Protein AF-0000000086706838 (afdb_homodimer)

Foldseek 3Di:
DAWFKKWKDFFALFNTDIDGADLEFEEEEDPSLCPVRVLVVCCQQQAVDLFGHADAPNGGYDDPPNVDDTDQKIKMKIKDWDPDQPVLVVDPLNVLLVQQWEADPVRITMWIKMWMWGADPVRGIDIAIFTAYPVGHTRPDDRVVRRVSSSSVNQQAPEFEQDDVVPPPPPPQPPPDPLLVLLLVQLVCCVVPVPPQDPVSLLSLLVSLVVVCCVQVVVLPFPPDDDDDPVRCLQFVPQLADPGALVCCSVDPPDPLLSSLSSNVSNSRSSRCGHPDHDPNRAYEYEAEAVCVPDDLNSSSSNVNNVVSGGHGYYYYHQDLSVQLRHGQQSYWYWFDAPRGIDTFGPDPDDADPLLSNLCSVQDNVPNSNLLNAQEEEEEADDLCQLQLCLLLVLLPDRCVVLRYYYGHCNVSHDVSVVNVCVRRVHHYAYEFEQAPVRVVSLVVVVVVCPPPDSVLHYDYQPHRGPQLSLCVQQCVVLLCVLLVHDPPDPDDSVVSNVSSCVRQNSNRSSVSSSVVCNVVTSVSPDPSSSVNSVSRSVSSVNRD/DAWFKKWKDFFALFNTDIDGADLEFEEEEDPSLCPVRVLVVCCQQQAVDLFGHDDAPNGGYDDPPNVDDTDQKIKMKIKDKDPDQPVLVVDPLNVLLVQQWEADPVRITMGIKMWMWGADPVRGIDIAIFTAYPVGHTRPDDRVVRRVSSSSVNQQAPEFEQDDVVPPPPPPQPPPDPLLVLLLVQLVCCVVPVVPQDPVSLLSLLVLLVVVCCQQVVVLPFPPDDDDDPVRCLQFVPQLADPGDLVCCSVDPPDPLLSSLSSNVSNSRSSRCRNPDHDPNRAYEYEAEAVCVPDDLNSSSSNVNNVVSGGHGYYYYHQDLSVQLRHGQQSYWYWFDAPRGIDTFGPDPDDADPLLSNLCSVQDNVPNSNLLNAQEEEEEADDLCQLQLCLLLVLLPDRCVVLRYYYGHCNVSHDVSVVNVCVRRVHHYAYEFEQAPVRVVNLVVVVVVCPPPDSVLHYDYQPHRGPQLSLCVQQCVVLLCVLLVHDPPDPDDSVVSNVSSCVRQNSNRSSVSSSVVCNVVTSVSPDPSSSVNSVSRSVSSVNRD

pLDDT: mean 85.2, std 1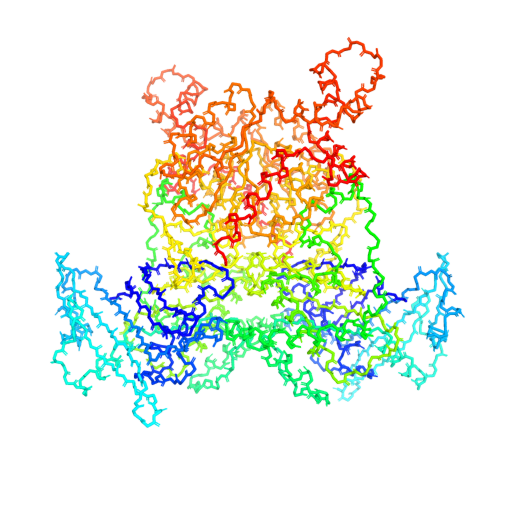3.91, range [36.34, 98.44]

Radius of gyration: 30.48 Å; Cα contacts (8 Å, |Δi|>4): 2008; chains: 2; bounding box: 78×88×67 Å

Nearest PDB structures (foldseek):
  8x5i-assembly1_D  TM=5.661E-01  e=1.368E-18  Bacillus cereus VD045
  8x5i-assembly1_B  TM=5.645E-01  e=1.236E-17  Bacillus cereus VD045
  8x5i-assembly1_C  TM=5.908E-01  e=7.735E-17  Bacillus cereus VD045
  8sm3-assembly1_A  TM=5.564E-01  e=7.712E-18  Bacillus cereus VD045
  8u7i-assembly1_D  TM=5.488E-01  e=6.254E-18  Bacillus cereus VD045

Solvent-accessible surface area (backbone atoms only — not comparable to full-atom values): 56892 Å² total; per-residue (Å²): 104,45,66,38,34,42,38,40,31,14,39,32,64,28,54,30,41,62,48,78,50,51,59,52,27,36,41,35,55,53,80,75,39,26,65,66,46,53,53,46,51,50,32,46,55,24,34,71,44,75,45,76,60,74,67,53,78,80,45,36,12,48,54,59,51,78,86,44,75,57,46,64,49,29,38,39,35,42,30,33,31,49,84,47,70,58,43,46,75,69,35,80,74,48,35,76,45,53,91,48,56,38,78,44,95,85,55,39,37,32,33,33,42,36,43,33,38,35,62,46,98,86,69,46,70,46,60,48,66,47,40,32,45,98,86,68,43,74,53,97,60,56,66,71,56,37,50,52,48,47,25,49,50,18,43,43,37,29,33,30,60,39,59,62,67,68,56,55,71,74,63,76,56,74,57,81,55,77,56,54,52,51,25,48,52,44,37,51,34,49,70,76,40,49,48,70,54,36,65,66,56,49,51,52,32,45,51,41,36,49,50,48,38,52,67,75,39,52,76,58,60,75,74,75,84,67,65,55,47,55,66,51,39,45,42,31,67,49,58,36,42,56,61,66,52,70,65,55,46,71,73,61,56,84,44,64,65,55,52,49,40,50,34,43,51,41,22,44,51,52,60,34,47,50,77,61,76,74,49,90,83,41,44,38,33,38,33,36,46,37,71,58,55,90,32,29,67,34,55,36,22,44,42,46,24,54,57,69,70,48,83,52,35,34,42,32,35,55,75,47,33,71,62,54,29,30,41,43,62,79,32,37,35,32,37,41,37,51,97,78,34,38,46,66,21,36,66,76,78,59,87,75,51,74,65,37,46,44,36,43,33,50,59,36,31,68,48,35,29,61,58,77,73,33,36,17,36,40,36,30,62,45,71,40,51,52,58,34,52,57,50,51,34,36,60,66,52,36,29,47,49,46,50,20,36,37,78,41,63,29,66,86,56,40,60,65,52,52,54,46,50,28,56,24,47,66,32,44,56,32,36,50,34,36,42,30,75,69,23,47,51,52,50,50,54,48,66,74,59,40,90,87,55,59,61,80,64,39,47,47,70,42,99,26,60,36,71,67,55,40,39,40,74,44,79,40,40,65,56,36,30,59,59,39,70,45,63,91,81,56,92,65,55,68,68,56,38,47,49,44,17,30,70,67,50,34,63,53,44,46,31,40,52,50,48,32,51,41,47,68,72,34,48,86,59,50,46,64,69,60,53,51,48,49,52,48,53,46,50,56,16,52,64,52,100,104,46,66,39,34,42,38,40,30,15,38,30,62,30,53,29,40,62,50,77,48,50,59,51,26,34,42,34,56,53,79,75,38,24,66,67,44,52,53,45,51,50,32,43,55,23,34,70,45,75,44,75,59,74,66,53,80,80,46,36,12,48,53,59,52,78,88,44,76,57,46,63,49,29,39,37,35,41,31,33,32,49,85,46,70,61,44,47,75,68,33,80,75,49,35,76,45,53,93,49,54,35,79,44,94,86,56,38,37,31,35,35,41,35,45,34,35,35,62,46,98,86,70,44,69,46,62,50,66,48,39,32,44,96,86,67,44,74,51,98,60,56,65,68,57,37,51,51,48,46,24,49,50,17,42,43,37,31,32,31,59,39,59,62,67,68,56,54,71,74,62,77,59,74,57,82,55,78,58,51,52,50,26,48,51,44,36,52,34,49,69,76,41,47,50,71,54,36,65,65,55,49,51,51,32,43,53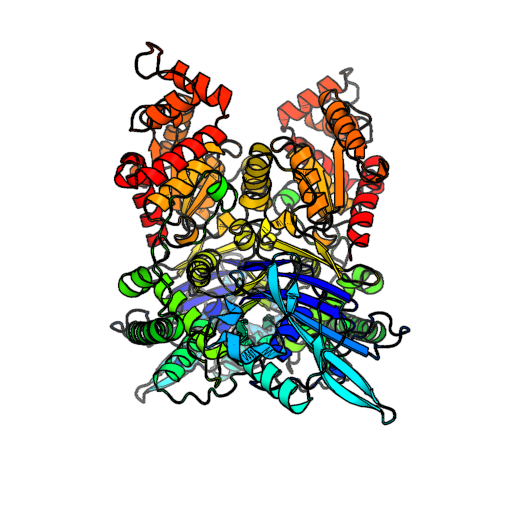,43,34,49,49,47,40,51,67,73,40,51,76,58,58,76,75,75,84,66,66,54,47,55,66,52,40,48,41,32,68,48,56,35,41,57,61,67,52,70,65,56,46,72,73,63,56,82,46,65,66,58,51,50,39,48,32,41,53,40,22,43,50,51,60,34,48,52,79,61,76,73,49,91,82,43,42,39,33,38,33,38,47,38,72,58,55,93,35,27,67,36,55,37,22,44,40,47,25,54,56,68,68,48,81,51,32,34,40,34,36,54,74,47,35,71,62,55,28,30,40,42,63,79,33,36,35,34,36,41,36,52,97,76,33,38,44,67,21,37,67,75,80,58,88,74,52,73,66,38,46,45,36,43,32,49,59,36,30,68,48,35,32,61,58,77,75,33,36,16,38,40,34,28,61,45,72,40,51,53,58,35,50,55,50,52,35,35,59,65,53,37,30,46,51,45,50,20,36,38,78,40,65,28,65,86,57,38,61,64,53,52,53,45,51,28,58,25,47,67,33,44,55,30,36,52,33,36,42,31,73,68,22,47,51,52,52,50,55,48,67,72,61,39,89,87,56,58,61,80,64,39,49,46,71,41,98,26,60,36,71,66,55,40,39,40,73,46,78,38,40,66,58,37,28,60,60,40,71,46,63,92,83,56,92,64,55,69,67,56,39,46,50,44,18,30,69,67,50,32,64,54,46,45,31,39,52,49,48,30,51,40,47,69,72,35,47,86,59,51,45,64,70,60,54,50,47,48,51,49,54,46,50,55,16,53,64,52,100

Secondary structure (DSSP, 8-state):
-EEEEEEEEEETTEEEEEEE--SEEEEE--TTSSHHHHHHHHHHHHTS-SS-----GGGB---SSTTSPPPSEEEEEEEEE-SSTTHHHH-TTGGGGGGG-EE-TTS-EEEEEEEEEEE-TTS-EEEEEEEE-TTSPBP---HHHHHHHHHHHHHHS-EEEE--GGG---------SHHHHHHHHHHHHHHH-GGG--HHHHHHHHHHHHHHHHHHSTT------PPPPHHHHHHSTT----SS-HHHHHHH---HHHHHHHHHHHHHHHHHHTTPPPPTT---EEEEE-TTTT--HHHHHHHHHHHTTS-SEEEEE---HHHHHTS-GGGEEEEEE-SS-EEEE-S-SS---HHHHHHHIIIIIIT-GGGGG-SEEEEESSHHHHHHHHHHHHHTT--TTTTTEEEEE-TTT-HHHHHHHHHHTT-EEEEEE-SSHHHHHHHHHHHHT-TT--HHHHEEE-SSSSHHHHHHHTT-HHHHHHHHT--TT----HHHHHHHHHHHH-HHHHHHHHHHHHHHH-GGGS-HHHHHHHHHHHHHHHHT-/-EEEEEEEEEETTEEEEEEE--SEEEEE--TTSSHHHHHHHHHHHHTS-SS-----GGGB---SSTTSPPPSEEEEEEEEE-SSTTHHHH-TTGGGGGGG-EE-TTS-EEEEEEEEEEE-TTS-EEEEEEEE-TTSPBP---HHHHHHHHHHHHHHS-EEEE--GGG---------SHHHHHHHHHHHHHHH-GGG--HHHHHHHHHHHHHHHHHHSTT------PPPPHHHHHHSTT--PPSS-HHHHHHH---HHHHHHHHHHHHHHHHHHTTPPPPTT---EEEEE-TTTT--HHHHHHHHHHHTTS-SEEEEE---HHHHHTS-GGGEEEEEE-SS-EEEE-S-SS---HHHHHHHIIIIIIT-GGGGG-SEEEEESSHHHHHHHHHHHHHTT--TTTTTEEEEE-TTT-HHHHHHHHHHTT-EEEEEE-SSHHHHHHHHHHHHT-TT--HHHHEEE-SSSSHHHHHHHTT-HHHHHHHHT--TT----HHHHHHHHHHHHHHHHHHHHHHHHHHHH-GGGS-HHHHHHHHHHHHHHHHT-

Sequence (1090 aa):
MYLERIEIRGYRGISRLSLGFDQTTVLIGENSWGKSSLLRALWCLLGQEAEAYQFVADDFHRPEDPEQPSATHLQVVLSFCEFRPDISLHSSRLARLAPAWIKHKDKFNRVHYRAMAEYNAAGQVVTTHDFLDGSGKSLAIDPALAQSLVGLLITMNPVFRLRDARSAQLSEPAFNGHWEQSLSDLVERMRDEPQGISELELQGALSAVRQLMDHYFRALSPLKHKPRTQRDIINKPMTLRHPGNLYDLLQSSDSRALQLAMAGVAGTLLQARGNRELEEGARPILILEDPESRLHPTMLAVAWGLLEQLPGQKLLTTNSGDLLSSLPLSEVRRLVRREHDIQCHQLGGERYSSDDLRKIAFHVRINRPMSLFARCWLLVEGETEIWLLSELAQICGYSLRAEGVRIIEFAQCGLSPLVKIARDFGLEWHLLADGDEAGVKYANSVRSQLKGDRERDRLTLLPAADIEHYLFQHGFASVYRREAGVGERTPLSAGRIIDKAIHHRSKPGMALAVVEEAERLGAEHIPPMLRQMFARVVAMARGQGMYLERIEIRGYRGISRLSLGFDQTTVLIGENSWGKSSLLRALWCLLGQEAEAYQFVADDFHRPEDPEQPSATHLQVVLSFCEFRPDISLHSSRLARLAPAWIKHKDKFNRVHYRAMAEYNAAGQVVTTHDFLDGSGKSLAIDPALAQSLVGLLITMNPVFRLRDARSAQLSEPAFNGHWEQSLSDLVERMRDEPQGISELELQGALSAVRQLMDHYFRALSPLKHKPRTQRDIINKPMTLRHPGNLYDLLQSSDSRALQLAMAGVAGTLLQARGNRELEEGARPILILEDPESRLHPTMLAVAWGLLEQLPGQKLLTTNSGDLLSSLPLSEVRRLVRREHDIQCHQLGGERYSSDDLRKIAFHVRINRPMSLFARCWLLVEGETEIWLLSELAQICGYSLRAEGVRIIEFAQCGLSPLVKIARDFGLEWHLLADGDEAGVKYANSVRSQLKGDRERDRLTLLPAADIEHYLFQHGFASVYRREAGVGERTPLSAGRIIDKAIHHRSKPGMALAVVEEAERLGAEHIPPMLRQMFARVVAMARGQG

InterPro domains:
  IPR022602 Protein of unknown function DUF2813 [PF11398] (1-371)
  IPR027417 P-loop containing nucleoside triphosphate hydrolase [G3DSA:3.40.50.300] (1-147)
  IPR027417 P-loop containing nucleoside triphosphate hydrolase [SSF52540] (1-327)
  IPR034139 OLD protein-like, TOPRIM domain [PF20469] (372-436)
  IPR034139 OLD protein-like, TOPRIM domain [cd01026] (372-468)

Structure (mmCIF, N/CA/C/O backbone):
data_AF-0000000086706838-model_v1
#
loop_
_entity.id
_entity.type
_entity.pdbx_description
1 polymer 'DUF2813 domain-containing protein'
#
loop_
_atom_site.group_PDB
_atom_site.id
_atom_site.type_symbol
_atom_site.label_atom_id
_atom_site.label_alt_id
_atom_site.label_comp_id
_atom_site.label_asym_id
_atom_site.label_entity_id
_atom_site.label_seq_id
_atom_site.pdbx_PDB_ins_code
_atom_site.Cartn_x
_atom_site.Cartn_y
_atom_site.Cartn_z
_atom_site.occupancy
_atom_site.B_iso_or_equiv
_atom_site.auth_seq_id
_atom_site.auth_comp_id
_atom_site.auth_asym_id
_atom_site.auth_atom_id
_atom_site.pdbx_PDB_model_num
ATOM 1 N N . MET A 1 1 ? -10.781 -32.406 -4.328 1 92.06 1 MET A N 1
ATOM 2 C CA . MET A 1 1 ? -10.484 -31.781 -5.621 1 92.06 1 MET A CA 1
ATOM 3 C C . MET A 1 1 ? -10.297 -30.281 -5.48 1 92.06 1 MET A C 1
ATOM 5 O O . MET A 1 1 ? -10.688 -29.688 -4.469 1 92.06 1 MET A O 1
ATOM 9 N N . TYR A 1 2 ? -9.547 -29.625 -6.402 1 94.25 2 TYR A N 1
ATOM 10 C CA . TYR A 1 2 ? -9.312 -28.188 -6.398 1 94.25 2 TYR A CA 1
ATOM 11 C C . TYR A 1 2 ? -9.43 -27.609 -7.805 1 94.25 2 TYR A C 1
ATOM 13 O O . TYR A 1 2 ? -9.312 -28.344 -8.789 1 94.25 2 TYR A O 1
ATOM 21 N N . LEU A 1 3 ? -9.781 -26.375 -7.867 1 97.69 3 LEU A N 1
ATOM 22 C CA . LEU A 1 3 ? -9.828 -25.672 -9.148 1 97.69 3 LEU A CA 1
ATOM 23 C C . LEU A 1 3 ? -8.422 -25.422 -9.688 1 97.69 3 LEU A C 1
ATOM 25 O O . LEU A 1 3 ? -7.645 -24.672 -9.102 1 97.69 3 LEU A O 1
ATOM 29 N N . GLU A 1 4 ? -8.156 -25.984 -10.797 1 97.38 4 GLU A N 1
ATOM 30 C CA . GLU A 1 4 ? -6.801 -25.953 -11.328 1 97.38 4 GLU A CA 1
ATOM 31 C C . GLU A 1 4 ? -6.641 -24.875 -12.383 1 97.38 4 GLU A C 1
ATOM 33 O O . GLU A 1 4 ? -5.574 -24.266 -12.5 1 97.38 4 GLU A O 1
ATOM 38 N N . ARG A 1 5 ? -7.715 -24.719 -13.141 1 97.75 5 ARG A N 1
ATOM 39 C CA . ARG A 1 5 ? -7.57 -23.812 -14.281 1 97.75 5 ARG A CA 1
ATOM 40 C C . ARG A 1 5 ? -8.914 -23.234 -14.688 1 97.75 5 ARG A C 1
ATOM 42 O O . ARG A 1 5 ? -9.953 -23.875 -14.508 1 97.75 5 ARG A O 1
ATOM 49 N N . ILE A 1 6 ? -8.836 -22.031 -15.25 1 97.94 6 ILE A N 1
ATOM 50 C CA . ILE A 1 6 ? -10.016 -21.391 -15.828 1 97.94 6 ILE A CA 1
ATOM 51 C C . ILE A 1 6 ? -9.672 -20.828 -17.219 1 97.94 6 ILE A C 1
ATOM 53 O O . ILE A 1 6 ? -8.578 -20.312 -17.438 1 97.94 6 ILE A O 1
ATOM 57 N N . GLU A 1 7 ? -10.531 -20.984 -18.141 1 97.88 7 GLU A N 1
ATOM 58 C CA . GLU A 1 7 ? -10.461 -20.406 -19.469 1 97.88 7 GLU A CA 1
ATOM 59 C C . GLU A 1 7 ? -11.719 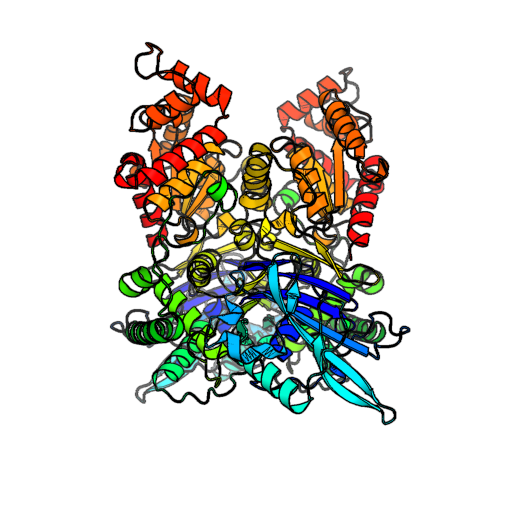-19.594 -19.797 1 97.88 7 GLU A C 1
ATOM 61 O O . GLU A 1 7 ? -12.828 -20.109 -19.688 1 97.88 7 GLU A O 1
ATOM 66 N N . ILE A 1 8 ? -11.523 -18.375 -20.125 1 97.25 8 ILE A N 1
ATOM 67 C CA . ILE A 1 8 ? -12.648 -17.469 -20.375 1 97.25 8 ILE A CA 1
ATOM 68 C C . ILE A 1 8 ? -12.531 -16.891 -21.797 1 97.25 8 ILE A C 1
ATOM 70 O O . ILE A 1 8 ? -11.453 -16.484 -22.219 1 97.25 8 ILE A O 1
ATOM 74 N N . ARG A 1 9 ? -13.656 -16.859 -22.5 1 96.25 9 ARG A N 1
ATOM 75 C CA . ARG A 1 9 ? -13.766 -16.203 -23.797 1 96.25 9 ARG A CA 1
ATOM 76 C C . ARG A 1 9 ? -15.023 -15.344 -23.875 1 96.25 9 ARG A C 1
ATOM 78 O O . ARG A 1 9 ? -16.141 -15.844 -23.656 1 96.25 9 ARG A O 1
ATOM 85 N N . GLY A 1 10 ? -14.828 -14.078 -24.109 1 93.31 10 GLY A N 1
ATOM 86 C CA . GLY A 1 10 ? -15.93 -13.195 -24.438 1 93.31 10 GLY A CA 1
ATOM 87 C C . GLY A 1 10 ? -16.781 -12.828 -23.234 1 93.31 10 GLY A C 1
ATOM 88 O O . GLY A 1 10 ? -18 -12.695 -23.344 1 93.31 10 GLY A O 1
ATOM 89 N N . TYR A 1 11 ? -16.219 -12.766 -22.078 1 93.75 11 TYR A N 1
ATOM 90 C CA . TYR A 1 11 ? -16.969 -12.461 -20.875 1 93.75 11 TYR A CA 1
ATOM 91 C C . TYR A 1 11 ? -16.594 -11.094 -20.328 1 93.75 11 TYR A C 1
ATOM 93 O O . TYR A 1 11 ? -15.469 -10.883 -19.875 1 93.75 11 TYR A O 1
ATOM 101 N N . ARG A 1 12 ? -17.5 -10.219 -20.344 1 89.31 12 ARG A N 1
ATOM 102 C CA . ARG A 1 12 ? -17.359 -8.867 -19.797 1 89.31 12 ARG A CA 1
ATOM 103 C C . ARG A 1 12 ? -16.031 -8.242 -20.203 1 89.31 12 ARG A C 1
ATOM 105 O O . ARG A 1 12 ? -15.734 -8.133 -21.391 1 89.31 12 ARG A O 1
ATOM 112 N N . GLY A 1 13 ? -15.219 -7.91 -19.297 1 83.75 13 GLY A N 1
ATOM 113 C CA . GLY A 1 13 ? -13.969 -7.238 -19.625 1 83.75 13 GLY A CA 1
ATOM 114 C C . GLY A 1 13 ? -12.906 -8.188 -20.156 1 83.75 13 GLY A C 1
ATOM 115 O O . GLY A 1 13 ? -11.797 -7.758 -20.484 1 83.75 13 GLY A O 1
ATOM 116 N N . ILE A 1 14 ? -13.266 -9.445 -20.344 1 91.25 14 ILE A N 1
ATOM 117 C CA . ILE A 1 14 ? -12.273 -10.438 -20.75 1 91.25 14 ILE A CA 1
ATOM 118 C C . ILE A 1 14 ? -12.609 -10.961 -22.141 1 91.25 14 ILE A C 1
ATOM 120 O O . ILE A 1 14 ? -13.602 -11.672 -22.328 1 91.25 14 ILE A O 1
ATOM 124 N N . SER A 1 15 ? -11.812 -10.586 -23.094 1 90.88 15 SER A N 1
ATOM 125 C CA . SER A 1 15 ? -11.961 -11.195 -24.422 1 90.88 15 SER A CA 1
ATOM 126 C C . SER A 1 15 ? -11.461 -12.641 -24.406 1 90.88 15 SER A C 1
ATOM 128 O O . SER A 1 15 ? -12.172 -13.547 -24.859 1 90.88 15 SER A O 1
ATOM 130 N N . ARG A 1 16 ? -10.273 -12.789 -23.922 1 94.06 16 ARG A N 1
ATOM 131 C CA . ARG A 1 16 ? -9.68 -14.109 -23.766 1 94.06 16 ARG A CA 1
ATOM 132 C C . ARG A 1 16 ? -8.727 -14.133 -22.562 1 94.06 16 ARG A C 1
ATOM 134 O O . ARG A 1 16 ? -7.941 -13.203 -22.375 1 94.06 16 ARG A O 1
ATOM 141 N N . LEU A 1 17 ? -8.812 -15.188 -21.75 1 95.88 17 LEU A N 1
ATOM 142 C CA . LEU A 1 17 ? -7.953 -15.344 -20.594 1 95.88 17 LEU A CA 1
ATOM 143 C C . LEU A 1 17 ? -7.809 -16.812 -20.203 1 95.88 17 LEU A C 1
ATOM 145 O O . LEU A 1 17 ? -8.789 -17.562 -20.219 1 95.88 17 LEU A O 1
ATOM 149 N N . SER A 1 18 ? -6.68 -17.266 -20.016 1 95.81 18 SER A N 1
ATOM 150 C CA . SER A 1 18 ? -6.371 -18.578 -19.453 1 95.81 18 SER A CA 1
ATOM 151 C C . SER A 1 18 ? -5.469 -18.453 -18.234 1 95.81 18 SER A C 1
ATOM 153 O O . SER A 1 18 ? -4.449 -17.766 -18.266 1 95.81 18 SER A O 1
ATOM 155 N N . LEU A 1 19 ? -5.836 -19.078 -17.156 1 95.31 19 LEU A N 1
ATOM 156 C CA . LEU A 1 19 ? -5.125 -18.891 -15.898 1 95.31 19 LEU A CA 1
ATOM 157 C C . LEU A 1 19 ? -5.121 -20.172 -15.078 1 95.31 19 LEU A C 1
ATOM 159 O O . LEU A 1 19 ? -6.141 -20.859 -14.992 1 95.31 19 LEU A O 1
ATOM 163 N N . GLY A 1 20 ? -3.982 -20.516 -14.555 1 96.44 20 GLY A N 1
ATOM 164 C CA . GLY A 1 20 ? -3.887 -21.625 -13.609 1 96.44 20 GLY A CA 1
ATOM 165 C C . GLY A 1 20 ? -3.959 -21.172 -12.164 1 96.44 20 GLY A C 1
ATOM 166 O O . GLY A 1 20 ? -3.504 -20.078 -11.828 1 96.44 20 GLY A O 1
ATOM 167 N N . PHE A 1 21 ? -4.5 -22.078 -11.289 1 96.81 21 PHE A N 1
ATOM 168 C CA . PHE A 1 21 ? -4.652 -21.734 -9.883 1 96.81 21 PHE A CA 1
ATOM 169 C C . PHE A 1 21 ? -3.789 -22.641 -9.016 1 96.81 21 PHE A C 1
ATOM 171 O O . PHE A 1 21 ? -3.449 -23.75 -9.414 1 96.81 21 PHE A O 1
ATOM 178 N N . ASP A 1 22 ? -3.404 -22.094 -7.891 1 93.81 22 ASP A N 1
ATOM 179 C CA . ASP A 1 22 ? -2.779 -22.828 -6.801 1 93.81 22 ASP A CA 1
ATOM 180 C C . ASP A 1 22 ? -3.67 -22.844 -5.559 1 93.81 22 ASP A C 1
ATOM 182 O O . ASP A 1 22 ? -4.859 -22.531 -5.641 1 93.81 22 ASP A O 1
ATOM 186 N N . GLN A 1 23 ? -3.141 -23.422 -4.535 1 91.94 23 GLN A N 1
ATOM 187 C CA . GLN A 1 23 ? -3.893 -23.344 -3.287 1 91.94 23 GLN A CA 1
ATOM 188 C C . GLN A 1 23 ? -4.184 -21.891 -2.918 1 91.94 23 GLN A C 1
ATOM 190 O O . GLN A 1 23 ? -5.281 -21.562 -2.455 1 91.94 23 GLN A O 1
ATOM 195 N N . THR A 1 24 ? -3.191 -21.141 -3.057 1 93.56 24 THR A N 1
ATOM 196 C CA . THR A 1 24 ? -3.344 -19.688 -2.969 1 93.56 24 THR A CA 1
ATOM 197 C C . THR A 1 24 ? -2.859 -19.016 -4.25 1 93.56 24 THR A C 1
ATOM 199 O O . THR A 1 24 ? -1.763 -19.312 -4.73 1 93.56 24 THR A O 1
ATOM 202 N N . THR A 1 25 ? -3.736 -18.266 -4.816 1 97.12 25 THR A N 1
ATOM 203 C CA . THR A 1 25 ? -3.395 -17.516 -6.02 1 97.12 25 THR A CA 1
ATOM 204 C C . THR A 1 25 ? -3.646 -16.031 -5.809 1 97.12 25 THR A C 1
ATOM 206 O O . THR A 1 25 ? -4.73 -15.625 -5.375 1 97.12 25 THR A O 1
ATOM 209 N N . VAL A 1 26 ? -2.641 -15.258 -6.09 1 96.31 26 VAL A N 1
ATOM 210 C CA . VAL A 1 26 ? -2.742 -13.812 -5.93 1 96.31 26 VAL A CA 1
ATOM 211 C C . VAL A 1 26 ? -2.754 -13.141 -7.301 1 96.31 26 VAL A C 1
ATOM 213 O O . VAL A 1 26 ? -1.823 -13.32 -8.094 1 96.31 26 VAL A O 1
ATOM 216 N N . LEU A 1 27 ? -3.801 -12.43 -7.531 1 96.56 27 LEU A N 1
ATOM 217 C CA . LEU A 1 27 ? -3.943 -11.719 -8.797 1 96.56 27 LEU A CA 1
ATOM 218 C C . LEU A 1 27 ? -3.568 -10.25 -8.641 1 96.56 27 LEU A C 1
ATOM 220 O O . LEU A 1 27 ? -4.109 -9.555 -7.777 1 96.56 27 LEU A O 1
ATOM 224 N N . ILE A 1 28 ? -2.617 -9.82 -9.43 1 95.94 28 ILE A N 1
ATOM 225 C CA . ILE A 1 28 ? -2.299 -8.398 -9.5 1 95.94 28 ILE A CA 1
ATOM 226 C C . ILE A 1 28 ? -2.451 -7.906 -10.938 1 95.94 28 ILE A C 1
ATOM 228 O O . ILE A 1 28 ? -2.291 -8.68 -11.883 1 95.94 28 ILE A O 1
ATOM 232 N N . GLY A 1 29 ? -2.836 -6.676 -11.07 1 92.5 29 GLY A N 1
ATOM 233 C CA . GLY A 1 29 ? -3.096 -6.043 -12.352 1 92.5 29 GLY A CA 1
ATOM 234 C C . GLY A 1 29 ? -3.793 -4.703 -12.227 1 92.5 29 GLY A C 1
ATOM 235 O O . GLY A 1 29 ? -4.375 -4.395 -11.188 1 92.5 29 GLY A O 1
ATOM 236 N N . GLU A 1 30 ? -3.686 -3.969 -13.273 1 87.12 30 GLU A N 1
ATOM 237 C CA . GLU A 1 30 ? -4.254 -2.627 -13.234 1 87.12 30 GLU A CA 1
ATOM 238 C C . GLU A 1 30 ? -5.781 -2.674 -13.273 1 87.12 30 GLU A C 1
ATOM 240 O O . GLU A 1 30 ? -6.371 -3.744 -13.438 1 87.12 30 GLU A O 1
ATOM 245 N N . ASN A 1 31 ? -6.305 -1.521 -13.031 1 75.31 31 ASN A N 1
ATOM 246 C CA . ASN A 1 31 ? -7.758 -1.409 -13.094 1 75.31 31 ASN A CA 1
ATOM 247 C C . ASN A 1 31 ? -8.281 -1.72 -14.492 1 75.31 31 ASN A C 1
ATOM 249 O O . ASN A 1 31 ? -7.68 -1.322 -15.492 1 75.31 31 ASN A O 1
ATOM 253 N N . SER A 1 32 ? -9.258 -2.566 -14.641 1 73.88 32 SER A N 1
ATOM 254 C CA . SER A 1 32 ? -9.945 -2.91 -15.891 1 73.88 32 SER A CA 1
ATOM 255 C C . SER A 1 32 ? -9.188 -3.998 -16.641 1 73.88 32 SER A C 1
ATOM 257 O O . SER A 1 32 ? -9.367 -4.156 -17.859 1 73.88 32 SER A O 1
ATOM 259 N N . TRP A 1 33 ? -8.203 -4.598 -15.93 1 77.25 33 TRP A N 1
ATOM 260 C CA . TRP A 1 33 ? -7.453 -5.648 -16.609 1 77.25 33 TRP A CA 1
ATOM 261 C C . TRP A 1 33 ? -8.109 -7.012 -16.406 1 77.25 33 TRP A C 1
ATOM 263 O O . TRP A 1 33 ? -7.449 -8.047 -16.5 1 77.25 33 TRP A O 1
ATOM 273 N N . GLY A 1 34 ? -9.359 -7.027 -15.93 1 85.06 34 GLY A N 1
ATOM 274 C CA . GLY A 1 34 ? -10.141 -8.25 -15.977 1 85.06 34 GLY A CA 1
ATOM 275 C C . GLY A 1 34 ? -10.25 -8.945 -14.633 1 85.06 34 GLY A C 1
ATOM 276 O O . GLY A 1 34 ? -10.953 -9.953 -14.508 1 85.06 34 GLY A O 1
ATOM 277 N N . LYS A 1 35 ? -9.539 -8.492 -13.57 1 89.06 35 LYS A N 1
ATOM 278 C CA . LYS A 1 35 ? -9.57 -9.133 -12.258 1 89.06 35 LYS A CA 1
ATOM 279 C C . LYS A 1 35 ? -11 -9.281 -11.75 1 89.06 35 LYS A C 1
ATOM 281 O O . LYS A 1 35 ? -11.414 -10.375 -11.367 1 89.06 35 LYS A O 1
ATOM 286 N N . SER A 1 36 ? -11.781 -8.195 -11.836 1 85.94 36 SER A N 1
ATOM 287 C CA . SER A 1 36 ? -13.148 -8.219 -11.328 1 85.94 36 SER A CA 1
ATOM 288 C C . SER A 1 36 ? -14.039 -9.141 -12.156 1 85.94 36 SER A C 1
ATOM 290 O O . SER A 1 36 ? -14.883 -9.852 -11.617 1 85.94 36 SER A O 1
ATOM 292 N N . SER A 1 37 ? -13.867 -9.117 -13.469 1 89.62 37 SER A N 1
ATOM 293 C CA . SER A 1 37 ? -14.641 -9.992 -14.344 1 89.62 37 SER A CA 1
ATOM 294 C C . SER A 1 37 ? -14.352 -11.461 -14.055 1 89.62 37 SER A C 1
ATOM 296 O O . SER A 1 37 ? -15.266 -12.289 -14.023 1 89.62 37 SER A O 1
ATOM 298 N N . LEU A 1 38 ? -13.086 -11.742 -13.891 1 94.06 38 LEU A N 1
ATOM 299 C CA . LEU A 1 38 ? -12.695 -13.109 -13.562 1 94.06 38 LEU A CA 1
ATOM 300 C C . LEU A 1 38 ? -13.352 -13.57 -12.266 1 94.06 38 LEU A C 1
ATOM 302 O O . LEU A 1 38 ? -13.945 -14.656 -12.219 1 94.06 38 LEU A O 1
ATOM 306 N N . LEU A 1 39 ? -13.266 -12.805 -11.227 1 92.5 39 LEU A N 1
ATOM 307 C CA . LEU A 1 39 ? -13.844 -13.141 -9.938 1 92.5 39 LEU A CA 1
ATOM 308 C C . LEU A 1 39 ? -15.367 -13.266 -10.039 1 92.5 39 LEU A C 1
ATOM 310 O O . LEU A 1 39 ? -15.961 -14.148 -9.414 1 92.5 39 LEU A O 1
ATOM 314 N N . ARG A 1 40 ? -15.945 -12.406 -10.828 1 89.88 40 ARG A N 1
ATOM 315 C CA . ARG A 1 40 ? -17.391 -12.469 -11.023 1 89.88 40 ARG A CA 1
ATOM 316 C C . ARG A 1 40 ? -17.797 -13.758 -11.727 1 89.88 40 ARG A C 1
ATOM 318 O O . ARG A 1 40 ? -18.797 -14.375 -11.383 1 89.88 40 ARG A O 1
ATOM 325 N N . ALA A 1 41 ? -17.062 -14.086 -12.703 1 94.44 41 ALA A N 1
ATOM 326 C CA . ALA A 1 41 ? -17.359 -15.336 -13.406 1 94.44 41 ALA A CA 1
ATOM 327 C C . ALA A 1 41 ? -17.375 -16.516 -12.445 1 94.44 41 ALA A C 1
ATOM 329 O O . ALA A 1 41 ? -18.312 -17.328 -12.461 1 94.44 41 ALA A O 1
ATOM 330 N N . LEU A 1 42 ? -16.375 -16.609 -11.625 1 94.75 42 LEU A N 1
ATOM 331 C CA . LEU A 1 42 ? -16.281 -17.688 -10.648 1 94.75 42 LEU A CA 1
ATOM 332 C C . LEU A 1 42 ? -17.453 -17.625 -9.664 1 94.75 42 LEU A C 1
ATOM 334 O O . LEU A 1 42 ? -18.047 -18.641 -9.336 1 94.75 42 LEU A O 1
ATOM 338 N N . TRP A 1 43 ? -17.766 -16.438 -9.266 1 91.12 43 TRP A N 1
ATOM 339 C CA . TRP A 1 43 ? -18.859 -16.234 -8.328 1 91.12 43 TRP A CA 1
ATOM 340 C C . TRP A 1 43 ? -20.188 -16.64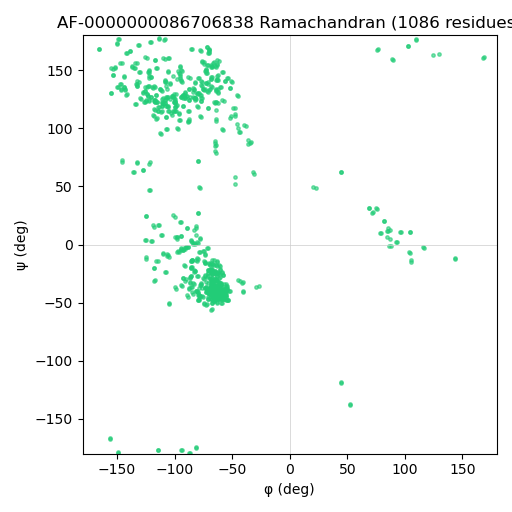1 -8.945 1 91.12 43 TRP A C 1
ATOM 342 O O . TRP A 1 43 ? -20.984 -17.359 -8.312 1 91.12 43 TRP A O 1
ATOM 352 N N . CYS A 1 44 ? -20.438 -16.266 -10.109 1 92.81 44 CYS A N 1
ATOM 353 C CA . CYS A 1 44 ? -21.688 -16.578 -10.789 1 92.81 44 CYS A CA 1
ATOM 354 C C . CYS A 1 44 ? -21.828 -18.078 -11 1 92.81 44 CYS A C 1
ATOM 356 O O . CYS A 1 44 ? -22.922 -18.625 -10.797 1 92.81 44 CYS A O 1
ATOM 358 N N . LEU A 1 45 ? -20.812 -18.703 -11.312 1 95.06 45 LEU A N 1
ATOM 359 C CA . LEU A 1 45 ? -20.891 -20.109 -11.695 1 95.06 45 LEU A CA 1
ATOM 360 C C . LEU A 1 45 ? -20.891 -21 -10.461 1 95.06 45 LEU A C 1
ATOM 362 O O . LEU A 1 45 ? -21.5 -22.078 -10.477 1 95.06 45 LEU A O 1
ATOM 366 N N . LEU A 1 46 ? -20.172 -20.547 -9.406 1 92.56 46 LEU A N 1
ATOM 367 C CA . LEU A 1 46 ? -19.984 -21.484 -8.297 1 92.56 46 LEU A CA 1
ATOM 368 C C . LEU A 1 46 ? -20.469 -20.875 -6.984 1 92.56 46 LEU A C 1
ATOM 370 O O . LEU A 1 46 ? -20.516 -21.562 -5.965 1 92.56 46 LEU A O 1
ATOM 374 N N . GLY A 1 47 ? -20.781 -19.609 -6.902 1 86.75 47 GLY A N 1
ATOM 375 C CA . GLY A 1 47 ? -21 -18.953 -5.621 1 86.75 47 GLY A CA 1
ATOM 376 C C . GLY A 1 47 ? -22.406 -18.406 -5.457 1 86.75 47 GLY A C 1
ATOM 377 O O . GLY A 1 47 ? -22.906 -18.297 -4.336 1 86.75 47 GLY A O 1
ATOM 378 N N . GLN A 1 48 ? -23.016 -18 -6.52 1 78.62 48 GLN A N 1
ATOM 379 C CA . GLN A 1 48 ? -24.266 -17.25 -6.457 1 78.62 48 GLN A CA 1
ATOM 380 C C . GLN A 1 48 ? -25.406 -18.125 -5.938 1 78.62 48 GLN A C 1
ATOM 382 O O . GLN A 1 48 ? -26.094 -17.75 -4.988 1 78.62 48 GLN A O 1
ATOM 387 N N . GLU A 1 49 ? -25.641 -19.281 -6.605 1 76.94 49 GLU A N 1
ATOM 388 C CA . GLU A 1 49 ? -26.703 -20.219 -6.246 1 76.94 49 GLU A CA 1
ATOM 389 C C . GLU A 1 49 ? -26.219 -21.672 -6.355 1 76.94 49 GLU A C 1
ATOM 391 O O . GLU A 1 49 ? -25.094 -21.922 -6.785 1 76.94 49 GLU A O 1
ATOM 396 N N . ALA A 1 50 ? -27.047 -22.484 -5.777 1 79.06 50 ALA A N 1
ATOM 397 C CA . ALA A 1 50 ? -26.734 -23.906 -5.887 1 79.06 50 ALA A CA 1
ATOM 398 C C . ALA A 1 50 ? -27.188 -24.469 -7.23 1 79.06 50 ALA A C 1
ATOM 400 O O . ALA A 1 50 ? -27.344 -25.688 -7.383 1 79.06 50 ALA A O 1
ATOM 401 N N . GLU A 1 51 ? -27.484 -23.5 -8.125 1 85.69 51 GLU A N 1
ATOM 402 C CA . GLU A 1 51 ? -27.938 -23.906 -9.453 1 85.69 51 GLU A CA 1
ATOM 403 C C . GLU A 1 51 ? -27.047 -23.297 -10.539 1 85.69 51 GLU A C 1
ATOM 405 O O . GLU A 1 51 ? -26.312 -22.344 -10.289 1 85.69 51 GLU A O 1
ATOM 410 N N . ALA A 1 52 ? -27.172 -23.953 -11.648 1 92.81 52 ALA A N 1
ATOM 411 C CA . ALA A 1 52 ? -26.391 -23.484 -12.789 1 92.81 52 ALA A CA 1
ATOM 412 C C . ALA A 1 52 ? -26.734 -22.047 -13.156 1 92.81 52 ALA A C 1
ATOM 414 O O . ALA A 1 52 ? -27.922 -21.688 -13.211 1 92.81 52 ALA A O 1
ATOM 415 N N . TYR A 1 53 ? -25.797 -21.281 -13.391 1 94.5 53 TYR A N 1
ATOM 416 C CA . TYR A 1 53 ? -25.953 -19.859 -13.688 1 94.5 53 TYR A CA 1
ATOM 417 C C . TYR A 1 53 ? -26.531 -19.656 -15.094 1 94.5 53 TYR A C 1
ATOM 419 O O . TYR A 1 53 ? -26.156 -20.375 -16.031 1 94.5 53 TYR A O 1
ATOM 427 N N . GLN A 1 54 ? -27.422 -18.734 -15.188 1 95.19 54 GLN A N 1
ATOM 428 C CA . GLN A 1 54 ? -27.938 -18.297 -16.484 1 95.19 54 GLN A CA 1
ATOM 429 C C . GLN A 1 54 ? -27.375 -16.953 -16.891 1 95.19 54 GLN A C 1
ATOM 431 O O . GLN A 1 54 ? -27.688 -15.93 -16.266 1 95.19 54 GLN A O 1
ATOM 436 N N . PHE A 1 55 ? -26.609 -17.016 -17.969 1 96.38 55 PHE A N 1
ATOM 437 C CA . PHE A 1 55 ? -25.984 -15.773 -18.406 1 96.38 55 PHE A CA 1
ATOM 438 C C . PHE A 1 55 ? -27.031 -14.781 -18.922 1 96.38 55 PHE A C 1
ATOM 440 O O . PHE A 1 55 ? -28.094 -15.18 -19.375 1 96.38 55 PHE A O 1
ATOM 447 N N . VAL A 1 56 ? -26.656 -13.508 -18.781 1 94.06 56 VAL A N 1
ATOM 448 C CA . VAL A 1 56 ? -27.5 -12.422 -19.266 1 94.06 56 VAL A CA 1
ATOM 449 C C . VAL A 1 56 ? -26.734 -11.586 -20.297 1 94.06 56 VAL A C 1
ATOM 451 O O . VAL A 1 56 ? -25.531 -11.781 -20.484 1 94.06 56 VAL A O 1
ATOM 454 N N . ALA A 1 57 ? -27.391 -10.68 -20.875 1 90.56 57 ALA A N 1
ATOM 455 C CA . ALA A 1 57 ? -26.812 -9.867 -21.953 1 90.56 57 ALA A CA 1
ATOM 456 C C . ALA A 1 57 ? -25.578 -9.102 -21.453 1 90.56 57 ALA A C 1
ATOM 458 O O . ALA A 1 57 ? -24.594 -8.984 -22.172 1 90.56 57 ALA A O 1
ATOM 459 N N . ASP A 1 58 ? -25.562 -8.688 -20.234 1 86.75 58 ASP A N 1
ATOM 460 C CA . ASP A 1 58 ? -24.5 -7.855 -19.672 1 86.75 58 ASP A CA 1
ATOM 461 C C . ASP A 1 58 ? -23.234 -8.672 -19.438 1 86.75 58 ASP A C 1
ATOM 463 O O . ASP A 1 58 ? -22.172 -8.117 -19.188 1 86.75 58 ASP A O 1
ATOM 467 N N . ASP A 1 59 ? -23.375 -9.938 -19.609 1 92.69 59 ASP A N 1
ATOM 468 C CA . ASP A 1 59 ? -22.234 -10.805 -19.344 1 92.69 59 ASP A CA 1
ATOM 469 C C . ASP A 1 59 ? -21.312 -10.891 -20.562 1 92.69 59 ASP A C 1
ATOM 471 O O . ASP A 1 59 ? -20.188 -11.359 -20.469 1 92.69 59 ASP A O 1
ATOM 475 N N . PHE A 1 60 ? -21.812 -10.445 -21.688 1 91.88 60 PHE A N 1
ATOM 476 C CA . PHE A 1 60 ? -21.016 -10.562 -22.906 1 91.88 60 PHE A CA 1
ATOM 477 C C . PHE A 1 60 ? -19.953 -9.469 -22.969 1 91.88 60 PHE A C 1
ATOM 479 O O . PHE A 1 60 ? -20.203 -8.336 -22.531 1 91.88 60 PHE A O 1
ATOM 486 N N . HIS A 1 61 ? -18.844 -9.875 -23.484 1 89.38 61 HIS A N 1
ATOM 487 C CA . HIS A 1 61 ? -17.734 -8.938 -23.625 1 89.38 61 HIS A CA 1
ATOM 488 C C . HIS A 1 61 ? -18.094 -7.812 -24.594 1 89.38 61 HIS A C 1
ATOM 490 O O . HIS A 1 61 ? -18.609 -8.07 -25.688 1 89.38 61 HIS A O 1
ATOM 496 N N . ARG A 1 62 ? -17.797 -6.656 -24.141 1 80.25 62 ARG A N 1
ATOM 497 C CA . ARG A 1 62 ? -17.938 -5.473 -24.984 1 80.25 62 ARG A CA 1
ATOM 498 C C . ARG A 1 62 ? -16.594 -4.785 -25.203 1 80.25 62 ARG A C 1
ATOM 500 O O . ARG A 1 62 ? -15.992 -4.293 -24.25 1 80.25 62 ARG A O 1
ATOM 507 N N . PRO A 1 63 ? -16.172 -4.762 -26.422 1 74.88 63 PRO A N 1
ATOM 508 C CA . PRO A 1 63 ? -14.883 -4.129 -26.672 1 74.88 63 PRO A CA 1
ATOM 509 C C . PRO A 1 63 ? -14.883 -2.633 -26.375 1 74.88 63 PRO A C 1
ATOM 511 O O . PRO A 1 63 ? -15.945 -2.008 -26.344 1 74.88 63 PRO A O 1
ATOM 514 N N . GLU A 1 64 ? -13.703 -2.057 -26.047 1 65.75 64 GLU A N 1
ATOM 515 C CA . GLU A 1 64 ? -13.539 -0.633 -25.766 1 65.75 64 GLU A CA 1
ATOM 516 C C . GLU A 1 64 ? -13.906 0.212 -26.984 1 65.75 64 GLU A C 1
ATOM 518 O O . GLU A 1 64 ? -14.508 1.279 -26.844 1 65.75 64 GLU A O 1
ATOM 523 N N . ASP A 1 65 ? -13.508 -0.372 -28.156 1 63.59 65 ASP A N 1
ATOM 524 C CA . ASP A 1 65 ? -13.844 0.291 -29.406 1 63.59 65 ASP A CA 1
ATOM 525 C C . ASP A 1 65 ? -15.305 0.052 -29.781 1 63.59 65 ASP A C 1
ATOM 527 O O . ASP A 1 65 ? -15.695 -1.078 -30.078 1 63.59 65 ASP A O 1
ATOM 531 N N . PRO A 1 66 ? -16.078 1.074 -29.703 1 62 66 PRO A N 1
ATOM 532 C CA . PRO A 1 66 ? -17.516 0.909 -29.984 1 62 66 PRO A CA 1
ATOM 533 C C . PRO A 1 66 ? -17.766 0.407 -31.406 1 62 66 PRO A C 1
ATOM 535 O O . PRO A 1 66 ? -18.859 -0.113 -31.703 1 62 66 PRO A O 1
ATOM 538 N N . GLU A 1 67 ? -16.719 0.665 -32.219 1 65.62 67 GLU A N 1
ATOM 539 C CA . GLU A 1 67 ? -16.906 0.242 -33.594 1 65.62 67 GLU A CA 1
ATOM 540 C C . GLU A 1 67 ? -16.797 -1.274 -33.719 1 65.62 67 GLU A C 1
ATOM 542 O O . GLU A 1 67 ? -17.25 -1.852 -34.719 1 65.62 67 GLU A O 1
ATOM 547 N N . GLN A 1 68 ? -16.281 -1.819 -32.688 1 72.38 68 GLN A N 1
ATOM 548 C CA . GLN A 1 68 ? -16.156 -3.271 -32.719 1 72.38 68 GLN A CA 1
ATOM 549 C C . GLN A 1 68 ? -17.391 -3.941 -32.125 1 72.38 68 GLN A C 1
ATOM 551 O O . GLN A 1 68 ? -17.938 -3.48 -31.141 1 72.38 68 GLN A O 1
ATOM 556 N N . PRO A 1 69 ? -17.875 -4.879 -32.875 1 73.75 69 PRO A N 1
ATOM 557 C CA . PRO A 1 69 ? -19.094 -5.543 -32.375 1 73.75 69 PRO A CA 1
ATOM 558 C C . PRO A 1 69 ? -18.875 -6.27 -31.047 1 73.75 69 PRO A C 1
ATOM 560 O O . PRO A 1 69 ? -17.781 -6.766 -30.781 1 73.75 69 PRO A O 1
ATOM 563 N N . SER A 1 70 ? -19.875 -6.242 -30.281 1 78.06 70 SER A N 1
ATOM 564 C CA . SER A 1 70 ? -19.875 -7.012 -29.031 1 78.06 70 SER A CA 1
ATOM 565 C C . SER A 1 70 ? -19.781 -8.508 -29.312 1 78.06 70 SER A C 1
ATOM 567 O O . SER A 1 70 ? -20.109 -8.961 -30.406 1 78.06 70 SER A O 1
ATOM 569 N N . ALA A 1 71 ? -19.25 -9.156 -28.312 1 82.75 71 ALA A N 1
ATOM 570 C CA . ALA A 1 71 ? -19.188 -10.609 -28.453 1 82.75 71 ALA A CA 1
ATOM 571 C C . ALA A 1 71 ? -20.594 -11.219 -28.547 1 82.75 71 ALA A C 1
ATOM 573 O O . ALA A 1 71 ? -21.516 -10.75 -27.891 1 82.75 71 ALA A O 1
ATOM 574 N N . THR A 1 72 ? -20.656 -12.211 -29.406 1 88.12 72 THR A N 1
ATOM 575 C CA . THR A 1 72 ? -21.938 -12.906 -29.547 1 88.12 72 THR A CA 1
ATOM 576 C C . THR A 1 72 ? -21.875 -14.281 -28.906 1 88.12 72 THR A C 1
ATOM 578 O O . THR A 1 72 ? -22.891 -14.984 -28.828 1 88.12 72 THR A O 1
ATOM 581 N N . HIS A 1 73 ? -20.656 -14.547 -28.547 1 92.62 73 HIS A N 1
ATOM 582 C CA . HIS A 1 73 ? -20.453 -15.828 -27.891 1 92.62 73 HIS A CA 1
ATOM 583 C C . HIS A 1 73 ? -19.609 -15.656 -26.625 1 92.62 73 HIS A C 1
ATOM 585 O O . HIS A 1 73 ? -18.688 -14.836 -26.578 1 92.62 73 HIS A O 1
ATOM 591 N N . LEU A 1 74 ? -19.969 -16.375 -25.609 1 95.5 74 LEU A N 1
ATOM 592 C CA . LEU A 1 74 ? -19.266 -16.375 -24.344 1 95.5 74 LEU A CA 1
ATOM 593 C C . LEU A 1 74 ? -19.016 -17.797 -23.844 1 95.5 74 LEU A C 1
ATOM 595 O O . LEU A 1 74 ? -19.875 -18.672 -24.016 1 95.5 74 LEU A O 1
ATOM 599 N N . GLN A 1 75 ? -17.859 -18.031 -23.375 1 97.25 75 GLN A N 1
ATOM 600 C CA . GLN A 1 75 ? -17.531 -19.359 -22.875 1 97.25 75 GLN A CA 1
ATOM 601 C C . GLN A 1 75 ? -16.609 -19.281 -21.656 1 97.25 75 GLN A C 1
ATOM 603 O O . GLN A 1 75 ? -15.641 -18.516 -21.656 1 97.25 75 GLN A O 1
ATOM 608 N N . VAL A 1 76 ? -16.875 -20.047 -20.625 1 98.19 76 VAL A N 1
ATOM 609 C CA . VAL A 1 76 ? -16.016 -20.203 -19.453 1 98.19 76 VAL A CA 1
ATOM 610 C C . VAL A 1 76 ? -15.812 -21.688 -19.172 1 98.19 76 VAL A C 1
ATOM 612 O O . VAL A 1 76 ? -16.781 -22.453 -19.062 1 98.19 76 VAL A O 1
ATOM 615 N N . VAL A 1 77 ? -14.633 -22.125 -19.078 1 98.44 77 VAL A N 1
ATOM 616 C CA . VAL A 1 77 ? -14.32 -23.516 -18.766 1 98.44 77 VAL A CA 1
ATOM 617 C C . VAL A 1 77 ? -13.562 -23.594 -17.453 1 98.44 77 VAL A C 1
ATOM 619 O O . VAL A 1 77 ? -12.531 -22.938 -17.281 1 98.44 77 VAL A O 1
ATOM 622 N N . LEU A 1 78 ? -14.055 -24.312 -16.531 1 98.31 78 LEU A N 1
ATOM 623 C CA . LEU A 1 78 ? -13.406 -24.578 -15.25 1 98.31 78 LEU A CA 1
ATOM 624 C C . LEU A 1 78 ? -12.875 -26.016 -15.188 1 98.31 78 LEU A C 1
ATOM 626 O O . LEU A 1 78 ? -13.625 -26.969 -15.422 1 98.31 78 LEU A O 1
ATOM 630 N N . SER A 1 79 ? -11.672 -26.156 -14.875 1 98.12 79 SER A N 1
ATOM 631 C CA . SER A 1 79 ? -11.062 -27.469 -14.742 1 98.12 79 SER A CA 1
ATOM 632 C C . SER A 1 79 ? -10.719 -27.781 -13.289 1 98.12 79 SER A C 1
ATOM 634 O O . SER A 1 79 ? -9.938 -27.062 -12.664 1 98.12 79 SER A O 1
ATOM 636 N N . PHE A 1 80 ? -11.312 -28.828 -12.766 1 97.19 80 PHE A N 1
ATOM 637 C CA . PHE A 1 80 ? -11.039 -29.312 -11.414 1 97.19 80 PHE A CA 1
ATOM 638 C C . PHE A 1 80 ? -10.172 -30.562 -11.438 1 97.19 80 PHE A C 1
ATOM 640 O O . PHE A 1 80 ? -10.352 -31.438 -12.289 1 97.19 80 PHE A O 1
ATOM 647 N N . CYS A 1 81 ? -9.242 -30.625 -10.57 1 96.56 81 CYS A N 1
ATOM 648 C CA . CYS A 1 81 ? -8.328 -31.75 -10.5 1 96.56 81 CYS A CA 1
ATOM 649 C C . CYS A 1 81 ? -8.414 -32.438 -9.141 1 96.56 81 CYS A C 1
ATOM 651 O O . CYS A 1 81 ? -8.617 -31.766 -8.117 1 96.56 81 CYS A O 1
ATOM 653 N N . GLU A 1 82 ? -8.281 -33.75 -9.141 1 94.38 82 GLU A N 1
ATOM 654 C CA . GLU A 1 82 ? -8.234 -34.469 -7.879 1 94.38 82 GLU A CA 1
ATOM 655 C C . GLU A 1 82 ? -6.895 -34.281 -7.176 1 94.38 82 GLU A C 1
ATOM 657 O O . GLU A 1 82 ? -5.895 -33.938 -7.816 1 94.38 82 GLU A O 1
ATOM 662 N N . PHE A 1 83 ? -6.797 -34.406 -5.887 1 89.06 83 PHE A N 1
ATOM 663 C CA . PHE A 1 83 ? -5.598 -34.156 -5.098 1 89.06 83 PHE A CA 1
ATOM 664 C C . PHE A 1 83 ? -4.605 -35.312 -5.242 1 89.06 83 PHE A C 1
ATOM 666 O O . PHE A 1 83 ? -3.393 -35.094 -5.16 1 89.06 83 PHE A O 1
ATOM 673 N N . ARG A 1 84 ? -5.098 -36.469 -5.309 1 91.38 84 ARG A N 1
ATOM 674 C CA . ARG A 1 84 ? -4.301 -37.656 -5.492 1 91.38 84 ARG A CA 1
ATOM 675 C C . ARG A 1 84 ? -4.871 -38.531 -6.609 1 91.38 84 ARG A C 1
ATOM 677 O O . ARG A 1 84 ? -6.086 -38.594 -6.805 1 91.38 84 ARG A O 1
ATOM 684 N N . PRO A 1 85 ? -3.936 -39.156 -7.215 1 92.31 85 PRO A N 1
ATOM 685 C CA . PRO A 1 85 ? -4.426 -40 -8.32 1 92.31 85 PRO A CA 1
ATOM 686 C C . PRO A 1 85 ? -5.449 -41.031 -7.875 1 92.31 85 PRO A C 1
ATOM 688 O O . PRO A 1 85 ? -5.207 -41.781 -6.918 1 92.31 85 PRO A O 1
ATOM 691 N N . ASP A 1 86 ? -6.566 -41 -8.461 1 90.5 86 ASP A N 1
ATOM 692 C CA . ASP A 1 86 ? -7.629 -42 -8.383 1 90.5 86 ASP A CA 1
ATOM 693 C C . ASP A 1 86 ? -8.422 -41.844 -7.09 1 90.5 86 ASP A C 1
ATOM 695 O O . ASP A 1 86 ? -9.227 -42.719 -6.75 1 90.5 86 ASP A O 1
ATOM 699 N N . ILE A 1 87 ? -8.18 -40.781 -6.383 1 88.88 87 ILE A N 1
ATOM 700 C CA . ILE A 1 87 ? -9 -40.531 -5.195 1 88.88 87 ILE A CA 1
ATOM 701 C C . ILE A 1 87 ? -10.445 -40.312 -5.605 1 88.88 87 ILE A C 1
ATOM 703 O O . ILE A 1 87 ? -11.375 -40.562 -4.828 1 88.88 87 ILE A O 1
ATOM 707 N N . SER A 1 88 ? -10.711 -39.781 -6.73 1 85.81 88 SER A N 1
ATOM 708 C CA . SER A 1 88 ? -12.039 -39.5 -7.266 1 85.81 88 SER A CA 1
ATOM 709 C C . SER A 1 88 ? -12.875 -40.781 -7.383 1 85.81 88 SER A C 1
ATOM 711 O O . SER A 1 88 ? -14.102 -40.719 -7.336 1 85.81 88 SER A O 1
ATOM 713 N N . LEU A 1 89 ? -12.148 -41.906 -7.48 1 84.25 89 LEU A N 1
ATOM 714 C CA . LEU A 1 89 ? -12.836 -43.156 -7.664 1 84.25 89 LEU A CA 1
ATOM 715 C C . LEU A 1 89 ? -13.133 -43.812 -6.32 1 84.25 89 LEU A C 1
ATOM 717 O O . LEU A 1 89 ? -14.047 -44.656 -6.215 1 84.25 89 LEU A O 1
ATOM 721 N N . HIS A 1 90 ? -12.43 -43.344 -5.375 1 87.38 90 HIS A N 1
ATOM 722 C CA . HIS A 1 90 ? -12.508 -44.062 -4.098 1 87.38 90 HIS A CA 1
ATOM 723 C C . HIS A 1 90 ? -13.281 -43.25 -3.068 1 87.38 90 HIS A C 1
ATOM 725 O O . HIS A 1 90 ? -13.766 -43.781 -2.074 1 87.38 90 HIS A O 1
ATOM 731 N N . SER A 1 91 ? -13.32 -41.969 -3.26 1 88.06 91 SER A N 1
ATOM 732 C CA . SER A 1 91 ? -14.031 -41.094 -2.336 1 88.06 91 SER A CA 1
ATOM 733 C C . SER A 1 91 ? -15.531 -41.125 -2.59 1 88.06 91 SER A C 1
ATOM 735 O O . SER A 1 91 ? -15.977 -41 -3.732 1 88.06 91 SER A O 1
ATOM 737 N N . SER A 1 92 ? -16.312 -41.312 -1.54 1 87.88 92 SER A N 1
ATOM 738 C CA . SER A 1 92 ? -17.766 -41.344 -1.665 1 87.88 92 SER A CA 1
ATOM 739 C C . SER A 1 92 ? -18.312 -40 -2.148 1 87.88 92 SER A C 1
ATOM 741 O O . SER A 1 92 ? -19.281 -39.969 -2.904 1 87.88 92 SER A O 1
ATOM 743 N N . ARG A 1 93 ? -17.672 -39 -1.825 1 88.44 93 ARG A N 1
ATOM 744 C CA . ARG A 1 93 ? -18.094 -37.656 -2.207 1 88.44 93 ARG A CA 1
ATOM 745 C C . ARG A 1 93 ? -17.797 -37.375 -3.674 1 88.44 93 ARG A C 1
ATOM 747 O O . ARG A 1 93 ? -18.672 -36.969 -4.438 1 88.44 93 ARG A O 1
ATOM 754 N N . LEU A 1 94 ? -16.641 -37.719 -4.105 1 92.69 94 LEU A N 1
ATOM 755 C CA . LEU A 1 94 ? -16.172 -37.375 -5.441 1 92.69 94 LEU A CA 1
ATOM 756 C C . LEU A 1 94 ? -16.703 -38.344 -6.48 1 92.69 94 LEU A C 1
ATOM 758 O O . LEU A 1 94 ? -16.828 -38 -7.656 1 92.69 94 LEU A O 1
ATOM 762 N N . ALA A 1 95 ? -17.047 -39.469 -6.008 1 92.94 95 ALA A N 1
ATOM 763 C CA . ALA A 1 95 ? -17.562 -40.5 -6.918 1 92.94 95 ALA A CA 1
ATOM 764 C C . ALA A 1 95 ? -18.875 -40.062 -7.543 1 92.94 95 ALA A C 1
ATOM 766 O O . ALA A 1 95 ? -19.25 -40.531 -8.617 1 92.94 95 ALA A O 1
ATOM 767 N N . ARG A 1 96 ? -19.547 -39.188 -6.852 1 93.44 96 ARG A N 1
ATOM 768 C CA . ARG A 1 96 ? -20.828 -38.719 -7.344 1 93.44 96 ARG A CA 1
ATOM 769 C C . ARG A 1 96 ? -20.672 -37.969 -8.664 1 93.44 96 ARG A C 1
ATOM 771 O O . ARG A 1 96 ? -21.641 -37.781 -9.398 1 93.44 96 ARG A O 1
ATOM 778 N N . LEU A 1 97 ? -19.422 -37.594 -9.023 1 95.06 97 LEU A N 1
ATOM 779 C CA . LEU A 1 97 ? -19.125 -36.906 -10.281 1 95.06 97 LEU A CA 1
ATOM 780 C C . LEU A 1 97 ? -18.547 -37.875 -11.305 1 95.06 97 LEU A C 1
ATOM 782 O O . LEU A 1 97 ? -17.938 -37.438 -12.281 1 95.06 97 LEU A O 1
ATOM 786 N N . ALA A 1 98 ? -18.797 -39.062 -11.242 1 93.44 98 ALA A N 1
ATOM 787 C CA . ALA A 1 98 ? -18.188 -40.156 -12 1 93.44 98 ALA A CA 1
ATOM 788 C C . ALA A 1 98 ? -18.359 -39.938 -13.5 1 93.44 98 ALA A C 1
ATOM 790 O O . ALA A 1 98 ? -17.422 -40.125 -14.273 1 93.44 98 ALA A O 1
ATOM 791 N N . PRO A 1 99 ? -19.547 -39.5 -13.914 1 94 99 PRO A N 1
ATOM 792 C CA . PRO A 1 99 ? -19.719 -39.344 -15.359 1 94 99 PRO A CA 1
ATOM 793 C C . PRO A 1 99 ? -18.844 -38.25 -15.953 1 94 99 PRO A C 1
ATOM 795 O O . PRO A 1 99 ? -18.625 -38.219 -17.172 1 94 99 PRO A O 1
ATOM 798 N N . ALA A 1 100 ? -18.359 -37.406 -15.109 1 95.69 100 ALA A N 1
ATOM 799 C CA . ALA A 1 100 ? -17.656 -36.219 -15.617 1 95.69 100 ALA A CA 1
ATOM 800 C C . ALA A 1 100 ? -16.156 -36.344 -15.445 1 95.69 100 ALA A C 1
ATOM 802 O O . ALA A 1 100 ? -15.375 -35.594 -16.031 1 95.69 100 ALA A O 1
ATOM 803 N N . TRP A 1 101 ? -15.672 -37.344 -14.727 1 95.69 101 TRP A N 1
ATOM 804 C CA . TRP A 1 101 ? -14.242 -37.5 -14.508 1 95.69 101 TRP A CA 1
ATOM 805 C C . TRP A 1 101 ? -13.555 -38.031 -15.766 1 95.69 101 TRP A C 1
ATOM 807 O O . TRP A 1 101 ? -14.039 -38.969 -16.406 1 95.69 101 TRP A O 1
ATOM 817 N N . ILE A 1 102 ? -12.445 -37.406 -16.094 1 95.44 102 ILE A N 1
ATOM 818 C CA . ILE A 1 102 ? -11.648 -37.844 -17.234 1 95.44 102 ILE A CA 1
ATOM 819 C C . ILE A 1 102 ? -10.203 -38.062 -16.812 1 95.44 102 ILE A C 1
ATOM 821 O O . ILE A 1 102 ? -9.578 -37.188 -16.203 1 95.44 102 ILE A O 1
ATOM 825 N N . LYS A 1 103 ? -9.688 -39.188 -17.188 1 94.44 103 LYS A N 1
ATOM 826 C CA . LYS A 1 103 ? -8.297 -39.5 -16.875 1 94.44 103 LYS A CA 1
ATOM 827 C C . LYS A 1 103 ? -7.352 -38.906 -17.906 1 94.44 103 LYS A C 1
ATOM 829 O O . LYS A 1 103 ? -7.602 -38.969 -19.109 1 94.44 103 LYS A O 1
ATOM 834 N N . HIS A 1 104 ? -6.387 -38.281 -17.375 1 95 104 HIS A N 1
ATOM 835 C CA . HIS A 1 104 ? -5.414 -37.656 -18.266 1 95 104 HIS A CA 1
ATOM 836 C C . HIS A 1 104 ? -4.09 -38.406 -18.25 1 95 104 HIS A C 1
ATOM 838 O O . HIS A 1 104 ? -3.924 -39.375 -17.5 1 95 104 HIS A O 1
ATOM 844 N N . LYS A 1 105 ? -3.17 -37.938 -19.094 1 92.44 105 LYS A N 1
ATOM 845 C CA . LYS A 1 105 ? -1.897 -38.625 -19.297 1 92.44 105 LYS A CA 1
ATOM 846 C C . LYS A 1 105 ? -1.043 -38.562 -18.031 1 92.44 105 LYS A C 1
ATOM 848 O O . LYS A 1 105 ? -0.251 -39.469 -17.781 1 92.44 105 LYS A O 1
ATOM 853 N N . ASP A 1 106 ? -1.212 -37.625 -17.203 1 93.56 106 ASP A N 1
ATOM 854 C CA . ASP A 1 106 ? -0.416 -37.469 -15.984 1 93.56 106 ASP A CA 1
ATOM 855 C C . ASP A 1 106 ? -0.981 -38.344 -14.852 1 93.56 106 ASP A C 1
ATOM 857 O O . ASP A 1 106 ? -0.565 -38.188 -13.695 1 93.56 106 ASP A O 1
ATOM 861 N N . LYS A 1 107 ? -1.991 -39.062 -15.086 1 93.06 107 LYS A N 1
ATOM 862 C CA . LYS A 1 107 ? -2.586 -40.062 -14.18 1 93.06 107 LYS A CA 1
ATOM 863 C C . LYS A 1 107 ? -3.615 -39.406 -13.266 1 93.06 107 LYS A C 1
ATOM 865 O O . LYS A 1 107 ? -4.234 -40.062 -12.438 1 93.06 107 LYS A O 1
ATOM 870 N N . PHE A 1 108 ? -3.775 -38.125 -13.414 1 95.88 108 PHE A N 1
ATOM 871 C CA . PHE A 1 108 ? -4.781 -37.469 -12.602 1 95.88 108 PHE A CA 1
ATOM 872 C C . PHE A 1 108 ? -6.102 -37.344 -13.359 1 95.88 108 PHE A C 1
ATOM 874 O O . PHE A 1 108 ? -6.109 -37.156 -14.578 1 95.88 108 PHE A O 1
ATOM 881 N N . ASN A 1 109 ? -7.129 -37.5 -12.641 1 96.06 109 ASN A N 1
ATOM 882 C CA . ASN A 1 109 ? -8.453 -37.281 -13.195 1 96.06 109 ASN A CA 1
ATOM 883 C C . ASN A 1 109 ? -8.867 -35.812 -13.055 1 96.06 109 ASN A C 1
ATOM 885 O O . ASN A 1 109 ? -8.516 -35.156 -12.062 1 96.06 109 ASN A O 1
ATOM 889 N N . ARG A 1 110 ? -9.578 -35.344 -14.078 1 97.25 110 ARG A N 1
ATOM 890 C CA . ARG A 1 110 ? -10.055 -33.969 -14.062 1 97.25 110 ARG A CA 1
ATOM 891 C C . ARG A 1 110 ? -11.508 -33.906 -14.516 1 97.25 110 ARG A C 1
ATOM 893 O O . ARG A 1 110 ? -12 -34.781 -15.211 1 97.25 110 ARG A O 1
ATOM 900 N N . VAL A 1 111 ? -12.188 -32.906 -14.016 1 97.44 111 VAL A N 1
ATOM 901 C CA . VAL A 1 111 ? -13.508 -32.5 -14.492 1 97.44 111 VAL A CA 1
ATOM 902 C C . VAL A 1 111 ? -13.43 -31.156 -15.203 1 97.44 111 VAL A C 1
ATOM 904 O O . VAL A 1 111 ? -12.961 -30.172 -14.633 1 97.44 111 VAL A O 1
ATOM 907 N N . HIS A 1 112 ? -13.859 -31.156 -16.469 1 98.25 112 HIS A N 1
ATOM 908 C CA . HIS A 1 112 ? -13.906 -29.922 -17.25 1 98.25 112 HIS A CA 1
ATOM 909 C C . HIS A 1 112 ? -15.336 -29.438 -17.422 1 98.25 112 HIS A C 1
ATOM 911 O O . HIS A 1 112 ? -16.062 -29.938 -18.297 1 98.25 112 HIS A O 1
ATOM 917 N N . TYR A 1 113 ? -15.703 -28.5 -16.625 1 98.12 113 TYR A N 1
ATOM 918 C CA . TYR A 1 113 ? -17.047 -27.906 -16.688 1 98.12 113 TYR A CA 1
ATOM 919 C C . TYR A 1 113 ? -17.062 -26.703 -17.609 1 98.12 113 TYR A C 1
ATOM 921 O O . TYR A 1 113 ? -16.281 -25.766 -17.438 1 98.12 113 TYR A O 1
ATOM 929 N N . ARG A 1 114 ? -17.953 -26.656 -18.594 1 98.06 114 ARG A N 1
ATOM 930 C CA . ARG A 1 114 ? -18.078 -25.547 -19.531 1 98.06 114 ARG A CA 1
ATOM 931 C C . ARG A 1 114 ? -19.453 -24.891 -19.422 1 98.06 114 ARG A C 1
ATOM 933 O O . ARG A 1 114 ? -20.469 -25.578 -19.469 1 98.06 114 ARG A O 1
ATOM 940 N N . ALA A 1 115 ? -19.438 -23.609 -19.172 1 97.88 115 ALA A N 1
ATOM 941 C CA . ALA A 1 115 ? -20.625 -22.766 -19.281 1 97.88 115 ALA A CA 1
ATOM 942 C C . ALA A 1 115 ? -20.516 -21.859 -20.516 1 97.88 115 ALA A C 1
ATOM 944 O O . ALA A 1 115 ? -19.547 -21.109 -20.672 1 97.88 115 ALA A O 1
ATOM 945 N N . MET A 1 116 ? -21.484 -21.906 -21.359 1 97 116 MET A N 1
ATOM 946 C CA . MET A 1 116 ? -21.438 -21.109 -22.578 1 97 116 MET A CA 1
ATOM 947 C C . MET A 1 116 ? -22.781 -20.406 -22.797 1 97 116 MET A C 1
ATOM 949 O O . MET A 1 116 ? -23.812 -20.828 -22.297 1 97 116 MET A O 1
ATOM 953 N N . ALA A 1 117 ? -22.719 -19.328 -23.531 1 97 117 ALA A N 1
ATOM 954 C CA . ALA A 1 117 ? -23.922 -18.562 -23.859 1 97 117 ALA A CA 1
ATOM 955 C C . ALA A 1 117 ? -23.828 -18 -25.281 1 97 117 ALA A C 1
ATOM 957 O O . ALA A 1 117 ? -22.75 -17.641 -25.75 1 97 117 ALA A O 1
ATOM 958 N N . GLU A 1 118 ? -25 -17.953 -25.938 1 96 118 GLU A N 1
ATOM 959 C CA . GLU A 1 118 ? -25.125 -17.391 -27.281 1 96 118 GLU A CA 1
ATOM 960 C C . GLU A 1 118 ? -26.5 -16.734 -27.469 1 96 118 GLU A C 1
ATOM 962 O O . GLU A 1 118 ? -27.422 -17 -26.703 1 96 118 GLU A O 1
ATOM 967 N N . TYR A 1 119 ? -26.438 -15.836 -28.406 1 92.31 119 TYR A N 1
ATOM 968 C CA . TYR A 1 119 ? -27.719 -15.234 -28.766 1 92.31 119 TYR A CA 1
ATOM 969 C C . TYR A 1 119 ? -28.453 -16.109 -29.781 1 92.31 119 TYR A C 1
ATOM 971 O O . TYR A 1 119 ? -27.875 -16.562 -30.766 1 92.31 119 TYR A O 1
ATOM 979 N N . ASN A 1 120 ? -29.734 -16.297 -29.516 1 89.5 120 ASN A N 1
ATOM 980 C CA . ASN A 1 120 ? -30.547 -17.031 -30.5 1 89.5 120 ASN A CA 1
ATOM 981 C C . ASN A 1 120 ? -31.109 -16.109 -31.562 1 89.5 120 ASN A C 1
ATOM 983 O O . ASN A 1 120 ? -30.844 -14.906 -31.562 1 89.5 120 ASN A O 1
ATOM 987 N N . ALA A 1 121 ? -31.875 -16.719 -32.5 1 87.94 121 ALA A N 1
ATOM 988 C CA . ALA A 1 121 ? -32.438 -15.984 -33.625 1 87.94 121 ALA A CA 1
ATOM 989 C C . ALA A 1 121 ? -33.406 -14.906 -33.125 1 87.94 121 ALA A C 1
ATOM 991 O O . ALA A 1 121 ? -33.562 -13.875 -33.781 1 87.94 121 ALA A O 1
ATOM 992 N N . ALA A 1 122 ? -33.969 -15.062 -31.969 1 91.12 122 ALA A N 1
ATOM 993 C CA . ALA A 1 122 ? -34.969 -14.141 -31.406 1 91.12 122 ALA A CA 1
ATOM 994 C C . ALA A 1 122 ? -34.281 -13.055 -30.578 1 91.12 122 ALA A C 1
ATOM 996 O O . ALA A 1 122 ? -34.938 -12.188 -30 1 91.12 122 ALA A O 1
ATOM 997 N N . GLY A 1 123 ? -32.969 -13.133 -30.422 1 88.75 123 GLY A N 1
ATOM 998 C CA . GLY A 1 123 ? -32.219 -12.125 -29.656 1 88.75 123 GLY A CA 1
ATOM 999 C C . GLY A 1 123 ? -32.188 -12.414 -28.172 1 88.75 123 GLY A C 1
ATOM 1000 O O . GLY A 1 123 ? -31.875 -11.531 -27.375 1 88.75 123 GLY A O 1
ATOM 1001 N N . GLN A 1 124 ? -32.562 -13.617 -27.875 1 92.88 124 GLN A N 1
ATOM 1002 C CA . GLN A 1 124 ? -32.5 -14.008 -26.469 1 92.88 124 GLN A CA 1
ATOM 1003 C C . GLN A 1 124 ? -31.219 -14.781 -26.156 1 92.88 124 GLN A C 1
ATOM 1005 O O . GLN A 1 124 ? -30.703 -15.5 -27.016 1 92.88 124 GLN A O 1
ATOM 1010 N N . VAL A 1 125 ? -30.75 -14.625 -24.906 1 95.81 125 VAL A N 1
ATOM 1011 C CA . VAL A 1 125 ? -29.516 -15.305 -24.484 1 95.81 125 VAL A CA 1
ATOM 1012 C C . VAL A 1 125 ? -29.844 -16.734 -24.078 1 95.81 125 VAL A C 1
ATOM 1014 O O . VAL A 1 125 ? -30.719 -16.969 -23.25 1 95.81 125 VAL A O 1
ATOM 1017 N N . VAL A 1 126 ? -29.188 -17.672 -24.688 1 95.94 126 VAL A N 1
ATOM 1018 C CA . VAL A 1 126 ? -29.312 -19.078 -24.344 1 95.94 126 VAL A CA 1
ATOM 1019 C C . VAL A 1 126 ? -28.016 -19.562 -23.688 1 95.94 126 VAL A C 1
ATOM 1021 O O . VAL A 1 126 ? -26.938 -19.422 -24.25 1 95.94 126 VAL A O 1
ATOM 1024 N N . THR A 1 127 ? -28.203 -20.141 -22.5 1 96.44 127 THR A N 1
ATOM 1025 C CA . THR A 1 127 ? -27.047 -20.641 -21.75 1 96.44 127 THR A CA 1
ATOM 1026 C C . THR A 1 127 ? -27.031 -22.172 -21.781 1 96.44 127 THR A C 1
ATOM 1028 O O . THR A 1 127 ? -28.062 -22.828 -21.641 1 96.44 127 THR A O 1
ATOM 1031 N N . THR A 1 128 ? -25.891 -22.734 -22 1 95.62 128 THR A N 1
ATOM 1032 C CA . THR A 1 128 ? -25.703 -24.172 -21.984 1 95.62 128 THR A CA 1
ATOM 1033 C C . THR A 1 128 ? -24.594 -24.562 -21.016 1 95.62 128 THR A C 1
ATOM 1035 O O . THR A 1 128 ? -23.562 -23.875 -20.938 1 95.62 128 THR A O 1
ATOM 1038 N N . HIS A 1 129 ? -24.828 -25.578 -20.234 1 97 129 HIS A N 1
ATOM 1039 C CA . HIS A 1 129 ? -23.844 -26.141 -19.328 1 97 129 HIS A CA 1
ATOM 1040 C C . HIS A 1 129 ? -23.516 -27.594 -19.703 1 97 129 HIS A C 1
ATOM 1042 O O . HIS A 1 129 ? -24.422 -28.422 -19.844 1 97 129 HIS A O 1
ATOM 1048 N N . ASP A 1 130 ? -22.281 -27.859 -19.906 1 96.88 130 ASP A N 1
ATOM 1049 C CA . ASP A 1 130 ? -21.906 -29.234 -20.219 1 96.88 130 ASP A CA 1
ATOM 1050 C C . ASP A 1 130 ? -20.5 -29.547 -19.703 1 96.88 130 ASP A C 1
ATOM 1052 O O . ASP A 1 130 ? -19.906 -28.766 -18.953 1 96.88 130 ASP A O 1
ATOM 1056 N N . PHE A 1 131 ? -20.047 -30.75 -19.953 1 98.06 131 PHE A N 1
ATOM 1057 C CA . PHE A 1 131 ? -18.734 -31.219 -19.531 1 98.06 131 PHE A CA 1
ATOM 1058 C C . PHE A 1 131 ? -17.906 -31.688 -20.734 1 98.06 131 PHE A C 1
ATOM 1060 O O . PHE A 1 131 ? -18.453 -32.219 -21.703 1 98.06 131 PHE A O 1
ATOM 1067 N N . LEU A 1 132 ? -16.625 -31.422 -20.609 1 97.62 132 LEU A N 1
ATOM 1068 C CA . LEU A 1 132 ? -15.758 -31.688 -21.75 1 97.62 132 LEU A CA 1
ATOM 1069 C C . LEU A 1 132 ? -14.844 -32.875 -21.469 1 97.62 132 LEU A C 1
ATOM 1071 O O . LEU A 1 132 ? -14.555 -33.188 -20.297 1 97.62 132 LEU A O 1
ATOM 1075 N N . ASP A 1 133 ? -14.359 -33.406 -22.562 1 94.94 133 ASP A N 1
ATOM 1076 C CA . ASP A 1 133 ? -13.344 -34.438 -22.438 1 94.94 133 ASP A CA 1
ATOM 1077 C C . ASP A 1 133 ? -11.938 -33.844 -22.531 1 94.94 133 ASP A C 1
ATOM 1079 O O . ASP A 1 133 ? -11.773 -32.625 -22.5 1 94.94 133 ASP A O 1
ATOM 1083 N N . GLY A 1 134 ? -10.977 -34.688 -22.5 1 90.62 134 GLY A N 1
ATOM 1084 C CA . GLY A 1 134 ? -9.594 -34.25 -22.5 1 90.62 134 GLY A CA 1
ATOM 1085 C C . GLY A 1 134 ? -9.211 -33.5 -23.766 1 90.62 134 GLY A C 1
ATOM 1086 O O . GLY A 1 134 ? -8.25 -32.719 -23.766 1 90.62 134 GLY A O 1
ATOM 1087 N N . SER A 1 135 ? -9.984 -33.656 -24.828 1 91.12 135 SER A N 1
ATOM 1088 C CA . SER A 1 135 ? -9.695 -33.031 -26.109 1 91.12 135 SER A CA 1
ATOM 1089 C C . SER A 1 135 ? -10.492 -31.75 -26.281 1 91.12 135 SER A C 1
ATOM 1091 O O . SER A 1 135 ? -10.336 -31.031 -27.266 1 91.12 135 SER A O 1
ATOM 1093 N N . GLY A 1 136 ? -11.359 -31.516 -25.359 1 92.62 136 GLY A N 1
ATOM 1094 C CA . GLY A 1 136 ? -12.141 -30.297 -25.422 1 92.62 136 GLY A CA 1
ATOM 1095 C C . GLY A 1 136 ? -13.5 -30.5 -26.062 1 92.62 136 GLY A C 1
ATOM 1096 O O . GLY A 1 136 ? -14.195 -29.516 -26.375 1 92.62 136 GLY A O 1
ATOM 1097 N N . LYS A 1 137 ? -13.859 -31.688 -26.25 1 94.19 137 LYS A N 1
ATOM 1098 C CA . LYS A 1 137 ? -15.172 -32 -26.812 1 94.19 137 LYS A CA 1
ATOM 1099 C C . LYS A 1 137 ? -16.188 -32.281 -25.719 1 94.19 137 LYS A C 1
ATOM 1101 O O . LYS A 1 137 ? -15.836 -32.812 -24.656 1 94.19 137 LYS A O 1
ATOM 1106 N N . SER A 1 138 ? -17.406 -32.031 -26.047 1 95.88 138 SER A N 1
ATOM 1107 C CA . SER A 1 138 ? -18.484 -32.25 -25.078 1 95.88 138 SER A CA 1
ATOM 1108 C C . SER A 1 138 ? -18.703 -33.719 -24.797 1 95.88 138 SER A C 1
ATOM 1110 O O . SER A 1 138 ? -18.719 -34.531 -25.719 1 95.88 138 SER A O 1
ATOM 1112 N N . LEU A 1 139 ? -18.812 -34.062 -23.594 1 96 139 LEU A N 1
ATOM 1113 C CA . LEU A 1 139 ? -19.172 -35.438 -23.188 1 96 139 LEU A CA 1
ATOM 1114 C C . LEU A 1 139 ? -20.641 -35.719 -23.469 1 96 139 LEU A C 1
ATOM 1116 O O . LEU A 1 139 ? -21.469 -34.812 -23.438 1 96 139 LEU A O 1
ATOM 1120 N N . ALA A 1 140 ? -20.906 -36.969 -23.797 1 93.31 140 ALA A N 1
ATOM 1121 C CA . ALA A 1 140 ? -22.297 -37.375 -24.078 1 93.31 140 ALA A CA 1
ATOM 1122 C C . ALA A 1 140 ? -23.062 -37.594 -22.766 1 93.31 140 ALA A C 1
ATOM 1124 O O . ALA A 1 140 ? -23.344 -38.719 -22.406 1 93.31 140 ALA A O 1
ATOM 1125 N N . ILE A 1 141 ? -23.359 -36.531 -22.109 1 94.44 141 ILE A N 1
ATOM 1126 C CA . ILE A 1 141 ? -24.109 -36.562 -20.875 1 94.44 141 ILE A CA 1
ATOM 1127 C C . ILE A 1 141 ? -25.484 -35.906 -21.078 1 94.44 141 ILE A C 1
ATOM 1129 O O . ILE A 1 141 ? -25.578 -34.844 -21.688 1 94.44 141 ILE A O 1
ATOM 1133 N N . ASP A 1 142 ? -26.484 -36.562 -20.594 1 93.69 142 ASP A N 1
ATOM 1134 C CA . ASP A 1 142 ? -27.828 -36 -20.672 1 93.69 142 ASP A CA 1
ATOM 1135 C C . ASP A 1 142 ? -27.906 -34.625 -20.016 1 93.69 142 ASP A C 1
ATOM 1137 O O . ASP A 1 142 ? -27.297 -34.406 -18.969 1 93.69 142 ASP A O 1
ATOM 1141 N N . PRO A 1 143 ? -28.625 -33.75 -20.609 1 91.75 143 PRO A N 1
ATOM 1142 C CA . PRO A 1 143 ? -28.703 -32.375 -20.078 1 91.75 143 PRO A CA 1
ATOM 1143 C C . PRO A 1 143 ? -29.188 -32.344 -18.641 1 91.75 143 PRO A C 1
ATOM 1145 O O . PRO A 1 143 ? -28.703 -31.531 -17.844 1 91.75 143 PRO A O 1
ATOM 1148 N N . ALA A 1 144 ? -30.094 -33.156 -18.359 1 93.38 144 ALA A N 1
ATOM 1149 C CA . ALA A 1 144 ? -30.609 -33.188 -17 1 93.38 144 ALA A CA 1
ATOM 1150 C C . ALA A 1 144 ? -29.531 -33.625 -16.016 1 93.38 144 ALA A C 1
ATOM 1152 O O . ALA A 1 144 ? -29.406 -33.094 -14.914 1 93.38 144 ALA A O 1
ATOM 1153 N N . LEU A 1 145 ? -28.859 -34.625 -16.406 1 94.69 145 LEU A N 1
ATOM 1154 C CA . LEU A 1 145 ? -27.766 -35.125 -15.57 1 94.69 145 LEU A CA 1
ATOM 1155 C C . LEU A 1 145 ? -26.656 -34.062 -15.461 1 94.69 145 LEU A C 1
ATOM 1157 O O . LEU A 1 145 ? -26.047 -33.906 -14.398 1 94.69 145 LEU A O 1
ATOM 1161 N N . ALA A 1 146 ? -26.422 -33.469 -16.562 1 95.38 146 ALA A N 1
ATOM 1162 C CA . ALA A 1 146 ? -25.422 -32.406 -16.562 1 95.38 146 ALA A CA 1
ATOM 1163 C C . ALA A 1 146 ? -25.766 -31.328 -15.539 1 95.38 146 ALA A C 1
ATOM 1165 O O . ALA A 1 146 ? -24.891 -30.844 -14.805 1 95.38 146 ALA A O 1
ATOM 1166 N N . GLN A 1 147 ? -26.953 -30.969 -15.484 1 94.5 147 GLN A N 1
ATOM 1167 C CA . GLN A 1 147 ? -27.391 -29.953 -14.531 1 94.5 147 GLN A CA 1
ATOM 1168 C C . GLN A 1 147 ? -27.188 -30.422 -13.094 1 94.5 147 GLN A C 1
ATOM 1170 O O . GLN A 1 147 ? -26.781 -29.641 -12.234 1 94.5 147 GLN A O 1
ATOM 1175 N N . SER A 1 148 ? -27.516 -31.609 -12.922 1 94.75 148 SER A N 1
ATOM 1176 C CA . SER A 1 148 ? -27.312 -32.188 -11.594 1 94.75 148 SER A CA 1
ATOM 1177 C C . SER A 1 148 ? -25.844 -32.188 -11.211 1 94.75 148 SER A C 1
ATOM 1179 O O . SER A 1 148 ? -25.484 -31.922 -10.062 1 94.75 148 SER A O 1
ATOM 1181 N N . LEU A 1 149 ? -25.047 -32.562 -12.148 1 95.88 149 LEU A N 1
ATOM 1182 C CA . LEU A 1 149 ? -23.609 -32.594 -11.898 1 95.88 149 LEU A CA 1
ATOM 1183 C C . LEU A 1 149 ? -23.062 -31.219 -11.594 1 95.88 149 LEU A C 1
ATOM 1185 O O . LEU A 1 149 ? -22.172 -31.062 -10.758 1 95.88 149 LEU A O 1
ATOM 1189 N N . VAL A 1 150 ? -23.594 -30.219 -12.266 1 95.94 150 VAL A N 1
ATOM 1190 C CA . VAL A 1 150 ? -23.188 -28.844 -11.977 1 95.94 150 VAL A CA 1
ATOM 1191 C C . VAL A 1 150 ? -23.578 -28.484 -10.547 1 95.94 150 VAL A C 1
ATOM 1193 O O . VAL A 1 150 ? -22.766 -27.891 -9.82 1 95.94 150 VAL A O 1
ATOM 1196 N N . GLY A 1 151 ? -24.719 -28.828 -10.18 1 92.81 151 GLY A N 1
ATOM 1197 C CA . GLY A 1 151 ? -25.141 -28.609 -8.805 1 92.81 151 GLY A CA 1
ATOM 1198 C C . GLY A 1 151 ? -24.203 -29.25 -7.789 1 92.81 151 GLY A C 1
ATOM 1199 O O . GLY A 1 151 ? -23.891 -28.656 -6.762 1 92.81 151 GLY A O 1
ATOM 1200 N N . LEU A 1 152 ? -23.812 -30.438 -8.078 1 91.94 152 LEU A N 1
ATOM 1201 C CA . LEU A 1 152 ? -22.891 -31.141 -7.199 1 91.94 152 LEU A CA 1
ATOM 1202 C C . LEU A 1 152 ? -21.547 -30.422 -7.125 1 91.94 152 LEU A C 1
ATOM 1204 O O . LEU A 1 152 ? -20.969 -30.297 -6.047 1 91.94 152 LEU A O 1
ATOM 1208 N N . LEU A 1 153 ? -21.078 -29.984 -8.273 1 93.19 153 LEU A N 1
ATOM 1209 C CA . LEU A 1 153 ? -19.812 -29.25 -8.305 1 93.19 153 LEU A CA 1
ATOM 1210 C C . LEU A 1 153 ? -19.875 -28 -7.426 1 93.19 153 LEU A C 1
ATOM 1212 O O . LEU A 1 153 ? -18.922 -27.703 -6.711 1 93.19 153 LEU A O 1
ATOM 1216 N N . ILE A 1 154 ? -20.984 -27.344 -7.469 1 91.56 154 ILE A N 1
ATOM 1217 C CA . ILE A 1 154 ? -21.203 -26.109 -6.707 1 91.56 154 ILE A CA 1
ATOM 1218 C C . ILE A 1 154 ? -21.219 -26.438 -5.211 1 91.56 154 ILE A C 1
ATOM 1220 O O . ILE A 1 154 ? -20.578 -25.75 -4.414 1 91.56 154 ILE A O 1
ATOM 1224 N N . THR A 1 155 ? -21.859 -27.438 -4.859 1 87.5 155 THR A N 1
ATOM 1225 C CA . THR A 1 155 ? -22 -27.781 -3.449 1 87.5 155 THR A CA 1
ATOM 1226 C C . THR A 1 155 ? -20.672 -28.312 -2.895 1 87.5 155 THR A C 1
ATOM 1228 O O . THR A 1 155 ? -20.359 -28.094 -1.724 1 87.5 155 THR A O 1
ATOM 1231 N N . MET A 1 156 ? -19.938 -28.969 -3.73 1 88.25 156 MET A N 1
ATOM 1232 C CA . MET A 1 156 ? -18.672 -29.531 -3.295 1 88.25 156 MET A CA 1
ATOM 1233 C C . MET A 1 156 ? -17.594 -28.453 -3.201 1 88.25 156 MET A C 1
ATOM 1235 O O . MET A 1 156 ? -16.672 -28.562 -2.396 1 88.25 156 MET A O 1
ATOM 1239 N N . ASN A 1 157 ? -17.688 -27.484 -4.086 1 90.25 157 ASN A N 1
ATOM 1240 C CA . ASN A 1 157 ? -16.703 -26.422 -4.164 1 90.25 157 ASN A CA 1
ATOM 1241 C C . ASN A 1 157 ? -17.344 -25.031 -4.121 1 90.25 157 ASN A C 1
ATOM 1243 O O . ASN A 1 157 ? -17.156 -24.219 -5.031 1 90.25 157 ASN A O 1
ATOM 1247 N N . PRO A 1 158 ? -17.953 -24.75 -3.008 1 86.56 158 PRO A N 1
ATOM 1248 C CA . PRO A 1 158 ? -18.625 -23.453 -2.959 1 86.56 158 PRO A CA 1
ATOM 1249 C C . PRO A 1 158 ? -17.656 -22.281 -2.961 1 86.56 158 PRO A C 1
ATOM 1251 O O . PRO A 1 158 ? -16.578 -22.375 -2.361 1 86.56 158 PRO A O 1
ATOM 1254 N N . VAL A 1 159 ? -18.078 -21.25 -3.652 1 90.06 159 VAL A N 1
ATOM 1255 C CA . VAL A 1 159 ? -17.25 -20.047 -3.693 1 90.06 159 VAL A CA 1
ATOM 1256 C C . VAL A 1 159 ? -17.812 -19.016 -2.707 1 90.06 159 VAL A C 1
ATOM 1258 O O . VAL A 1 159 ? -19 -18.719 -2.715 1 90.06 159 VAL A O 1
ATOM 1261 N N . PHE A 1 160 ? -16.891 -18.578 -1.825 1 84.19 160 PHE A N 1
ATOM 1262 C CA . PHE A 1 160 ? -17.203 -17.484 -0.909 1 84.19 160 PHE A CA 1
ATOM 1263 C C . PHE A 1 160 ? -16.469 -16.219 -1.31 1 84.19 160 PHE A C 1
ATOM 1265 O O . PHE A 1 160 ? -15.25 -16.219 -1.462 1 84.19 160 PHE A O 1
ATOM 1272 N N . ARG A 1 161 ? -17.234 -15.258 -1.536 1 85.19 161 ARG A N 1
ATOM 1273 C CA . ARG A 1 161 ? -16.656 -13.977 -1.941 1 85.19 161 ARG A CA 1
ATOM 1274 C C . ARG A 1 161 ? -16.656 -12.992 -0.78 1 85.19 161 ARG A C 1
ATOM 1276 O O . ARG A 1 161 ? -17.703 -12.609 -0.274 1 85.19 161 ARG A O 1
ATOM 1283 N N . LEU A 1 162 ? -15.398 -12.727 -0.393 1 77.56 162 LEU A N 1
ATOM 1284 C CA . LEU A 1 162 ? -15.211 -11.773 0.696 1 77.56 162 LEU A CA 1
ATOM 1285 C C . LEU A 1 162 ? -14.875 -10.391 0.155 1 77.56 162 LEU A C 1
ATOM 1287 O O . LEU A 1 162 ? -13.82 -10.203 -0.461 1 77.56 162 LEU A O 1
ATOM 1291 N N . ARG A 1 163 ? -15.891 -9.516 0.109 1 65.06 163 ARG A N 1
ATOM 1292 C CA . ARG A 1 163 ? -15.688 -8.156 -0.372 1 65.06 163 ARG A CA 1
ATOM 1293 C C . ARG A 1 163 ? -15.695 -7.16 0.784 1 65.06 163 ARG A C 1
ATOM 1295 O O . ARG A 1 163 ? -15.992 -7.523 1.923 1 65.06 163 ARG A O 1
ATOM 1302 N N . ASP A 1 164 ? -15.117 -5.984 0.49 1 55.59 164 ASP A N 1
ATOM 1303 C CA . ASP A 1 164 ? -15.219 -4.922 1.488 1 55.59 164 ASP A CA 1
ATOM 1304 C C . ASP A 1 164 ? -16.656 -4.723 1.939 1 55.59 164 ASP A C 1
ATOM 1306 O O . ASP A 1 164 ? -17.594 -4.879 1.146 1 55.59 164 ASP A O 1
ATOM 1310 N N . ALA A 1 165 ? -16.891 -5.082 3.152 1 43.12 165 ALA A N 1
ATOM 1311 C CA . ALA A 1 165 ? -18.172 -5.074 3.857 1 43.12 165 ALA A CA 1
ATOM 1312 C C . ALA A 1 165 ? -19.078 -3.984 3.318 1 43.12 165 ALA A C 1
ATOM 1314 O O . ALA A 1 165 ? -20.312 -4.129 3.338 1 43.12 165 ALA A O 1
ATOM 1315 N N . ARG A 1 166 ? -18.5 -2.875 2.977 1 41.41 166 ARG A N 1
ATOM 1316 C CA . ARG A 1 166 ? -19.484 -1.823 2.748 1 41.41 166 ARG A CA 1
ATOM 1317 C C . ARG A 1 166 ? -20.328 -2.131 1.522 1 41.41 166 ARG A C 1
ATOM 1319 O O . ARG A 1 166 ? -21.375 -1.513 1.318 1 41.41 166 ARG A O 1
ATOM 1326 N N . SER A 1 167 ? -19.797 -2.982 0.676 1 39.84 167 SER A N 1
ATOM 1327 C CA . SER A 1 167 ? -20.516 -3.27 -0.56 1 39.84 167 SER A CA 1
ATOM 1328 C C . SER A 1 167 ? -21.594 -4.34 -0.343 1 39.84 167 SER A C 1
ATOM 1330 O O . SER A 1 167 ? -22.375 -4.633 -1.246 1 39.84 167 SER A O 1
ATOM 1332 N N . ALA A 1 168 ? -21.406 -5.129 0.658 1 38.69 168 ALA A N 1
ATOM 1333 C CA . ALA A 1 168 ? -22.344 -6.258 0.721 1 38.69 168 ALA A CA 1
ATOM 1334 C C . ALA A 1 168 ? -23.766 -5.777 0.949 1 38.69 168 ALA A C 1
ATOM 1336 O O . ALA A 1 168 ? -24.062 -5.109 1.947 1 38.69 168 ALA A O 1
ATOM 1337 N N . GLN A 1 169 ? -24.438 -5.512 -0.082 1 37.84 169 GLN A N 1
ATOM 1338 C CA . GLN A 1 169 ? -25.875 -5.492 0.134 1 37.84 169 GLN A CA 1
ATOM 1339 C C . GLN A 1 169 ? -26.297 -6.559 1.146 1 37.84 169 GLN A C 1
ATOM 1341 O O . GLN A 1 169 ? -26 -7.738 0.971 1 37.84 169 GLN A O 1
ATOM 1346 N N . LEU A 1 170 ? -26.312 -6.223 2.377 1 37.5 170 LEU A N 1
ATOM 1347 C CA . LEU A 1 170 ? -26.859 -7.102 3.402 1 37.5 170 LEU A CA 1
ATOM 1348 C C . LEU A 1 170 ? -28 -7.945 2.844 1 37.5 170 LEU A C 1
ATOM 1350 O O . LEU A 1 170 ? -29.109 -7.438 2.613 1 37.5 170 LEU A O 1
ATOM 1354 N N . SER A 1 171 ? -27.797 -8.742 1.942 1 36.88 171 SER A N 1
ATOM 1355 C CA . SER A 1 171 ? -28.922 -9.656 1.85 1 36.88 171 SER A CA 1
ATOM 1356 C C . SER A 1 171 ? -29.281 -10.234 3.215 1 36.88 171 SER A C 1
ATOM 1358 O O . SER A 1 171 ? -28.406 -10.492 4.035 1 36.88 171 SER A O 1
ATOM 1360 N N . GLU A 1 172 ? -30.422 -9.969 3.668 1 38.72 172 GLU A N 1
ATOM 1361 C CA . GLU A 1 172 ? -30.984 -10.516 4.902 1 38.72 172 GLU A CA 1
ATOM 1362 C C . GLU A 1 172 ? -30.562 -11.969 5.102 1 38.72 172 GLU A C 1
ATOM 1364 O O . GLU A 1 172 ? -30.875 -12.836 4.277 1 38.72 172 GLU A O 1
ATOM 1369 N N . PRO A 1 173 ? -29.5 -12.211 5.656 1 41.62 173 PRO A N 1
ATOM 1370 C CA . PRO A 1 173 ? -29.25 -13.633 5.883 1 41.62 173 PRO A CA 1
ATOM 1371 C C . PRO A 1 173 ? -30.453 -14.375 6.461 1 41.62 173 PRO A C 1
ATOM 1373 O O . PRO A 1 173 ? -31.125 -13.852 7.352 1 41.62 173 PRO A O 1
ATOM 1376 N N . ALA A 1 174 ? -31.188 -15.109 5.816 1 37.5 174 ALA A N 1
ATOM 1377 C CA . ALA A 1 174 ? -32.094 -16 6.535 1 37.5 174 ALA A CA 1
ATOM 1378 C C . ALA A 1 174 ? -31.375 -16.75 7.645 1 37.5 174 ALA A C 1
ATOM 1380 O O . ALA A 1 174 ? -30.781 -17.812 7.406 1 37.5 174 ALA A O 1
ATOM 1381 N N . PHE A 1 175 ? -30.781 -15.93 8.562 1 42.69 175 PHE A N 1
ATOM 1382 C CA . PHE A 1 175 ? -30.047 -16.547 9.664 1 42.69 175 PHE A CA 1
ATOM 1383 C C . PHE A 1 175 ? -30.938 -17.469 10.477 1 42.69 175 PHE A C 1
ATOM 1385 O O . PHE A 1 175 ? -32 -17.047 10.938 1 42.69 175 PHE A O 1
ATOM 1392 N N . ASN A 1 176 ? -30.859 -18.578 10.227 1 47.53 176 ASN A N 1
ATOM 1393 C CA . ASN A 1 176 ? -31.594 -19.484 11.094 1 47.53 176 ASN A CA 1
ATOM 1394 C C . ASN A 1 176 ? -31.125 -19.391 12.547 1 47.53 176 ASN A C 1
ATOM 1396 O O . ASN A 1 176 ? -31.906 -19.641 13.469 1 47.53 176 ASN A O 1
ATOM 1400 N N . GLY A 1 177 ? -29.766 -19.391 12.828 1 50.06 177 GLY A N 1
ATOM 1401 C CA . GLY A 1 177 ? -29.375 -19.531 14.219 1 50.06 177 GLY A CA 1
ATOM 1402 C C . GLY A 1 177 ? -28.984 -18.203 14.859 1 50.06 177 GLY A C 1
ATOM 1403 O O . GLY A 1 177 ? -28.688 -17.234 14.156 1 50.06 177 GLY A O 1
ATOM 1404 N N . HIS A 1 178 ? -29.219 -17.859 16.125 1 52.88 178 HIS A N 1
ATOM 1405 C CA . HIS A 1 178 ? -29 -16.703 17 1 52.88 178 HIS A CA 1
ATOM 1406 C C . HIS A 1 178 ? -27.578 -16.156 16.812 1 52.88 178 HIS A C 1
ATOM 1408 O O . HIS A 1 178 ? -27.391 -14.93 16.828 1 52.88 178 HIS A O 1
ATOM 1414 N N . TRP A 1 179 ? -26.672 -16.984 16.5 1 53.59 179 TRP A N 1
ATOM 1415 C CA . TRP A 1 179 ? -25.281 -16.562 16.469 1 53.59 179 TRP A CA 1
ATOM 1416 C C . TRP A 1 179 ? -24.969 -15.828 15.172 1 53.59 179 TRP A C 1
ATOM 1418 O O . TRP A 1 179 ? -24.125 -14.922 15.141 1 53.59 179 TRP A O 1
ATOM 1428 N N . GLU A 1 180 ? -25.594 -16.062 14.164 1 60.44 180 GLU A N 1
ATOM 1429 C CA . GLU A 1 180 ? -25.328 -15.445 12.867 1 60.44 180 GLU A CA 1
ATOM 1430 C C . GLU A 1 180 ? -25.75 -13.977 12.852 1 60.44 180 GLU A C 1
ATOM 1432 O O . GLU A 1 180 ? -25.062 -13.133 12.281 1 60.44 180 GLU A O 1
ATOM 1437 N N . GLN A 1 181 ? -26.797 -13.789 13.453 1 59.97 181 GLN A N 1
ATOM 1438 C CA . GLN A 1 181 ? -27.266 -12.414 13.547 1 59.97 181 GLN A CA 1
ATOM 1439 C C . GLN A 1 181 ? -26.312 -11.562 14.367 1 59.97 181 GLN A C 1
ATOM 1441 O O . GLN A 1 181 ? -26 -10.422 14 1 59.97 181 GLN A O 1
ATOM 1446 N N . SER A 1 182 ? -25.891 -12.258 15.375 1 59.38 182 SER A N 1
ATOM 1447 C CA . SER A 1 182 ? -24.984 -11.539 16.266 1 59.38 182 SER A CA 1
ATOM 1448 C C . SER A 1 182 ? -23.688 -11.172 15.555 1 59.38 182 SER A C 1
ATOM 1450 O O . SER A 1 182 ? -23.188 -10.062 15.711 1 59.38 182 SER A O 1
ATOM 1452 N N . LEU A 1 183 ? -23.25 -12 14.758 1 63.28 183 LEU A N 1
ATOM 1453 C CA . LEU A 1 183 ? -21.984 -11.758 14.055 1 63.28 183 LEU A CA 1
ATOM 1454 C C . LEU A 1 183 ? -22.172 -10.703 12.969 1 63.28 183 LEU A C 1
ATOM 1456 O O . LEU A 1 183 ? -21.297 -9.867 12.766 1 63.28 183 LEU A O 1
ATOM 1460 N N . SER A 1 184 ? -23.312 -10.797 12.375 1 62.88 184 SER A N 1
ATOM 1461 C CA . SER A 1 184 ? -23.562 -9.812 11.328 1 62.88 184 SER A CA 1
ATOM 1462 C C . SER A 1 184 ? -23.625 -8.398 11.898 1 62.88 184 SER A C 1
ATOM 1464 O O . SER A 1 184 ? -23.078 -7.461 11.312 1 62.88 184 SER A O 1
ATOM 1466 N N . ASP A 1 185 ? -24.297 -8.406 13.023 1 62.31 185 ASP A N 1
ATOM 1467 C CA . ASP A 1 185 ? -24.406 -7.113 13.703 1 62.31 185 ASP A CA 1
ATOM 1468 C C . ASP A 1 185 ? -23.016 -6.609 14.125 1 62.31 185 ASP A C 1
ATOM 1470 O O . ASP A 1 185 ? -22.734 -5.414 14.016 1 62.31 185 ASP A O 1
ATOM 1474 N N . LEU A 1 186 ? -22.297 -7.566 14.523 1 62.56 186 LEU A N 1
ATOM 1475 C CA . LEU A 1 186 ? -20.953 -7.203 14.984 1 62.56 186 LEU A CA 1
ATOM 1476 C C . LEU A 1 186 ? -20.109 -6.695 13.82 1 62.56 186 LEU A C 1
ATOM 1478 O O . LEU A 1 186 ? -19.359 -5.719 13.969 1 62.56 186 LEU A O 1
ATOM 1482 N N . VAL A 1 187 ? -20.219 -7.367 12.805 1 62.97 187 VAL A N 1
ATOM 1483 C CA . VAL A 1 187 ? -19.422 -6.992 11.641 1 62.97 187 VAL A CA 1
ATOM 1484 C C . VAL A 1 187 ? -19.812 -5.586 11.18 1 62.97 187 VAL A C 1
ATOM 1486 O O . VAL A 1 187 ? -18.938 -4.785 10.828 1 62.97 187 VAL A O 1
ATOM 1489 N N . GLU A 1 188 ? -21.047 -5.406 11.211 1 60.78 188 GLU A N 1
ATOM 1490 C CA . GLU A 1 188 ? -21.516 -4.082 10.812 1 60.78 188 GLU A CA 1
ATOM 1491 C C . GLU A 1 188 ? -21 -3.01 11.766 1 60.78 188 GLU A C 1
ATOM 1493 O O . GLU A 1 188 ? -20.578 -1.935 11.328 1 60.78 188 GLU A O 1
ATOM 1498 N N . ARG A 1 189 ? -21 -3.375 12.953 1 61.78 189 ARG A N 1
ATOM 1499 C CA . ARG A 1 189 ? -20.547 -2.414 13.953 1 61.78 189 ARG A CA 1
ATOM 1500 C C . ARG A 1 189 ? -19.031 -2.217 13.883 1 61.78 189 ARG A C 1
ATOM 1502 O O . ARG A 1 189 ? -18.531 -1.124 14.156 1 61.78 189 ARG A O 1
ATOM 1509 N N . MET A 1 190 ? -18.375 -3.293 13.609 1 61.84 190 MET A N 1
ATOM 1510 C CA . MET A 1 190 ? -16.922 -3.229 13.469 1 61.84 190 MET A CA 1
ATOM 1511 C C . MET A 1 190 ? -16.516 -2.273 12.352 1 61.84 190 MET A C 1
ATOM 1513 O O . MET A 1 190 ? -15.469 -1.637 12.414 1 61.84 190 MET A O 1
ATOM 1517 N N . ARG A 1 191 ? -17.406 -2.32 11.453 1 58.09 191 ARG A N 1
ATOM 1518 C CA . ARG A 1 191 ? -17.156 -1.47 10.297 1 58.09 191 ARG A CA 1
ATOM 1519 C C . ARG A 1 191 ? -17.328 0.003 10.648 1 58.09 191 ARG A C 1
ATOM 1521 O O . ARG A 1 191 ? -16.516 0.841 10.25 1 58.09 191 ARG A O 1
ATOM 1528 N N . ASP A 1 192 ? -18.422 0.176 11.305 1 54.38 192 ASP A N 1
ATOM 1529 C CA . ASP A 1 192 ? -18.797 1.565 11.531 1 54.38 192 ASP A CA 1
ATOM 1530 C C . ASP A 1 192 ? -18.188 2.104 12.82 1 54.38 192 ASP A C 1
ATOM 1532 O O . ASP A 1 192 ? -17.719 3.244 12.867 1 54.38 192 ASP A O 1
ATOM 1536 N N . GLU A 1 193 ? -18.281 1.206 13.875 1 55.03 193 GLU A N 1
ATOM 1537 C CA . GLU A 1 193 ? -17.875 1.68 15.188 1 55.03 193 GLU A CA 1
ATOM 1538 C C . GLU A 1 193 ? -17.219 0.562 16 1 55.03 193 GLU A C 1
ATOM 1540 O O . GLU A 1 193 ? -17.797 0.08 16.984 1 55.03 193 GLU A O 1
ATOM 1545 N N . PRO A 1 194 ? -15.977 0.165 15.602 1 55.94 194 PRO A N 1
ATOM 1546 C CA . PRO A 1 194 ? -15.367 -0.961 16.312 1 55.94 194 PRO A CA 1
ATOM 1547 C C . PRO A 1 194 ? -15.227 -0.705 17.812 1 55.94 194 PRO A C 1
ATOM 1549 O O . PRO A 1 194 ? -15.25 -1.646 18.609 1 55.94 194 PRO A O 1
ATOM 1552 N N . GLN A 1 195 ? -15.133 0.495 18.219 1 55.03 195 GLN A N 1
ATOM 1553 C CA . GLN A 1 195 ? -14.93 0.804 19.641 1 55.03 195 GLN A CA 1
ATOM 1554 C C . GLN A 1 195 ? -16.188 0.52 20.453 1 55.03 195 GLN A C 1
ATOM 1556 O O . GLN A 1 195 ? -16.125 0.3 21.656 1 55.03 195 GLN A O 1
ATOM 1561 N N . GLY A 1 196 ? -17.25 0.512 19.719 1 58.84 196 GLY A N 1
ATOM 1562 C CA . GLY A 1 196 ? -18.516 0.303 20.438 1 58.84 196 GLY A CA 1
ATOM 1563 C C . GLY A 1 196 ? -18.781 -1.156 20.75 1 58.84 196 GLY A C 1
ATOM 1564 O O . GLY A 1 196 ? -19.797 -1.484 21.375 1 58.84 196 GLY A O 1
ATOM 1565 N N . ILE A 1 197 ? -17.75 -1.972 20.328 1 66.75 197 ILE A N 1
ATOM 1566 C CA . ILE A 1 197 ? -17.984 -3.393 20.562 1 66.75 197 ILE A CA 1
ATOM 1567 C C . ILE A 1 197 ? -17.5 -3.762 21.969 1 66.75 197 ILE A C 1
ATOM 1569 O O . ILE A 1 197 ? -16.312 -3.678 22.266 1 66.75 197 ILE A O 1
ATOM 1573 N N . SER A 1 198 ? -18.484 -4.008 22.859 1 66 198 SER A N 1
ATOM 1574 C CA . SER A 1 198 ? -18.172 -4.375 24.234 1 66 198 SER A CA 1
ATOM 1575 C C . SER A 1 198 ? -17.422 -5.699 24.297 1 66 198 SER A C 1
ATOM 1577 O O . SER A 1 198 ? -17.406 -6.461 23.328 1 66 198 SER A O 1
ATOM 1579 N N . GLU A 1 199 ? -16.75 -5.902 25.375 1 68.19 199 GLU A N 1
ATOM 1580 C CA . GLU A 1 199 ? -16.016 -7.148 25.594 1 68.19 199 GLU A CA 1
ATOM 1581 C C . GLU A 1 199 ? -16.938 -8.352 25.516 1 68.19 199 GLU A C 1
ATOM 1583 O O . GLU A 1 199 ? -16.562 -9.406 24.984 1 68.19 199 GLU A O 1
ATOM 1588 N N . LEU A 1 200 ? -18.109 -8.125 26.047 1 66.75 200 LEU A N 1
ATOM 1589 C CA . LEU A 1 200 ? -19.062 -9.219 26.031 1 66.75 200 LEU A CA 1
ATOM 1590 C C . LEU A 1 200 ? -19.5 -9.562 24.609 1 66.75 200 LEU A C 1
ATOM 1592 O O . LEU A 1 200 ? -19.609 -10.734 24.25 1 66.75 200 LEU A O 1
ATOM 1596 N N . GLU A 1 201 ? -19.703 -8.5 23.891 1 68.12 201 GLU A N 1
ATOM 1597 C CA . GLU A 1 201 ? -20.078 -8.703 22.5 1 68.12 201 GLU A CA 1
ATOM 1598 C C . GLU A 1 201 ? -18.953 -9.391 21.719 1 68.12 201 GLU A C 1
ATOM 1600 O O . GLU A 1 201 ? -19.219 -10.25 20.875 1 68.12 201 GLU A O 1
ATOM 1605 N N . LEU A 1 202 ? -17.844 -9.031 22.047 1 71.06 202 LEU A N 1
ATOM 1606 C CA . LEU A 1 202 ? -16.672 -9.617 21.375 1 71.06 202 LEU A CA 1
ATOM 1607 C C . LEU A 1 202 ? -16.531 -11.094 21.734 1 71.06 202 LEU A C 1
ATOM 1609 O O . LEU A 1 202 ? -16.266 -11.922 20.859 1 71.06 202 LEU A O 1
ATOM 1613 N N . GLN A 1 203 ? -16.781 -11.406 23.031 1 70.88 203 GLN A N 1
ATOM 1614 C CA . GLN A 1 203 ? -16.688 -12.797 23.453 1 70.88 203 GLN A CA 1
ATOM 1615 C C . GLN A 1 203 ? -17.766 -13.641 22.781 1 70.88 203 GLN A C 1
ATOM 1617 O O . GLN A 1 203 ? -17.516 -14.789 22.406 1 70.88 203 GLN A O 1
ATOM 1622 N N . GLY A 1 204 ? -18.906 -13.023 22.703 1 67.31 204 GLY A N 1
ATOM 1623 C CA . GLY A 1 204 ? -19.969 -13.711 21.984 1 67.31 204 GLY A CA 1
ATOM 1624 C C . GLY A 1 204 ? -19.625 -13.984 20.531 1 67.31 204 GLY A C 1
ATOM 1625 O O . GLY A 1 204 ? -19.875 -15.086 20.031 1 67.31 204 GLY A O 1
ATOM 1626 N N . ALA A 1 205 ? -19.078 -13 19.953 1 66.81 205 ALA A N 1
ATOM 1627 C CA . ALA A 1 205 ? -18.672 -13.141 18.562 1 66.81 205 ALA A CA 1
ATOM 1628 C C . ALA A 1 205 ? -17.609 -14.227 18.406 1 66.81 205 ALA A C 1
ATOM 1630 O O . ALA A 1 205 ? -17.672 -15.039 17.484 1 66.81 205 ALA A O 1
ATOM 1631 N N . LEU A 1 206 ? -16.734 -14.266 19.312 1 70.62 206 LEU A N 1
ATOM 1632 C CA . LEU A 1 206 ? -15.656 -15.242 19.25 1 70.62 206 LEU A CA 1
ATOM 1633 C C . LEU A 1 206 ? -16.188 -16.656 19.453 1 70.62 206 LEU A C 1
ATOM 1635 O O . LEU A 1 206 ? -15.695 -17.594 18.828 1 70.62 206 LEU A O 1
ATOM 1639 N N . SER A 1 207 ? -17.156 -16.734 20.312 1 70.69 207 SER A N 1
ATOM 1640 C CA . SER A 1 207 ? -17.797 -18.031 20.484 1 70.69 207 SER A CA 1
ATOM 1641 C C . SER A 1 207 ? -18.469 -18.5 19.203 1 70.69 207 SER A C 1
ATOM 1643 O O . SER A 1 207 ? -18.391 -19.688 18.859 1 70.69 207 SER A O 1
ATOM 1645 N N . ALA A 1 208 ? -19.016 -17.562 18.531 1 66.19 208 ALA A N 1
ATOM 1646 C CA . ALA A 1 208 ? -19.641 -17.875 17.25 1 66.19 208 ALA A CA 1
ATOM 1647 C C . ALA A 1 208 ? -18.594 -18.297 16.234 1 66.19 208 ALA A C 1
ATOM 1649 O O . ALA A 1 208 ? -18.812 -19.25 15.461 1 66.19 208 ALA A O 1
ATOM 1650 N N . VAL A 1 209 ? -17.516 -17.656 16.25 1 68.31 209 VAL A N 1
ATOM 1651 C CA . VAL A 1 209 ? -16.438 -18 15.344 1 68.31 209 VAL A CA 1
ATOM 1652 C C . VAL A 1 209 ? -15.938 -19.422 15.633 1 68.31 209 VAL A C 1
ATOM 1654 O O . VAL A 1 209 ? -15.68 -20.188 14.711 1 68.31 209 VAL A O 1
ATOM 1657 N N . ARG A 1 210 ? -15.812 -19.656 16.844 1 68.88 210 ARG A N 1
ATOM 1658 C CA . ARG A 1 210 ? -15.352 -20.984 17.234 1 68.88 210 ARG A CA 1
ATOM 1659 C C . ARG A 1 210 ? -16.312 -22.062 16.75 1 68.88 210 ARG A C 1
ATOM 1661 O O . ARG A 1 210 ? -15.875 -23.109 16.266 1 68.88 210 ARG A O 1
ATOM 1668 N N . GLN A 1 211 ? -17.469 -21.781 16.859 1 65.62 211 GLN A N 1
ATOM 1669 C CA . GLN A 1 211 ? -18.484 -22.75 16.422 1 65.62 211 GLN A CA 1
ATOM 1670 C C . GLN A 1 211 ? -18.422 -22.938 14.906 1 65.62 211 GLN A C 1
ATOM 1672 O O . GLN A 1 211 ? -18.547 -24.062 14.406 1 65.62 211 GLN A O 1
ATOM 1677 N N . LEU A 1 212 ? -18.281 -21.844 14.289 1 63.59 212 LEU A N 1
ATOM 1678 C CA . LEU A 1 212 ? -18.188 -21.906 12.836 1 63.59 212 LEU A CA 1
ATOM 1679 C C . LEU A 1 212 ? -16.969 -22.703 12.398 1 63.59 212 LEU A C 1
ATOM 1681 O O . LEU A 1 212 ? -17.047 -23.516 11.469 1 63.59 212 LEU A O 1
ATOM 1685 N N . MET A 1 213 ? -15.922 -22.375 13.023 1 65 213 MET A N 1
ATOM 1686 C CA . MET A 1 213 ? -14.68 -23.078 12.695 1 65 213 MET A CA 1
ATOM 1687 C C . MET A 1 213 ? -14.789 -24.562 12.984 1 65 213 MET A C 1
ATOM 1689 O O . MET A 1 213 ? -14.312 -25.391 12.211 1 65 213 MET A O 1
ATOM 1693 N N . ASP A 1 214 ? -15.367 -24.859 14.102 1 63.16 214 ASP A N 1
ATOM 1694 C CA . ASP A 1 214 ? -15.555 -26.25 14.469 1 63.16 214 ASP A CA 1
ATOM 1695 C C . ASP A 1 214 ? -16.422 -26.984 13.445 1 63.16 214 ASP A C 1
ATOM 1697 O O . ASP A 1 214 ? -16.188 -28.156 13.141 1 63.16 214 ASP A O 1
ATOM 1701 N N . HIS A 1 215 ? -17.297 -26.234 13.094 1 60.78 215 HIS A N 1
ATOM 1702 C CA . HIS A 1 215 ? -18.25 -26.828 12.156 1 60.78 215 HIS A CA 1
ATOM 1703 C C . HIS A 1 215 ? -17.625 -26.953 10.766 1 60.78 215 HIS A C 1
ATOM 1705 O O . HIS A 1 215 ? -17.734 -28 10.125 1 60.78 215 HIS A O 1
ATOM 1711 N N . TYR A 1 216 ? -17.109 -25.891 10.344 1 59.31 216 TYR A N 1
ATOM 1712 C CA . TYR A 1 216 ? -16.719 -25.859 8.938 1 59.31 216 TYR A CA 1
ATOM 1713 C C . TYR A 1 216 ? -15.258 -26.281 8.781 1 59.31 216 TYR A C 1
ATOM 1715 O O . TYR A 1 216 ? -14.852 -26.719 7.703 1 59.31 216 TYR A O 1
ATOM 1723 N N . PHE A 1 217 ? -14.586 -26 9.797 1 57.66 217 PHE A N 1
ATOM 1724 C CA . PHE A 1 217 ? -13.156 -26.188 9.609 1 57.66 217 PHE A CA 1
ATOM 1725 C C . PHE A 1 217 ? -12.617 -27.25 10.57 1 57.66 217 PHE A C 1
ATOM 1727 O O . PHE A 1 217 ? -11.445 -27.203 10.961 1 57.66 217 PHE A O 1
ATOM 1734 N N . ARG A 1 218 ? -13.578 -27.953 11.086 1 54.62 218 ARG A N 1
ATOM 1735 C CA . ARG A 1 218 ? -13.211 -29.031 12.008 1 54.62 218 ARG A CA 1
ATOM 1736 C C . ARG A 1 218 ? -11.984 -29.781 11.5 1 54.62 218 ARG A C 1
ATOM 1738 O O . ARG A 1 218 ? -11.172 -30.266 12.289 1 54.62 218 ARG A O 1
ATOM 1745 N N . ALA A 1 219 ? -12.039 -29.938 10.242 1 47.62 219 ALA A N 1
ATOM 1746 C CA . ALA A 1 219 ? -10.961 -30.75 9.688 1 47.62 219 ALA A CA 1
ATOM 1747 C C . ALA A 1 219 ? -9.633 -30 9.711 1 47.62 219 ALA A C 1
ATOM 1749 O O . ALA A 1 219 ? -8.633 -30.484 9.188 1 47.62 219 ALA A O 1
ATOM 1750 N N . LEU A 1 220 ? -9.766 -28.828 10.148 1 48.25 220 LEU A N 1
ATOM 1751 C CA . LEU A 1 220 ? -8.5 -28.094 10.125 1 48.25 220 LEU A CA 1
ATOM 1752 C C . LEU A 1 220 ? -7.492 -28.719 11.086 1 48.25 220 LEU A C 1
ATOM 1754 O O . LEU A 1 220 ? -7.715 -28.766 12.297 1 48.25 220 LEU A O 1
ATOM 1758 N N . SER A 1 221 ? -6.934 -29.734 10.594 1 49.19 221 SER A N 1
ATOM 1759 C CA . SER A 1 221 ? -5.836 -30.359 11.328 1 49.19 221 SER A CA 1
ATOM 1760 C C . SER A 1 221 ? -4.852 -29.312 11.836 1 49.19 221 SER A C 1
ATOM 1762 O O . SER A 1 221 ? -4.66 -28.266 11.195 1 49.19 221 SER A O 1
ATOM 1764 N N . PRO A 1 222 ? -4.633 -29.469 13.086 1 50.97 222 PRO A N 1
ATOM 1765 C CA . PRO A 1 222 ? -3.539 -28.625 13.578 1 50.97 222 PRO A CA 1
ATOM 1766 C C . PRO A 1 222 ? -2.377 -28.531 12.586 1 50.97 222 PRO A C 1
ATOM 1768 O O . PRO A 1 222 ? -1.931 -29.547 12.055 1 50.97 222 PRO A O 1
ATOM 1771 N N . LEU A 1 223 ? -2.314 -27.469 11.93 1 52.34 223 LEU A N 1
ATOM 1772 C CA . LEU A 1 223 ? -1.175 -27.312 11.031 1 52.34 223 LEU A CA 1
ATOM 1773 C C . LEU A 1 223 ? 0.118 -27.75 11.719 1 52.34 223 LEU A C 1
ATOM 1775 O O . LEU A 1 223 ? 0.413 -27.297 12.828 1 52.34 223 LEU A O 1
ATOM 1779 N N . LYS A 1 224 ? 0.496 -29.031 11.43 1 54.81 224 LYS A N 1
ATOM 1780 C CA . LYS A 1 224 ? 1.802 -29.469 11.914 1 54.81 224 LYS A CA 1
ATOM 1781 C C . LYS A 1 224 ? 2.881 -28.438 11.586 1 54.81 224 LYS A C 1
ATOM 1783 O O . LYS A 1 224 ? 2.979 -27.984 10.445 1 54.81 224 LYS A O 1
ATOM 1788 N N . HIS A 1 225 ? 3.395 -27.828 12.594 1 62.16 225 HIS A N 1
ATOM 1789 C CA . HIS A 1 225 ? 4.508 -26.906 12.438 1 62.16 225 HIS A CA 1
ATOM 1790 C C . HIS A 1 225 ? 5.762 -27.609 11.953 1 62.16 225 HIS A C 1
ATOM 1792 O O . HIS A 1 225 ? 6.367 -28.391 12.695 1 62.16 225 HIS A O 1
ATOM 1798 N N . LYS A 1 226 ? 5.945 -27.812 10.641 1 72.88 226 LYS A N 1
ATOM 1799 C CA . LYS A 1 226 ? 7.242 -28.25 10.133 1 72.88 226 LYS A CA 1
ATOM 1800 C C . LYS A 1 226 ? 8.227 -27.078 10.07 1 72.88 226 LYS A C 1
ATOM 1802 O O . LYS A 1 226 ? 7.875 -25.984 9.633 1 72.88 226 LYS A O 1
ATOM 1807 N N . PRO A 1 227 ? 9.406 -27.406 10.695 1 82.88 227 PRO A N 1
ATOM 1808 C CA . PRO A 1 227 ? 10.414 -26.344 10.609 1 82.88 227 PRO A CA 1
ATOM 1809 C C . PRO A 1 227 ? 10.641 -25.875 9.18 1 82.88 227 PRO A C 1
ATOM 1811 O O . PRO A 1 227 ? 10.766 -26.688 8.266 1 82.88 227 PRO A O 1
ATOM 1814 N N . ARG A 1 228 ? 10.68 -24.719 9.062 1 86.75 228 ARG A N 1
ATOM 1815 C CA . ARG A 1 228 ? 10.867 -24.125 7.738 1 86.75 228 ARG A CA 1
ATOM 1816 C C . ARG A 1 228 ? 12.328 -24.219 7.293 1 86.75 228 ARG A C 1
ATOM 1818 O O . ARG A 1 228 ? 13.242 -24.062 8.102 1 86.75 228 ARG A O 1
ATOM 1825 N N . THR A 1 229 ? 12.5 -24.5 6.031 1 88.06 229 THR A N 1
ATOM 1826 C CA . THR A 1 229 ? 13.82 -24.5 5.418 1 88.06 229 THR A CA 1
ATOM 1827 C C . THR A 1 229 ? 14.203 -23.094 4.953 1 88.06 229 THR A C 1
ATOM 1829 O O . THR A 1 229 ? 13.383 -22.188 4.992 1 88.06 229 THR A O 1
ATOM 1832 N N . GLN A 1 230 ? 15.516 -22.938 4.598 1 87.69 230 GLN A N 1
ATOM 1833 C CA . GLN A 1 230 ? 15.977 -21.672 4.059 1 87.69 230 GLN A CA 1
ATOM 1834 C C . GLN A 1 230 ? 15.141 -21.234 2.854 1 87.69 230 GLN A C 1
ATOM 1836 O O . GLN A 1 230 ? 14.797 -20.062 2.715 1 87.69 230 GLN A O 1
ATOM 1841 N N . ARG A 1 231 ? 14.859 -22.234 2.131 1 86.81 231 ARG A N 1
ATOM 1842 C CA . ARG A 1 231 ? 14.07 -21.953 0.933 1 86.81 231 ARG A CA 1
ATOM 1843 C C . ARG A 1 231 ? 12.68 -21.453 1.294 1 86.81 231 ARG A C 1
ATOM 1845 O O . ARG A 1 231 ? 12.164 -20.531 0.655 1 86.81 231 ARG A O 1
ATOM 1852 N N . ASP A 1 232 ? 12.148 -22.016 2.287 1 86.69 232 ASP A N 1
ATOM 1853 C CA . ASP A 1 232 ? 10.828 -21.594 2.744 1 86.69 232 ASP A CA 1
ATOM 1854 C C . ASP A 1 232 ? 10.859 -20.141 3.248 1 86.69 232 ASP A C 1
ATOM 1856 O O . ASP A 1 232 ? 9.938 -19.375 2.984 1 86.69 232 ASP A O 1
ATOM 1860 N N . ILE A 1 233 ? 11.891 -19.828 3.875 1 86.38 233 ILE A N 1
ATOM 1861 C CA . ILE A 1 233 ? 12.039 -18.5 4.473 1 86.38 233 ILE A CA 1
ATOM 1862 C C . ILE A 1 233 ? 12.203 -17.453 3.377 1 86.38 233 ILE A C 1
ATOM 1864 O O . ILE A 1 233 ? 11.586 -16.375 3.438 1 86.38 233 ILE A O 1
ATOM 1868 N N . ILE A 1 234 ? 12.969 -17.828 2.441 1 86.44 234 ILE A N 1
ATOM 1869 C CA . ILE A 1 234 ? 13.203 -16.922 1.324 1 86.44 234 ILE A CA 1
ATOM 1870 C C . ILE A 1 234 ? 11.914 -16.734 0.531 1 86.44 234 ILE A C 1
ATOM 1872 O O . ILE A 1 234 ? 11.641 -15.633 0.038 1 86.44 234 ILE A O 1
ATOM 1876 N N . ASN A 1 235 ? 11.148 -17.75 0.505 1 85.56 235 ASN A N 1
ATOM 1877 C CA . ASN A 1 235 ? 9.898 -17.703 -0.251 1 85.56 235 ASN A CA 1
ATOM 1878 C C . ASN A 1 235 ? 8.844 -16.875 0.465 1 85.56 235 ASN A C 1
ATOM 1880 O O . ASN A 1 235 ? 7.973 -16.281 -0.177 1 85.56 235 ASN A O 1
ATOM 1884 N N . LYS A 1 236 ? 8.984 -16.891 1.815 1 84.25 236 LYS A N 1
ATOM 1885 C CA . LYS A 1 236 ? 8.047 -16.125 2.629 1 84.25 236 LYS A CA 1
ATOM 1886 C C . LYS A 1 236 ? 8.789 -15.297 3.682 1 84.25 236 LYS A C 1
ATOM 1888 O O . LYS A 1 236 ? 8.656 -15.555 4.879 1 84.25 236 LYS A O 1
ATOM 1893 N N . PRO A 1 237 ? 9.477 -14.289 3.242 1 72 237 PRO A N 1
ATOM 1894 C CA . PRO A 1 237 ? 10.359 -13.562 4.152 1 72 237 PRO A CA 1
ATOM 1895 C C . PRO A 1 237 ? 9.602 -12.797 5.234 1 72 237 PRO A C 1
ATOM 1897 O O . PRO A 1 237 ? 10.141 -12.555 6.32 1 72 237 PRO A O 1
ATOM 1900 N N . MET A 1 238 ? 8.43 -12.305 5 1 65.94 238 MET A N 1
ATOM 1901 C CA . MET A 1 238 ? 7.707 -11.461 5.945 1 65.94 238 MET A CA 1
ATOM 1902 C C . MET A 1 238 ? 6.352 -12.07 6.293 1 65.94 238 MET A C 1
ATOM 1904 O O . MET A 1 238 ? 5.309 -11.469 6.039 1 65.94 238 MET A O 1
ATOM 1908 N N . THR A 1 239 ? 6.535 -13.195 7.031 1 67.19 239 THR A N 1
ATOM 1909 C CA . THR A 1 239 ? 5.297 -13.914 7.316 1 67.19 239 THR A CA 1
ATOM 1910 C C . THR A 1 239 ? 4.379 -13.078 8.203 1 67.19 239 THR A C 1
ATOM 1912 O O . THR A 1 239 ? 4.84 -12.414 9.133 1 67.19 239 THR A O 1
ATOM 1915 N N . LEU A 1 240 ? 3.221 -12.812 7.758 1 63 240 LEU A N 1
ATOM 1916 C CA . LEU A 1 240 ? 2.193 -12.117 8.523 1 63 240 LEU A CA 1
ATOM 1917 C C . LEU A 1 240 ? 1.473 -13.078 9.469 1 63 240 LEU A C 1
ATOM 1919 O O . LEU A 1 240 ? 0.591 -12.672 10.227 1 63 240 LEU A O 1
ATOM 1923 N N . ARG A 1 241 ? 1.977 -14.25 9.562 1 63.81 241 ARG A N 1
ATOM 1924 C CA . ARG A 1 241 ? 1.268 -15.289 10.305 1 63.81 241 ARG A CA 1
ATOM 1925 C C . ARG A 1 241 ? 1.571 -15.203 11.797 1 63.81 241 ARG A C 1
ATOM 1927 O O . ARG A 1 241 ? 2.688 -14.859 12.188 1 63.81 241 ARG A O 1
ATOM 1934 N N . HIS A 1 242 ? 0.467 -15.141 12.539 1 60.84 242 HIS A N 1
ATOM 1935 C CA . HIS A 1 242 ? 0.65 -15.32 13.969 1 60.84 242 HIS A CA 1
ATOM 1936 C C . HIS A 1 242 ? 1.204 -16.703 14.289 1 60.84 242 HIS A C 1
ATOM 1938 O O . HIS A 1 242 ? 0.853 -17.688 13.625 1 60.84 242 HIS A O 1
ATOM 1944 N N . PRO A 1 243 ? 2.279 -16.5 15.25 1 59.72 243 PRO A N 1
ATOM 1945 C CA . PRO A 1 243 ? 2.764 -17.828 15.656 1 59.72 243 PRO A CA 1
ATOM 1946 C C . PRO A 1 243 ? 1.698 -18.641 16.391 1 59.72 243 PRO A C 1
ATOM 1948 O O . PRO A 1 243 ? 0.921 -18.094 17.172 1 59.72 243 PRO A O 1
ATOM 1951 N N . GLY A 1 244 ? 1.265 -19.656 15.938 1 61.75 244 GLY A N 1
ATOM 1952 C CA . GLY A 1 244 ? 0.337 -20.578 16.578 1 61.75 244 GLY A CA 1
ATOM 1953 C C . GLY A 1 244 ? -0.844 -20.938 15.695 1 61.75 244 GLY A C 1
ATOM 1954 O O . GLY A 1 244 ? -1.086 -20.297 14.672 1 61.75 244 GLY A O 1
ATOM 1955 N N . ASN A 1 245 ? -1.394 -21.906 16.109 1 64.38 245 ASN A N 1
ATOM 1956 C CA . ASN A 1 245 ? -2.568 -22.406 15.398 1 64.38 245 ASN A CA 1
ATOM 1957 C C . ASN A 1 245 ? -3.805 -21.562 15.703 1 64.38 245 ASN A C 1
ATOM 1959 O O . ASN A 1 245 ? -3.908 -20.984 16.781 1 64.38 245 ASN A O 1
ATOM 1963 N N . LEU A 1 246 ? -4.582 -21.266 14.688 1 64.62 246 LEU A N 1
ATOM 1964 C CA . LEU A 1 246 ? -5.797 -20.453 14.789 1 64.62 246 LEU A CA 1
ATOM 1965 C C . LEU A 1 246 ? -6.582 -20.812 16.047 1 64.62 246 LEU A C 1
ATOM 1967 O O . LEU A 1 246 ? -7.133 -19.938 16.703 1 64.62 246 LEU A O 1
ATOM 1971 N N . TYR A 1 247 ? -6.484 -22.078 16.422 1 61.75 247 TYR A N 1
ATOM 1972 C CA . TYR A 1 247 ? -7.25 -22.547 17.562 1 61.75 247 TYR A CA 1
ATOM 1973 C C . TYR A 1 247 ? -6.695 -21.984 18.859 1 61.75 247 TYR A C 1
ATOM 1975 O O . TYR A 1 247 ? -7.457 -21.531 19.719 1 61.75 247 TYR A O 1
ATOM 1983 N N . ASP A 1 248 ? -5.434 -22 18.891 1 63.72 248 ASP A N 1
ATOM 1984 C CA . ASP A 1 248 ? -4.789 -21.469 20.094 1 63.72 248 ASP A CA 1
ATOM 1985 C C . ASP A 1 248 ? -4.996 -19.953 20.203 1 63.72 248 ASP A C 1
ATOM 1987 O O . ASP A 1 248 ? -5.199 -19.438 21.312 1 63.72 248 ASP A O 1
ATOM 1991 N N . LEU A 1 249 ? -5.047 -19.438 19.031 1 64.75 249 LEU A N 1
ATOM 1992 C CA . LEU A 1 249 ? -5.211 -17.984 19.016 1 64.75 249 LEU A CA 1
ATOM 1993 C C . LEU A 1 249 ? -6.609 -17.594 19.484 1 64.75 249 LEU A C 1
ATOM 1995 O O . LEU A 1 249 ? -6.773 -16.594 20.203 1 64.75 249 LEU A O 1
ATOM 1999 N N . LEU A 1 250 ? -7.535 -18.391 19.078 1 63.19 250 LEU A N 1
ATOM 2000 C CA . LEU A 1 250 ? -8.93 -18.125 19.438 1 63.19 250 LEU A CA 1
ATOM 2001 C C . LEU A 1 250 ? -9.164 -18.344 20.922 1 63.19 250 LEU A C 1
ATOM 2003 O O . LEU A 1 250 ? -10.023 -17.688 21.516 1 63.19 250 LEU A O 1
ATOM 2007 N N . GLN A 1 251 ? -8.391 -19.234 21.469 1 60.28 251 GLN A N 1
ATOM 2008 C CA . GLN A 1 251 ? -8.609 -19.594 22.859 1 60.28 251 GLN A CA 1
ATOM 2009 C C . GLN A 1 251 ? -7.883 -18.625 23.797 1 60.28 251 GLN A C 1
ATOM 2011 O O . GLN A 1 251 ? -8.375 -18.328 24.891 1 60.28 251 GLN A O 1
ATOM 2016 N N . SER A 1 252 ? -6.695 -18.219 23.297 1 57.41 252 SER A N 1
ATOM 2017 C CA . SER A 1 252 ? -5.84 -17.625 24.312 1 57.41 252 SER A CA 1
ATOM 2018 C C . SER A 1 252 ? -5.469 -16.188 23.969 1 57.41 252 SER A C 1
ATOM 2020 O O . SER A 1 252 ? -4.758 -15.516 24.719 1 57.41 252 SER A O 1
ATOM 2022 N N . SER A 1 253 ? -6.031 -15.695 22.859 1 58.41 253 SER A N 1
ATOM 2023 C CA . SER A 1 253 ? -5.395 -14.422 22.531 1 58.41 253 SER A CA 1
ATOM 2024 C C . SER A 1 253 ? -5.945 -13.289 23.391 1 58.41 253 SER A C 1
ATOM 2026 O O . SER A 1 253 ? -7.164 -13.133 23.516 1 58.41 253 SER A O 1
ATOM 2028 N N . ASP A 1 254 ? -5.016 -12.688 24.172 1 59.72 254 ASP A N 1
ATOM 2029 C CA . ASP A 1 254 ? -5.367 -11.547 25.016 1 59.72 254 ASP A CA 1
ATOM 2030 C C . ASP A 1 254 ? -5.352 -10.242 24.203 1 59.72 254 ASP A C 1
ATOM 2032 O O . ASP A 1 254 ? -5.688 -9.18 24.734 1 59.72 254 ASP A O 1
ATOM 2036 N N . SER A 1 255 ? -5.047 -10.461 22.953 1 64.94 255 SER A N 1
ATOM 2037 C CA . SER A 1 255 ? -4.98 -9.234 22.156 1 64.94 255 SER A CA 1
ATOM 2038 C C . SER A 1 255 ? -6.352 -8.867 21.594 1 64.94 255 SER A C 1
ATOM 2040 O O . SER A 1 255 ? -6.953 -9.648 20.859 1 64.94 255 SER A O 1
ATOM 2042 N N . ARG A 1 256 ? -6.875 -7.777 22.031 1 66.38 256 ARG A N 1
ATOM 2043 C CA . ARG A 1 256 ? -8.164 -7.289 21.562 1 66.38 256 ARG A CA 1
ATOM 2044 C C . ARG A 1 256 ? -8.164 -7.152 20.031 1 66.38 256 ARG A C 1
ATOM 2046 O O . ARG A 1 256 ? -9.156 -7.477 19.375 1 66.38 256 ARG A O 1
ATOM 2053 N N . ALA A 1 257 ? -7.066 -6.77 19.5 1 64.81 257 ALA A N 1
ATOM 2054 C CA . ALA A 1 257 ? -6.953 -6.613 18.062 1 64.81 257 ALA A CA 1
ATOM 2055 C C . ALA A 1 257 ? -7.16 -7.945 17.344 1 64.81 257 ALA A C 1
ATOM 2057 O O . ALA A 1 257 ? -7.855 -8.008 16.328 1 64.81 257 ALA A O 1
ATOM 2058 N N . LEU A 1 258 ? -6.59 -8.906 17.875 1 70.44 258 LEU A N 1
ATOM 2059 C CA . LEU A 1 258 ? -6.723 -10.242 17.297 1 70.44 258 LEU A CA 1
ATOM 2060 C C . LEU A 1 258 ? -8.156 -10.742 17.406 1 70.44 258 LEU A C 1
ATOM 2062 O O . LEU A 1 258 ? -8.688 -11.328 16.469 1 70.44 258 LEU A O 1
ATOM 2066 N N . GLN A 1 259 ? -8.727 -10.453 18.484 1 71 259 GLN A N 1
ATOM 2067 C CA . GLN A 1 259 ? -10.102 -10.875 18.688 1 71 259 GLN A CA 1
ATOM 2068 C C . GLN A 1 259 ? -11.047 -10.195 17.703 1 71 259 GLN A C 1
ATOM 2070 O O . GLN A 1 259 ? -11.922 -10.836 17.125 1 71 259 GLN A O 1
ATOM 2075 N N . LEU A 1 260 ? -10.773 -8.984 17.531 1 69.75 260 LEU A N 1
ATOM 2076 C CA . LEU A 1 260 ? -11.586 -8.219 16.594 1 69.75 260 LEU A CA 1
ATOM 2077 C C . LEU A 1 260 ? -11.375 -8.719 15.172 1 69.75 260 LEU A C 1
ATOM 2079 O O . LEU A 1 260 ? -12.336 -8.844 14.406 1 69.75 260 LEU A O 1
ATOM 2083 N N . ALA A 1 261 ? -10.148 -9 14.859 1 72.25 261 ALA A N 1
ATOM 2084 C CA . ALA A 1 261 ? -9.844 -9.516 13.523 1 72.25 261 ALA A CA 1
ATOM 2085 C C . ALA A 1 261 ? -10.531 -10.859 13.289 1 72.25 261 ALA A C 1
ATOM 2087 O O . ALA A 1 261 ? -11.078 -11.102 12.211 1 72.25 261 ALA A O 1
ATOM 2088 N N . MET A 1 262 ? -10.5 -11.688 14.266 1 73.06 262 MET A N 1
ATOM 2089 C CA . MET A 1 262 ? -11.133 -13 14.164 1 73.06 262 MET A CA 1
ATOM 2090 C C . MET A 1 262 ? -12.641 -12.867 13.992 1 73.06 262 MET A C 1
ATOM 2092 O O . MET A 1 262 ? -13.234 -13.547 13.148 1 73.06 262 MET A O 1
ATOM 2096 N N . ALA A 1 263 ? -13.148 -11.969 14.719 1 69.81 263 ALA A N 1
ATOM 2097 C CA . ALA A 1 263 ? -14.586 -11.719 14.609 1 69.81 263 ALA A CA 1
ATOM 2098 C C . ALA A 1 263 ? -14.945 -11.164 13.234 1 69.81 263 ALA A C 1
ATOM 2100 O O . ALA A 1 263 ? -15.953 -11.555 12.648 1 69.81 263 ALA A O 1
ATOM 2101 N N . GLY A 1 264 ? -14.094 -10.312 12.789 1 70.69 264 GLY A N 1
ATOM 2102 C CA . GLY A 1 264 ? -14.312 -9.75 11.469 1 70.69 264 GLY A CA 1
ATOM 2103 C C . GLY A 1 264 ? -14.258 -10.789 10.367 1 70.69 264 GLY A C 1
ATOM 2104 O O . GLY A 1 264 ? -15.133 -10.82 9.492 1 70.69 264 GLY A O 1
ATOM 2105 N N . VAL A 1 265 ? -13.297 -11.625 10.453 1 70.81 265 VAL A N 1
ATOM 2106 C CA . VAL A 1 265 ? -13.133 -12.68 9.461 1 70.81 265 VAL A CA 1
ATOM 2107 C C . VAL A 1 265 ? -14.32 -13.641 9.523 1 70.81 265 VAL A C 1
ATOM 2109 O O . VAL A 1 265 ? -14.891 -14 8.492 1 70.81 265 VAL A O 1
ATOM 2112 N N . ALA A 1 266 ? -14.641 -13.984 10.688 1 70.5 266 ALA A N 1
ATOM 2113 C CA . ALA A 1 266 ? -15.766 -14.906 10.859 1 70.5 266 ALA A CA 1
ATOM 2114 C C . ALA A 1 266 ? -17.062 -14.289 10.336 1 70.5 266 ALA A C 1
ATOM 2116 O O . ALA A 1 266 ? -17.859 -14.961 9.672 1 70.5 266 ALA A O 1
ATOM 2117 N N . GLY A 1 267 ? -17.156 -13.031 10.711 1 69.31 267 GLY A N 1
ATOM 2118 C CA . GLY A 1 267 ? -18.344 -12.328 10.234 1 69.31 267 GLY A CA 1
ATOM 2119 C C . GLY A 1 267 ? -18.422 -12.25 8.727 1 69.31 267 GLY A C 1
ATOM 2120 O O . GLY A 1 267 ? -19.484 -12.461 8.141 1 69.31 267 GLY A O 1
ATOM 2121 N N . THR A 1 268 ? -17.375 -12.031 8.109 1 70.56 268 THR A N 1
ATOM 2122 C CA . THR A 1 268 ? -17.312 -11.93 6.652 1 70.56 268 THR A CA 1
ATOM 2123 C C . THR A 1 268 ? -17.594 -13.289 6.008 1 70.56 268 THR A C 1
ATOM 2125 O O . THR A 1 268 ? -18.266 -13.367 4.977 1 70.56 268 THR A O 1
ATOM 2128 N N . LEU A 1 269 ? -17.094 -14.312 6.645 1 71.94 269 LEU A N 1
ATOM 2129 C CA . LEU A 1 269 ? -17.328 -15.656 6.125 1 71.94 269 LEU A CA 1
ATOM 2130 C C . LEU A 1 269 ? -18.797 -16.047 6.227 1 71.94 269 LEU A C 1
ATOM 2132 O O . LEU A 1 269 ? -19.344 -16.656 5.309 1 71.94 269 LEU A O 1
ATOM 2136 N N . LEU A 1 270 ? -19.344 -15.656 7.285 1 70.56 270 LEU A N 1
ATOM 2137 C CA . LEU A 1 270 ? -20.766 -15.945 7.473 1 70.56 270 LEU A CA 1
ATOM 2138 C C . LEU A 1 270 ? -21.609 -15.203 6.449 1 70.56 270 LEU A C 1
ATOM 2140 O O . LEU A 1 270 ? -22.562 -15.766 5.895 1 70.56 270 LEU A O 1
ATOM 2144 N N . GLN A 1 271 ? -21.219 -14.031 6.254 1 69.19 271 GLN A N 1
ATOM 2145 C CA . GLN A 1 271 ? -21.953 -13.234 5.27 1 69.19 271 GLN A CA 1
ATOM 2146 C C . GLN A 1 271 ? -21.781 -13.812 3.867 1 69.19 271 GLN A C 1
ATOM 2148 O O . GLN A 1 271 ? -22.734 -13.836 3.088 1 69.19 271 GLN A O 1
ATOM 2153 N N . ALA A 1 272 ? -20.656 -14.234 3.646 1 70.5 272 ALA A N 1
ATOM 2154 C CA . ALA A 1 272 ? -20.359 -14.789 2.324 1 70.5 272 ALA A CA 1
ATOM 2155 C C . ALA A 1 272 ? -21.109 -16.094 2.098 1 70.5 272 ALA A C 1
ATOM 2157 O O . ALA A 1 272 ? -21.516 -16.406 0.971 1 70.5 272 ALA A O 1
ATOM 2158 N N . ARG A 1 273 ? -21.297 -16.875 3.057 1 69 273 ARG A N 1
ATOM 2159 C CA . ARG A 1 273 ? -22 -18.141 2.953 1 69 273 ARG A CA 1
ATOM 2160 C C . ARG A 1 273 ? -23.484 -17.922 2.672 1 69 273 ARG A C 1
ATOM 2162 O O . ARG A 1 273 ? -24.109 -18.672 1.921 1 69 273 ARG A O 1
ATOM 2169 N N . GLY A 1 274 ? -23.906 -16.891 3.145 1 64.5 274 GLY A N 1
ATOM 2170 C CA . GLY A 1 274 ? -25.344 -16.672 2.99 1 64.5 274 GLY A CA 1
ATOM 2171 C C . GLY A 1 274 ? -26.188 -17.828 3.48 1 64.5 274 GLY A C 1
ATOM 2172 O O . GLY A 1 274 ? -25.938 -18.375 4.559 1 64.5 274 GLY A O 1
ATOM 2173 N N . ASN A 1 275 ? -27.219 -18.203 2.742 1 63.44 275 ASN A N 1
ATOM 2174 C CA . ASN A 1 275 ? -28.156 -19.266 3.113 1 63.44 275 ASN A CA 1
ATOM 2175 C C . ASN A 1 275 ? -27.766 -20.609 2.482 1 63.44 275 ASN A C 1
ATOM 2177 O O . ASN A 1 275 ? -28.547 -21.547 2.479 1 63.44 275 ASN A O 1
ATOM 2181 N N . ARG A 1 276 ? -26.531 -20.672 2.098 1 68.62 276 ARG A N 1
ATOM 2182 C CA . ARG A 1 276 ? -26.109 -21.891 1.401 1 68.62 276 ARG A CA 1
ATOM 2183 C C . ARG A 1 276 ? -25.766 -23 2.391 1 68.62 276 ARG A C 1
ATOM 2185 O O . ARG A 1 276 ? -25.188 -22.734 3.451 1 68.62 276 ARG A O 1
ATOM 2192 N N . GLU A 1 277 ? -26.391 -24.094 2.17 1 63.41 277 GLU A N 1
ATOM 2193 C CA . GLU A 1 277 ? -26 -25.25 2.965 1 63.41 277 GLU A CA 1
ATOM 2194 C C . GLU A 1 277 ? -24.703 -25.859 2.465 1 63.41 277 GLU A C 1
ATOM 2196 O O . GLU A 1 277 ? -24.516 -26.047 1.261 1 63.41 277 GLU A O 1
ATOM 2201 N N . LEU A 1 278 ? -23.828 -25.922 3.363 1 68.31 278 LEU A N 1
ATOM 2202 C CA . LEU A 1 278 ? -22.547 -26.5 2.984 1 68.31 278 LEU A CA 1
ATOM 2203 C C . LEU A 1 278 ? -22.516 -28 3.285 1 68.31 278 LEU A C 1
ATOM 2205 O O . LEU A 1 278 ? -22.984 -28.438 4.336 1 68.31 278 LEU A O 1
ATOM 2209 N N . GLU A 1 279 ? -22.188 -28.703 2.254 1 72.12 279 GLU A N 1
ATOM 2210 C CA . GLU A 1 279 ? -22.031 -30.141 2.479 1 72.12 279 GLU A CA 1
ATOM 2211 C C . GLU A 1 279 ? -20.828 -30.438 3.367 1 72.12 279 GLU A C 1
ATOM 2213 O O . GLU A 1 279 ? -19.891 -29.656 3.424 1 72.12 279 GLU A O 1
ATOM 2218 N N . GLU A 1 280 ? -20.969 -31.547 4.008 1 72 280 GLU A N 1
ATOM 2219 C CA . GLU A 1 280 ? -19.828 -32 4.812 1 72 280 GLU A CA 1
ATOM 2220 C C . GLU A 1 280 ? -18.625 -32.312 3.934 1 72 280 GLU A C 1
ATOM 2222 O O . GLU A 1 280 ? -18.734 -33 2.922 1 72 280 GLU A O 1
ATOM 2227 N N . GLY A 1 281 ? -17.562 -31.703 4.176 1 74.62 281 GLY A N 1
ATOM 2228 C CA . GLY A 1 281 ? -16.328 -31.938 3.438 1 74.62 281 GLY A CA 1
ATOM 2229 C C . GLY A 1 281 ? -16.156 -31 2.26 1 74.62 281 GLY A C 1
ATOM 2230 O O . GLY A 1 281 ? -15.242 -31.172 1.448 1 74.62 281 GLY A O 1
ATOM 2231 N N . ALA A 1 282 ? -17.062 -30.156 2.131 1 80.69 282 ALA A N 1
ATOM 2232 C CA . ALA A 1 282 ? -16.922 -29.188 1.049 1 80.69 282 ALA A CA 1
ATOM 2233 C C . ALA A 1 282 ? -15.586 -28.453 1.136 1 80.69 282 ALA A C 1
ATOM 2235 O O . ALA A 1 282 ? -15.047 -28.266 2.227 1 80.69 282 ALA A O 1
ATOM 2236 N N . ARG A 1 283 ? -15.008 -28.172 0.062 1 83.19 283 ARG A N 1
ATOM 2237 C CA . ARG A 1 283 ? -13.781 -27.391 -0.032 1 83.19 283 ARG A CA 1
ATOM 2238 C C . ARG A 1 283 ? -14.031 -26.047 -0.7 1 83.19 283 ARG A C 1
ATOM 2240 O O . ARG A 1 283 ? -13.922 -25.922 -1.921 1 83.19 283 ARG A O 1
ATOM 2247 N N . PRO A 1 284 ? -14.227 -25.078 0.143 1 84.62 284 PRO A N 1
ATOM 2248 C CA . PRO A 1 284 ? -14.617 -23.781 -0.414 1 84.62 284 PRO A CA 1
ATOM 2249 C C . PRO A 1 284 ? -13.453 -23.062 -1.111 1 84.62 284 PRO A C 1
ATOM 2251 O O . PRO A 1 284 ? -12.289 -23.344 -0.812 1 84.62 284 PRO A O 1
ATOM 2254 N N . ILE A 1 285 ? -13.812 -22.344 -2.053 1 91.94 285 ILE A N 1
ATOM 2255 C CA . ILE A 1 285 ? -12.906 -21.391 -2.688 1 91.94 285 ILE A CA 1
ATOM 2256 C C . ILE A 1 285 ? -13.188 -19.984 -2.166 1 91.94 285 ILE A C 1
ATOM 2258 O O . ILE A 1 285 ? -14.266 -19.438 -2.387 1 91.94 285 ILE A O 1
ATOM 2262 N N . LEU A 1 286 ? -12.203 -19.469 -1.48 1 90.31 286 LEU A N 1
ATOM 2263 C CA . LEU A 1 286 ? -12.367 -18.141 -0.897 1 90.31 286 LEU A CA 1
ATOM 2264 C C . LEU A 1 286 ? -11.836 -17.062 -1.839 1 90.31 286 LEU A C 1
ATOM 2266 O O . LEU A 1 286 ? -10.664 -17.094 -2.223 1 90.31 286 LEU A O 1
ATOM 2270 N N . ILE A 1 287 ? -12.695 -16.203 -2.234 1 93 287 ILE A N 1
ATOM 2271 C CA . ILE A 1 287 ? -12.297 -15.023 -3.002 1 93 287 ILE A CA 1
ATOM 2272 C C . ILE A 1 287 ? -12.133 -13.82 -2.068 1 93 287 ILE A C 1
ATOM 2274 O O . ILE A 1 287 ? -13.086 -13.406 -1.408 1 93 287 ILE A O 1
ATOM 2278 N N . LEU A 1 288 ? -10.93 -13.383 -1.95 1 90.38 288 LEU A N 1
ATOM 2279 C CA . LEU A 1 288 ? -10.617 -12.219 -1.128 1 90.38 288 LEU A CA 1
ATOM 2280 C C . LEU A 1 288 ? -10.266 -11.016 -1.997 1 90.38 288 LEU A C 1
ATOM 2282 O O . LEU A 1 288 ? -9.172 -10.945 -2.562 1 90.38 288 LEU A O 1
ATOM 2286 N N . GLU A 1 289 ? -11.133 -10.07 -2.006 1 88.5 289 GLU A N 1
ATOM 2287 C CA . GLU A 1 289 ? -10.914 -8.906 -2.865 1 88.5 289 GLU A CA 1
ATOM 2288 C C . GLU A 1 289 ? -10.336 -7.738 -2.076 1 88.5 289 GLU A C 1
ATOM 2290 O O . GLU A 1 289 ? -10.992 -7.203 -1.179 1 88.5 289 GLU A O 1
ATOM 2295 N N . ASP A 1 290 ? -9.156 -7.379 -2.406 1 87.94 290 ASP A N 1
ATOM 2296 C CA . ASP A 1 290 ? -8.477 -6.215 -1.846 1 87.94 290 ASP A CA 1
ATOM 2297 C C . ASP A 1 290 ? -8.656 -6.148 -0.33 1 87.94 290 ASP A C 1
ATOM 2299 O O . ASP A 1 290 ? -9.125 -5.145 0.202 1 87.94 290 ASP A O 1
ATOM 2303 N N . PRO A 1 291 ? -8.18 -7.109 0.38 1 86.06 291 PRO A N 1
ATOM 2304 C CA . PRO A 1 291 ? -8.375 -7.145 1.83 1 86.06 291 PRO A CA 1
ATOM 2305 C C . PRO A 1 291 ? -7.758 -5.941 2.539 1 86.06 291 PRO A C 1
ATOM 2307 O O . PRO A 1 291 ? -8.102 -5.648 3.688 1 86.06 291 PRO A O 1
ATOM 2310 N N . GLU A 1 292 ? -6.848 -5.262 1.886 1 87.5 292 GLU A N 1
ATOM 2311 C CA . GLU A 1 292 ? -6.184 -4.113 2.494 1 87.5 292 GLU A CA 1
ATOM 2312 C C . GLU A 1 292 ? -7.105 -2.898 2.535 1 87.5 292 GLU A C 1
ATOM 2314 O O . GLU A 1 292 ? -6.805 -1.906 3.201 1 87.5 292 GLU A O 1
ATOM 2319 N N . SER A 1 293 ? -8.258 -3.158 1.885 1 81 293 SER A N 1
ATOM 2320 C CA . SER A 1 293 ? -9.141 -2.004 1.792 1 81 293 SER A CA 1
ATOM 2321 C C . SER A 1 293 ? -9.617 -1.557 3.172 1 81 293 SER A C 1
ATOM 2323 O O . SER A 1 293 ? -10.203 -2.342 3.918 1 81 293 SER A O 1
ATOM 2325 N N . ARG A 1 294 ? -9.211 -0.537 3.77 1 73.19 294 ARG A N 1
ATOM 2326 C CA . ARG A 1 294 ? -9.633 0.158 4.98 1 73.19 294 ARG A CA 1
ATOM 2327 C C . ARG A 1 294 ? -8.953 -0.427 6.215 1 73.19 294 ARG A C 1
ATOM 2329 O O . ARG A 1 294 ? -9.438 -0.252 7.336 1 73.19 294 ARG A O 1
ATOM 2336 N N . LEU A 1 295 ? -8.078 -1.342 5.988 1 81.94 295 LEU A N 1
ATOM 2337 C CA . LEU A 1 295 ? -7.336 -1.892 7.121 1 81.94 295 LEU A CA 1
ATOM 2338 C C . LEU A 1 295 ? -5.961 -1.242 7.238 1 81.94 295 LEU A C 1
ATOM 2340 O O . LEU A 1 295 ? -5.246 -1.107 6.242 1 81.94 295 LEU A O 1
ATOM 2344 N N . HIS A 1 296 ? -5.758 -0.829 8.406 1 88 296 HIS A N 1
ATOM 2345 C CA . HIS A 1 296 ? -4.391 -0.419 8.695 1 88 296 HIS A CA 1
ATOM 2346 C C . HIS A 1 296 ? -3.41 -1.562 8.461 1 88 296 HIS A C 1
ATOM 2348 O O . HIS A 1 296 ? -3.748 -2.73 8.664 1 88 296 HIS A O 1
ATOM 2354 N N . PRO A 1 297 ? -2.145 -1.315 8.055 1 88.88 297 PRO A N 1
ATOM 2355 C CA . PRO A 1 297 ? -1.176 -2.361 7.719 1 88.88 297 PRO A CA 1
ATOM 2356 C C . PRO A 1 297 ? -0.983 -3.369 8.852 1 88.88 297 PRO A C 1
ATOM 2358 O O . PRO A 1 297 ? -0.848 -4.57 8.594 1 88.88 297 PRO A O 1
ATOM 2361 N N . THR A 1 298 ? -0.992 -2.969 10.078 1 87.12 298 THR A N 1
ATOM 2362 C CA . THR A 1 298 ? -0.839 -3.875 11.211 1 87.12 298 THR A CA 1
ATOM 2363 C C . THR A 1 298 ? -2.01 -4.848 11.289 1 87.12 298 THR A C 1
ATOM 2365 O O . THR A 1 298 ? -1.812 -6.055 11.453 1 87.12 298 THR A O 1
ATOM 2368 N N . MET A 1 299 ? -3.18 -4.316 11.125 1 84 299 MET A N 1
ATOM 2369 C CA . MET A 1 299 ? -4.375 -5.152 11.156 1 84 299 MET A CA 1
ATOM 2370 C C . MET A 1 299 ? -4.434 -6.07 9.945 1 84 299 MET A C 1
ATOM 2372 O O . MET A 1 299 ? -4.922 -7.199 10.039 1 84 299 MET A O 1
ATOM 2376 N N . LEU A 1 300 ? -3.994 -5.555 8.844 1 85.19 300 LEU A N 1
ATOM 2377 C CA . LEU A 1 300 ? -3.932 -6.383 7.648 1 85.19 300 LEU A CA 1
ATOM 2378 C C . LEU A 1 300 ? -3.051 -7.605 7.879 1 85.19 300 LEU A C 1
ATOM 2380 O O . LEU A 1 300 ? -3.393 -8.711 7.457 1 85.19 300 LEU A O 1
ATOM 2384 N N . ALA A 1 301 ? -1.928 -7.391 8.562 1 85.12 301 ALA A N 1
ATOM 2385 C CA . ALA A 1 301 ? -1.019 -8.492 8.875 1 85.12 301 ALA A CA 1
ATOM 2386 C C . ALA A 1 301 ? -1.698 -9.531 9.758 1 85.12 301 ALA A C 1
ATOM 2388 O O . ALA A 1 301 ? -1.599 -10.734 9.508 1 85.12 301 ALA A O 1
ATOM 2389 N N . VAL A 1 302 ? -2.43 -9.102 10.703 1 81.19 302 VAL A N 1
ATOM 2390 C CA . VAL A 1 302 ? -3.127 -9.992 11.625 1 81.19 302 VAL A CA 1
ATOM 2391 C C . VAL A 1 302 ? -4.227 -10.75 10.891 1 81.19 302 VAL A C 1
ATOM 2393 O O . VAL A 1 302 ? -4.32 -11.969 10.984 1 81.19 302 VAL A O 1
ATOM 2396 N N . ALA A 1 303 ? -4.977 -9.992 10.125 1 80.19 303 ALA A N 1
ATOM 2397 C CA . ALA A 1 303 ? -6.094 -10.586 9.398 1 80.19 303 ALA A CA 1
ATOM 2398 C C . ALA A 1 303 ? -5.605 -11.648 8.414 1 80.19 303 ALA A C 1
ATOM 2400 O O . ALA A 1 303 ? -6.184 -12.727 8.32 1 80.19 303 ALA A O 1
ATOM 2401 N N . TRP A 1 304 ? -4.57 -11.336 7.738 1 83.25 304 TRP A N 1
ATOM 2402 C CA . TRP A 1 304 ? -4.055 -12.289 6.762 1 83.25 304 TRP A CA 1
ATOM 2403 C C . TRP A 1 304 ? -3.492 -13.523 7.449 1 83.25 304 TRP A C 1
ATOM 2405 O O . TRP A 1 304 ? -3.619 -14.641 6.938 1 83.25 304 TRP A O 1
ATOM 2415 N N . GLY A 1 305 ? -2.855 -13.312 8.547 1 79.81 305 GLY A N 1
ATOM 2416 C CA . GLY A 1 305 ? -2.359 -14.445 9.305 1 79.81 305 GLY A CA 1
ATOM 2417 C C . GLY A 1 305 ? -3.445 -15.445 9.664 1 79.81 305 GLY A C 1
ATOM 2418 O O . GLY A 1 305 ? -3.213 -16.656 9.656 1 79.81 305 GLY A O 1
ATOM 2419 N N . LEU A 1 306 ? -4.582 -14.945 9.891 1 78.25 306 LEU A N 1
ATOM 2420 C CA . LEU A 1 306 ? -5.723 -15.789 10.211 1 78.25 306 LEU A CA 1
ATOM 2421 C C . LEU A 1 306 ? -6.297 -16.438 8.953 1 78.25 306 LEU A C 1
ATOM 2423 O O . LEU A 1 306 ? -6.539 -17.641 8.93 1 78.25 306 LEU A O 1
ATOM 2427 N N . LEU A 1 307 ? -6.434 -15.672 7.926 1 79.75 307 LEU A N 1
ATOM 2428 C CA . LEU A 1 307 ? -7.055 -16.141 6.688 1 79.75 307 LEU A CA 1
ATOM 2429 C C . LEU A 1 307 ? -6.207 -17.219 6.027 1 79.75 307 LEU A C 1
ATOM 2431 O O . LEU A 1 307 ? -6.746 -18.156 5.434 1 79.75 307 LEU A O 1
ATOM 2435 N N . GLU A 1 308 ? -4.973 -17.047 6.148 1 80.5 308 GLU A N 1
ATOM 2436 C CA . GLU A 1 308 ? -4.055 -18 5.527 1 80.5 308 GLU A CA 1
ATOM 2437 C C . GLU A 1 308 ? -4.191 -19.391 6.148 1 80.5 308 GLU A C 1
ATOM 2439 O O . GLU A 1 308 ? -3.916 -20.391 5.492 1 80.5 308 GLU A O 1
ATOM 2444 N N . GLN A 1 309 ? -4.641 -19.469 7.34 1 76.75 309 GLN A N 1
ATOM 2445 C CA . GLN A 1 309 ? -4.742 -20.734 8.047 1 76.75 309 GLN A CA 1
ATOM 2446 C C . GLN A 1 309 ? -6.051 -21.453 7.707 1 76.75 309 GLN A C 1
ATOM 2448 O O . GLN A 1 309 ? -6.207 -22.641 7.996 1 76.75 309 GLN A O 1
ATOM 2453 N N . LEU A 1 310 ? -6.914 -20.734 7.102 1 76.25 310 LEU A N 1
ATOM 2454 C CA . LEU A 1 310 ? -8.18 -21.359 6.73 1 76.25 310 LEU A CA 1
ATOM 2455 C C . LEU A 1 310 ? -7.988 -22.344 5.594 1 76.25 310 LEU A C 1
ATOM 2457 O O . LEU A 1 310 ? -7.207 -22.109 4.672 1 76.25 310 LEU A O 1
ATOM 2461 N N . PRO A 1 311 ? -8.664 -23.422 5.703 1 76.06 311 PRO A N 1
ATOM 2462 C CA . PRO A 1 311 ? -8.562 -24.391 4.605 1 76.06 311 PRO A CA 1
ATOM 2463 C C . PRO A 1 311 ? -9.258 -23.906 3.334 1 76.06 311 PRO A C 1
ATOM 2465 O O . PRO A 1 311 ? -10.102 -23.016 3.385 1 76.06 311 PRO A O 1
ATOM 2468 N N . GLY A 1 312 ? -8.906 -24.594 2.266 1 82.69 312 GLY A N 1
ATOM 2469 C CA . GLY A 1 312 ? -9.523 -24.266 0.988 1 82.69 312 GLY A CA 1
ATOM 2470 C C . GLY A 1 312 ? -8.617 -23.453 0.08 1 82.69 312 GLY A C 1
ATOM 2471 O O . GLY A 1 312 ? -7.574 -22.953 0.512 1 82.69 312 GLY A O 1
ATOM 2472 N N . GLN A 1 313 ? -9.125 -23.359 -1.088 1 92.38 313 GLN A N 1
ATOM 2473 C CA . GLN A 1 313 ? -8.391 -22.578 -2.078 1 92.38 313 GLN A CA 1
ATOM 2474 C C . GLN A 1 313 ? -8.672 -21.094 -1.929 1 92.38 313 GLN A C 1
ATOM 2476 O O . GLN A 1 313 ? -9.805 -20.703 -1.629 1 92.38 313 GLN A O 1
ATOM 2481 N N . LYS A 1 314 ? -7.664 -20.297 -2.074 1 93.81 314 LYS A N 1
ATOM 2482 C CA . LYS A 1 314 ? -7.805 -18.859 -1.903 1 93.81 314 LYS A CA 1
ATOM 2483 C C . LYS A 1 314 ? -7.414 -18.109 -3.176 1 93.81 314 LYS A C 1
ATOM 2485 O O . LYS A 1 314 ? -6.371 -18.391 -3.771 1 93.81 314 LYS A O 1
ATOM 2490 N N . LEU A 1 315 ? -8.273 -17.312 -3.594 1 95.62 315 LEU A N 1
ATOM 2491 C CA . LEU A 1 315 ? -8.023 -16.391 -4.691 1 95.62 315 LEU A CA 1
ATOM 2492 C C . LEU A 1 315 ? -8.062 -14.945 -4.203 1 95.62 315 LEU A C 1
ATOM 2494 O O . LEU A 1 315 ? -9.125 -14.445 -3.811 1 95.62 315 LEU A O 1
ATOM 2498 N N . LEU A 1 316 ? -6.902 -14.344 -4.297 1 93.62 316 LEU A N 1
ATOM 2499 C CA . LEU A 1 316 ? -6.738 -13.023 -3.695 1 93.62 316 LEU A CA 1
ATOM 2500 C C . LEU A 1 316 ? -6.375 -11.984 -4.754 1 93.62 316 LEU A C 1
ATOM 2502 O O . LEU A 1 316 ? -5.586 -12.266 -5.66 1 93.62 316 LEU A O 1
ATOM 2506 N N . THR A 1 317 ? -7.031 -10.797 -4.703 1 93.62 317 THR A N 1
ATOM 2507 C CA . THR A 1 317 ? -6.555 -9.617 -5.422 1 93.62 317 THR A CA 1
ATOM 2508 C C . THR A 1 317 ? -6 -8.586 -4.449 1 93.62 317 THR A C 1
ATOM 2510 O O . THR A 1 317 ? -6.527 -8.406 -3.348 1 93.62 317 THR A O 1
ATOM 2513 N N . THR A 1 318 ? -4.93 -7.918 -4.797 1 93.06 318 THR A N 1
ATOM 2514 C CA . THR A 1 318 ? -4.379 -6.93 -3.877 1 93.06 318 THR A CA 1
ATOM 2515 C C . THR A 1 318 ? -3.605 -5.855 -4.641 1 93.06 318 THR A C 1
ATOM 2517 O O . THR A 1 318 ? -3.055 -6.121 -5.711 1 93.06 318 THR A O 1
ATOM 2520 N N . ASN A 1 319 ? -3.678 -4.676 -4.129 1 92.31 319 ASN A N 1
ATOM 2521 C CA . ASN A 1 319 ? -2.838 -3.562 -4.562 1 92.31 319 ASN A CA 1
ATOM 2522 C C . ASN A 1 319 ? -1.881 -3.121 -3.461 1 92.31 319 ASN A C 1
ATOM 2524 O O . ASN A 1 319 ? -1.298 -2.039 -3.537 1 92.31 319 ASN A O 1
ATOM 2528 N N . SER A 1 320 ? -1.726 -4.016 -2.486 1 91.75 320 SER A N 1
ATOM 2529 C CA . SER A 1 320 ? -0.875 -3.705 -1.342 1 91.75 320 SER A CA 1
ATOM 2530 C C . SER A 1 320 ? 0.5 -4.352 -1.483 1 91.75 320 SER A C 1
ATOM 2532 O O . SER A 1 320 ? 0.609 -5.574 -1.589 1 91.75 320 SER A O 1
ATOM 2534 N N . GLY A 1 321 ? 1.475 -3.518 -1.458 1 91.69 321 GLY A N 1
ATOM 2535 C CA . GLY A 1 321 ? 2.828 -4.047 -1.479 1 91.69 321 GLY A CA 1
ATOM 2536 C C . GLY A 1 321 ? 3.174 -4.848 -0.238 1 91.69 321 GLY A C 1
ATOM 2537 O O . GLY A 1 321 ? 3.922 -5.824 -0.311 1 91.69 321 GLY A O 1
ATOM 2538 N N . ASP A 1 322 ? 2.609 -4.508 0.882 1 89 322 ASP A N 1
ATOM 2539 C CA . ASP A 1 322 ? 2.859 -5.195 2.145 1 89 322 ASP A CA 1
ATOM 2540 C C . ASP A 1 322 ? 2.34 -6.629 2.102 1 89 322 ASP A C 1
ATOM 2542 O O . ASP A 1 322 ? 3.033 -7.559 2.52 1 89 322 ASP A O 1
ATOM 2546 N N . LEU A 1 323 ? 1.185 -6.738 1.604 1 90.69 323 LEU A N 1
ATOM 2547 C CA . LEU A 1 323 ? 0.611 -8.07 1.497 1 90.69 323 LEU A CA 1
ATOM 2548 C C . LEU A 1 323 ? 1.367 -8.906 0.469 1 90.69 323 LEU A C 1
ATOM 2550 O O . LEU A 1 323 ? 1.69 -10.07 0.723 1 90.69 323 LEU A O 1
ATOM 2554 N N . LEU A 1 324 ? 1.685 -8.32 -0.612 1 91.69 324 LEU A N 1
ATOM 2555 C CA . LEU A 1 324 ? 2.391 -9.023 -1.682 1 91.69 324 LEU A CA 1
ATOM 2556 C C . LEU A 1 324 ? 3.746 -9.523 -1.2 1 91.69 324 LEU A C 1
ATOM 2558 O O . LEU A 1 324 ? 4.184 -10.609 -1.592 1 91.69 324 LEU A O 1
ATOM 2562 N N . SER A 1 325 ? 4.367 -8.773 -0.35 1 89.69 325 SER A N 1
ATOM 2563 C CA . SER A 1 325 ? 5.699 -9.117 0.138 1 89.69 325 SER A CA 1
ATOM 2564 C C . SER A 1 325 ? 5.656 -10.352 1.027 1 89.69 325 SER A C 1
ATOM 2566 O O . SER A 1 325 ? 6.672 -11.031 1.211 1 89.69 325 SER A O 1
ATOM 2568 N N . SER A 1 326 ? 4.551 -10.664 1.581 1 87.25 326 SER A N 1
ATOM 2569 C CA . SER A 1 326 ? 4.43 -11.773 2.518 1 87.25 326 SER A CA 1
ATOM 2570 C C . SER A 1 326 ? 4.031 -13.062 1.799 1 87.25 326 SER A C 1
ATOM 2572 O O . SER A 1 326 ? 3.973 -14.125 2.412 1 87.25 326 SER A O 1
ATOM 2574 N N . LEU A 1 327 ? 3.77 -12.977 0.522 1 90.69 327 LEU A N 1
ATOM 2575 C CA . LEU A 1 327 ? 3.309 -14.133 -0.241 1 90.69 327 LEU A CA 1
ATOM 2576 C C . LEU A 1 327 ? 4.426 -14.672 -1.128 1 90.69 327 LEU A C 1
ATOM 2578 O O . LEU A 1 327 ? 5.266 -13.914 -1.609 1 90.69 327 LEU A O 1
ATOM 2582 N N . PRO A 1 328 ? 4.367 -15.953 -1.326 1 91.19 328 PRO A N 1
ATOM 2583 C CA . PRO A 1 328 ? 5.344 -16.5 -2.27 1 91.19 328 PRO A CA 1
ATOM 2584 C C . PRO A 1 328 ? 5.168 -15.953 -3.686 1 91.19 328 PRO A C 1
ATOM 2586 O O . PRO A 1 328 ? 4.039 -15.82 -4.16 1 91.19 328 PRO A O 1
ATOM 2589 N N . LEU A 1 329 ? 6.246 -15.734 -4.34 1 91.06 329 LEU A N 1
ATOM 2590 C CA . LEU A 1 329 ? 6.211 -15.203 -5.695 1 91.06 329 LEU A CA 1
ATOM 2591 C C . LEU A 1 329 ? 5.562 -16.188 -6.656 1 91.06 329 LEU A C 1
ATOM 2593 O O . LEU A 1 329 ? 4.957 -15.789 -7.652 1 91.06 329 LEU A O 1
ATOM 2597 N N . SER A 1 330 ? 5.719 -17.484 -6.324 1 92.19 330 SER A N 1
ATOM 2598 C CA . SER A 1 330 ? 5.176 -18.516 -7.191 1 92.19 330 SER A CA 1
ATOM 2599 C C . SER A 1 330 ? 3.648 -18.484 -7.211 1 92.19 330 SER A C 1
ATOM 2601 O O . SER A 1 330 ? 3.021 -19.047 -8.109 1 92.19 330 SER A O 1
ATOM 2603 N N . GLU A 1 331 ? 3.076 -17.828 -6.25 1 94.31 331 GLU A N 1
ATOM 2604 C CA . GLU A 1 331 ? 1.623 -17.766 -6.137 1 94.31 331 GLU A CA 1
ATOM 2605 C C . GLU A 1 331 ? 1.067 -16.516 -6.816 1 94.31 331 GLU A C 1
ATOM 2607 O O . GLU A 1 331 ? -0.15 -16.359 -6.938 1 94.31 331 GLU A O 1
ATOM 2612 N N . VAL A 1 332 ? 1.924 -15.688 -7.312 1 95.5 332 VAL A N 1
ATOM 2613 C CA . VAL A 1 332 ? 1.505 -14.406 -7.883 1 95.5 332 VAL A CA 1
ATOM 2614 C C . VAL A 1 332 ? 1.255 -14.562 -9.383 1 95.5 332 VAL A C 1
ATOM 2616 O O . VAL A 1 332 ? 2.037 -15.211 -10.086 1 95.5 332 VAL A O 1
ATOM 2619 N N . ARG A 1 333 ? 0.098 -14.133 -9.812 1 97.31 333 ARG A N 1
ATOM 2620 C CA . ARG A 1 333 ? -0.262 -14.008 -11.219 1 97.31 333 ARG A CA 1
ATOM 2621 C C . ARG A 1 333 ? -0.466 -12.547 -11.609 1 97.31 333 ARG A C 1
ATOM 2623 O O . ARG A 1 333 ? -1.331 -11.867 -11.055 1 97.31 333 ARG A O 1
ATOM 2630 N N . ARG A 1 334 ? 0.337 -12.062 -12.539 1 96.5 334 ARG A N 1
ATOM 2631 C CA . ARG A 1 334 ? 0.183 -10.695 -13.023 1 96.5 334 ARG A CA 1
ATOM 2632 C C . ARG A 1 334 ? -0.599 -10.664 -14.328 1 96.5 334 ARG A C 1
ATOM 2634 O O . ARG A 1 334 ? -0.187 -11.266 -15.32 1 96.5 334 ARG A O 1
ATOM 2641 N N . LEU A 1 335 ? -1.695 -9.992 -14.32 1 95 335 LEU A N 1
ATOM 2642 C CA . LEU A 1 335 ? -2.516 -9.852 -15.516 1 95 335 LEU A CA 1
ATOM 2643 C C . LEU A 1 335 ? -2.146 -8.578 -16.281 1 95 335 LEU A C 1
ATOM 2645 O O . LEU A 1 335 ? -2.029 -7.504 -15.688 1 95 335 LEU A O 1
ATOM 2649 N N . VAL A 1 336 ? -1.911 -8.781 -17.547 1 92.25 336 VAL A N 1
ATOM 2650 C CA . VAL A 1 336 ? -1.576 -7.66 -18.422 1 92.25 336 VAL A CA 1
ATOM 2651 C C . VAL A 1 336 ? -2.52 -7.641 -19.625 1 92.25 336 VAL A C 1
ATOM 2653 O O . VAL A 1 336 ? -2.635 -8.633 -20.344 1 92.25 336 VAL A O 1
ATOM 2656 N N . ARG A 1 337 ? -3.145 -6.555 -19.734 1 86.12 337 ARG A N 1
ATOM 2657 C CA . ARG A 1 337 ? -4.031 -6.418 -20.875 1 86.12 337 ARG A CA 1
ATOM 2658 C C . ARG A 1 337 ? -3.258 -6.004 -22.125 1 86.12 337 ARG A C 1
ATOM 2660 O O . ARG A 1 337 ? -2.494 -5.039 -22.094 1 86.12 337 ARG A O 1
ATOM 2667 N N . ARG A 1 338 ? -3.461 -6.789 -23.094 1 83.69 338 ARG A N 1
ATOM 2668 C CA . ARG A 1 338 ? -2.936 -6.473 -24.422 1 83.69 338 ARG A CA 1
ATOM 2669 C C . ARG A 1 338 ? -4.066 -6.203 -25.406 1 83.69 338 ARG A C 1
ATOM 2671 O O . ARG A 1 338 ? -5.223 -6.055 -25 1 83.69 338 ARG A O 1
ATOM 2678 N N . GLU A 1 339 ? -3.85 -5.852 -26.625 1 73.75 339 GLU A N 1
ATOM 2679 C CA . GLU A 1 339 ? -4.828 -5.41 -27.609 1 73.75 339 GLU A CA 1
ATOM 2680 C C . GLU A 1 339 ? -5.984 -6.398 -27.734 1 73.75 339 GLU A C 1
ATOM 2682 O O . GLU A 1 339 ? -7.148 -6 -27.766 1 73.75 339 GLU A O 1
ATOM 2687 N N . HIS A 1 340 ? -5.652 -7.688 -27.688 1 75.62 340 HIS A N 1
ATOM 2688 C CA . HIS A 1 340 ? -6.738 -8.609 -28.016 1 75.62 340 HIS A CA 1
ATOM 2689 C C . HIS A 1 340 ? -6.934 -9.633 -26.906 1 75.62 340 HIS A C 1
ATOM 2691 O O . HIS A 1 340 ? -7.773 -10.531 -27.016 1 75.62 340 HIS A O 1
ATOM 2697 N N . ASP A 1 341 ? -6.184 -9.477 -25.859 1 86.44 341 ASP A N 1
ATOM 2698 C CA . ASP A 1 341 ? -6.324 -10.5 -24.828 1 86.44 341 ASP A CA 1
ATOM 2699 C C . ASP A 1 341 ? -5.691 -10.047 -23.516 1 86.44 341 ASP A C 1
ATOM 2701 O O . ASP A 1 341 ? -5.117 -8.961 -23.438 1 86.44 341 ASP A O 1
ATOM 2705 N N . ILE A 1 342 ? -6.008 -10.805 -22.531 1 91.12 342 ILE A N 1
ATOM 2706 C CA . ILE A 1 342 ? -5.371 -10.609 -21.234 1 91.12 342 ILE A CA 1
ATOM 2707 C C . ILE A 1 342 ? -4.348 -11.719 -20.984 1 91.12 342 ILE A C 1
ATOM 2709 O O . ILE A 1 342 ? -4.695 -12.898 -20.984 1 91.12 342 ILE A O 1
ATOM 2713 N N . GLN A 1 343 ? -3.17 -11.328 -20.844 1 93.69 343 GLN A N 1
ATOM 2714 C CA . GLN A 1 343 ? -2.098 -12.289 -20.609 1 93.69 343 GLN A CA 1
ATOM 2715 C C . GLN A 1 343 ? -1.833 -12.453 -19.109 1 93.69 343 GLN A C 1
ATOM 2717 O O . GLN A 1 343 ? -1.88 -11.477 -18.359 1 93.69 343 GLN A O 1
ATOM 2722 N N . CYS A 1 344 ? -1.594 -13.656 -18.734 1 95.25 344 CYS A N 1
ATOM 2723 C CA . CYS A 1 344 ? -1.227 -13.969 -17.359 1 95.25 344 CYS A CA 1
ATOM 2724 C C . CYS A 1 344 ? 0.251 -14.328 -17.266 1 95.25 344 CYS A C 1
ATOM 2726 O O . CYS A 1 344 ? 0.71 -15.281 -17.906 1 95.25 344 CYS A O 1
ATOM 2728 N N . HIS A 1 345 ? 0.965 -13.531 -16.484 1 96.06 345 HIS A N 1
ATOM 2729 C CA . HIS A 1 345 ? 2.391 -13.766 -16.281 1 96.06 345 HIS A CA 1
ATOM 2730 C C . HIS A 1 345 ? 2.672 -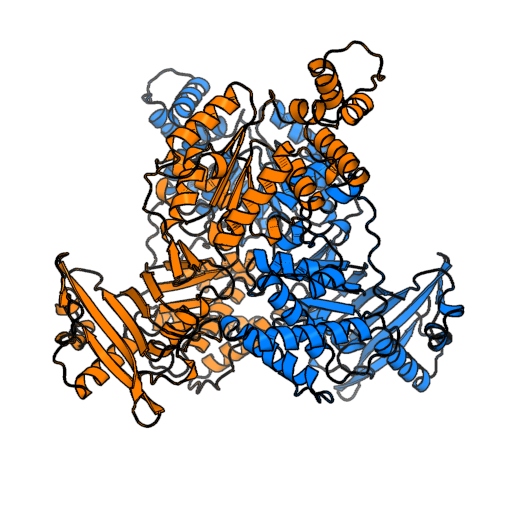14.305 -14.875 1 96.06 345 HIS A C 1
ATOM 2732 O O . HIS A 1 345 ? 2.049 -13.867 -13.906 1 96.06 345 HIS A O 1
ATOM 2738 N N . GLN A 1 346 ? 3.576 -15.25 -14.773 1 95.38 346 GLN A N 1
ATOM 2739 C CA . GLN A 1 346 ? 3.955 -15.852 -13.5 1 95.38 346 GLN A CA 1
ATOM 2740 C C . GLN A 1 346 ? 5.406 -16.312 -13.523 1 95.38 346 GLN A C 1
ATOM 2742 O O . GLN A 1 346 ? 6.059 -16.281 -14.57 1 95.38 346 GLN A O 1
ATOM 2747 N N . LEU A 1 347 ? 5.836 -16.719 -12.367 1 92.75 347 LEU A N 1
ATOM 2748 C CA . LEU A 1 347 ? 7.184 -17.266 -12.258 1 92.75 347 LEU A CA 1
ATOM 2749 C C . LEU A 1 347 ? 7.289 -18.594 -12.992 1 92.75 347 LEU A C 1
ATOM 2751 O O . LEU A 1 347 ? 6.355 -19.406 -12.961 1 92.75 347 LEU A O 1
ATOM 2755 N N . GLY A 1 348 ? 8.398 -18.969 -13.656 1 86.81 348 GLY A N 1
ATOM 2756 C CA . GLY A 1 348 ? 8.594 -20.297 -14.227 1 86.81 348 GLY A CA 1
ATOM 2757 C C . GLY A 1 348 ? 9.344 -20.281 -15.547 1 86.81 348 GLY A C 1
ATOM 2758 O O . GLY A 1 348 ? 9.828 -21.312 -16 1 86.81 348 GLY A O 1
ATOM 2759 N N . GLY A 1 349 ? 9.492 -19.172 -16.094 1 83.38 349 GLY A N 1
ATOM 2760 C CA . GLY A 1 349 ? 10.156 -19.094 -17.375 1 83.38 349 GLY A CA 1
ATOM 2761 C C . GLY A 1 349 ? 11.672 -19.016 -17.266 1 83.38 349 GLY A C 1
ATOM 2762 O O . GLY A 1 349 ? 12.383 -19.344 -18.219 1 83.38 349 GLY A O 1
ATOM 2763 N N . GLU A 1 350 ? 12.117 -18.609 -16.094 1 87.12 350 GLU A N 1
ATOM 2764 C CA . GLU A 1 350 ? 13.547 -18.406 -15.898 1 87.12 350 GLU A CA 1
ATOM 2765 C C . GLU A 1 350 ? 14.094 -19.359 -14.828 1 87.12 350 GLU A C 1
ATOM 2767 O O . GLU A 1 350 ? 13.328 -19.922 -14.039 1 87.12 350 GLU A O 1
ATOM 2772 N N . ARG A 1 351 ? 15.336 -19.547 -14.898 1 89.44 351 ARG A N 1
ATOM 2773 C CA . ARG A 1 351 ? 16.016 -20.344 -13.883 1 89.44 351 ARG A CA 1
ATOM 2774 C C . ARG A 1 351 ? 16.594 -19.453 -12.789 1 89.44 351 ARG A C 1
ATOM 2776 O O . ARG A 1 351 ? 17.344 -18.516 -13.07 1 89.44 351 ARG A O 1
ATOM 2783 N N . TYR A 1 352 ? 16.25 -19.781 -11.594 1 92.38 352 TYR A N 1
ATOM 2784 C CA . TYR A 1 352 ? 16.703 -18.969 -10.469 1 92.38 352 TYR A CA 1
ATOM 2785 C C . TYR A 1 352 ? 17.625 -19.781 -9.555 1 92.38 352 TYR A C 1
ATOM 2787 O O . TYR A 1 352 ? 17.281 -20.906 -9.172 1 92.38 352 TYR A O 1
ATOM 2795 N N . SER A 1 353 ? 18.781 -19.234 -9.25 1 90.31 353 SER A N 1
ATOM 2796 C CA . SER A 1 353 ? 19.609 -19.812 -8.188 1 90.31 353 SER A CA 1
ATOM 2797 C C . SER A 1 353 ? 19.078 -19.422 -6.809 1 90.31 353 SER A C 1
ATOM 2799 O O . SER A 1 353 ? 18.219 -18.547 -6.684 1 90.31 353 SER A O 1
ATOM 2801 N N . SER A 1 354 ? 19.578 -20.094 -5.809 1 87.31 354 SER A N 1
ATOM 2802 C CA . SER A 1 354 ? 19.203 -19.766 -4.441 1 87.31 354 SER A CA 1
ATOM 2803 C C . SER A 1 354 ? 19.609 -18.328 -4.098 1 87.31 354 SER A C 1
ATOM 2805 O O . SER A 1 354 ? 18.875 -17.625 -3.396 1 87.31 354 SER A O 1
ATOM 2807 N N . ASP A 1 355 ? 20.703 -17.984 -4.594 1 88.75 355 ASP A N 1
ATOM 2808 C CA . ASP A 1 355 ? 21.188 -16.625 -4.352 1 88.75 355 ASP A CA 1
ATOM 2809 C C . ASP A 1 355 ? 20.312 -15.594 -5.066 1 88.75 355 ASP A C 1
ATOM 2811 O O . ASP A 1 355 ? 20.031 -14.523 -4.527 1 88.75 355 ASP A O 1
ATOM 2815 N N . ASP A 1 356 ? 19.891 -15.938 -6.242 1 91.56 356 ASP A N 1
ATOM 2816 C CA . ASP A 1 356 ? 18.984 -15.07 -6.98 1 91.56 356 ASP A CA 1
ATOM 2817 C C . ASP A 1 356 ? 17.703 -14.82 -6.191 1 91.56 356 ASP A C 1
ATOM 2819 O O . ASP A 1 356 ? 17.281 -13.672 -6.031 1 91.56 356 ASP A O 1
ATOM 2823 N N . LEU A 1 357 ? 17.234 -15.906 -5.711 1 91.31 357 LEU A N 1
ATOM 2824 C CA . LEU A 1 357 ? 15.961 -15.828 -5.004 1 91.31 357 LEU A CA 1
ATOM 2825 C C . LEU A 1 357 ? 16.109 -15.023 -3.713 1 91.31 357 LEU A C 1
ATOM 2827 O O . LEU A 1 357 ? 15.211 -14.266 -3.342 1 91.31 357 LEU A O 1
ATOM 2831 N N . ARG A 1 358 ? 17.156 -15.203 -3.047 1 90.12 358 ARG A N 1
ATOM 2832 C CA . ARG A 1 358 ? 17.422 -14.43 -1.835 1 90.12 358 ARG A CA 1
ATOM 2833 C C . ARG A 1 358 ? 17.531 -12.945 -2.143 1 90.12 358 ARG A C 1
ATOM 2835 O O . ARG A 1 358 ? 16.938 -12.117 -1.435 1 90.12 358 ARG A O 1
ATOM 2842 N N . LYS A 1 359 ? 18.234 -12.586 -3.176 1 92.31 359 LYS A N 1
ATOM 2843 C CA . LYS A 1 359 ? 18.406 -11.188 -3.566 1 92.31 359 LYS A CA 1
ATOM 2844 C C . LYS A 1 359 ? 17.078 -10.562 -3.967 1 92.31 359 LYS A C 1
ATOM 2846 O O . LYS A 1 359 ? 16.781 -9.422 -3.592 1 92.31 359 LYS A O 1
ATOM 2851 N N . ILE A 1 360 ? 16.328 -11.32 -4.688 1 92.94 360 ILE A N 1
ATOM 2852 C CA . ILE A 1 360 ? 15.016 -10.844 -5.09 1 92.94 360 ILE A CA 1
ATOM 2853 C C . ILE A 1 360 ? 14.141 -10.633 -3.855 1 92.94 360 ILE A C 1
ATOM 2855 O O . ILE A 1 360 ? 13.445 -9.625 -3.742 1 92.94 360 ILE A O 1
ATOM 2859 N N . ALA A 1 361 ? 14.219 -11.578 -2.969 1 92.12 361 ALA A N 1
ATOM 2860 C CA . ALA A 1 361 ? 13.43 -11.492 -1.744 1 92.12 361 ALA A CA 1
ATOM 2861 C C . ALA A 1 361 ? 13.766 -10.227 -0.961 1 92.12 361 ALA A C 1
ATOM 2863 O O . ALA A 1 361 ? 12.867 -9.5 -0.532 1 92.12 361 ALA A O 1
ATOM 2864 N N . PHE A 1 362 ? 14.953 -9.891 -0.831 1 89.81 362 PHE A N 1
ATOM 2865 C CA . PHE A 1 362 ? 15.359 -8.758 -0.015 1 89.81 362 PHE A CA 1
ATOM 2866 C C . PHE A 1 362 ? 15.141 -7.445 -0.765 1 89.81 362 PHE A C 1
ATOM 2868 O O . PHE A 1 362 ? 14.516 -6.523 -0.241 1 89.81 362 PHE A O 1
ATOM 2875 N N . HIS A 1 363 ? 15.578 -7.375 -2.027 1 90.44 363 HIS A N 1
ATOM 2876 C CA . HIS A 1 363 ? 15.664 -6.094 -2.719 1 90.44 363 HIS A CA 1
ATOM 2877 C C . HIS A 1 363 ? 14.336 -5.738 -3.389 1 90.44 363 HIS A C 1
ATOM 2879 O O . HIS A 1 363 ? 14.039 -4.559 -3.592 1 90.44 363 HIS A O 1
ATOM 2885 N N . VAL A 1 364 ? 13.602 -6.715 -3.75 1 91.56 364 VAL A N 1
ATOM 2886 C CA . VAL A 1 364 ? 12.359 -6.445 -4.461 1 91.56 364 VAL A CA 1
ATOM 2887 C C . VAL A 1 364 ? 11.172 -6.652 -3.523 1 91.56 364 VAL A C 1
ATOM 2889 O O . VAL A 1 364 ? 10.406 -5.723 -3.262 1 91.56 364 VAL A O 1
ATOM 2892 N N . ARG A 1 365 ? 11.133 -7.727 -2.896 1 91.81 365 ARG A N 1
ATOM 2893 C CA . ARG A 1 365 ? 9.93 -8.086 -2.143 1 91.81 365 ARG A CA 1
ATOM 2894 C C . ARG A 1 365 ? 9.883 -7.348 -0.81 1 91.81 365 ARG A C 1
ATOM 2896 O O . ARG A 1 365 ? 8.859 -6.758 -0.46 1 91.81 365 ARG A O 1
ATOM 2903 N N . ILE A 1 366 ? 10.961 -7.328 -0.07 1 88.56 366 ILE A N 1
ATOM 2904 C CA . ILE A 1 366 ? 10.969 -6.715 1.253 1 88.56 366 ILE A CA 1
ATOM 2905 C C . ILE A 1 366 ? 11.086 -5.199 1.117 1 88.56 366 ILE A C 1
ATOM 2907 O O . ILE A 1 366 ? 10.305 -4.453 1.718 1 88.56 366 ILE A O 1
ATOM 2911 N N . ASN A 1 367 ? 11.945 -4.727 0.254 1 88.88 367 ASN A N 1
ATOM 2912 C CA . ASN A 1 367 ? 12.297 -3.311 0.262 1 88.88 367 ASN A CA 1
ATOM 2913 C C . ASN A 1 367 ? 11.438 -2.516 -0.723 1 88.88 367 ASN A C 1
ATOM 2915 O O . ASN A 1 367 ? 11.156 -1.338 -0.495 1 88.88 367 ASN A O 1
ATOM 2919 N N . ARG A 1 368 ? 11.102 -3.168 -1.857 1 91.38 368 ARG A N 1
ATOM 2920 C CA . ARG A 1 368 ? 10.375 -2.424 -2.881 1 91.38 368 ARG A CA 1
ATOM 2921 C C . ARG A 1 368 ? 9.227 -3.256 -3.451 1 91.38 368 ARG A C 1
ATOM 2923 O O . ARG A 1 368 ? 9.117 -3.42 -4.668 1 91.38 368 ARG A O 1
ATOM 2930 N N . PRO A 1 369 ? 8.344 -3.584 -2.65 1 91.5 369 PRO A N 1
ATOM 2931 C CA . PRO A 1 369 ? 7.293 -4.469 -3.154 1 91.5 369 PRO A CA 1
ATOM 2932 C C . PRO A 1 369 ? 6.395 -3.793 -4.188 1 91.5 369 PRO A C 1
ATOM 2934 O O . PRO A 1 369 ? 5.82 -4.465 -5.047 1 91.5 369 PRO A O 1
ATOM 2937 N N . MET A 1 370 ? 6.309 -2.477 -4.195 1 93.25 370 MET A N 1
ATOM 2938 C CA . MET A 1 370 ? 5.457 -1.739 -5.125 1 93.25 370 MET A CA 1
ATOM 2939 C C . MET A 1 370 ? 6.004 -1.832 -6.547 1 93.25 370 MET A C 1
ATOM 2941 O O . MET A 1 370 ? 5.293 -1.532 -7.508 1 93.25 370 MET A O 1
ATOM 2945 N N . SER A 1 371 ? 7.23 -2.221 -6.672 1 94.69 371 SER A N 1
ATOM 2946 C CA . SER A 1 371 ? 7.832 -2.326 -8 1 94.69 371 SER A CA 1
ATOM 2947 C C . SER A 1 371 ? 7.148 -3.404 -8.828 1 94.69 371 SER A C 1
ATOM 2949 O O . SER A 1 371 ? 7.172 -3.355 -10.062 1 94.69 371 SER A O 1
ATOM 2951 N N . LEU A 1 372 ? 6.508 -4.355 -8.25 1 95.19 372 LEU A N 1
ATOM 2952 C CA . LEU A 1 372 ? 5.859 -5.449 -8.969 1 95.19 372 LEU A CA 1
ATOM 2953 C C . LEU A 1 372 ? 4.586 -4.969 -9.656 1 95.19 372 LEU A C 1
ATOM 2955 O O . LEU A 1 372 ? 4.051 -5.648 -10.531 1 95.19 372 LEU A O 1
ATOM 2959 N N . PHE A 1 373 ? 4.121 -3.822 -9.25 1 95.25 373 PHE A N 1
ATOM 2960 C CA . PHE A 1 373 ? 2.91 -3.264 -9.844 1 95.25 373 PHE A CA 1
ATOM 2961 C C . PHE A 1 373 ? 3.252 -2.387 -11.047 1 95.25 373 PHE A C 1
ATOM 2963 O O . PHE A 1 373 ? 2.357 -1.895 -11.734 1 95.25 373 PHE A O 1
ATOM 2970 N N . ALA A 1 374 ? 4.516 -2.227 -11.352 1 95.88 374 ALA A N 1
ATOM 2971 C CA . ALA A 1 374 ? 4.953 -1.333 -12.422 1 95.88 374 ALA A CA 1
ATOM 2972 C C . ALA A 1 374 ? 4.703 -1.953 -13.797 1 95.88 374 ALA A C 1
ATOM 2974 O O . ALA A 1 374 ? 4.535 -3.17 -13.914 1 95.88 374 ALA A O 1
ATOM 2975 N N . ARG A 1 375 ? 4.617 -1.072 -14.789 1 95.25 375 ARG A N 1
ATOM 2976 C CA . ARG A 1 375 ? 4.637 -1.51 -16.172 1 95.25 375 ARG A CA 1
ATOM 2977 C C . ARG A 1 375 ? 6.066 -1.643 -16.688 1 95.25 375 ARG A C 1
ATOM 2979 O O . ARG A 1 375 ? 6.352 -2.494 -17.531 1 95.25 375 ARG A O 1
ATOM 2986 N N . CYS A 1 376 ? 6.852 -0.756 -16.141 1 97.31 376 CYS A N 1
ATOM 2987 C CA . CYS A 1 376 ? 8.227 -0.702 -16.609 1 97.31 376 CYS A CA 1
ATOM 2988 C C . CYS A 1 376 ? 9.18 -0.326 -15.477 1 97.31 376 CYS A C 1
ATOM 2990 O O . CYS A 1 376 ? 8.875 0.553 -14.672 1 97.31 376 CYS A O 1
ATOM 2992 N N . TRP A 1 377 ? 10.352 -1.034 -15.438 1 97.69 377 TRP A N 1
ATOM 2993 C CA . TRP A 1 377 ? 11.414 -0.692 -14.5 1 97.69 377 TRP A CA 1
ATOM 2994 C C . TRP A 1 377 ? 12.516 0.1 -15.195 1 97.69 377 TRP A C 1
ATOM 2996 O O . TRP A 1 377 ? 12.977 -0.277 -16.281 1 97.69 377 TRP A O 1
ATOM 3006 N N . LEU A 1 378 ? 12.828 1.203 -14.641 1 98.19 378 LEU A N 1
ATOM 3007 C CA . LEU A 1 378 ? 14.078 1.875 -14.992 1 98.19 378 LEU A CA 1
ATOM 3008 C C . LEU A 1 378 ? 15.188 1.521 -14.016 1 98.19 378 LEU A C 1
ATOM 3010 O O . LEU A 1 378 ? 15.164 1.952 -12.859 1 98.19 378 LEU A O 1
ATOM 3014 N N . LEU A 1 379 ? 16.125 0.707 -14.492 1 97.69 379 LEU A N 1
ATOM 3015 C CA . LEU A 1 379 ? 17.188 0.194 -13.648 1 97.69 379 LEU A CA 1
ATOM 3016 C C . LEU A 1 379 ? 18.375 1.156 -13.625 1 97.69 379 LEU A C 1
ATOM 3018 O O . LEU A 1 379 ? 18.906 1.516 -14.672 1 97.69 379 LEU A O 1
ATOM 3022 N N . VAL A 1 380 ? 18.734 1.56 -12.383 1 97.06 380 VAL A N 1
ATOM 3023 C CA . VAL A 1 380 ? 19.812 2.529 -12.242 1 97.06 380 VAL A CA 1
ATOM 3024 C C . VAL A 1 380 ? 20.812 2.033 -11.203 1 97.06 380 VAL A C 1
ATOM 3026 O O . VAL A 1 380 ? 20.531 1.096 -10.453 1 97.06 380 VAL A O 1
ATOM 3029 N N . GLU A 1 381 ? 21.891 2.684 -11.07 1 92.5 381 GLU A N 1
ATOM 3030 C CA . GLU A 1 381 ? 22.984 2.199 -10.219 1 92.5 381 GLU A CA 1
ATOM 3031 C C . GLU A 1 381 ? 22.766 2.598 -8.766 1 92.5 381 GLU A C 1
ATOM 3033 O O . GLU A 1 381 ? 22.969 1.792 -7.855 1 92.5 381 GLU A O 1
ATOM 3038 N N . GLY A 1 382 ? 22.281 3.9 -8.562 1 88.88 382 GLY A N 1
ATOM 3039 C CA . GLY A 1 382 ? 22.25 4.305 -7.16 1 88.88 382 GLY A CA 1
ATOM 3040 C C . GLY A 1 382 ? 21.25 5.41 -6.883 1 88.88 382 GLY A C 1
ATOM 3041 O O . GLY A 1 382 ? 20.391 5.703 -7.719 1 88.88 382 GLY A O 1
ATOM 3042 N N . GLU A 1 383 ? 21.422 5.992 -5.602 1 86.5 383 GLU A N 1
ATOM 3043 C CA . GLU A 1 383 ? 20.531 7.012 -5.066 1 86.5 383 GLU A CA 1
ATOM 3044 C C . GLU A 1 383 ? 20.547 8.273 -5.926 1 86.5 383 GLU A C 1
ATOM 3046 O O . GLU A 1 383 ? 19.5 8.883 -6.168 1 86.5 383 GLU A O 1
ATOM 3051 N N . THR A 1 384 ? 21.688 8.617 -6.395 1 91.38 384 THR A N 1
ATOM 3052 C CA . THR A 1 384 ? 21.844 9.836 -7.184 1 91.38 384 THR A CA 1
ATOM 3053 C C . THR A 1 384 ? 20.922 9.812 -8.406 1 91.38 384 THR A C 1
ATOM 3055 O O . THR A 1 384 ? 20.219 10.781 -8.672 1 91.38 384 THR A O 1
ATOM 3058 N N . GLU A 1 385 ? 20.938 8.711 -9.062 1 93.19 385 GLU A N 1
ATOM 3059 C CA . GLU A 1 385 ? 20.125 8.57 -10.266 1 93.19 385 GLU A CA 1
ATOM 3060 C C . GLU A 1 385 ? 18.641 8.633 -9.938 1 93.19 385 GLU A C 1
ATOM 3062 O O . GLU A 1 385 ? 17.844 9.141 -10.727 1 93.19 385 GLU A O 1
ATOM 3067 N N . ILE A 1 386 ? 18.266 8.125 -8.852 1 90.88 386 ILE A N 1
ATOM 3068 C CA . ILE A 1 386 ? 16.859 8.109 -8.461 1 90.88 386 ILE A CA 1
ATOM 3069 C C . ILE A 1 386 ? 16.344 9.547 -8.297 1 90.88 386 ILE A C 1
ATOM 3071 O O . ILE A 1 386 ? 15.289 9.898 -8.82 1 90.88 386 ILE A O 1
ATOM 3075 N N . TRP A 1 387 ? 17.109 10.414 -7.66 1 89.31 387 TRP A N 1
ATOM 3076 C CA . TRP A 1 387 ? 16.75 11.82 -7.5 1 89.31 387 TRP A CA 1
ATOM 3077 C C . TRP A 1 387 ? 16.734 12.531 -8.852 1 89.31 387 TRP A C 1
ATOM 3079 O O . TRP A 1 387 ? 15.75 13.195 -9.188 1 89.31 387 TRP A O 1
ATOM 3089 N N . LEU A 1 388 ? 17.766 12.297 -9.547 1 93.81 388 LEU A N 1
ATOM 3090 C CA . LEU A 1 388 ? 17.969 13.031 -10.789 1 93.81 388 LEU A CA 1
ATOM 3091 C C . LEU A 1 388 ? 16.922 12.664 -11.82 1 93.81 388 LEU A C 1
ATOM 3093 O O . LEU A 1 388 ? 16.25 13.539 -12.375 1 93.81 388 LEU A O 1
ATOM 3097 N N . LEU A 1 389 ? 16.734 11.375 -11.977 1 95.06 389 LEU A N 1
ATOM 3098 C CA . LEU A 1 389 ? 15.922 10.93 -13.102 1 95.06 389 LEU A CA 1
ATOM 3099 C C . LEU A 1 389 ? 14.43 11.133 -12.82 1 95.06 389 LEU A C 1
ATOM 3101 O O . LEU A 1 389 ? 13.656 11.438 -13.734 1 95.06 389 LEU A O 1
ATOM 3105 N N . SER A 1 390 ? 14.031 10.961 -11.609 1 91.44 390 SER A N 1
ATOM 3106 C CA . SER A 1 390 ? 12.633 11.203 -11.258 1 91.44 390 SER A CA 1
ATOM 3107 C C . SER A 1 390 ? 12.242 12.648 -11.516 1 91.44 390 SER A C 1
ATOM 3109 O O . SER A 1 390 ? 11.203 12.914 -12.133 1 91.44 390 SER A O 1
ATOM 3111 N N . GLU A 1 391 ? 13.102 13.555 -11.141 1 91.56 391 GLU A N 1
ATOM 3112 C CA . GLU A 1 391 ? 12.789 14.977 -11.242 1 91.56 391 GLU A CA 1
ATOM 3113 C C . GLU A 1 391 ? 12.992 15.477 -12.672 1 91.56 391 GLU A C 1
ATOM 3115 O O . GLU A 1 391 ? 12.195 16.281 -13.172 1 91.56 391 GLU A O 1
ATOM 3120 N N . LEU A 1 392 ? 14.055 15.023 -13.336 1 94.12 392 LEU A N 1
ATOM 3121 C CA . LEU A 1 392 ? 14.281 15.445 -14.711 1 94.12 392 LEU A CA 1
ATOM 3122 C C . LEU A 1 392 ? 13.148 14.969 -15.617 1 94.12 392 LEU A C 1
ATOM 3124 O O . LEU A 1 392 ? 12.742 15.68 -16.531 1 94.12 392 LEU A O 1
ATOM 3128 N N . ALA A 1 393 ? 12.68 13.758 -15.359 1 93.44 393 ALA A N 1
ATOM 3129 C CA . ALA A 1 393 ? 11.547 13.266 -16.125 1 93.44 393 ALA A CA 1
ATOM 3130 C C . ALA A 1 393 ? 10.328 14.164 -15.953 1 93.44 393 ALA A C 1
ATOM 3132 O O . ALA A 1 393 ? 9.617 14.453 -16.906 1 93.44 393 ALA A O 1
ATOM 3133 N N . GLN A 1 394 ? 10.117 14.586 -14.773 1 88.19 394 GLN A N 1
ATOM 3134 C CA . GLN A 1 394 ? 8.992 15.477 -14.484 1 88.19 394 GLN A CA 1
ATOM 3135 C C . GLN A 1 394 ? 9.125 16.797 -15.242 1 88.19 394 GLN A C 1
ATOM 3137 O O . GLN A 1 394 ? 8.133 17.312 -15.758 1 88.19 394 GLN A O 1
ATOM 3142 N N . ILE A 1 395 ? 10.32 17.328 -15.234 1 89.31 395 ILE A N 1
ATOM 3143 C CA . ILE A 1 395 ? 10.586 18.578 -15.945 1 89.31 395 ILE A CA 1
ATOM 3144 C C . ILE A 1 395 ? 10.328 18.391 -17.438 1 89.31 395 ILE A C 1
ATOM 3146 O O . ILE A 1 395 ? 9.859 19.312 -18.109 1 89.31 395 ILE A O 1
ATOM 3150 N N . CYS A 1 396 ? 10.594 17.156 -17.891 1 91.06 396 CYS A N 1
ATOM 3151 C CA . CYS A 1 396 ? 10.359 16.844 -19.297 1 91.06 396 CYS A CA 1
ATOM 3152 C C . CYS A 1 396 ? 8.875 16.594 -19.547 1 91.06 396 CYS A C 1
ATOM 3154 O O . CYS A 1 396 ? 8.477 16.281 -20.672 1 91.06 396 CYS A O 1
ATOM 3156 N N . GLY A 1 397 ? 8.062 16.562 -18.484 1 83.31 397 GLY A N 1
ATOM 3157 C CA . GLY A 1 397 ? 6.629 16.438 -18.656 1 83.31 397 GLY A CA 1
ATOM 3158 C C . GLY A 1 397 ? 6.117 15.039 -18.344 1 83.31 397 GLY A C 1
ATOM 3159 O O . GLY A 1 397 ? 4.977 14.703 -18.672 1 83.31 397 GLY A O 1
ATOM 3160 N N . TYR A 1 398 ? 6.953 14.234 -17.781 1 86.12 398 TYR A N 1
ATOM 3161 C CA . TYR A 1 398 ? 6.547 12.875 -17.469 1 86.12 398 TYR A CA 1
ATOM 3162 C C . TYR A 1 398 ? 6.535 12.648 -15.953 1 86.12 398 TYR A C 1
ATOM 3164 O O . TYR A 1 398 ? 7.527 12.922 -15.273 1 86.12 398 TYR A O 1
ATOM 3172 N N . SER A 1 399 ? 5.41 12.266 -15.438 1 84.81 399 SER A N 1
ATOM 3173 C CA . SER A 1 399 ? 5.418 11.648 -14.117 1 84.81 399 SER A CA 1
ATOM 3174 C C . SER A 1 399 ? 5.621 10.141 -14.211 1 84.81 399 SER A C 1
ATOM 3176 O O . SER A 1 399 ? 4.699 9.406 -14.578 1 84.81 399 SER A O 1
ATOM 3178 N N . LEU A 1 400 ? 6.754 9.727 -13.875 1 90.31 400 LEU A N 1
ATOM 3179 C CA . LEU A 1 400 ? 7.105 8.328 -14.086 1 90.31 400 LEU A CA 1
ATOM 3180 C C . LEU A 1 400 ? 6.141 7.41 -13.336 1 90.31 400 LEU A C 1
ATOM 3182 O O . LEU A 1 400 ? 5.672 6.414 -13.898 1 90.31 400 LEU A O 1
ATOM 3186 N N . ARG A 1 401 ? 5.785 7.711 -12.172 1 87.81 401 ARG A N 1
ATOM 3187 C CA . ARG A 1 401 ? 4.871 6.883 -11.391 1 87.81 401 ARG A CA 1
ATOM 3188 C C . ARG A 1 401 ? 3.496 6.812 -12.055 1 87.81 401 ARG A C 1
ATOM 3190 O O . ARG A 1 401 ? 2.879 5.75 -12.102 1 87.81 401 ARG A O 1
ATOM 3197 N N . ALA A 1 402 ? 3.031 7.949 -12.578 1 83.81 402 ALA A N 1
ATOM 3198 C CA . ALA A 1 402 ? 1.729 8 -13.234 1 83.81 402 ALA A CA 1
ATOM 3199 C C . ALA A 1 402 ? 1.74 7.203 -14.531 1 83.81 402 ALA A C 1
ATOM 3201 O O . ALA A 1 402 ? 0.692 6.75 -15 1 83.81 402 ALA A O 1
ATOM 3202 N N . GLU A 1 403 ? 2.949 7.082 -15.07 1 87.5 403 GLU A N 1
ATOM 3203 C CA . GLU A 1 403 ? 3.09 6.324 -16.312 1 87.5 403 GLU A CA 1
ATOM 3204 C C . GLU A 1 403 ? 3.324 4.844 -16.031 1 87.5 403 GLU A C 1
ATOM 3206 O O . GLU A 1 403 ? 3.422 4.035 -16.953 1 87.5 403 GLU A O 1
ATOM 3211 N N . GLY A 1 404 ? 3.408 4.477 -14.742 1 90.44 404 GLY A N 1
ATOM 3212 C CA . GLY A 1 404 ? 3.658 3.092 -14.375 1 90.44 404 GLY A CA 1
ATOM 3213 C C . GLY A 1 404 ? 5.125 2.713 -14.438 1 90.44 404 GLY A C 1
ATOM 3214 O O . GLY A 1 404 ? 5.461 1.538 -14.594 1 90.44 404 GLY A O 1
ATOM 3215 N N . VAL A 1 405 ? 6 3.723 -14.391 1 95.06 405 VAL A N 1
ATOM 3216 C CA . VAL A 1 405 ? 7.438 3.471 -14.414 1 95.06 405 VAL A CA 1
ATOM 3217 C C . VAL A 1 405 ? 8.008 3.604 -13.008 1 95.06 405 VAL A C 1
ATOM 3219 O O . VAL A 1 405 ? 7.734 4.582 -12.305 1 95.06 405 VAL A O 1
ATOM 3222 N N . ARG A 1 406 ? 8.727 2.611 -12.562 1 94.69 406 ARG A N 1
ATOM 3223 C CA . ARG A 1 406 ? 9.406 2.668 -11.273 1 94.69 406 ARG A CA 1
ATOM 3224 C C . ARG A 1 406 ? 10.922 2.576 -11.445 1 94.69 406 ARG A C 1
ATOM 3226 O O . ARG A 1 406 ? 11.414 1.787 -12.258 1 94.69 406 ARG A O 1
ATOM 3233 N N . ILE A 1 407 ? 11.648 3.418 -10.742 1 95.31 407 ILE A N 1
ATOM 3234 C CA . ILE A 1 407 ? 13.109 3.396 -10.781 1 95.31 407 ILE A CA 1
ATOM 3235 C C . ILE A 1 407 ? 13.633 2.453 -9.703 1 95.31 407 ILE A C 1
ATOM 3237 O O . ILE A 1 407 ? 13.25 2.561 -8.531 1 95.31 407 ILE A O 1
ATOM 3241 N N . ILE A 1 408 ? 14.492 1.537 -10.109 1 95 408 ILE A N 1
ATOM 3242 C CA . ILE A 1 408 ? 15.031 0.539 -9.188 1 95 408 ILE A CA 1
ATOM 3243 C C . ILE A 1 408 ? 16.562 0.563 -9.234 1 95 408 ILE A C 1
ATOM 3245 O O . ILE A 1 408 ? 17.156 0.571 -10.312 1 95 408 ILE A O 1
ATOM 3249 N N . GLU A 1 409 ? 17.172 0.598 -8.062 1 93.19 409 GLU A N 1
ATOM 3250 C CA . GLU A 1 409 ? 18.625 0.482 -7.973 1 93.19 409 GLU A CA 1
ATOM 3251 C C . GLU A 1 409 ? 19.062 -0.974 -8.078 1 93.19 409 GLU A C 1
ATOM 3253 O O . GLU A 1 409 ? 18.578 -1.832 -7.34 1 93.19 409 GLU A O 1
ATOM 3258 N N . PHE A 1 410 ? 20.031 -1.281 -8.938 1 94.12 410 PHE A N 1
ATOM 3259 C CA . PHE A 1 410 ? 20.375 -2.682 -9.148 1 94.12 410 PHE A CA 1
ATOM 3260 C C . PHE A 1 410 ? 21.75 -2.996 -8.57 1 94.12 410 PHE A C 1
ATOM 3262 O O . PHE A 1 410 ? 22.141 -4.164 -8.469 1 94.12 410 PHE A O 1
ATOM 3269 N N . ALA A 1 411 ? 22.5 -1.99 -8.117 1 87.56 411 ALA A N 1
ATOM 3270 C CA . ALA A 1 411 ? 23.906 -2.191 -7.75 1 87.56 411 ALA A CA 1
ATOM 3271 C C . ALA A 1 411 ? 24.031 -3.232 -6.645 1 87.56 411 ALA A C 1
ATOM 3273 O O . ALA A 1 411 ? 24.922 -4.094 -6.695 1 87.56 411 ALA A O 1
ATOM 3274 N N . GLN A 1 412 ? 23.141 -3.207 -5.715 1 83.12 412 GLN A N 1
ATOM 3275 C CA . GLN A 1 412 ? 23.234 -4.125 -4.586 1 83.12 412 GLN A CA 1
ATOM 3276 C C . GLN A 1 412 ? 22.594 -5.469 -4.918 1 83.12 412 GLN A C 1
ATOM 3278 O O . GLN A 1 412 ? 23.031 -6.512 -4.414 1 83.12 412 GLN A O 1
ATOM 3283 N N . CYS A 1 413 ? 21.688 -5.52 -5.758 1 89.38 413 CYS A N 1
ATOM 3284 C CA . CYS A 1 413 ? 20.938 -6.727 -6.094 1 89.38 413 CYS A CA 1
ATOM 3285 C C . CYS A 1 413 ? 21.609 -7.473 -7.246 1 89.38 413 CYS A C 1
ATOM 3287 O O . CYS A 1 413 ? 21.531 -8.703 -7.312 1 89.38 413 CYS A O 1
ATOM 3289 N N . GLY A 1 414 ? 22.203 -6.824 -8.062 1 91.56 414 GLY A N 1
ATOM 3290 C CA . GLY A 1 414 ? 22.625 -7.395 -9.328 1 91.56 414 GLY A CA 1
ATOM 3291 C C . GLY A 1 414 ? 21.594 -7.258 -10.422 1 91.56 414 GLY A C 1
ATOM 3292 O O . GLY A 1 414 ? 20.391 -7.156 -10.141 1 91.56 414 GLY A O 1
ATOM 3293 N N . LEU A 1 415 ? 22.031 -7.344 -11.617 1 93.5 415 LEU A N 1
ATOM 3294 C CA . LEU A 1 415 ? 21.156 -7.09 -12.758 1 93.5 415 LEU A CA 1
ATOM 3295 C C . LEU A 1 415 ? 20.422 -8.352 -13.172 1 93.5 415 LEU A C 1
ATOM 3297 O O . LEU A 1 415 ? 19.219 -8.305 -13.469 1 93.5 415 LEU A O 1
ATOM 3301 N N . SER A 1 416 ? 21 -9.453 -13.125 1 92.69 416 SER A N 1
ATOM 3302 C CA . SER A 1 416 ? 20.469 -10.695 -13.672 1 92.69 416 SER A CA 1
ATOM 3303 C C . SER A 1 416 ? 19.188 -11.109 -12.969 1 92.69 416 SER A C 1
ATOM 3305 O O . SER A 1 416 ? 18.172 -11.375 -13.609 1 92.69 416 SER A O 1
ATOM 3307 N N . PRO A 1 417 ? 19.203 -11.133 -11.641 1 94.56 417 PRO A N 1
ATOM 3308 C CA . PRO A 1 417 ? 17.969 -11.523 -10.977 1 94.56 417 PRO A CA 1
ATOM 3309 C C . PRO A 1 417 ? 16.797 -10.594 -11.297 1 94.56 417 PRO A C 1
ATOM 3311 O O . PRO A 1 417 ? 15.664 -11.047 -11.438 1 94.56 417 PRO A O 1
ATOM 3314 N N . LEU A 1 418 ? 17.062 -9.352 -11.469 1 95.94 418 LEU A N 1
ATOM 3315 C CA . LEU A 1 418 ? 16.016 -8.367 -11.75 1 95.94 418 LEU A CA 1
ATOM 3316 C C . LEU A 1 418 ? 15.453 -8.562 -13.148 1 95.94 418 LEU A C 1
ATOM 3318 O O . LEU A 1 418 ? 14.234 -8.531 -13.344 1 95.94 418 LEU A O 1
ATOM 3322 N N . VAL A 1 419 ? 16.328 -8.812 -14.07 1 95.19 419 VAL A N 1
ATOM 3323 C CA . VAL A 1 419 ? 15.898 -9 -15.461 1 95.19 419 VAL A CA 1
ATOM 3324 C C . VAL A 1 419 ? 15.078 -10.281 -15.578 1 95.19 419 VAL A C 1
ATOM 3326 O O . VAL A 1 419 ? 14.055 -10.305 -16.266 1 95.19 419 VAL A O 1
ATOM 3329 N N . LYS A 1 420 ? 15.477 -11.297 -14.875 1 94.75 420 LYS A N 1
ATOM 3330 C CA . LYS A 1 420 ? 14.766 -12.562 -14.898 1 94.75 420 LYS A CA 1
ATOM 3331 C C . LYS A 1 420 ? 13.336 -12.398 -14.375 1 94.75 420 LYS A C 1
ATOM 3333 O O . LYS A 1 420 ? 12.383 -12.867 -15 1 94.75 420 LYS A O 1
ATOM 3338 N N . ILE A 1 421 ? 13.203 -11.711 -13.289 1 95.62 421 ILE A N 1
ATOM 3339 C CA . ILE A 1 421 ? 11.883 -11.531 -12.68 1 95.62 421 ILE A CA 1
ATOM 3340 C C . ILE A 1 421 ? 11.023 -10.641 -13.578 1 95.62 421 ILE A C 1
ATOM 3342 O O . ILE A 1 421 ? 9.82 -10.867 -13.719 1 95.62 421 ILE A O 1
ATOM 3346 N N . ALA A 1 422 ? 11.641 -9.617 -14.133 1 96 422 ALA A N 1
ATOM 3347 C CA . ALA A 1 422 ? 10.906 -8.742 -15.039 1 96 422 ALA A CA 1
ATOM 3348 C C . ALA A 1 422 ? 10.352 -9.523 -16.234 1 96 422 ALA A C 1
ATOM 3350 O O . ALA A 1 422 ? 9.188 -9.352 -16.594 1 96 422 ALA A O 1
ATOM 3351 N N . ARG A 1 423 ? 11.07 -10.406 -16.719 1 94.88 423 ARG A N 1
ATOM 3352 C CA . ARG A 1 423 ? 10.648 -11.211 -17.859 1 94.88 423 ARG A CA 1
ATOM 3353 C C . ARG A 1 423 ? 9.539 -12.18 -17.469 1 94.88 423 ARG A C 1
ATOM 3355 O O . ARG A 1 423 ? 8.531 -12.289 -18.172 1 94.88 423 ARG A O 1
ATOM 3362 N N . ASP A 1 424 ? 9.742 -12.797 -16.375 1 96.06 424 ASP A N 1
ATOM 3363 C CA . ASP A 1 424 ? 8.75 -13.773 -15.93 1 96.06 424 ASP A CA 1
ATOM 3364 C C . ASP A 1 424 ? 7.41 -13.102 -15.656 1 96.06 424 ASP A C 1
ATOM 3366 O O . ASP A 1 424 ? 6.355 -13.68 -15.93 1 96.06 424 ASP A O 1
ATOM 3370 N N . PHE A 1 425 ? 7.426 -11.891 -15.148 1 96.12 425 PHE A N 1
ATOM 3371 C CA . PHE A 1 425 ? 6.18 -11.227 -14.781 1 96.12 425 PHE A CA 1
ATOM 3372 C C . PHE A 1 425 ? 5.734 -10.273 -15.883 1 96.12 425 PHE A C 1
ATOM 3374 O O . PHE A 1 425 ? 4.785 -9.508 -15.703 1 96.12 425 PHE A O 1
ATOM 3381 N N . GLY A 1 426 ? 6.402 -10.289 -16.984 1 94.44 426 GLY A N 1
ATOM 3382 C CA . GLY A 1 426 ? 6.02 -9.484 -18.141 1 94.44 426 GLY A CA 1
ATOM 3383 C C . GLY A 1 426 ? 6.207 -7.992 -17.906 1 94.44 426 GLY A C 1
ATOM 3384 O O . GLY A 1 426 ? 5.418 -7.184 -18.406 1 94.44 426 GLY A O 1
ATOM 3385 N N . LEU A 1 427 ? 7.172 -7.57 -17.109 1 96.12 427 LEU A N 1
ATOM 3386 C CA . LEU A 1 427 ? 7.512 -6.168 -16.891 1 96.12 427 LEU A CA 1
ATOM 3387 C C . LEU A 1 427 ? 8.516 -5.684 -17.938 1 96.12 427 LEU A C 1
ATOM 3389 O O . LEU A 1 427 ? 9.477 -6.387 -18.25 1 96.12 427 LEU A O 1
ATOM 3393 N N . GLU A 1 428 ? 8.219 -4.559 -18.453 1 96.44 428 GLU A N 1
ATOM 3394 C CA . GLU A 1 428 ? 9.258 -3.92 -19.266 1 96.44 428 GLU A CA 1
ATOM 3395 C C . GLU A 1 428 ? 10.398 -3.404 -18.391 1 96.44 428 GLU A C 1
ATOM 3397 O O . GLU A 1 428 ? 10.227 -3.219 -17.172 1 96.44 428 GLU A O 1
ATOM 3402 N N . TRP A 1 429 ? 11.57 -3.307 -19.016 1 97.06 429 TRP A N 1
ATOM 3403 C CA . TRP A 1 429 ? 12.688 -2.781 -18.234 1 97.06 429 TRP A CA 1
ATOM 3404 C C . TRP A 1 429 ? 13.695 -2.084 -19.156 1 97.06 429 TRP A C 1
ATOM 3406 O O . TRP A 1 429 ? 13.727 -2.336 -20.359 1 97.06 429 TRP A O 1
ATOM 3416 N N . HIS A 1 430 ? 14.398 -1.151 -18.656 1 98.19 430 HIS A N 1
ATOM 3417 C CA . HIS A 1 430 ? 15.453 -0.393 -19.312 1 98.19 430 HIS A CA 1
ATOM 3418 C C . HIS A 1 430 ? 16.594 -0.08 -18.359 1 98.19 430 HIS A C 1
ATOM 3420 O O . HIS A 1 430 ? 16.359 0.313 -17.203 1 98.19 430 HIS A O 1
ATOM 3426 N N . LEU A 1 431 ? 17.812 -0.315 -18.812 1 97.94 431 LEU A N 1
ATOM 3427 C CA . LEU A 1 431 ? 18.984 -0.097 -17.969 1 97.94 431 LEU A CA 1
ATOM 3428 C C . LEU A 1 431 ? 19.719 1.176 -18.359 1 97.94 431 LEU A C 1
ATOM 3430 O O . LEU A 1 431 ? 19.984 1.394 -19.547 1 97.94 431 LEU A O 1
ATOM 3434 N N . LEU A 1 432 ? 19.906 2.031 -17.391 1 97.94 432 LEU A N 1
ATOM 3435 C CA . LEU A 1 432 ? 20.844 3.135 -17.547 1 97.94 432 LEU A CA 1
ATOM 3436 C C . LEU A 1 432 ? 22.172 2.811 -16.875 1 97.94 432 LEU A C 1
ATOM 3438 O O . LEU A 1 432 ? 22.219 2.596 -15.656 1 97.94 432 LEU A O 1
ATOM 3442 N N . ALA A 1 433 ? 23.234 2.756 -17.625 1 96.62 433 ALA A N 1
ATOM 3443 C CA . ALA A 1 433 ? 24.562 2.426 -17.078 1 96.62 433 ALA A CA 1
ATOM 3444 C C . ALA A 1 433 ? 25.562 3.547 -17.359 1 96.62 433 ALA A C 1
ATOM 3446 O O . ALA A 1 433 ? 25.453 4.242 -18.375 1 96.62 433 ALA A O 1
ATOM 3447 N N . ASP A 1 434 ? 26.484 3.637 -16.422 1 95.44 434 ASP A N 1
ATOM 3448 C CA . ASP A 1 434 ? 27.578 4.574 -16.609 1 95.44 434 ASP A CA 1
ATOM 3449 C C . ASP A 1 434 ? 28.516 4.098 -17.719 1 95.44 434 ASP A C 1
ATOM 3451 O O . ASP A 1 434 ? 28.438 2.947 -18.156 1 95.44 434 ASP A O 1
ATOM 3455 N N . GLY A 1 435 ? 29.438 5.027 -18.156 1 95.81 435 GLY A N 1
ATOM 3456 C CA . GLY A 1 435 ? 30.359 4.688 -19.234 1 95.81 435 GLY A CA 1
ATOM 3457 C C . GLY A 1 435 ? 31.703 4.184 -18.734 1 95.81 435 GLY A C 1
ATOM 3458 O O . GLY A 1 435 ? 32.594 3.951 -19.531 1 95.81 435 GLY A O 1
ATOM 3459 N N . ASP A 1 436 ? 31.797 3.98 -17.484 1 95.44 436 ASP A N 1
ATOM 3460 C CA . ASP A 1 436 ? 33.062 3.467 -16.953 1 95.44 436 ASP A CA 1
ATOM 3461 C C . ASP A 1 436 ? 33.156 1.953 -17.125 1 95.44 436 ASP A C 1
ATOM 3463 O O . ASP A 1 436 ? 32.312 1.351 -17.812 1 95.44 436 ASP A O 1
ATOM 3467 N N . GLU A 1 437 ? 34.188 1.385 -16.609 1 95.81 437 GLU A N 1
ATOM 3468 C CA . GLU A 1 437 ? 34.438 -0.037 -16.812 1 95.81 437 GLU A CA 1
ATOM 3469 C C . GLU A 1 437 ? 33.312 -0.889 -16.25 1 95.81 437 GLU A C 1
ATOM 3471 O O . GLU A 1 437 ? 32.844 -1.826 -16.891 1 95.81 437 GLU A O 1
ATOM 3476 N N . ALA A 1 438 ? 32.875 -0.556 -15.062 1 94.12 438 ALA A N 1
ATOM 3477 C CA . ALA A 1 438 ? 31.797 -1.29 -14.438 1 94.12 438 ALA A CA 1
ATOM 3478 C C . ALA A 1 438 ? 30.516 -1.17 -15.258 1 94.12 438 ALA A C 1
ATOM 3480 O O . ALA A 1 438 ? 29.797 -2.158 -15.461 1 94.12 438 ALA A O 1
ATOM 3481 N N . GLY A 1 439 ? 30.234 0.02 -15.742 1 95.19 439 GLY A N 1
ATOM 3482 C CA . GLY A 1 439 ? 29.062 0.241 -16.562 1 95.19 439 GLY A CA 1
ATOM 3483 C C . GLY A 1 439 ? 29.062 -0.554 -17.844 1 95.19 439 GLY A C 1
ATOM 3484 O O . GLY A 1 439 ? 28.031 -1.097 -18.25 1 95.19 439 GLY A O 1
ATOM 3485 N N . VAL A 1 440 ? 30.234 -0.634 -18.422 1 96.06 440 VAL A N 1
ATOM 3486 C CA . VAL A 1 440 ? 30.359 -1.385 -19.656 1 96.06 440 VAL A CA 1
ATOM 3487 C C . VAL A 1 440 ? 30.125 -2.869 -19.391 1 96.06 440 VAL A C 1
ATOM 3489 O O . VAL A 1 440 ? 29.531 -3.566 -20.219 1 96.06 440 VAL A O 1
ATOM 3492 N N . LYS A 1 441 ? 30.547 -3.299 -18.312 1 95.12 441 LYS A N 1
ATOM 3493 C CA . LYS A 1 441 ? 30.281 -4.688 -17.953 1 95.12 441 LYS A CA 1
ATOM 3494 C C . LYS A 1 441 ? 28.797 -4.957 -17.812 1 95.12 441 LYS A C 1
ATOM 3496 O O . LYS A 1 441 ? 28.297 -5.988 -18.266 1 95.12 441 LYS A O 1
ATOM 3501 N N . TYR A 1 442 ? 28.125 -4.062 -17.188 1 94.81 442 TYR A N 1
ATOM 3502 C CA . TYR A 1 442 ? 26.672 -4.191 -17.062 1 94.81 442 TYR A CA 1
ATOM 3503 C C . TYR A 1 442 ? 26.016 -4.191 -18.438 1 94.81 442 TYR A C 1
ATOM 3505 O O . TYR A 1 442 ? 25.094 -4.98 -18.688 1 94.81 442 TYR A O 1
ATOM 3513 N N . ALA A 1 443 ? 26.469 -3.326 -19.281 1 95.44 443 ALA A N 1
ATOM 3514 C CA . ALA A 1 443 ? 25.922 -3.232 -20.641 1 95.44 443 ALA A CA 1
ATOM 3515 C C . ALA A 1 443 ? 26.109 -4.547 -21.391 1 95.44 443 ALA A C 1
ATOM 3517 O O . ALA A 1 443 ? 25.203 -5 -22.094 1 95.44 443 ALA A O 1
ATOM 3518 N N . ASN A 1 444 ? 27.219 -5.074 -21.219 1 94.94 444 ASN A N 1
ATOM 3519 C CA . ASN A 1 444 ? 27.5 -6.34 -21.891 1 94.94 444 ASN A CA 1
ATOM 3520 C C . ASN A 1 444 ? 26.625 -7.461 -21.344 1 94.94 444 ASN A C 1
ATOM 3522 O O . ASN A 1 444 ? 26.188 -8.336 -22.109 1 94.94 444 ASN A O 1
ATOM 3526 N N . SER A 1 445 ? 26.422 -7.398 -20.062 1 93.19 445 SER A N 1
ATOM 3527 C CA . SER A 1 445 ? 25.516 -8.375 -19.469 1 93.19 445 SER A CA 1
ATOM 3528 C C . SER A 1 445 ? 24.109 -8.266 -20.062 1 93.19 445 SER A C 1
ATOM 3530 O O . SER A 1 445 ? 23.469 -9.281 -20.344 1 93.19 445 SER A O 1
ATOM 3532 N N . VAL A 1 446 ? 23.656 -7.129 -20.312 1 93.38 446 VAL A N 1
ATOM 3533 C CA . VAL A 1 446 ? 22.344 -6.891 -20.906 1 93.38 446 VAL A CA 1
ATOM 3534 C C . VAL A 1 446 ? 22.328 -7.375 -22.344 1 93.38 446 VAL A C 1
ATOM 3536 O O . VAL A 1 446 ? 21.375 -8.031 -22.781 1 93.38 446 VAL A O 1
ATOM 3539 N N . ARG A 1 447 ? 23.422 -7.062 -23.047 1 93.5 447 ARG A N 1
ATOM 3540 C CA . ARG A 1 447 ? 23.516 -7.453 -24.438 1 93.5 447 ARG A CA 1
ATOM 3541 C C . ARG A 1 447 ? 23.453 -8.969 -24.594 1 93.5 447 ARG A C 1
ATOM 3543 O O . ARG A 1 447 ? 22.906 -9.477 -25.578 1 93.5 447 ARG A O 1
ATOM 3550 N N . SER A 1 448 ? 23.891 -9.602 -23.594 1 91.25 448 SER A N 1
ATOM 3551 C CA . SER A 1 448 ? 23.891 -11.062 -23.641 1 91.25 448 SER A CA 1
ATOM 3552 C C . SER A 1 448 ? 22.5 -11.617 -23.312 1 91.25 448 SER A C 1
ATOM 3554 O O . SER A 1 448 ? 22.219 -12.789 -23.578 1 91.25 448 SER A O 1
ATOM 3556 N N . GLN A 1 449 ? 21.641 -10.781 -22.781 1 87.06 449 GLN A N 1
ATOM 3557 C CA . GLN A 1 449 ? 20.344 -11.25 -22.328 1 87.06 449 GLN A CA 1
ATOM 3558 C C . GLN A 1 449 ? 19.219 -10.695 -23.203 1 87.06 449 GLN A C 1
ATOM 3560 O O . GLN A 1 449 ? 18.047 -10.781 -22.844 1 87.06 449 GLN A O 1
ATOM 3565 N N . LEU A 1 450 ? 19.344 -10.031 -24.297 1 87.31 450 LEU A N 1
ATOM 3566 C CA . LEU A 1 450 ? 18.344 -9.359 -25.125 1 87.31 450 LEU A CA 1
ATOM 3567 C C . LEU A 1 450 ? 17.391 -10.367 -25.75 1 87.31 450 LEU A C 1
ATOM 3569 O O . LEU A 1 450 ? 16.219 -10.062 -25.984 1 87.31 450 LEU A O 1
ATOM 3573 N N . LYS A 1 451 ? 17.656 -11.633 -25.734 1 83.31 451 LYS A N 1
ATOM 3574 C CA . LYS A 1 451 ? 16.828 -12.711 -26.281 1 83.31 451 LYS A CA 1
ATOM 3575 C C . LYS A 1 451 ? 15.844 -12.172 -27.312 1 83.31 451 LYS A C 1
ATOM 3577 O O . LYS A 1 451 ? 14.633 -12.398 -27.203 1 83.31 451 LYS A O 1
ATOM 3582 N N . GLY A 1 452 ? 16.188 -11.312 -28.406 1 85.75 452 GLY A N 1
ATOM 3583 C CA . GLY A 1 452 ? 15.359 -10.812 -29.484 1 85.75 452 GLY A CA 1
ATOM 3584 C C . GLY A 1 452 ? 14.977 -9.352 -29.328 1 85.75 452 GLY A C 1
ATOM 3585 O O . GLY A 1 452 ? 14.492 -8.719 -30.266 1 85.75 452 GLY A O 1
ATOM 3586 N N . ASP A 1 453 ? 15.164 -8.781 -28.203 1 90.5 453 ASP A N 1
ATOM 3587 C CA . ASP A 1 453 ? 14.852 -7.379 -27.953 1 90.5 453 ASP A CA 1
ATOM 3588 C C . ASP A 1 453 ? 15.859 -6.469 -28.656 1 90.5 453 ASP A C 1
ATOM 3590 O O . ASP A 1 453 ? 17 -6.867 -28.906 1 90.5 453 ASP A O 1
ATOM 3594 N N . ARG A 1 454 ? 15.398 -5.309 -29.016 1 92.81 454 ARG A N 1
ATOM 3595 C CA . ARG A 1 454 ? 16.297 -4.289 -29.531 1 92.81 454 ARG A CA 1
ATOM 3596 C C . ARG A 1 454 ? 17.125 -3.654 -28.422 1 92.81 454 ARG A C 1
ATOM 3598 O O . ARG A 1 454 ? 16.578 -3.309 -27.359 1 92.81 454 ARG A O 1
ATOM 3605 N N . GLU A 1 455 ? 18.359 -3.523 -28.594 1 94.38 455 GLU A N 1
ATOM 3606 C CA . GLU A 1 455 ? 19.25 -2.955 -27.594 1 94.38 455 GLU A CA 1
ATOM 3607 C C . GLU A 1 455 ? 18.781 -1.57 -27.156 1 94.38 455 GLU A C 1
ATOM 3609 O O . GLU A 1 455 ? 18.859 -1.229 -25.969 1 94.38 455 GLU A O 1
ATOM 3614 N N . ARG A 1 456 ? 18.297 -0.794 -28.109 1 93.5 456 ARG A N 1
ATOM 3615 C CA . ARG A 1 456 ? 17.875 0.573 -27.812 1 93.5 456 ARG A CA 1
ATOM 3616 C C . ARG A 1 456 ? 16.734 0.592 -26.812 1 93.5 456 ARG A C 1
ATOM 3618 O O . ARG A 1 456 ? 16.547 1.573 -26.078 1 93.5 456 ARG A O 1
ATOM 3625 N N . ASP A 1 457 ? 16 -0.453 -26.75 1 94.62 457 ASP A N 1
ATOM 3626 C CA . ASP A 1 457 ? 14.859 -0.519 -25.844 1 94.62 457 ASP A CA 1
ATOM 3627 C C . ASP A 1 457 ? 15.289 -0.97 -24.453 1 94.62 457 ASP A C 1
ATOM 3629 O O . ASP A 1 457 ? 14.555 -0.77 -23.484 1 94.62 457 ASP A O 1
ATOM 3633 N N . ARG A 1 458 ? 16.469 -1.487 -24.312 1 96.94 458 ARG A N 1
ATOM 3634 C CA . ARG A 1 458 ? 16.844 -2.129 -23.062 1 96.94 458 ARG A CA 1
ATOM 3635 C C . ARG A 1 458 ? 18.016 -1.409 -22.406 1 96.94 458 ARG A C 1
ATOM 3637 O O . ARG A 1 458 ? 18.234 -1.556 -21.203 1 96.94 458 ARG A O 1
ATOM 3644 N N . LEU A 1 459 ? 18.734 -0.652 -23.234 1 97.31 459 LEU A N 1
ATOM 3645 C CA . LEU A 1 459 ? 20 -0.182 -22.688 1 97.31 459 LEU A CA 1
ATOM 3646 C C . LEU A 1 459 ? 20.297 1.249 -23.141 1 97.31 459 LEU A C 1
ATOM 3648 O O . LEU A 1 459 ? 20.109 1.59 -24.312 1 97.31 459 LEU A O 1
ATOM 3652 N N . THR A 1 460 ? 20.594 2.092 -22.188 1 97.75 460 THR A N 1
ATOM 3653 C CA . THR A 1 460 ? 21.219 3.391 -22.406 1 97.75 460 THR A CA 1
ATOM 3654 C C . THR A 1 460 ? 22.578 3.465 -21.719 1 97.75 460 THR A C 1
ATOM 3656 O O . THR A 1 460 ? 22.641 3.422 -20.484 1 97.75 460 THR A O 1
ATOM 3659 N N . LEU A 1 461 ? 23.625 3.504 -22.469 1 97.19 461 LEU A N 1
ATOM 3660 C CA . LEU A 1 461 ? 24.984 3.654 -21.953 1 97.19 461 LEU A CA 1
ATOM 3661 C C . LEU A 1 461 ? 25.453 5.098 -22.094 1 97.19 461 LEU A C 1
ATOM 3663 O O . LEU A 1 461 ? 25.453 5.652 -23.188 1 97.19 461 LEU A O 1
ATOM 3667 N N . LEU A 1 462 ? 25.828 5.676 -20.953 1 96.62 462 LEU A N 1
ATOM 3668 C CA . LEU A 1 462 ? 26.266 7.066 -20.984 1 96.62 462 LEU A CA 1
ATOM 3669 C C . LEU A 1 462 ? 27.594 7.195 -21.719 1 96.62 462 LEU A C 1
ATOM 3671 O O . LEU A 1 462 ? 28.5 6.379 -21.531 1 96.62 462 LEU A O 1
ATOM 3675 N N . PRO A 1 463 ? 27.719 8.219 -22.594 1 95.88 463 PRO A N 1
ATOM 3676 C CA . PRO A 1 463 ? 28.984 8.469 -23.297 1 95.88 463 PRO A CA 1
ATOM 3677 C C . PRO A 1 463 ? 30 9.211 -22.422 1 95.88 463 PRO A C 1
ATOM 3679 O O . PRO A 1 463 ? 30.688 10.125 -22.906 1 95.88 463 PRO A O 1
ATOM 3682 N N . ALA A 1 464 ? 29.938 9.07 -21.109 1 96.12 464 ALA A N 1
ATOM 3683 C CA . ALA A 1 464 ? 30.844 9.633 -20.109 1 96.12 464 ALA A CA 1
ATOM 3684 C C . ALA A 1 464 ? 31.094 8.648 -18.969 1 96.12 464 ALA A C 1
ATOM 3686 O O . ALA A 1 464 ? 30.406 7.637 -18.859 1 96.12 464 ALA A O 1
ATOM 3687 N N . ALA A 1 465 ? 32.094 8.906 -18.188 1 94.88 465 ALA A N 1
ATOM 3688 C CA . ALA A 1 465 ? 32.5 7.984 -17.125 1 94.88 465 ALA A CA 1
ATOM 3689 C C . ALA A 1 465 ? 31.344 7.734 -16.172 1 94.88 465 ALA A C 1
ATOM 3691 O O . ALA A 1 465 ? 31.125 6.602 -15.734 1 94.88 465 ALA A O 1
ATOM 3692 N N . ASP A 1 466 ? 30.672 8.734 -15.75 1 95.25 466 ASP A N 1
ATOM 3693 C CA . ASP A 1 466 ? 29.516 8.648 -14.867 1 95.25 466 ASP A CA 1
ATOM 3694 C C . ASP A 1 466 ? 28.531 9.773 -15.148 1 95.25 466 ASP A C 1
ATOM 3696 O O . ASP A 1 466 ? 28.719 10.562 -16.078 1 95.25 466 ASP A O 1
ATOM 3700 N N . ILE A 1 467 ? 27.422 9.812 -14.5 1 95.12 467 ILE A N 1
ATOM 3701 C CA . ILE A 1 467 ? 26.328 10.719 -14.797 1 95.12 467 ILE A CA 1
ATOM 3702 C C . ILE A 1 467 ? 26.734 12.156 -14.492 1 95.12 467 ILE A C 1
ATOM 3704 O O . ILE A 1 467 ? 26.281 13.094 -15.156 1 95.12 467 ILE A O 1
ATOM 3708 N N . GLU A 1 468 ? 27.656 12.391 -13.523 1 95.56 468 GLU A N 1
ATOM 3709 C CA . GLU A 1 468 ? 28.141 13.727 -13.195 1 95.56 468 GLU A CA 1
ATOM 3710 C C . GLU A 1 468 ? 28.938 14.328 -14.352 1 95.56 468 GLU A C 1
ATOM 3712 O O . GLU A 1 468 ? 28.734 15.492 -14.719 1 95.56 468 GLU A O 1
ATOM 3717 N N . HIS A 1 469 ? 29.812 13.492 -14.93 1 96.44 469 HIS A N 1
ATOM 3718 C CA . HIS A 1 469 ? 30.609 13.953 -16.062 1 96.44 469 HIS A CA 1
ATOM 3719 C C . HIS A 1 469 ? 29.719 14.227 -17.281 1 96.44 469 HIS A C 1
ATOM 3721 O O . HIS A 1 469 ? 29.953 15.18 -18.016 1 96.44 469 HIS A O 1
ATOM 3727 N N . TYR A 1 470 ? 28.75 13.383 -17.453 1 96.69 470 TYR A N 1
ATOM 3728 C CA . TYR A 1 470 ? 27.828 13.562 -18.562 1 96.69 470 TYR A CA 1
ATOM 3729 C C . TYR A 1 470 ? 27.078 14.891 -18.438 1 96.69 470 TYR A C 1
ATOM 3731 O O . TYR A 1 470 ? 26.984 15.641 -19.406 1 96.69 470 TYR A O 1
ATOM 3739 N N . LEU A 1 471 ? 26.594 15.18 -17.266 1 97.06 471 LEU A N 1
ATOM 3740 C CA . LEU A 1 471 ? 25.844 16.406 -17.031 1 97.06 471 LEU A CA 1
ATOM 3741 C C . LEU A 1 471 ? 26.75 17.625 -17.109 1 97.06 471 LEU A C 1
ATOM 3743 O O . LEU A 1 471 ? 26.359 18.672 -17.625 1 97.06 471 LEU A O 1
ATOM 3747 N N . PHE A 1 472 ? 27.984 17.469 -16.609 1 95.88 472 PHE A N 1
ATOM 3748 C CA . PHE A 1 472 ? 28.969 18.547 -16.688 1 95.88 472 PHE A CA 1
ATOM 3749 C C . PHE A 1 472 ? 29.234 18.922 -18.141 1 95.88 472 PHE A C 1
ATOM 3751 O O . PHE A 1 472 ? 29.328 20.109 -18.469 1 95.88 472 PHE A O 1
ATOM 3758 N N . GLN A 1 473 ? 29.203 17.953 -19.047 1 95.62 473 GLN A N 1
ATOM 3759 C CA . GLN A 1 473 ? 29.531 18.156 -20.453 1 95.62 473 GLN A CA 1
ATOM 3760 C C . GLN A 1 473 ? 28.312 18.625 -21.234 1 95.62 473 GLN A C 1
ATOM 3762 O O . GLN A 1 473 ? 28.438 19.156 -22.344 1 95.62 473 GLN A O 1
ATOM 3767 N N . HIS A 1 474 ? 27.156 18.406 -20.688 1 95.75 474 HIS A N 1
ATOM 3768 C CA . HIS A 1 474 ? 25.969 18.656 -21.469 1 95.75 474 HIS A CA 1
ATOM 3769 C C . HIS A 1 474 ? 25.062 19.688 -20.797 1 95.75 474 HIS A C 1
ATOM 3771 O O . HIS A 1 474 ? 23.859 19.469 -20.641 1 95.75 474 HIS A O 1
ATOM 3777 N N . GLY A 1 475 ? 25.656 20.812 -20.328 1 92.38 475 GLY A N 1
ATOM 3778 C CA . GLY A 1 475 ? 24.812 21.969 -20.031 1 92.38 475 GLY A CA 1
ATOM 3779 C C . GLY A 1 475 ? 24.797 22.344 -18.562 1 92.38 475 GLY A C 1
ATOM 3780 O O . GLY A 1 475 ? 24.266 23.406 -18.203 1 92.38 475 GLY A O 1
ATOM 3781 N N . PHE A 1 476 ? 25.5 21.578 -17.672 1 96.5 476 PHE A N 1
ATOM 3782 C CA . PHE A 1 476 ? 25.359 21.875 -16.25 1 96.5 476 PHE A CA 1
ATOM 3783 C C . PHE A 1 476 ? 26.719 22.125 -15.609 1 96.5 476 PHE A C 1
ATOM 3785 O O . PHE A 1 476 ? 26.891 21.938 -14.398 1 96.5 476 PHE A O 1
ATOM 3792 N N . ALA A 1 477 ? 27.594 22.516 -16.438 1 94.62 477 ALA A N 1
ATOM 3793 C CA . ALA A 1 477 ? 28.938 22.797 -15.93 1 94.62 477 ALA A CA 1
ATOM 3794 C C . ALA A 1 477 ? 28.906 23.938 -14.914 1 94.62 477 ALA A C 1
ATOM 3796 O O . ALA A 1 477 ? 29.656 23.906 -13.93 1 94.62 477 ALA A O 1
ATOM 3797 N N . SER A 1 478 ? 28.031 24.875 -15.172 1 93.62 478 SER A N 1
ATOM 3798 C CA . SER A 1 478 ? 27.969 26.047 -14.32 1 93.62 478 SER A CA 1
ATOM 3799 C C . SER A 1 478 ? 27.547 25.672 -12.898 1 93.62 478 SER A C 1
ATOM 3801 O O . SER A 1 478 ? 28.031 26.281 -11.93 1 93.62 478 SER A O 1
ATOM 3803 N N . VAL A 1 479 ? 26.703 24.703 -12.758 1 95.5 479 VAL A N 1
ATOM 3804 C CA . VAL A 1 479 ? 26.234 24.281 -11.445 1 95.5 479 VAL A CA 1
ATOM 3805 C C . VAL A 1 479 ? 27.391 23.641 -10.672 1 95.5 479 VAL A C 1
ATOM 3807 O O . VAL A 1 479 ? 27.578 23.922 -9.484 1 95.5 479 VAL A O 1
ATOM 3810 N N . TYR A 1 480 ? 28.172 22.797 -11.312 1 95.69 480 TYR A N 1
ATOM 3811 C CA . TYR A 1 480 ? 29.297 22.141 -10.664 1 95.69 480 TYR A CA 1
ATOM 3812 C C . TYR A 1 480 ? 30.375 23.141 -10.273 1 95.69 480 TYR A C 1
ATOM 3814 O O . TYR A 1 480 ? 30.969 23.047 -9.195 1 95.69 480 TYR A O 1
ATOM 3822 N N . ARG A 1 481 ? 30.547 24.125 -11.156 1 95.06 481 ARG A N 1
ATOM 3823 C CA . ARG A 1 481 ? 31.531 25.172 -10.859 1 95.06 481 ARG A CA 1
ATOM 3824 C C . ARG A 1 481 ? 31.094 26.016 -9.664 1 95.06 481 ARG A C 1
ATOM 3826 O O . ARG A 1 481 ? 31.906 26.328 -8.789 1 95.06 481 ARG A O 1
ATOM 3833 N N . ARG A 1 482 ? 29.844 26.328 -9.648 1 94.38 482 ARG A N 1
ATOM 3834 C CA . ARG A 1 482 ? 29.281 27.125 -8.555 1 94.38 482 ARG A CA 1
ATOM 3835 C C . ARG A 1 482 ? 29.422 26.406 -7.219 1 94.38 482 ARG A C 1
ATOM 3837 O O . ARG A 1 482 ? 29.875 27 -6.234 1 94.38 482 ARG A O 1
ATOM 3844 N N . GLU A 1 483 ? 29.094 25.125 -7.195 1 94.25 483 GLU A N 1
ATOM 3845 C CA . GLU A 1 483 ? 29.125 24.359 -5.953 1 94.25 483 GLU A CA 1
ATOM 3846 C C . GLU A 1 483 ? 30.562 24.062 -5.535 1 94.25 483 GLU A C 1
ATOM 3848 O O . GLU A 1 483 ? 30.844 23.906 -4.348 1 94.25 483 GLU A O 1
ATOM 3853 N N . ALA A 1 484 ? 31.469 24 -6.547 1 94 484 ALA A N 1
ATOM 3854 C CA . ALA A 1 484 ? 32.875 23.766 -6.262 1 94 484 ALA A CA 1
ATOM 3855 C C . ALA A 1 484 ? 33.562 25.062 -5.805 1 94 484 ALA A C 1
ATOM 3857 O O . ALA A 1 484 ? 34.656 25.031 -5.266 1 94 484 ALA A O 1
ATOM 3858 N N . GLY A 1 485 ? 32.938 26.172 -5.969 1 92.69 485 GLY A N 1
ATOM 3859 C CA . GLY A 1 485 ? 33.531 27.453 -5.633 1 92.69 485 GLY A CA 1
ATOM 3860 C C . GLY A 1 485 ? 34.625 27.891 -6.582 1 92.69 485 GLY A C 1
ATOM 3861 O O . GLY A 1 485 ? 35.625 28.469 -6.16 1 92.69 485 GLY A O 1
ATOM 3862 N N . VAL A 1 486 ? 34.5 27.422 -7.793 1 90.94 486 VAL A N 1
ATOM 3863 C CA . VAL A 1 486 ? 35.562 27.734 -8.773 1 90.94 486 VAL A CA 1
ATOM 3864 C C . VAL A 1 486 ? 34.969 28.656 -9.852 1 90.94 486 VAL A C 1
ATOM 3866 O O . VAL A 1 486 ? 33.844 28.469 -10.305 1 90.94 486 VAL A O 1
ATOM 3869 N N . GLY A 1 487 ? 35.688 29.703 -10.172 1 85.31 487 GLY A N 1
ATOM 3870 C CA . GLY A 1 487 ? 35.25 30.625 -11.211 1 85.31 487 GLY A CA 1
ATOM 3871 C C . GLY A 1 487 ? 35.312 30.031 -12.602 1 85.31 487 GLY A C 1
ATOM 3872 O O . GLY A 1 487 ? 35.906 28.969 -12.805 1 85.31 487 GLY A O 1
ATOM 3873 N N . GLU A 1 488 ? 34.781 30.562 -13.57 1 81.25 488 GLU A N 1
ATOM 3874 C CA . GLU A 1 488 ? 34.688 30.094 -14.953 1 81.25 488 GLU A CA 1
ATOM 3875 C C . GLU A 1 488 ? 36.094 30 -15.594 1 81.25 488 GLU A C 1
ATOM 3877 O O . GLU A 1 488 ? 36.312 29.141 -16.438 1 81.25 488 GLU A O 1
ATOM 3882 N N . ARG A 1 489 ? 37.062 30.797 -15.117 1 80.12 489 ARG A N 1
ATOM 3883 C CA . ARG A 1 489 ? 38.344 30.891 -15.789 1 80.12 489 ARG A CA 1
ATOM 3884 C C . ARG A 1 489 ? 39.375 30.031 -15.102 1 80.12 489 ARG A C 1
ATOM 3886 O O . ARG A 1 489 ? 40.531 29.984 -15.531 1 80.12 489 ARG A O 1
ATOM 3893 N N . THR A 1 490 ? 38.938 29.266 -14.125 1 81.38 490 THR A N 1
ATOM 3894 C CA . THR A 1 490 ? 39.906 28.438 -13.414 1 81.38 490 THR A CA 1
ATOM 3895 C C . THR A 1 490 ? 40.281 27.203 -14.242 1 81.38 490 THR A C 1
ATOM 3897 O O . THR A 1 490 ? 39.406 26.5 -14.75 1 81.38 490 THR A O 1
ATOM 3900 N N . PRO A 1 491 ? 41.562 26.984 -14.469 1 84.62 491 PRO A N 1
ATOM 3901 C CA . PRO A 1 491 ? 42.031 25.906 -15.344 1 84.62 491 PRO A CA 1
ATOM 3902 C C . PRO A 1 491 ? 42 24.547 -14.656 1 84.62 491 PRO A C 1
ATOM 3904 O O . PRO A 1 491 ? 43.062 23.906 -14.492 1 84.62 491 PRO A O 1
ATOM 3907 N N . LEU A 1 492 ? 41 24.109 -14.031 1 89.94 492 LEU A N 1
ATOM 3908 C CA . LEU A 1 492 ? 40.875 22.781 -13.453 1 89.94 492 LEU A CA 1
ATOM 3909 C C . LEU A 1 492 ? 40.156 21.844 -14.414 1 89.94 492 LEU A C 1
ATOM 3911 O O . LEU A 1 492 ? 39.312 22.266 -15.211 1 89.94 492 LEU A O 1
ATOM 3915 N N . SER A 1 493 ? 40.625 20.594 -14.344 1 92.88 493 SER A N 1
ATOM 3916 C CA . SER A 1 493 ? 39.969 19.578 -15.156 1 92.88 493 SER A CA 1
ATOM 3917 C C . SER A 1 493 ? 38.531 19.344 -14.688 1 92.88 493 SER A C 1
ATOM 3919 O O . SER A 1 493 ? 38.188 19.641 -13.547 1 92.88 493 SER A O 1
ATOM 3921 N N . ALA A 1 494 ? 37.719 18.859 -15.531 1 92.75 494 ALA A N 1
ATOM 3922 C CA . ALA A 1 494 ? 36.344 18.562 -15.211 1 92.75 494 ALA A CA 1
ATOM 3923 C C . ALA A 1 494 ? 36.219 17.609 -14.023 1 92.75 494 ALA A C 1
ATOM 3925 O O . ALA A 1 494 ? 35.406 17.797 -13.133 1 92.75 494 ALA A O 1
ATOM 3926 N N . GLY A 1 495 ? 37.062 16.594 -14.008 1 94.56 495 GLY A N 1
ATOM 3927 C CA . GLY A 1 495 ? 37.094 15.617 -12.93 1 94.56 495 GLY A CA 1
ATOM 3928 C C . GLY A 1 495 ? 37.344 16.219 -11.57 1 94.56 495 GLY A C 1
ATOM 3929 O O . GLY A 1 495 ? 36.719 15.875 -10.586 1 94.56 495 GLY A O 1
ATOM 3930 N N . ARG A 1 496 ? 38.219 17.125 -11.57 1 94.81 496 ARG A N 1
ATOM 3931 C CA . ARG A 1 496 ? 38.594 17.781 -10.312 1 94.81 496 ARG A CA 1
ATOM 3932 C C . ARG A 1 496 ? 37.5 18.703 -9.836 1 94.81 496 ARG A C 1
ATOM 3934 O O . ARG A 1 496 ? 37.219 18.812 -8.633 1 94.81 496 ARG A O 1
ATOM 3941 N N . ILE A 1 497 ? 36.906 19.422 -10.812 1 95.19 497 ILE A N 1
ATOM 3942 C CA . ILE A 1 497 ? 35.812 20.312 -10.469 1 95.19 497 ILE A CA 1
ATOM 3943 C C . ILE A 1 497 ? 34.656 19.516 -9.883 1 95.19 497 ILE A C 1
ATOM 3945 O O . ILE A 1 497 ? 34.094 19.875 -8.852 1 95.19 497 ILE A O 1
ATOM 3949 N N . ILE A 1 498 ? 34.344 18.422 -10.477 1 96.12 498 ILE A N 1
ATOM 3950 C CA . ILE A 1 498 ? 33.25 17.562 -10.047 1 96.12 498 ILE A CA 1
ATOM 3951 C C . ILE A 1 498 ? 33.562 16.984 -8.672 1 96.12 498 ILE A C 1
ATOM 3953 O O . ILE A 1 498 ? 32.688 16.969 -7.793 1 96.12 498 ILE A O 1
ATOM 3957 N N . ASP A 1 499 ? 34.781 16.594 -8.469 1 96 499 ASP A N 1
ATOM 3958 C CA . ASP A 1 499 ? 35.188 16.031 -7.188 1 96 499 ASP A CA 1
ATOM 3959 C C . ASP A 1 499 ? 35.062 17.047 -6.066 1 96 499 ASP A C 1
ATOM 3961 O O . ASP A 1 499 ? 34.594 16.734 -4.969 1 96 499 ASP A O 1
ATOM 3965 N N . LYS A 1 500 ? 35.469 18.234 -6.383 1 95.12 500 LYS A N 1
ATOM 3966 C CA . LYS A 1 500 ? 35.375 19.297 -5.398 1 95.12 500 LYS A CA 1
ATOM 3967 C C . LYS A 1 500 ? 33.906 19.609 -5.062 1 95.12 500 LYS A C 1
ATOM 3969 O O . LYS A 1 500 ? 33.594 19.844 -3.9 1 95.12 500 LYS A O 1
ATOM 3974 N N . ALA A 1 501 ? 33.125 19.656 -6.055 1 95.62 501 ALA A N 1
ATOM 3975 C CA . ALA A 1 501 ? 31.688 19.922 -5.852 1 95.62 501 ALA A CA 1
ATOM 3976 C C . ALA A 1 501 ? 31.047 18.828 -5.008 1 95.62 501 ALA A C 1
ATOM 3978 O O . ALA A 1 501 ? 30.281 19.109 -4.09 1 95.62 501 ALA A O 1
ATOM 3979 N N . ILE A 1 502 ? 31.375 17.578 -5.266 1 94.69 502 ILE A N 1
ATOM 3980 C CA . ILE A 1 502 ? 30.812 16.422 -4.555 1 94.69 502 ILE A CA 1
ATOM 3981 C C . ILE A 1 502 ? 31.312 16.422 -3.107 1 94.69 502 ILE A C 1
ATOM 3983 O O . ILE A 1 502 ? 30.562 16.062 -2.193 1 94.69 502 ILE A O 1
ATOM 3987 N N . HIS A 1 503 ? 32.531 16.812 -3.006 1 93.12 503 HIS A N 1
ATOM 3988 C CA . HIS A 1 503 ? 33.062 16.906 -1.654 1 93.12 503 HIS A CA 1
ATOM 3989 C C . HIS A 1 503 ? 32.281 17.906 -0.816 1 93.12 503 HIS A C 1
ATOM 3991 O O . HIS A 1 503 ? 32.062 17.703 0.377 1 93.12 503 HIS A O 1
ATOM 3997 N N . HIS A 1 504 ? 31.844 18.922 -1.459 1 90.5 504 HIS A N 1
ATOM 3998 C CA . HIS A 1 504 ? 31.125 20 -0.77 1 90.5 504 HIS A CA 1
ATOM 3999 C C . HIS A 1 504 ? 29.688 19.594 -0.511 1 90.5 504 HIS A C 1
ATOM 4001 O O . HIS A 1 504 ? 29.141 19.859 0.572 1 90.5 504 HIS A O 1
ATOM 4007 N N . ARG A 1 505 ? 28.938 18.984 -1.397 1 90.75 505 ARG A N 1
ATOM 4008 C CA . ARG A 1 505 ? 27.5 18.766 -1.319 1 90.75 505 ARG A CA 1
ATOM 4009 C C . ARG A 1 505 ? 27.156 17.281 -1.214 1 90.75 505 ARG A C 1
ATOM 4011 O O . ARG A 1 505 ? 26.031 16.922 -0.883 1 90.75 505 ARG A O 1
ATOM 4018 N N . SER A 1 506 ? 28.062 16.344 -1.477 1 89.19 506 SER A N 1
ATOM 4019 C CA . SER A 1 506 ? 27.828 14.922 -1.656 1 89.19 506 SER A CA 1
ATOM 4020 C C . SER A 1 506 ? 27.234 14.625 -3.025 1 89.19 506 SER A C 1
ATOM 4022 O O . SER A 1 506 ? 26.828 15.547 -3.738 1 89.19 506 SER A O 1
ATOM 4024 N N . LYS A 1 507 ? 27.203 13.414 -3.393 1 91.44 507 LYS A N 1
ATOM 4025 C CA . LYS A 1 507 ? 26.688 13.016 -4.699 1 91.44 507 LYS A CA 1
ATOM 4026 C C . LYS A 1 507 ? 25.188 13.289 -4.801 1 91.44 507 LYS A C 1
ATOM 4028 O O . LYS A 1 507 ? 24.734 13.938 -5.742 1 91.44 507 LYS A O 1
ATOM 4033 N N . PRO A 1 508 ? 24.391 12.914 -3.82 1 89.25 508 PRO A N 1
ATOM 4034 C CA . PRO A 1 508 ? 22.953 13.219 -3.908 1 89.25 508 PRO A CA 1
ATOM 4035 C C . PRO A 1 508 ? 22.656 14.711 -3.809 1 89.25 508 PRO A C 1
ATOM 4037 O O . PRO A 1 508 ? 21.734 15.211 -4.453 1 89.25 508 PRO A O 1
ATOM 4040 N N . GLY A 1 509 ? 23.469 15.414 -3.027 1 90.5 509 GLY A N 1
ATOM 4041 C CA . GLY A 1 509 ? 23.312 16.859 -2.939 1 90.5 509 GLY A CA 1
ATOM 4042 C C . GLY A 1 509 ? 23.516 17.562 -4.27 1 90.5 509 GLY A C 1
ATOM 4043 O O . GLY A 1 509 ? 22.766 18.484 -4.613 1 90.5 509 GLY A O 1
ATOM 4044 N N . MET A 1 510 ? 24.5 17.078 -4.969 1 93.31 510 MET A N 1
ATOM 4045 C CA . MET A 1 510 ? 24.781 17.656 -6.281 1 93.31 510 MET A CA 1
ATOM 4046 C C . MET A 1 510 ? 23.641 17.359 -7.254 1 93.31 510 MET A C 1
ATOM 4048 O O . MET A 1 510 ? 23.312 18.203 -8.102 1 93.31 510 MET A O 1
ATOM 4052 N N . ALA A 1 511 ? 23.094 16.156 -7.141 1 93.81 511 ALA A N 1
ATOM 4053 C CA . ALA A 1 511 ? 21.953 15.805 -7.98 1 93.81 511 ALA A CA 1
ATOM 4054 C C . ALA A 1 511 ? 20.812 16.797 -7.801 1 93.81 511 ALA A C 1
ATOM 4056 O O . ALA A 1 511 ? 20.219 17.25 -8.781 1 93.81 511 ALA A O 1
ATOM 4057 N N . LEU A 1 512 ? 20.547 17.188 -6.617 1 92.12 512 LEU A N 1
ATOM 4058 C CA . LEU A 1 512 ? 19.469 18.109 -6.305 1 92.12 512 LEU A CA 1
ATOM 4059 C C . LEU A 1 512 ? 19.781 19.5 -6.828 1 92.12 512 LEU A C 1
ATOM 4061 O O . LEU A 1 512 ? 18.891 20.219 -7.293 1 92.12 512 LEU A O 1
ATOM 4065 N N . ALA A 1 513 ? 21.047 19.875 -6.738 1 94.5 513 ALA A N 1
ATOM 4066 C CA . ALA A 1 513 ? 21.469 21.172 -7.273 1 94.5 513 ALA A CA 1
ATOM 4067 C C . ALA A 1 513 ? 21.25 21.219 -8.781 1 94.5 513 ALA A C 1
ATOM 4069 O O . ALA A 1 513 ? 20.797 22.25 -9.32 1 94.5 513 ALA A O 1
ATOM 4070 N N . VAL A 1 514 ? 21.578 20.156 -9.422 1 95.94 514 VAL A N 1
ATOM 4071 C CA . VAL A 1 514 ? 21.406 20.062 -10.867 1 95.94 514 VAL A CA 1
ATOM 4072 C C . VAL A 1 514 ? 19.922 20.156 -11.211 1 95.94 514 VAL A C 1
ATOM 4074 O O . VAL A 1 514 ? 19.531 20.859 -12.148 1 95.94 514 VAL A O 1
ATOM 4077 N N . VAL A 1 515 ? 19.094 19.5 -10.43 1 93.94 515 VAL A N 1
ATOM 4078 C CA . VAL A 1 515 ? 17.656 19.484 -10.664 1 93.94 515 VAL A CA 1
ATOM 4079 C C . VAL A 1 515 ? 17.094 20.891 -10.484 1 93.94 515 VAL A C 1
ATOM 4081 O O . VAL A 1 515 ? 16.25 21.344 -11.273 1 93.94 515 VAL A O 1
ATOM 4084 N N . GLU A 1 516 ? 17.531 21.531 -9.477 1 93.62 516 GLU A N 1
ATOM 4085 C CA . GLU A 1 516 ? 17.078 22.906 -9.242 1 93.62 516 GLU A CA 1
ATOM 4086 C C . GLU A 1 516 ? 17.422 23.812 -10.43 1 93.62 516 GLU A C 1
ATOM 4088 O O . GLU A 1 516 ? 16.594 24.609 -10.859 1 93.62 516 GLU A O 1
ATOM 4093 N N . GLU A 1 517 ? 18.625 23.656 -10.938 1 94.75 517 GLU A N 1
ATOM 4094 C CA . GLU A 1 517 ? 19.031 24.422 -12.109 1 94.75 517 GLU A CA 1
ATOM 4095 C C . GLU A 1 517 ? 18.203 24.047 -13.336 1 94.75 517 GLU A C 1
ATOM 4097 O O . GLU A 1 517 ? 17.812 24.922 -14.109 1 94.75 517 GLU A O 1
ATOM 4102 N N . ALA A 1 518 ? 17.969 22.781 -13.469 1 94.56 518 ALA A N 1
ATOM 4103 C CA . ALA A 1 518 ? 17.172 22.312 -14.594 1 94.56 518 ALA A CA 1
ATOM 4104 C C . ALA A 1 518 ? 15.758 22.875 -14.539 1 94.56 518 ALA A C 1
ATOM 4106 O O . ALA A 1 518 ? 15.164 23.188 -15.57 1 94.56 518 ALA A O 1
ATOM 4107 N N . GLU A 1 519 ? 15.227 22.969 -13.352 1 90.69 519 GLU A N 1
ATOM 4108 C CA . GLU A 1 519 ? 13.906 23.547 -13.148 1 90.69 519 GLU A CA 1
ATOM 4109 C C . GLU A 1 519 ? 13.867 25 -13.617 1 90.69 519 GLU A C 1
ATOM 4111 O O . GLU A 1 519 ? 12.891 25.453 -14.219 1 90.69 519 GLU A O 1
ATOM 4116 N N . ARG A 1 520 ? 14.898 25.703 -13.367 1 90.5 520 ARG A N 1
ATOM 4117 C CA . ARG A 1 520 ? 15 27.109 -13.742 1 90.5 520 ARG A CA 1
ATOM 4118 C C . ARG A 1 520 ? 15.156 27.266 -15.25 1 90.5 520 ARG A C 1
ATOM 4120 O O . ARG A 1 520 ? 14.547 28.156 -15.844 1 90.5 520 ARG A O 1
ATOM 4127 N N . LEU A 1 521 ? 15.914 26.406 -15.867 1 92.25 521 LEU A N 1
ATOM 4128 C CA . LEU A 1 521 ? 16.25 26.531 -17.281 1 92.25 521 LEU A CA 1
ATOM 4129 C C . LEU A 1 521 ? 15.109 26 -18.156 1 92.25 521 LEU A C 1
ATOM 4131 O O . LEU A 1 521 ? 14.844 26.531 -19.234 1 92.25 521 LEU A O 1
ATOM 4135 N N . GLY A 1 522 ? 14.523 24.875 -17.688 1 90.06 522 GLY A N 1
ATOM 4136 C CA . GLY A 1 522 ? 13.438 24.281 -18.469 1 90.06 522 GLY A CA 1
ATOM 4137 C C . GLY A 1 522 ? 13.82 22.984 -19.125 1 90.06 522 GLY A C 1
ATOM 4138 O O . GLY A 1 522 ? 14.992 22.594 -19.125 1 90.06 522 GLY A O 1
ATOM 4139 N N . ALA A 1 523 ? 12.914 22.344 -19.766 1 91.56 523 ALA A N 1
ATOM 4140 C CA . ALA A 1 523 ? 13.039 20.984 -20.297 1 91.56 523 ALA A CA 1
ATOM 4141 C C . ALA A 1 523 ? 13.984 20.953 -21.5 1 91.56 523 ALA A C 1
ATOM 4143 O O . ALA A 1 523 ? 14.656 19.938 -21.734 1 91.56 523 ALA A O 1
ATOM 4144 N N . GLU A 1 524 ? 14.094 22 -22.188 1 92.44 524 GLU A N 1
ATOM 4145 C CA . GLU A 1 524 ? 14.906 22.047 -23.406 1 92.44 524 GLU A CA 1
ATOM 4146 C C . GLU A 1 524 ? 16.391 21.938 -23.078 1 92.44 524 GLU A C 1
ATOM 4148 O O . GLU A 1 524 ? 17.203 21.578 -23.938 1 92.44 524 GLU A O 1
ATOM 4153 N N . HIS A 1 525 ? 16.734 22.172 -21.859 1 94.5 525 HIS A N 1
ATOM 4154 C CA . HIS A 1 525 ? 18.141 22.172 -21.469 1 94.5 525 HIS A CA 1
ATOM 4155 C C . HIS A 1 525 ? 18.547 20.828 -20.891 1 94.5 525 HIS A C 1
ATOM 4157 O O . HIS A 1 525 ? 19.719 20.609 -20.562 1 94.5 525 HIS A O 1
ATOM 4163 N N . ILE A 1 526 ? 17.578 19.953 -20.719 1 96.5 526 ILE A N 1
ATOM 4164 C CA . ILE A 1 526 ? 17.922 18.578 -20.312 1 96.5 526 ILE A CA 1
ATOM 4165 C C . ILE A 1 526 ? 18.578 17.844 -21.469 1 96.5 526 ILE A C 1
ATOM 4167 O O . ILE A 1 526 ? 18.109 17.906 -22.609 1 96.5 526 ILE A O 1
ATOM 4171 N N . PRO A 1 527 ? 19.672 17.203 -21.172 1 96.81 527 PRO A N 1
ATOM 4172 C CA . PRO A 1 527 ? 20.406 16.531 -22.25 1 96.81 527 PRO A CA 1
ATOM 4173 C C . PRO A 1 527 ? 19.516 15.625 -23.094 1 96.81 527 PRO A C 1
ATOM 4175 O O . PRO A 1 527 ? 18.672 14.906 -22.562 1 96.81 527 PRO A O 1
ATOM 4178 N N . PRO A 1 528 ? 19.734 15.609 -24.375 1 95.94 528 PRO A N 1
ATOM 4179 C CA . PRO A 1 528 ? 18.844 14.891 -25.297 1 95.94 528 PRO A CA 1
ATOM 4180 C C . PRO A 1 528 ? 18.812 13.391 -25.016 1 95.94 528 PRO A C 1
ATOM 4182 O O . PRO A 1 528 ? 17.766 12.758 -25.156 1 95.94 528 PRO A O 1
ATOM 4185 N N . MET A 1 529 ? 19.875 12.82 -24.688 1 96.56 529 MET A N 1
ATOM 4186 C CA . MET A 1 529 ? 19.922 11.383 -24.422 1 96.56 529 MET A CA 1
ATOM 4187 C C . MET A 1 529 ? 18.969 11 -23.312 1 96.56 529 MET A C 1
ATOM 4189 O O . MET A 1 529 ? 18.297 9.969 -23.391 1 96.56 529 MET A O 1
ATOM 4193 N N . LEU A 1 530 ? 18.938 11.797 -22.266 1 97.25 530 LEU A N 1
ATOM 4194 C CA . LEU A 1 530 ? 18.031 11.523 -21.141 1 97.25 530 LEU A CA 1
ATOM 4195 C C . LEU A 1 530 ? 16.578 11.734 -21.547 1 97.25 530 LEU A C 1
ATOM 4197 O O . LEU A 1 530 ? 15.711 10.938 -21.188 1 97.25 530 LEU A O 1
ATOM 4201 N N . ARG A 1 531 ? 16.359 12.742 -22.312 1 97.12 531 ARG A N 1
ATOM 4202 C CA . ARG A 1 531 ? 15.016 12.992 -22.797 1 97.12 531 ARG A CA 1
ATOM 4203 C C . ARG A 1 531 ? 14.508 11.828 -23.641 1 97.12 531 ARG A C 1
ATOM 4205 O O . ARG A 1 531 ? 13.367 11.398 -23.5 1 97.12 531 ARG A O 1
ATOM 4212 N N . GLN A 1 532 ? 15.375 11.375 -24.484 1 96.88 532 GLN A N 1
ATOM 4213 C CA . GLN A 1 532 ? 15.023 10.242 -25.344 1 96.88 532 GLN A CA 1
ATOM 4214 C C . GLN A 1 532 ? 14.781 8.984 -24.516 1 96.88 532 GLN A C 1
ATOM 4216 O O . GLN A 1 532 ? 13.875 8.203 -24.812 1 96.88 532 GLN A O 1
ATOM 4221 N N . MET A 1 533 ? 15.555 8.789 -23.516 1 97.62 533 MET A N 1
ATOM 4222 C CA . MET A 1 533 ? 15.383 7.637 -22.625 1 97.62 533 MET A CA 1
ATOM 4223 C C . MET A 1 533 ? 14.031 7.684 -21.938 1 97.62 533 MET A C 1
ATOM 4225 O O . MET A 1 533 ? 13.328 6.672 -21.875 1 97.62 533 MET A O 1
ATOM 4229 N N . PHE A 1 534 ? 13.688 8.875 -21.438 1 96.5 534 PHE A N 1
ATOM 4230 C CA . PHE A 1 534 ? 12.391 9.023 -20.781 1 96.5 534 PHE A CA 1
ATOM 4231 C C . PHE A 1 534 ? 11.258 8.703 -21.734 1 96.5 534 PHE A C 1
ATOM 4233 O O . PHE A 1 534 ? 10.328 7.965 -21.375 1 96.5 534 PHE A O 1
ATOM 4240 N N . ALA A 1 535 ? 11.383 9.219 -22.891 1 95.81 535 ALA A N 1
ATOM 4241 C CA . ALA A 1 535 ? 10.359 8.969 -23.906 1 95.81 535 ALA A CA 1
ATOM 4242 C C . ALA A 1 535 ? 10.234 7.48 -24.219 1 95.81 535 ALA A C 1
ATOM 4244 O O . ALA A 1 535 ? 9.125 6.953 -24.344 1 95.81 535 ALA A O 1
ATOM 4245 N N . ARG A 1 536 ? 11.305 6.859 -24.281 1 96.56 536 ARG A N 1
ATOM 4246 C CA . ARG A 1 536 ? 11.336 5.438 -24.594 1 96.56 536 ARG A CA 1
ATOM 4247 C C . ARG A 1 536 ? 10.719 4.613 -23.469 1 96.56 536 ARG A C 1
ATOM 4249 O O . ARG A 1 536 ? 9.891 3.729 -23.719 1 96.56 536 ARG A O 1
ATOM 4256 N N . VAL A 1 537 ? 11.164 4.867 -22.281 1 96.69 537 VAL A N 1
ATOM 4257 C CA . VAL A 1 537 ? 10.688 4.121 -21.125 1 96.69 537 VAL A CA 1
ATOM 4258 C C . VAL A 1 537 ? 9.18 4.328 -20.953 1 96.69 537 VAL A C 1
ATOM 4260 O O . VAL A 1 537 ? 8.445 3.379 -20.688 1 96.69 537 VAL A O 1
ATOM 4263 N N . VAL A 1 538 ? 8.695 5.527 -21.188 1 93.12 538 VAL A N 1
ATOM 4264 C CA . VAL A 1 538 ? 7.277 5.848 -21.094 1 93.12 538 VAL A CA 1
ATOM 4265 C C . VAL A 1 538 ? 6.508 5.152 -22.203 1 93.12 538 VAL A C 1
ATOM 4267 O O . VAL A 1 538 ? 5.41 4.633 -21.984 1 93.12 538 VAL A O 1
ATOM 4270 N N . ALA A 1 539 ? 7.102 5.152 -23.359 1 93.31 539 ALA A N 1
ATOM 4271 C CA . ALA A 1 539 ? 6.469 4.473 -24.484 1 93.31 539 ALA A CA 1
ATOM 4272 C C . ALA A 1 539 ? 6.312 2.98 -24.203 1 93.31 539 ALA A C 1
ATOM 4274 O O . ALA A 1 539 ? 5.273 2.391 -24.5 1 93.31 539 ALA A O 1
ATOM 4275 N N . MET A 1 540 ? 7.301 2.41 -23.656 1 94.06 540 MET A N 1
ATOM 4276 C CA . MET A 1 540 ? 7.238 0.995 -23.297 1 94.06 540 MET A CA 1
ATOM 4277 C C . MET A 1 540 ? 6.156 0.741 -22.25 1 94.06 540 MET A C 1
ATOM 4279 O O . MET A 1 540 ? 5.422 -0.245 -22.344 1 94.06 540 MET A O 1
ATOM 4283 N N . ALA A 1 541 ? 6.098 1.606 -21.297 1 92.5 541 ALA A N 1
ATOM 4284 C CA . ALA A 1 541 ? 5.078 1.485 -20.266 1 92.5 541 ALA A CA 1
ATOM 4285 C C . ALA A 1 541 ? 3.678 1.608 -20.859 1 92.5 541 ALA A C 1
ATOM 4287 O O . ALA A 1 541 ? 2.781 0.834 -20.5 1 92.5 541 ALA A O 1
ATOM 4288 N N . ARG A 1 542 ? 3.514 2.533 -21.781 1 86.38 542 ARG A N 1
ATOM 4289 C CA . ARG A 1 542 ? 2.215 2.777 -22.391 1 86.38 542 ARG A CA 1
ATOM 4290 C C . ARG A 1 542 ? 1.811 1.617 -23.297 1 86.38 542 ARG A C 1
ATOM 4292 O O . ARG A 1 542 ? 0.625 1.426 -23.578 1 86.38 542 ARG A O 1
ATOM 4299 N N . GLY A 1 543 ? 2.736 0.869 -23.734 1 82.94 543 GLY A N 1
ATOM 4300 C CA . GLY A 1 543 ? 2.455 -0.291 -24.562 1 82.94 543 GLY A CA 1
ATOM 4301 C C . GLY A 1 543 ? 1.804 -1.429 -23.797 1 82.94 543 GLY A C 1
ATOM 4302 O O . GLY A 1 543 ? 1.173 -2.303 -24.406 1 82.94 543 GLY A O 1
ATOM 4303 N N . GLN A 1 544 ? 1.973 -1.534 -22.531 1 77.56 544 GLN A N 1
ATOM 4304 C CA . GLN A 1 544 ? 1.352 -2.562 -21.719 1 77.56 544 GLN A CA 1
ATOM 4305 C C . GLN A 1 544 ? -0.053 -2.148 -21.281 1 77.56 544 GLN A C 1
ATOM 4307 O O . GLN A 1 544 ? -0.809 -2.963 -20.75 1 77.56 544 GLN A O 1
ATOM 4312 N N . GLY A 1 545 ? -0.663 -1.067 -21.609 1 64.31 545 GLY A N 1
ATOM 4313 C CA . GLY A 1 545 ? -1.963 -0.598 -21.156 1 64.31 545 GLY A CA 1
ATOM 4314 C C . GLY A 1 545 ? -2.885 -0.208 -22.297 1 64.31 545 GLY A C 1
ATOM 4315 O O . GLY A 1 545 ? -2.432 -0 -23.422 1 64.31 545 GLY A O 1
ATOM 4316 N N . MET B 1 1 ? -11.289 32.188 4.164 1 92.12 1 MET B N 1
ATOM 4317 C CA . MET B 1 1 ? -11.008 31.594 5.461 1 92.12 1 MET B CA 1
ATOM 4318 C C . MET B 1 1 ? -10.797 30.078 5.332 1 92.12 1 MET B C 1
ATOM 4320 O O . MET B 1 1 ? -11.156 29.484 4.312 1 92.12 1 MET B O 1
ATOM 4324 N N . TYR B 1 2 ? -10.062 29.453 6.273 1 94.25 2 TYR B N 1
ATOM 4325 C CA . TYR B 1 2 ? -9.812 28.016 6.281 1 94.25 2 TYR B CA 1
ATOM 4326 C C . TYR B 1 2 ? -9.961 27.438 7.688 1 94.25 2 TYR B C 1
ATOM 4328 O O . TYR B 1 2 ? -9.875 28.172 8.672 1 94.25 2 TYR B O 1
ATOM 4336 N N . LEU B 1 3 ? -10.289 26.188 7.746 1 97.69 3 LEU B N 1
ATOM 4337 C CA . LEU B 1 3 ? -10.367 25.484 9.023 1 97.69 3 LEU B CA 1
ATOM 4338 C C . LEU B 1 3 ? -8.969 25.266 9.602 1 97.69 3 LEU B C 1
ATOM 4340 O O . LEU B 1 3 ? -8.172 24.516 9.031 1 97.69 3 LEU B O 1
ATOM 4344 N N . GLU B 1 4 ? -8.742 25.828 10.711 1 97.38 4 GLU B N 1
ATOM 4345 C CA . GLU B 1 4 ? -7.402 25.828 11.281 1 97.38 4 GLU B CA 1
ATOM 4346 C C . GLU B 1 4 ? -7.254 24.734 12.336 1 97.38 4 GLU B C 1
ATOM 4348 O O . GLU B 1 4 ? -6.184 24.141 12.484 1 97.38 4 GLU B O 1
ATOM 4353 N N . ARG B 1 5 ? -8.344 24.578 13.078 1 97.69 5 ARG B N 1
ATOM 4354 C CA . ARG B 1 5 ? -8.219 23.688 14.219 1 97.69 5 ARG B CA 1
ATOM 4355 C C . ARG B 1 5 ? -9.562 23.078 14.594 1 97.69 5 ARG B C 1
ATOM 4357 O O . ARG B 1 5 ? -10.609 23.703 14.383 1 97.69 5 ARG B O 1
ATOM 4364 N N . ILE B 1 6 ? -9.484 21.875 15.164 1 97.94 6 ILE B N 1
ATOM 4365 C CA . ILE B 1 6 ? -10.664 21.219 15.719 1 97.94 6 ILE B CA 1
ATOM 4366 C C . ILE B 1 6 ? -10.352 20.688 17.109 1 97.94 6 ILE B C 1
ATOM 4368 O O . ILE B 1 6 ? -9.25 20.188 17.344 1 97.94 6 ILE B O 1
ATOM 4372 N N . GLU B 1 7 ? -11.227 20.828 18.016 1 97.81 7 GLU B N 1
ATOM 4373 C CA . GLU B 1 7 ? -11.18 20.234 19.344 1 97.81 7 GLU B CA 1
ATOM 4374 C C . GLU B 1 7 ? -12.43 19.406 19.641 1 97.81 7 GLU B C 1
ATOM 4376 O O . GLU B 1 7 ? -13.555 19.906 19.5 1 97.81 7 GLU B O 1
ATOM 4381 N N . ILE B 1 8 ? -12.234 18.188 19.984 1 97.25 8 ILE B N 1
ATOM 4382 C CA . ILE B 1 8 ? -13.352 17.281 20.203 1 97.25 8 ILE B CA 1
ATOM 4383 C C . ILE B 1 8 ? -13.273 16.703 21.625 1 97.25 8 ILE B C 1
ATOM 4385 O O . ILE B 1 8 ? -12.195 16.297 22.062 1 97.25 8 ILE B O 1
ATOM 4389 N N . ARG B 1 9 ? -14.398 16.656 22.297 1 96.25 9 ARG B N 1
ATOM 4390 C CA . ARG B 1 9 ? -14.531 16 23.594 1 96.25 9 ARG B CA 1
ATOM 4391 C C . ARG B 1 9 ? -15.789 15.125 23.641 1 96.25 9 ARG B C 1
ATOM 4393 O O . ARG B 1 9 ? -16.891 15.617 23.406 1 96.25 9 ARG B O 1
ATOM 4400 N N . GLY B 1 10 ? -15.578 13.859 23.891 1 93.25 10 GLY B N 1
ATOM 4401 C CA . GLY B 1 10 ? -16.688 12.961 24.188 1 93.25 10 GLY B CA 1
ATOM 4402 C C . GLY B 1 10 ? -17.5 12.594 22.969 1 93.25 10 GLY B C 1
ATOM 4403 O O . GLY B 1 10 ? -18.719 12.445 23.047 1 93.25 10 GLY B O 1
ATOM 4404 N N . TYR B 1 11 ? -16.906 12.523 21.828 1 93.62 11 TYR B N 1
ATOM 4405 C CA . TYR B 1 11 ? -17.625 12.211 20.609 1 93.62 11 TYR B CA 1
ATOM 4406 C C . TYR B 1 11 ? -17.219 10.844 20.062 1 93.62 11 TYR B C 1
ATOM 4408 O O . TYR B 1 11 ? -16.078 10.648 19.625 1 93.62 11 TYR B O 1
ATOM 4416 N N . ARG B 1 12 ? -18.109 9.961 20.062 1 89.38 12 ARG B N 1
ATOM 4417 C CA . ARG B 1 12 ? -17.953 8.609 19.531 1 89.38 12 ARG B CA 1
ATOM 4418 C C . ARG B 1 12 ? -16.625 8 19.969 1 89.38 12 ARG B C 1
ATOM 4420 O O . ARG B 1 12 ? -16.344 7.891 21.156 1 89.38 12 ARG B O 1
ATOM 4427 N N . GLY B 1 13 ? -15.797 7.684 19.078 1 83.94 13 GLY B N 1
ATOM 4428 C CA . GLY B 1 13 ? -14.547 7.027 19.422 1 83.94 13 GLY B CA 1
ATOM 4429 C C . GLY B 1 13 ? -13.508 7.984 19.969 1 83.94 13 GLY B C 1
ATOM 4430 O O . GLY B 1 13 ? -12.398 7.57 20.328 1 83.94 13 GLY B O 1
ATOM 4431 N N . ILE B 1 14 ? -13.875 9.234 20.172 1 91.31 14 ILE B N 1
ATOM 4432 C CA . ILE B 1 14 ? -12.906 10.242 20.594 1 91.31 14 ILE B CA 1
ATOM 4433 C C . ILE B 1 14 ? -13.281 10.766 21.984 1 91.31 14 ILE B C 1
ATOM 4435 O O . ILE B 1 14 ? -14.289 11.461 22.141 1 91.31 14 ILE B O 1
ATOM 4439 N N . SER B 1 15 ? -12.516 10.398 22.953 1 90.88 15 SER B N 1
ATOM 4440 C CA . SER B 1 15 ? -12.695 11.008 24.266 1 90.88 15 SER B CA 1
ATOM 4441 C C . SER B 1 15 ? -12.219 12.461 24.281 1 90.88 15 SER B C 1
ATOM 4443 O O . SER B 1 15 ? -12.945 13.352 24.703 1 90.88 15 SER B O 1
ATOM 4445 N N . ARG B 1 16 ? -11.016 12.617 23.812 1 94.06 16 ARG B N 1
ATOM 4446 C CA . ARG B 1 16 ? -10.43 13.945 23.656 1 94.06 16 ARG B CA 1
ATOM 4447 C C . ARG B 1 16 ? -9.453 13.977 22.5 1 94.06 16 ARG B C 1
ATOM 4449 O O . ARG B 1 16 ? -8.648 13.055 22.312 1 94.06 16 ARG B O 1
ATOM 4456 N N . LEU B 1 17 ? -9.531 15.031 21.672 1 95.94 17 LEU B N 1
ATOM 4457 C CA . LEU B 1 17 ? -8.648 15.195 20.531 1 95.94 17 LEU B CA 1
ATOM 4458 C C . LEU B 1 17 ? -8.516 16.656 20.156 1 95.94 17 LEU B C 1
ATOM 4460 O O . LEU B 1 17 ? -9.5 17.406 20.141 1 95.94 17 LEU B O 1
ATOM 4464 N N . SER B 1 18 ? -7.375 17.141 19.984 1 95.88 18 SER B N 1
ATOM 4465 C CA . SER B 1 18 ? -7.07 18.453 19.422 1 95.88 18 SER B CA 1
ATOM 4466 C C . SER B 1 18 ? -6.141 18.344 18.219 1 95.88 18 SER B C 1
ATOM 4468 O O . SER B 1 18 ? -5.109 17.656 18.297 1 95.88 18 SER B O 1
ATOM 4470 N N . LEU B 1 19 ? -6.488 18.953 17.141 1 95.31 19 LEU B N 1
ATOM 4471 C CA . LEU B 1 19 ? -5.746 18.766 15.898 1 95.31 19 LEU B CA 1
ATOM 4472 C C . LEU B 1 19 ? -5.738 20.062 15.078 1 95.31 19 LEU B C 1
ATOM 4474 O O . LEU B 1 19 ? -6.762 20.734 14.977 1 95.31 19 LEU B O 1
ATOM 4478 N N . GLY B 1 20 ? -4.59 20.438 14.586 1 96.56 20 GLY B N 1
ATOM 4479 C CA . GLY B 1 20 ? -4.484 21.531 13.641 1 96.56 20 GLY B CA 1
ATOM 4480 C C . GLY B 1 20 ? -4.512 21.094 12.195 1 96.56 20 GLY B C 1
ATOM 4481 O O . GLY B 1 20 ? -4.031 20 11.867 1 96.56 20 GLY B O 1
ATOM 4482 N N . PHE B 1 21 ? -5.047 21.969 11.312 1 96.81 21 PHE B N 1
ATOM 4483 C CA . PHE B 1 21 ? -5.156 21.641 9.898 1 96.81 21 PHE B CA 1
ATOM 4484 C C . PHE B 1 21 ? -4.285 22.562 9.055 1 96.81 21 PHE B C 1
ATOM 4486 O O . PHE B 1 21 ? -3.959 23.672 9.477 1 96.81 21 PHE B O 1
ATOM 4493 N N . ASP B 1 22 ? -3.871 22 7.938 1 93.75 22 ASP B N 1
ATOM 4494 C CA . ASP B 1 22 ? -3.229 22.75 6.867 1 93.75 22 ASP B CA 1
ATOM 4495 C C . ASP B 1 22 ? -4.086 22.75 5.605 1 93.75 22 ASP B C 1
ATOM 4497 O O . ASP B 1 22 ? -5.277 22.438 5.656 1 93.75 22 ASP B O 1
ATOM 4501 N N . GLN B 1 23 ? -3.545 23.344 4.598 1 91.94 23 GLN B N 1
ATOM 4502 C CA . GLN B 1 23 ? -4.266 23.25 3.332 1 91.94 23 GLN B CA 1
ATOM 4503 C C . GLN B 1 23 ? -4.531 21.797 2.955 1 91.94 23 GLN B C 1
ATOM 4505 O O . GLN B 1 23 ? -5.609 21.469 2.463 1 91.94 23 GLN B O 1
ATOM 4510 N N . THR B 1 24 ? -3.531 21.062 3.117 1 93.56 24 THR B N 1
ATOM 4511 C CA . THR B 1 24 ? -3.664 19.609 3.025 1 93.56 24 THR B CA 1
ATOM 4512 C C . THR B 1 24 ? -3.199 18.938 4.316 1 93.56 24 THR B C 1
ATOM 4514 O O . THR B 1 24 ? -2.117 19.234 4.82 1 93.56 24 THR B O 1
ATOM 4517 N N . THR B 1 25 ? -4.082 18.188 4.863 1 97.19 25 THR B N 1
ATOM 4518 C CA . THR B 1 25 ? -3.758 17.438 6.07 1 97.19 25 THR B CA 1
ATOM 4519 C C . THR B 1 25 ? -3.988 15.945 5.855 1 97.19 25 THR B C 1
ATOM 4521 O O . THR B 1 25 ? -5.055 15.531 5.391 1 97.19 25 THR B O 1
ATOM 4524 N N . VAL B 1 26 ? -2.984 15.195 6.168 1 96.38 26 VAL B N 1
ATOM 4525 C CA . VAL B 1 26 ? -3.066 13.75 6.012 1 96.38 26 VAL B CA 1
ATOM 4526 C C . VAL B 1 26 ? -3.104 13.078 7.383 1 96.38 26 VAL B C 1
ATOM 4528 O O . VAL B 1 26 ? -2.197 13.266 8.195 1 96.38 26 VAL B O 1
ATOM 4531 N N . LEU B 1 27 ? -4.141 12.352 7.586 1 96.62 27 LEU B N 1
ATOM 4532 C CA . LEU B 1 27 ? -4.305 11.633 8.844 1 96.62 27 LEU B CA 1
ATOM 4533 C C . LEU B 1 27 ? -3.906 10.172 8.695 1 96.62 27 LEU B C 1
ATOM 4535 O O . LEU B 1 27 ? -4.414 9.469 7.816 1 96.62 27 LEU B O 1
ATOM 4539 N N . ILE B 1 28 ? -2.977 9.75 9.523 1 96 28 ILE B N 1
ATOM 4540 C CA . ILE B 1 28 ? -2.643 8.336 9.594 1 96 28 ILE B CA 1
ATOM 4541 C C . ILE B 1 28 ? -2.826 7.836 11.031 1 96 28 ILE B C 1
ATOM 4543 O O . ILE B 1 28 ? -2.699 8.609 11.984 1 96 28 ILE B O 1
ATOM 4547 N N . GLY B 1 29 ? -3.191 6.598 11.148 1 92.56 29 GLY B N 1
ATOM 4548 C CA . GLY B 1 29 ? -3.479 5.961 12.422 1 92.56 29 GLY B CA 1
ATOM 4549 C C . GLY B 1 29 ? -4.16 4.613 12.281 1 92.56 29 GLY B C 1
ATOM 4550 O O . GLY B 1 29 ? -4.723 4.309 11.227 1 92.56 29 GLY B O 1
ATOM 4551 N N . GLU B 1 30 ? -4.074 3.883 13.32 1 87.38 30 GLU B N 1
ATOM 4552 C CA . GLU B 1 30 ? -4.629 2.533 13.273 1 87.38 30 GLU B CA 1
ATOM 4553 C C . GLU B 1 30 ? -6.156 2.566 13.273 1 87.38 30 GLU B C 1
ATOM 4555 O O . GLU B 1 30 ? -6.762 3.629 13.422 1 87.38 30 GLU B O 1
ATOM 4560 N N . ASN B 1 31 ? -6.664 1.404 13.023 1 75.69 31 ASN B N 1
ATOM 4561 C CA . ASN B 1 31 ? -8.117 1.275 13.047 1 75.69 31 ASN B CA 1
ATOM 4562 C C . ASN B 1 31 ? -8.68 1.58 14.43 1 75.69 31 ASN B C 1
ATOM 4564 O O . ASN B 1 31 ? -8.102 1.19 15.445 1 75.69 31 ASN B O 1
ATOM 4568 N N . SER B 1 32 ? -9.68 2.406 14.555 1 74 32 SER B N 1
ATOM 4569 C CA . SER B 1 32 ? -10.398 2.74 15.781 1 74 32 SER B CA 1
ATOM 4570 C C . SER B 1 32 ? -9.68 3.834 16.562 1 74 32 SER B C 1
ATOM 4572 O O . SER B 1 32 ? -9.898 3.99 17.766 1 74 32 SER B O 1
ATOM 4574 N N . TRP B 1 33 ? -8.672 4.449 15.875 1 77.62 33 TRP B N 1
ATOM 4575 C CA . TRP B 1 33 ? -7.949 5.504 16.578 1 77.62 33 TRP B CA 1
ATOM 4576 C C . TRP B 1 33 ? -8.617 6.859 16.359 1 77.62 33 TRP B C 1
ATOM 4578 O O . TRP B 1 33 ? -7.973 7.902 16.484 1 77.62 33 TRP B O 1
ATOM 4588 N N . GLY B 1 34 ? -9.844 6.859 15.852 1 85.38 34 GLY B N 1
ATOM 4589 C CA . GLY B 1 34 ? -10.641 8.078 15.883 1 85.38 34 GLY B CA 1
ATOM 4590 C C . GLY B 1 34 ? -10.727 8.773 14.539 1 85.38 34 GLY B C 1
ATOM 4591 O O . GLY B 1 34 ? -11.438 9.773 14.398 1 85.38 34 GLY B O 1
ATOM 4592 N N . LYS B 1 35 ? -9.977 8.328 13.484 1 89.25 35 LYS B N 1
ATOM 4593 C CA . LYS B 1 35 ? -9.984 8.969 12.172 1 89.25 35 LYS B CA 1
ATOM 4594 C C . LYS B 1 35 ? -11.406 9.102 11.633 1 89.25 35 LYS B C 1
ATOM 4596 O O . LYS B 1 35 ? -11.82 10.195 11.234 1 89.25 35 LYS B O 1
ATOM 4601 N N . SER B 1 36 ? -12.18 8.016 11.703 1 86.12 36 SER B N 1
ATOM 4602 C CA . SER B 1 36 ? -13.531 8.016 11.164 1 86.12 36 SER B CA 1
ATOM 4603 C C . SER B 1 36 ? -14.445 8.93 11.977 1 86.12 36 SER B C 1
ATOM 4605 O O . SER B 1 36 ? -15.297 9.625 11.414 1 86.12 36 SER B O 1
ATOM 4607 N N . SER B 1 37 ? -14.312 8.906 13.289 1 89.62 37 SER B N 1
ATOM 4608 C CA . SER B 1 37 ? -15.109 9.781 14.148 1 89.62 37 SER B CA 1
ATOM 4609 C C . SER B 1 37 ? -14.836 11.25 13.859 1 89.62 37 SER B C 1
ATOM 4611 O O . SER B 1 37 ? -15.758 12.062 13.805 1 89.62 37 SER B O 1
ATOM 4613 N N . LEU B 1 38 ? -13.57 11.547 13.711 1 94.19 38 LEU B N 1
ATOM 4614 C CA . LEU B 1 38 ? -13.188 12.914 13.391 1 94.19 38 LEU B CA 1
ATOM 4615 C C . LEU B 1 38 ? -13.82 13.367 12.086 1 94.19 38 LEU B C 1
ATOM 4617 O O . LEU B 1 38 ? -14.422 14.445 12.016 1 94.19 38 LEU B O 1
ATOM 4621 N N . LEU B 1 39 ? -13.703 12.594 11.047 1 92.56 39 LEU B N 1
ATOM 4622 C CA . LEU B 1 39 ? -14.258 12.922 9.742 1 92.56 39 LEU B CA 1
ATOM 4623 C C . LEU B 1 39 ? -15.773 13.031 9.805 1 92.56 39 LEU B C 1
ATOM 4625 O O . LEU B 1 39 ? -16.375 13.898 9.164 1 92.56 39 LEU B O 1
ATOM 4629 N N . ARG B 1 40 ? -16.359 12.172 10.586 1 89.94 40 ARG B N 1
ATOM 4630 C CA . ARG B 1 40 ? -17.812 12.211 10.75 1 89.94 40 ARG B CA 1
ATOM 4631 C C . ARG B 1 40 ? -18.25 13.5 11.445 1 89.94 40 ARG B C 1
ATOM 4633 O O . ARG B 1 40 ? -19.25 14.102 11.07 1 89.94 40 ARG B O 1
ATOM 4640 N N . ALA B 1 41 ? -17.547 13.836 12.438 1 94.5 41 ALA B N 1
ATOM 4641 C CA . ALA B 1 41 ? -17.859 15.078 13.133 1 94.5 41 ALA B CA 1
ATOM 4642 C C . ALA B 1 41 ? -17.875 16.266 12.172 1 94.5 41 ALA B C 1
ATOM 4644 O O . ALA B 1 41 ? -18.828 17.047 12.164 1 94.5 41 ALA B O 1
ATOM 4645 N N . LEU B 1 42 ? -16.859 16.359 11.367 1 94.75 42 LEU B N 1
ATOM 4646 C CA . LEU B 1 42 ? -16.766 17.438 10.391 1 94.75 42 LEU B CA 1
ATOM 4647 C C . LEU B 1 42 ? -17.906 17.359 9.383 1 94.75 42 LEU B C 1
ATOM 4649 O O . LEU B 1 42 ? -18.516 18.375 9.031 1 94.75 42 LEU B O 1
ATOM 4653 N N . TRP B 1 43 ? -18.188 16.172 8.977 1 91.19 43 TRP B N 1
ATOM 4654 C CA . TRP B 1 43 ? -19.266 15.953 8.016 1 91.19 43 TRP B CA 1
ATOM 4655 C C . TRP B 1 43 ? -20.609 16.359 8.594 1 91.19 43 TRP B C 1
ATOM 4657 O O . TRP B 1 43 ? -21.406 17.047 7.945 1 91.19 43 TRP B O 1
ATOM 4667 N N . CYS B 1 44 ? -20.891 15.969 9.766 1 92.88 44 CYS B N 1
ATOM 4668 C CA . CYS B 1 44 ? -22.156 16.266 10.414 1 92.88 44 CYS B CA 1
ATOM 4669 C C . CYS B 1 44 ? -22.328 17.766 10.617 1 92.88 44 CYS B C 1
ATOM 4671 O O . CYS B 1 44 ? -23.406 18.312 10.383 1 92.88 44 CYS B O 1
ATOM 4673 N N . LEU B 1 45 ? -21.312 18.406 10.945 1 95.12 45 LEU B N 1
ATOM 4674 C CA . LEU B 1 45 ? -21.406 19.812 11.32 1 95.12 45 LEU B CA 1
ATOM 4675 C C . LEU B 1 45 ? -21.406 20.703 10.086 1 95.12 45 LEU B C 1
ATOM 4677 O O . LEU B 1 45 ? -22.031 21.781 10.086 1 95.12 45 LEU B O 1
ATOM 4681 N N . LEU B 1 46 ? -20.656 20.25 9.047 1 92.62 46 LEU B N 1
ATOM 4682 C CA . LEU B 1 46 ? -20.438 21.188 7.949 1 92.62 46 LEU B CA 1
ATOM 4683 C C . LEU B 1 46 ? -20.891 20.578 6.625 1 92.62 46 LEU B C 1
ATOM 4685 O O . LEU B 1 46 ? -20.922 21.266 5.602 1 92.62 46 LEU B O 1
ATOM 4689 N N . GLY B 1 47 ? -21.172 19.297 6.543 1 86.75 47 GLY B N 1
ATOM 4690 C CA . GLY B 1 47 ? -21.359 18.641 5.258 1 86.75 47 GLY B CA 1
ATOM 4691 C C . GLY B 1 47 ? -22.75 18.078 5.062 1 86.75 47 GLY B C 1
ATOM 4692 O O . GLY B 1 47 ? -23.234 17.953 3.932 1 86.75 47 GLY B O 1
ATOM 4693 N N . GLN B 1 48 ? -23.406 17.672 6.105 1 78.62 48 GLN B N 1
ATOM 4694 C CA . GLN B 1 48 ? -24.641 16.906 6.02 1 78.62 48 GLN B CA 1
ATOM 4695 C C . GLN B 1 48 ? -25.781 17.766 5.465 1 78.62 48 GLN B C 1
ATOM 4697 O O . GLN B 1 48 ? -26.438 17.391 4.5 1 78.62 48 GLN B O 1
ATOM 4702 N N . GLU B 1 49 ? -26.047 18.922 6.133 1 76.75 49 GLU B N 1
ATOM 4703 C CA . GLU B 1 49 ? -27.094 19.859 5.742 1 76.75 49 GLU B CA 1
ATOM 4704 C C . GLU B 1 49 ? -26.625 21.297 5.863 1 76.75 49 GLU B C 1
ATOM 4706 O O . GLU B 1 49 ? -25.516 21.562 6.32 1 76.75 49 GLU B O 1
ATOM 4711 N N . ALA B 1 50 ? -27.453 22.109 5.25 1 79 50 ALA B N 1
ATOM 4712 C CA . ALA B 1 50 ? -27.156 23.531 5.371 1 79 50 ALA B CA 1
ATOM 4713 C C . ALA B 1 50 ? -27.656 24.094 6.695 1 79 50 ALA B C 1
ATOM 4715 O O . ALA B 1 50 ? -27.875 25.297 6.824 1 79 50 ALA B O 1
ATOM 4716 N N . GLU B 1 51 ? -27.938 23.109 7.598 1 85.69 51 GLU B N 1
ATOM 4717 C CA . GLU B 1 51 ? -28.422 23.516 8.914 1 85.69 51 GLU B CA 1
ATOM 4718 C C . GLU B 1 51 ? -27.562 22.922 10.023 1 85.69 51 GLU B C 1
ATOM 4720 O O . GLU B 1 51 ? -26.812 21.969 9.797 1 85.69 51 GLU B O 1
ATOM 4725 N N . ALA B 1 52 ? -27.719 23.562 11.125 1 92.81 52 ALA B N 1
ATOM 4726 C CA . ALA B 1 52 ? -26.953 23.109 12.281 1 92.81 52 ALA B CA 1
ATOM 4727 C C . ALA B 1 52 ? -27.312 21.672 12.641 1 92.81 52 ALA B C 1
ATOM 4729 O O . ALA B 1 52 ? -28.484 21.297 12.664 1 92.81 52 ALA B O 1
ATOM 4730 N N . TYR B 1 53 ? -26.359 20.906 12.906 1 94.5 53 TYR B N 1
ATOM 4731 C CA . TYR B 1 53 ? -26.516 19.5 13.203 1 94.5 53 TYR B CA 1
ATOM 4732 C C . TYR B 1 53 ? -27.125 19.281 14.586 1 94.5 53 TYR B C 1
ATOM 4734 O O . TYR B 1 53 ? -26.781 20 15.531 1 94.5 53 TYR B O 1
ATOM 4742 N N . GLN B 1 54 ? -28 18.359 14.672 1 95.19 54 GLN B N 1
ATOM 4743 C CA . GLN B 1 54 ? -28.562 17.922 15.945 1 95.19 54 GLN B CA 1
ATOM 4744 C C . GLN B 1 54 ? -27.984 16.562 16.359 1 95.19 54 GLN B C 1
ATOM 4746 O O . GLN B 1 54 ? -28.266 15.547 15.742 1 95.19 54 GLN B O 1
ATOM 4751 N N . PHE B 1 55 ? -27.25 16.641 17.469 1 96.38 55 PHE B N 1
ATOM 4752 C CA . PHE B 1 55 ? -26.609 15.414 17.922 1 96.38 55 PHE B CA 1
ATOM 4753 C C . PHE B 1 55 ? -27.656 14.414 18.406 1 96.38 55 PHE B C 1
ATOM 4755 O O . PHE B 1 55 ? -28.734 14.797 18.844 1 96.38 55 PHE B O 1
ATOM 4762 N N . VAL B 1 56 ? -27.266 13.141 18.281 1 94.12 56 VAL B N 1
ATOM 4763 C CA . VAL B 1 56 ? -28.109 12.047 18.75 1 94.12 56 VAL B CA 1
ATOM 4764 C C . VAL B 1 56 ? -27.344 11.227 19.797 1 94.12 56 VAL B C 1
ATOM 4766 O O . VAL B 1 56 ? -26.156 11.438 20.016 1 94.12 56 VAL B O 1
ATOM 4769 N N . ALA B 1 57 ? -28.016 10.312 20.359 1 90.62 57 ALA B N 1
ATOM 4770 C CA . ALA B 1 57 ? -27.453 9.508 21.453 1 90.62 57 ALA B CA 1
ATOM 4771 C C . ALA B 1 57 ? -26.219 8.758 20.984 1 90.62 57 ALA B C 1
ATOM 4773 O O . ALA B 1 57 ? -25.234 8.648 21.734 1 90.62 57 ALA B O 1
ATOM 4774 N N . ASP B 1 58 ? -26.156 8.336 19.781 1 86.88 58 ASP B N 1
ATOM 4775 C CA . ASP B 1 58 ? -25.078 7.523 19.234 1 86.88 58 ASP B CA 1
ATOM 4776 C C . ASP B 1 58 ? -23.812 8.352 19.031 1 86.88 58 ASP B C 1
ATOM 4778 O O . ASP B 1 58 ? -22.734 7.805 18.812 1 86.88 58 ASP B O 1
ATOM 4782 N N . ASP B 1 59 ? -23.969 9.625 19.203 1 92.81 59 ASP B N 1
ATOM 4783 C CA . ASP B 1 59 ? -22.828 10.5 18.953 1 92.81 59 ASP B CA 1
ATOM 4784 C C . ASP B 1 59 ? -21.938 10.594 20.203 1 92.81 59 ASP B C 1
ATOM 4786 O O . ASP B 1 59 ? -20.812 11.086 20.125 1 92.81 59 ASP B O 1
ATOM 4790 N N . PHE B 1 60 ? -22.453 10.141 21.312 1 92 60 PHE B N 1
ATOM 4791 C CA . PHE B 1 60 ? -21.688 10.266 22.547 1 92 60 PHE B CA 1
ATOM 4792 C C . PHE B 1 60 ? -20.625 9.188 22.641 1 92 60 PHE B C 1
ATOM 4794 O O . PHE B 1 60 ? -20.844 8.055 22.203 1 92 60 PHE B O 1
ATOM 4801 N N . HIS B 1 61 ? -19.531 9.594 23.172 1 89.44 61 HIS B N 1
ATOM 4802 C CA . HIS B 1 61 ? -18.406 8.672 23.344 1 89.44 61 HIS B CA 1
ATOM 4803 C C . HIS B 1 61 ? -18.766 7.547 24.312 1 89.44 61 HIS B C 1
ATOM 4805 O O . HIS B 1 61 ? -19.312 7.797 25.391 1 89.44 61 HIS B O 1
ATOM 4811 N N . ARG B 1 62 ? -18.469 6.395 23.875 1 80.25 62 ARG B N 1
ATOM 4812 C CA . ARG B 1 62 ? -18.625 5.211 24.703 1 80.25 62 ARG B CA 1
ATOM 4813 C C . ARG B 1 62 ? -17.266 4.535 24.953 1 80.25 62 ARG B C 1
ATOM 4815 O O . ARG B 1 62 ? -16.641 4.043 24.016 1 80.25 62 ARG B O 1
ATOM 4822 N N . PRO B 1 63 ? -16.875 4.52 26.172 1 74.94 63 PRO B N 1
ATOM 4823 C CA . PRO B 1 63 ? -15.57 3.9 26.469 1 74.94 63 PRO B CA 1
ATOM 4824 C C . PRO B 1 63 ? -15.555 2.402 26.156 1 74.94 63 PRO B C 1
ATOM 4826 O O . PRO B 1 63 ? -16.609 1.767 26.109 1 74.94 63 PRO B O 1
ATOM 4829 N N . GLU B 1 64 ? -14.359 1.847 25.844 1 65.75 64 GLU B N 1
ATOM 4830 C CA . GLU B 1 64 ? -14.172 0.424 25.578 1 65.75 64 GLU B CA 1
ATOM 4831 C C . GLU B 1 64 ? -14.555 -0.422 26.781 1 65.75 64 GLU B C 1
ATOM 4833 O O . GLU B 1 64 ? -15.141 -1.496 26.641 1 65.75 64 GLU B O 1
ATOM 4838 N N . ASP B 1 65 ? -14.172 0.159 27.969 1 63.69 65 ASP B N 1
ATOM 4839 C CA . ASP B 1 65 ? -14.523 -0.505 29.219 1 63.69 65 ASP B CA 1
ATOM 4840 C C . ASP B 1 65 ? -15.992 -0.282 29.562 1 63.69 65 ASP B C 1
ATOM 4842 O O . ASP B 1 65 ? -16.406 0.844 29.844 1 63.69 65 ASP B O 1
ATOM 4846 N N . PRO B 1 66 ? -16.75 -1.308 29.469 1 61.78 66 PRO B N 1
ATOM 4847 C CA . PRO B 1 66 ? -18.188 -1.157 29.719 1 61.78 66 PRO B CA 1
ATOM 4848 C C . PRO B 1 66 ? -18.484 -0.652 31.141 1 61.78 66 PRO B C 1
ATOM 4850 O O . PRO B 1 66 ? -19.578 -0.142 31.406 1 61.78 66 PRO B O 1
ATOM 4853 N N . GLU B 1 67 ? -17.453 -0.898 31.953 1 65.69 67 GLU B N 1
ATOM 4854 C CA . GLU B 1 67 ? -17.672 -0.475 33.344 1 65.69 67 GLU B CA 1
ATOM 4855 C C . GLU B 1 67 ? -17.578 1.043 33.469 1 65.69 67 GLU B C 1
ATOM 4857 O O . GLU B 1 67 ? -18.062 1.617 34.438 1 65.69 67 GLU B O 1
ATOM 4862 N N . GLN B 1 68 ? -17.047 1.591 32.438 1 72.31 68 GLN B N 1
ATOM 4863 C CA . GLN B 1 68 ? -16.938 3.045 32.469 1 72.31 68 GLN B CA 1
ATOM 4864 C C . GLN B 1 68 ? -18.172 3.701 31.859 1 72.31 68 GLN B C 1
ATOM 4866 O O . GLN B 1 68 ? -18.703 3.232 30.859 1 72.31 68 GLN B O 1
ATOM 4871 N N . PRO B 1 69 ? -18.672 4.629 32.594 1 73.5 69 PRO B N 1
ATOM 4872 C CA . PRO B 1 69 ? -19.891 5.277 32.062 1 73.5 69 PRO B CA 1
ATOM 4873 C C . PRO B 1 69 ? -19.656 6.004 30.75 1 73.5 69 PRO B C 1
ATOM 4875 O O . PRO B 1 69 ? -18.562 6.508 30.5 1 73.5 69 PRO B O 1
ATOM 4878 N N . SER B 1 70 ? -20.641 5.961 29.953 1 78.06 70 SER B N 1
ATOM 4879 C CA . SER B 1 70 ? -20.625 6.73 28.719 1 78.06 70 SER B CA 1
ATOM 4880 C C . SER B 1 70 ? -20.562 8.227 28.984 1 78.06 70 SER B C 1
ATOM 4882 O O . SER B 1 70 ? -20.922 8.68 30.078 1 78.06 70 SER B O 1
ATOM 4884 N N . ALA B 1 71 ? -20.047 8.891 28 1 82.81 71 ALA B N 1
ATOM 4885 C CA . ALA B 1 71 ? -20 10.344 28.141 1 82.81 71 ALA B CA 1
ATOM 4886 C C . ALA B 1 71 ? -21.406 10.938 28.203 1 82.81 71 ALA B C 1
ATOM 4888 O O . ALA B 1 71 ? -22.312 10.461 27.516 1 82.81 71 ALA B O 1
AT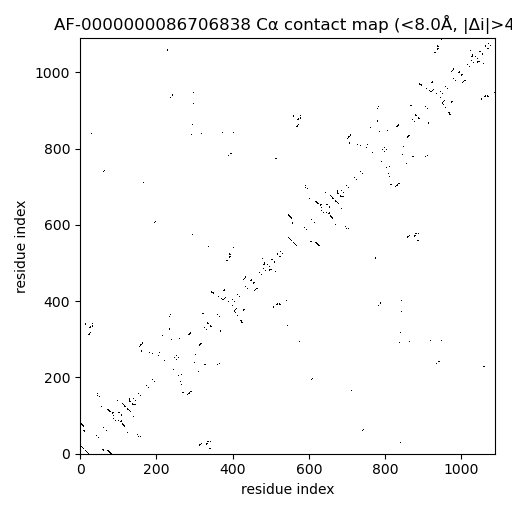OM 4889 N N . THR B 1 72 ? -21.516 11.93 29.047 1 88.06 72 THR B N 1
ATOM 4890 C CA . THR B 1 72 ? -22.797 12.609 29.172 1 88.06 72 THR B CA 1
ATOM 4891 C C . THR B 1 72 ? -22.734 13.984 28.516 1 88.06 72 THR B C 1
ATOM 4893 O O . THR B 1 72 ? -23.766 14.672 28.422 1 88.06 72 THR B O 1
ATOM 4896 N N . HIS B 1 73 ? -21.516 14.258 28.203 1 92.69 73 HIS B N 1
ATOM 4897 C CA . HIS B 1 73 ? -21.297 15.547 27.547 1 92.69 73 HIS B CA 1
ATOM 4898 C C . HIS B 1 73 ? -20.438 15.383 26.297 1 92.69 73 HIS B C 1
ATOM 4900 O O . HIS B 1 73 ? -19.5 14.57 26.281 1 92.69 73 HIS B O 1
ATOM 4906 N N . LEU B 1 74 ? -20.781 16.094 25.281 1 95.5 74 LEU B N 1
ATOM 4907 C CA . LEU B 1 74 ? -20.047 16.094 24.016 1 95.5 74 LEU B CA 1
ATOM 4908 C C . LEU B 1 74 ? -19.812 17.516 23.531 1 95.5 74 LEU B C 1
ATOM 4910 O O . LEU B 1 74 ? -20.672 18.391 23.672 1 95.5 74 LEU B O 1
ATOM 4914 N N . GLN B 1 75 ? -18.625 17.781 23.078 1 97.25 75 GLN B N 1
ATOM 4915 C CA . GLN B 1 75 ? -18.312 19.109 22.578 1 97.25 75 GLN B CA 1
ATOM 4916 C C . GLN B 1 75 ? -17.359 19.047 21.391 1 97.25 75 GLN B C 1
ATOM 4918 O O . GLN B 1 75 ? -16.391 18.281 21.406 1 97.25 75 GLN B O 1
ATOM 4923 N N . VAL B 1 76 ? -17.609 19.797 20.344 1 98.19 76 VAL B N 1
ATOM 4924 C CA . VAL B 1 76 ? -16.734 19.969 19.188 1 98.19 76 VAL B CA 1
ATOM 4925 C C . VAL B 1 76 ? -16.531 21.453 18.906 1 98.19 76 VAL B C 1
ATOM 4927 O O . VAL B 1 76 ? -17.516 22.203 18.781 1 98.19 76 VAL B O 1
ATOM 4930 N N . VAL B 1 77 ? -15.359 21.906 18.844 1 98.44 77 VAL B N 1
ATOM 4931 C CA . VAL B 1 77 ? -15.055 23.297 18.547 1 98.44 77 VAL B CA 1
ATOM 4932 C C . VAL B 1 77 ? -14.266 23.391 17.234 1 98.44 77 VAL B C 1
ATOM 4934 O O . VAL B 1 77 ? -13.227 22.75 17.094 1 98.44 77 VAL B O 1
ATOM 4937 N N . LEU B 1 78 ? -14.75 24.109 16.312 1 98.31 78 LEU B N 1
ATOM 4938 C CA . LEU B 1 78 ? -14.086 24.375 15.047 1 98.31 78 LEU B CA 1
ATOM 4939 C C . LEU B 1 78 ? -13.57 25.812 14.992 1 98.31 78 LEU B C 1
ATOM 4941 O O . LEU B 1 78 ? -14.328 26.75 15.211 1 98.31 78 LEU B O 1
ATOM 4945 N N . SER B 1 79 ? -12.352 25.969 14.711 1 98.12 79 SER B N 1
ATOM 4946 C CA . SER B 1 79 ? -11.758 27.297 14.594 1 98.12 79 SER B CA 1
ATOM 4947 C C . SER B 1 79 ? -11.383 27.609 13.148 1 98.12 79 SER B C 1
ATOM 4949 O O . SER B 1 79 ? -10.578 26.906 12.539 1 98.12 79 SER B O 1
ATOM 4951 N N . PHE B 1 80 ? -11.977 28.656 12.602 1 97.25 80 PHE B N 1
ATOM 4952 C CA . PHE B 1 80 ? -11.68 29.125 11.258 1 97.25 80 PHE B CA 1
ATOM 4953 C C . PHE B 1 80 ? -10.82 30.375 11.297 1 97.25 80 PHE B C 1
ATOM 4955 O O . PHE B 1 80 ? -11.031 31.25 12.141 1 97.25 80 PHE B O 1
ATOM 4962 N N . CYS B 1 81 ? -9.875 30.453 10.453 1 96.62 81 CYS B N 1
ATOM 4963 C CA . CYS B 1 81 ? -8.969 31.609 10.391 1 96.62 81 CYS B CA 1
ATOM 4964 C C . CYS B 1 81 ? -9.031 32.281 9.031 1 96.62 81 CYS B C 1
ATOM 4966 O O . CYS B 1 81 ? -9.211 31.609 8.008 1 96.62 81 CYS B O 1
ATOM 4968 N N . GLU B 1 82 ? -8.914 33.594 9.039 1 94.38 82 GLU B N 1
ATOM 4969 C CA . GLU B 1 82 ? -8.852 34.312 7.77 1 94.38 82 GLU B CA 1
ATOM 4970 C C . GLU B 1 82 ? -7.488 34.125 7.102 1 94.38 82 GLU B C 1
ATOM 4972 O O . GLU B 1 82 ? -6.5 33.844 7.77 1 94.38 82 GLU B O 1
ATOM 4977 N N . PHE B 1 83 ? -7.355 34.281 5.82 1 89 83 PHE B N 1
ATOM 4978 C CA . PHE B 1 83 ? -6.133 34.031 5.062 1 89 83 PHE B CA 1
ATOM 4979 C C . PHE B 1 83 ? -5.16 35.219 5.227 1 89 83 PHE B C 1
ATOM 4981 O O . PHE B 1 83 ? -3.943 35.031 5.176 1 89 83 PHE B O 1
ATOM 4988 N N . ARG B 1 84 ? -5.668 36.344 5.273 1 91.31 84 ARG B N 1
ATOM 4989 C CA . ARG B 1 84 ? -4.895 37.562 5.473 1 91.31 84 ARG B CA 1
ATOM 4990 C C . ARG B 1 84 ? -5.5 38.406 6.578 1 91.31 84 ARG B C 1
ATOM 4992 O O . ARG B 1 84 ? -6.723 38.469 6.738 1 91.31 84 ARG B O 1
ATOM 4999 N N . PRO B 1 85 ? -4.59 39.062 7.211 1 92.25 85 PRO B N 1
ATOM 5000 C CA . PRO B 1 85 ? -5.117 39.875 8.305 1 92.25 85 PRO B CA 1
ATOM 5001 C C . PRO B 1 85 ? -6.148 40.906 7.832 1 92.25 85 PRO B C 1
ATOM 5003 O O . PRO B 1 85 ? -5.891 41.656 6.879 1 92.25 85 PRO B O 1
ATOM 5006 N N . ASP B 1 86 ? -7.281 40.875 8.375 1 90.5 86 ASP B N 1
ATOM 5007 C CA . ASP B 1 86 ? -8.352 41.844 8.273 1 90.5 86 ASP B CA 1
ATOM 5008 C C . ASP B 1 86 ? -9.117 41.688 6.957 1 90.5 86 ASP B C 1
ATOM 5010 O O . ASP B 1 86 ? -9.914 42.562 6.598 1 90.5 86 ASP B O 1
ATOM 5014 N N . ILE B 1 87 ? -8.836 40.625 6.258 1 88.81 87 ILE B N 1
ATOM 5015 C CA . ILE B 1 87 ? -9.625 40.375 5.051 1 88.81 87 ILE B CA 1
ATOM 5016 C C . ILE B 1 87 ? -11.078 40.125 5.43 1 88.81 87 ILE B C 1
ATOM 5018 O O . ILE B 1 87 ? -11.984 40.375 4.629 1 88.81 87 ILE B O 1
ATOM 5022 N N . SER B 1 88 ? -11.359 39.594 6.551 1 85.56 88 SER B N 1
ATOM 5023 C CA . SER B 1 88 ? -12.695 39.312 7.055 1 85.56 88 SER B CA 1
ATOM 5024 C C . SER B 1 88 ? -13.547 40.562 7.152 1 85.56 88 SER B C 1
ATOM 5026 O O . SER B 1 88 ? -14.773 40.5 7.082 1 85.56 88 SER B O 1
ATOM 5028 N N . LEU B 1 89 ? -12.836 41.688 7.27 1 84.12 89 LEU B N 1
ATOM 5029 C CA . LEU B 1 89 ? -13.547 42.969 7.441 1 84.12 89 LEU B CA 1
ATOM 5030 C C . LEU B 1 89 ? -13.82 43.625 6.09 1 84.12 89 LEU B C 1
ATOM 5032 O O . LEU B 1 89 ? -14.742 44.406 5.965 1 84.12 89 LEU B O 1
ATOM 5036 N N . HIS B 1 90 ? -13.078 43.156 5.156 1 87.44 90 HIS B N 1
ATOM 5037 C CA . HIS B 1 90 ? -13.141 43.844 3.879 1 87.44 90 HIS B CA 1
ATOM 5038 C C . HIS B 1 90 ? -13.883 43.031 2.834 1 87.44 90 HIS B C 1
ATOM 5040 O O . HIS B 1 90 ? -14.359 43.562 1.835 1 87.44 90 HIS B O 1
ATOM 5046 N N . SER B 1 91 ? -13.906 41.75 3.037 1 88.12 91 SER B N 1
ATOM 5047 C CA . SER B 1 91 ? -14.594 40.875 2.1 1 88.12 91 SER B CA 1
ATOM 5048 C C . SER B 1 91 ? -16.094 40.875 2.322 1 88.12 91 SER B C 1
ATOM 5050 O O . SER B 1 91 ? -16.562 40.75 3.455 1 88.12 91 SER B O 1
ATOM 5052 N N . SER B 1 92 ? -16.859 41.062 1.251 1 87.88 92 SER B N 1
ATOM 5053 C CA . SER B 1 92 ? -18.328 41.094 1.344 1 87.88 92 SER B CA 1
ATOM 5054 C C . SER B 1 92 ? -18.859 39.719 1.815 1 87.88 92 SER B C 1
ATOM 5056 O O . SER B 1 92 ? -19.844 39.688 2.557 1 87.88 92 SER B O 1
ATOM 5058 N N . ARG B 1 93 ? -18.203 38.719 1.509 1 88.56 93 ARG B N 1
ATOM 5059 C CA . ARG B 1 93 ? -18.625 37.375 1.879 1 88.56 93 ARG B CA 1
ATOM 5060 C C . ARG B 1 93 ? -18.344 37.094 3.354 1 88.56 93 ARG B C 1
ATOM 5062 O O . ARG B 1 93 ? -19.25 36.688 4.094 1 88.56 93 ARG B O 1
ATOM 5069 N N . LEU B 1 94 ? -17.203 37.469 3.803 1 92.75 94 LEU B N 1
ATOM 5070 C CA . LEU B 1 94 ? -16.766 37.094 5.148 1 92.75 94 LEU B CA 1
ATOM 5071 C C . LEU B 1 94 ? -17.344 38.062 6.18 1 92.75 94 LEU B C 1
ATOM 5073 O O . LEU B 1 94 ? -17.484 37.719 7.352 1 92.75 94 LEU B O 1
ATOM 5077 N N . ALA B 1 95 ? -17.688 39.219 5.695 1 92.94 95 ALA B N 1
ATOM 5078 C CA . ALA B 1 95 ? -18.219 40.219 6.594 1 92.94 95 ALA B CA 1
ATOM 5079 C C . ALA B 1 95 ? -19.562 39.781 7.188 1 92.94 95 ALA B C 1
ATOM 5081 O O . ALA B 1 95 ? -19.969 40.25 8.25 1 92.94 95 ALA B O 1
ATOM 5082 N N . ARG B 1 96 ? -20.203 38.906 6.484 1 93.44 96 ARG B N 1
ATOM 5083 C CA . ARG B 1 96 ? -21.5 38.406 6.945 1 93.44 96 ARG B CA 1
ATOM 5084 C C . ARG B 1 96 ? -21.359 37.656 8.273 1 93.44 96 ARG B C 1
ATOM 5086 O O . ARG B 1 96 ? -22.344 37.438 8.984 1 93.44 96 ARG B O 1
ATOM 5093 N N . LEU B 1 97 ? -20.109 37.281 8.656 1 95.06 97 LEU B N 1
ATOM 5094 C CA . LEU B 1 97 ? -19.812 36.594 9.914 1 95.06 97 LEU B CA 1
ATOM 5095 C C . LEU B 1 97 ? -19.281 37.594 10.953 1 95.06 97 LEU B C 1
ATOM 5097 O O . LEU B 1 97 ? -18.672 37.156 11.945 1 95.06 97 LEU B O 1
ATOM 5101 N N . ALA B 1 98 ? -19.547 38.781 10.875 1 93.44 98 ALA B N 1
ATOM 5102 C CA . ALA B 1 98 ? -18.953 39.875 11.641 1 93.44 98 ALA B CA 1
ATOM 5103 C C . ALA B 1 98 ? -19.172 39.656 13.141 1 93.44 98 ALA B C 1
ATOM 5105 O O . ALA B 1 98 ? -18.234 39.875 13.938 1 93.44 98 ALA B O 1
ATOM 5106 N N . PRO B 1 99 ? -20.359 39.188 13.531 1 94.06 99 PRO B N 1
ATOM 5107 C CA . PRO B 1 99 ? -20.562 39.062 14.977 1 94.06 99 PRO B CA 1
ATOM 5108 C C . PRO B 1 99 ? -19.688 37.969 15.594 1 94.06 99 PRO B C 1
ATOM 5110 O O . PRO B 1 99 ? -19.5 37.938 16.812 1 94.06 99 PRO B O 1
ATOM 5113 N N . ALA B 1 100 ? -19.172 37.125 14.766 1 95.69 100 ALA B N 1
ATOM 5114 C CA . ALA B 1 100 ? -18.469 35.938 15.289 1 95.69 100 ALA B CA 1
ATOM 5115 C C . ALA B 1 100 ? -16.953 36.094 15.156 1 95.69 100 ALA B C 1
ATOM 5117 O O . ALA B 1 100 ? -16.188 35.344 15.766 1 95.69 100 ALA B O 1
ATOM 5118 N N . TRP B 1 101 ? -16.484 37.094 14.438 1 95.75 101 TRP B N 1
ATOM 5119 C CA . TRP B 1 101 ? -15.047 37.281 14.25 1 95.75 101 TRP B CA 1
ATOM 5120 C C . TRP B 1 101 ? -14.398 37.812 15.523 1 95.75 101 TRP B C 1
ATOM 5122 O O . TRP B 1 101 ? -14.914 38.75 16.141 1 95.75 101 TRP B O 1
ATOM 5132 N N . ILE B 1 102 ? -13.289 37.219 15.883 1 95.38 102 ILE B N 1
ATOM 5133 C CA . ILE B 1 102 ? -12.531 37.656 17.047 1 95.38 102 ILE B CA 1
ATOM 5134 C C . ILE B 1 102 ? -11.078 37.906 16.656 1 95.38 102 ILE B C 1
ATOM 5136 O O . ILE B 1 102 ? -10.43 37.031 16.078 1 95.38 102 ILE B O 1
ATOM 5140 N N . LYS B 1 103 ? -10.586 39.031 17.031 1 94.38 103 LYS B N 1
ATOM 5141 C CA . LYS B 1 103 ? -9.188 39.344 16.766 1 94.38 103 LYS B CA 1
ATOM 5142 C C . LYS B 1 103 ? -8.266 38.75 17.812 1 94.38 103 LYS B C 1
ATOM 5144 O O . LYS B 1 103 ? -8.547 38.844 19.016 1 94.38 103 LYS B O 1
ATOM 5149 N N . HIS B 1 104 ? -7.281 38.156 17.312 1 95 104 HIS B N 1
ATOM 5150 C CA . HIS B 1 104 ? -6.32 37.531 18.234 1 95 104 HIS B CA 1
ATOM 5151 C C . HIS B 1 104 ? -5.004 38.281 18.25 1 95 104 HIS B C 1
ATOM 5153 O O . HIS B 1 104 ? -4.832 39.25 17.5 1 95 104 HIS B O 1
ATOM 5159 N N . LYS B 1 105 ? -4.094 37.844 19.109 1 92.38 105 LYS B N 1
ATOM 5160 C CA . LYS B 1 105 ? -2.834 38.562 19.344 1 92.38 105 LYS B CA 1
ATOM 5161 C C . LYS B 1 105 ? -1.948 38.5 18.094 1 92.38 105 LYS B C 1
ATOM 5163 O O . LYS B 1 105 ? -1.16 39.438 17.859 1 92.38 105 LYS B O 1
ATOM 5168 N N . ASP B 1 106 ? -2.092 37.562 17.266 1 93.5 106 ASP B N 1
ATOM 5169 C CA . ASP B 1 106 ? -1.263 37.406 16.062 1 93.5 106 ASP B CA 1
ATOM 5170 C C . ASP B 1 106 ? -1.811 38.25 14.922 1 93.5 106 ASP B C 1
ATOM 5172 O O . ASP B 1 106 ? -1.367 38.125 13.773 1 93.5 106 ASP B O 1
ATOM 5176 N N . LYS B 1 107 ? -2.836 39 15.117 1 93.06 107 LYS B N 1
ATOM 5177 C CA . LYS B 1 107 ? -3.42 39.969 14.195 1 93.06 107 LYS B CA 1
ATOM 5178 C C . LYS B 1 107 ? -4.422 39.312 13.258 1 93.06 107 LYS B C 1
ATOM 5180 O O . LYS B 1 107 ? -5.035 39.969 12.422 1 93.06 107 LYS B O 1
ATOM 5185 N N . PHE B 1 108 ? -4.574 38.031 13.398 1 95.88 108 PHE B N 1
ATOM 5186 C CA . PHE B 1 108 ? -5.551 37.344 12.57 1 95.88 108 PHE B CA 1
ATOM 5187 C C . PHE B 1 108 ? -6.887 37.219 13.297 1 95.88 108 PHE B C 1
ATOM 5189 O O . PHE B 1 108 ? -6.922 37.031 14.508 1 95.88 108 PHE B O 1
ATOM 5196 N N . ASN B 1 109 ? -7.898 37.375 12.562 1 96.06 109 ASN B N 1
ATOM 5197 C CA . ASN B 1 109 ? -9.234 37.125 13.086 1 96.06 109 ASN B CA 1
ATOM 5198 C C . ASN B 1 109 ? -9.625 35.656 12.938 1 96.06 109 ASN B C 1
ATOM 5200 O O . ASN B 1 109 ? -9.25 35 11.961 1 96.06 109 ASN B O 1
ATOM 5204 N N . ARG B 1 110 ? -10.344 35.188 13.953 1 97.25 110 ARG B N 1
ATOM 5205 C CA . ARG B 1 110 ? -10.812 33.781 13.93 1 97.25 110 ARG B CA 1
ATOM 5206 C C . ARG B 1 110 ? -12.273 33.688 14.344 1 97.25 110 ARG B C 1
ATOM 5208 O O . ARG B 1 110 ? -12.789 34.594 15.031 1 97.25 110 ARG B O 1
ATOM 5215 N N . VAL B 1 111 ? -12.922 32.688 13.836 1 97.44 111 VAL B N 1
ATOM 5216 C CA . VAL B 1 111 ? -14.25 32.281 14.273 1 97.44 111 VAL B CA 1
ATOM 5217 C C . VAL B 1 111 ? -14.172 30.953 14.992 1 97.44 111 VAL B C 1
ATOM 5219 O O . VAL B 1 111 ? -13.68 29.969 14.43 1 97.44 111 VAL B O 1
ATOM 5222 N N . HIS B 1 112 ? -14.633 30.938 16.234 1 98.25 112 HIS B N 1
ATOM 5223 C CA . HIS B 1 112 ? -14.688 29.703 17.016 1 98.25 112 HIS B CA 1
ATOM 5224 C C . HIS B 1 112 ? -16.125 29.203 17.172 1 98.25 112 HIS B C 1
ATOM 5226 O O . HIS B 1 112 ? -16.859 29.703 18.016 1 98.25 112 HIS B O 1
ATOM 5232 N N . TYR B 1 113 ? -16.453 28.266 16.359 1 98.12 113 TYR B N 1
ATOM 5233 C CA . TYR B 1 113 ? -17.781 27.656 16.391 1 98.12 113 TYR B CA 1
ATOM 5234 C C . TYR B 1 113 ? -17.812 26.453 17.312 1 98.12 113 TYR B C 1
ATOM 5236 O O . TYR B 1 113 ? -17.016 25.531 17.172 1 98.12 113 TYR B O 1
ATOM 5244 N N . ARG B 1 114 ? -18.719 26.406 18.281 1 98.06 114 ARG B N 1
ATOM 5245 C CA . ARG B 1 114 ? -18.859 25.297 19.219 1 98.06 114 ARG B CA 1
ATOM 5246 C C . ARG B 1 114 ? -20.219 24.625 19.078 1 98.06 114 ARG B C 1
ATOM 5248 O O . ARG B 1 114 ? -21.25 25.297 19.109 1 98.06 114 ARG B O 1
ATOM 5255 N N . ALA B 1 115 ? -20.188 23.344 18.844 1 97.88 115 ALA B N 1
ATOM 5256 C CA . ALA B 1 115 ? -21.359 22.484 18.922 1 97.88 115 ALA B CA 1
ATOM 5257 C C . ALA B 1 115 ? -21.281 21.578 20.156 1 97.88 115 ALA B C 1
ATOM 5259 O O . ALA B 1 115 ? -20.297 20.844 20.328 1 97.88 115 ALA B O 1
ATOM 5260 N N . MET B 1 116 ? -22.25 21.609 20.984 1 97 116 MET B N 1
ATOM 5261 C CA . MET B 1 116 ? -22.234 20.812 22.203 1 97 116 MET B CA 1
ATOM 5262 C C . MET B 1 116 ? -23.562 20.078 22.391 1 97 116 MET B C 1
ATOM 5264 O O . MET B 1 116 ? -24.594 20.5 21.844 1 97 116 MET B O 1
ATOM 5268 N N . ALA B 1 117 ? -23.516 19.016 23.125 1 97 117 ALA B N 1
ATOM 5269 C CA . ALA B 1 117 ? -24.703 18.234 23.438 1 97 117 ALA B CA 1
ATOM 5270 C C . ALA B 1 117 ? -24.641 17.672 24.844 1 97 117 ALA B C 1
ATOM 5272 O O . ALA B 1 117 ? -23.578 17.328 25.344 1 97 117 ALA B O 1
ATOM 5273 N N . GLU B 1 118 ? -25.812 17.625 25.469 1 96 118 GLU B N 1
ATOM 5274 C CA . GLU B 1 118 ? -25.984 17.062 26.812 1 96 118 GLU B CA 1
ATOM 5275 C C . GLU B 1 118 ? -27.344 16.375 26.969 1 96 118 GLU B C 1
ATOM 5277 O O . GLU B 1 118 ? -28.25 16.625 26.172 1 96 118 GLU B O 1
ATOM 5282 N N . TYR B 1 119 ? -27.297 15.484 27.906 1 92.38 119 TYR B N 1
ATOM 5283 C CA . TYR B 1 119 ? -28.578 14.867 28.25 1 92.38 119 TYR B CA 1
ATOM 5284 C C . TYR B 1 119 ? -29.359 15.727 29.234 1 92.38 119 TYR B C 1
ATOM 5286 O O . TYR B 1 119 ? -28.797 16.203 30.234 1 92.38 119 TYR B O 1
ATOM 5294 N N . ASN B 1 120 ? -30.641 15.914 28.953 1 89.5 120 ASN B N 1
ATOM 5295 C CA . ASN B 1 120 ? -31.469 16.641 29.906 1 89.5 120 ASN B CA 1
ATOM 5296 C C . ASN B 1 120 ? -32.062 15.703 30.969 1 89.5 120 ASN B C 1
ATOM 5298 O O . ASN B 1 120 ? -31.766 14.508 30.969 1 89.5 120 ASN B O 1
ATOM 5302 N N . ALA B 1 121 ? -32.844 16.328 31.875 1 87.88 121 ALA B N 1
ATOM 5303 C CA . ALA B 1 121 ? -33.438 15.578 33 1 87.88 121 ALA B CA 1
ATOM 5304 C C . ALA B 1 121 ? -34.375 14.492 32.5 1 87.88 121 ALA B C 1
ATOM 5306 O O . ALA B 1 121 ? -34.531 13.453 33.125 1 87.88 121 ALA B O 1
ATOM 5307 N N . ALA B 1 122 ? -34.906 14.641 31.312 1 91.19 122 ALA B N 1
ATOM 5308 C CA . ALA B 1 122 ? -35.875 13.695 30.734 1 91.19 122 ALA B CA 1
ATOM 5309 C C . ALA B 1 122 ? -35.156 12.625 29.922 1 91.19 122 ALA B C 1
ATOM 5311 O O . ALA B 1 122 ? -35.781 11.742 29.344 1 91.19 122 ALA B O 1
ATOM 5312 N N . GLY B 1 123 ? -33.844 12.711 29.797 1 88.75 123 GLY B N 1
ATOM 5313 C CA . GLY B 1 123 ? -33.062 11.711 29.062 1 88.75 123 GLY B CA 1
ATOM 5314 C C . GLY B 1 123 ? -32.969 12 27.562 1 88.75 123 GLY B C 1
ATOM 5315 O O . GLY B 1 123 ? -32.656 11.117 26.781 1 88.75 123 GLY B O 1
ATOM 5316 N N . GLN B 1 124 ? -33.375 13.188 27.25 1 92.94 124 GLN B N 1
ATOM 5317 C CA . GLN B 1 124 ? -33.281 13.586 25.844 1 92.94 124 GLN B CA 1
ATOM 5318 C C . GLN B 1 124 ? -32.031 14.367 25.562 1 92.94 124 GLN B C 1
ATOM 5320 O O . GLN B 1 124 ? -31.516 15.094 26.422 1 92.94 124 GLN B O 1
ATOM 5325 N N . VAL B 1 125 ? -31.5 14.211 24.328 1 95.81 125 VAL B N 1
ATOM 5326 C CA . VAL B 1 125 ? -30.281 14.898 23.938 1 95.81 125 VAL B CA 1
ATOM 5327 C C . VAL B 1 125 ? -30.609 16.328 23.516 1 95.81 125 VAL B C 1
ATOM 5329 O O . VAL B 1 125 ? -31.469 16.562 22.656 1 95.81 125 VAL B O 1
ATOM 5332 N N . VAL B 1 126 ? -29.969 17.266 24.125 1 95.94 126 VAL B N 1
ATOM 5333 C CA . VAL B 1 126 ? -30.109 18.688 23.781 1 95.94 126 VAL B CA 1
ATOM 5334 C C . VAL B 1 126 ? -28.812 19.188 23.141 1 95.94 126 VAL B C 1
ATOM 5336 O O . VAL B 1 126 ? -27.75 19.062 23.734 1 95.94 126 VAL B O 1
ATOM 5339 N N . THR B 1 127 ? -28.969 19.75 21.953 1 96.44 127 THR B N 1
ATOM 5340 C CA . THR B 1 127 ? -27.828 20.266 21.234 1 96.44 127 THR B CA 1
ATOM 5341 C C . THR B 1 127 ? -27.812 21.797 21.25 1 96.44 127 THR B C 1
ATOM 5343 O O . THR B 1 127 ? -28.859 22.438 21.094 1 96.44 127 THR B O 1
ATOM 5346 N N . THR B 1 128 ? -26.703 22.375 21.516 1 95.62 128 THR B N 1
ATOM 5347 C CA . THR B 1 128 ? -26.516 23.828 21.5 1 95.62 128 THR B CA 1
ATOM 5348 C C . THR B 1 128 ? -25.391 24.219 20.562 1 95.62 128 THR B C 1
ATOM 5350 O O . THR B 1 128 ? -24.359 23.562 20.5 1 95.62 128 THR B O 1
ATOM 5353 N N . HIS B 1 129 ? -25.625 25.234 19.781 1 97 129 HIS B N 1
ATOM 5354 C CA . HIS B 1 129 ? -24.625 25.812 18.891 1 97 129 HIS B CA 1
ATOM 5355 C C . HIS B 1 129 ? -24.328 27.266 19.266 1 97 129 HIS B C 1
ATOM 5357 O O . HIS B 1 129 ? -25.234 28.078 19.391 1 97 129 HIS B O 1
ATOM 5363 N N . ASP B 1 130 ? -23.094 27.547 19.5 1 96.81 130 ASP B N 1
ATOM 5364 C CA . ASP B 1 130 ? -22.734 28.922 19.828 1 96.81 130 ASP B CA 1
ATOM 5365 C C . ASP B 1 130 ? -21.328 29.266 19.344 1 96.81 130 ASP B C 1
ATOM 5367 O O . ASP B 1 130 ? -20.703 28.484 18.625 1 96.81 130 ASP B O 1
ATOM 5371 N N . PHE B 1 131 ? -20.891 30.469 19.594 1 98.06 131 PHE B N 1
ATOM 5372 C CA . PHE B 1 131 ? -19.578 30.953 19.203 1 98.06 131 PHE B CA 1
ATOM 5373 C C . PHE B 1 131 ? -18.781 31.438 20.406 1 98.06 131 PHE B C 1
ATOM 5375 O O . PHE B 1 131 ? -19.359 31.953 21.359 1 98.06 131 PHE B O 1
ATOM 5382 N N . LEU B 1 132 ? -17.5 31.172 20.328 1 97.62 132 LEU B N 1
ATOM 5383 C CA . LEU B 1 132 ? -16.656 31.453 21.484 1 97.62 132 LEU B CA 1
ATOM 5384 C C . LEU B 1 132 ? -15.75 32.656 21.219 1 97.62 132 LEU B C 1
ATOM 5386 O O . LEU B 1 132 ? -15.438 32.969 20.062 1 97.62 132 LEU B O 1
ATOM 5390 N N . ASP B 1 133 ? -15.297 33.219 22.312 1 94.88 133 ASP B N 1
ATOM 5391 C CA . ASP B 1 133 ? -14.289 34.25 22.203 1 94.88 133 ASP B CA 1
ATOM 5392 C C . ASP B 1 133 ? -12.883 33.688 22.344 1 94.88 133 ASP B C 1
ATOM 5394 O O . ASP B 1 133 ? -12.703 32.469 22.328 1 94.88 133 ASP B O 1
ATOM 5398 N N . GLY B 1 134 ? -11.93 34.531 22.328 1 90.5 134 GLY B N 1
ATOM 5399 C CA . GLY B 1 134 ? -10.539 34.094 22.359 1 90.5 134 GLY B CA 1
ATOM 5400 C C . GLY B 1 134 ? -10.18 33.375 23.641 1 90.5 134 GLY B C 1
ATOM 5401 O O . GLY B 1 134 ? -9.211 32.594 23.672 1 90.5 134 GLY B O 1
ATOM 5402 N N . SER B 1 135 ? -10.984 33.531 24.688 1 91.06 135 SE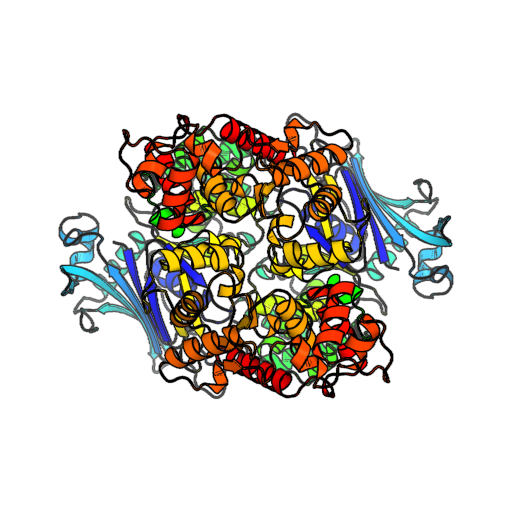R B N 1
ATOM 5403 C CA . SER B 1 135 ? -10.711 32.906 25.969 1 91.06 135 SER B CA 1
ATOM 5404 C C . SER B 1 135 ? -11.5 31.609 26.125 1 91.06 135 SER B C 1
ATOM 5406 O O . SER B 1 135 ? -11.352 30.891 27.125 1 91.06 135 SER B O 1
ATOM 5408 N N . GLY B 1 136 ? -12.344 31.344 25.188 1 92.5 136 GLY B N 1
ATOM 5409 C CA . GLY B 1 136 ? -13.117 30.109 25.25 1 92.5 136 GLY B CA 1
ATOM 5410 C C . GLY B 1 136 ? -14.492 30.297 25.859 1 92.5 136 GLY B C 1
ATOM 5411 O O . GLY B 1 136 ? -15.188 29.328 26.141 1 92.5 136 GLY B O 1
ATOM 5412 N N . LYS B 1 137 ? -14.875 31.5 26.031 1 94.12 137 LYS B N 1
ATOM 5413 C CA . LYS B 1 137 ? -16.203 31.797 26.562 1 94.12 137 LYS B CA 1
ATOM 5414 C C . LYS B 1 137 ? -17.203 32.062 25.438 1 94.12 137 LYS B C 1
ATOM 5416 O O . LYS B 1 137 ? -16.828 32.594 24.391 1 94.12 137 LYS B O 1
ATOM 5421 N N . SER B 1 138 ? -18.422 31.812 25.734 1 95.81 138 SER B N 1
ATOM 5422 C CA . SER B 1 138 ? -19.469 32 24.75 1 95.81 138 SER B CA 1
ATOM 5423 C C . SER B 1 138 ? -19.703 33.469 24.453 1 95.81 138 SER B C 1
ATOM 5425 O O . SER B 1 138 ? -19.75 34.281 25.375 1 95.81 138 SER B O 1
ATOM 5427 N N . LEU B 1 139 ? -19.781 33.812 23.234 1 95.94 139 LEU B N 1
ATOM 5428 C CA . LEU B 1 139 ? -20.141 35.156 22.828 1 95.94 139 LEU B CA 1
ATOM 5429 C C . LEU B 1 139 ? -21.625 35.438 23.078 1 95.94 139 LEU B C 1
ATOM 5431 O O . LEU B 1 139 ? -22.453 34.5 23.016 1 95.94 139 LEU B O 1
ATOM 5435 N N . ALA B 1 140 ? -21.922 36.688 23.391 1 93.31 140 ALA B N 1
ATOM 5436 C CA . ALA B 1 140 ? -23.312 37.062 23.625 1 93.31 140 ALA B CA 1
ATOM 5437 C C . ALA B 1 140 ? -24.062 37.281 22.312 1 93.31 140 ALA B C 1
ATOM 5439 O O . ALA B 1 140 ? -24.359 38.406 21.938 1 93.31 140 ALA B O 1
ATOM 5440 N N . ILE B 1 141 ? -24.312 36.219 21.641 1 94.44 141 ILE B N 1
ATOM 5441 C CA . ILE B 1 141 ? -25.047 36.219 20.391 1 94.44 141 ILE B CA 1
ATOM 5442 C C . ILE B 1 141 ? -26.406 35.562 20.562 1 94.44 141 ILE B C 1
ATOM 5444 O O . ILE B 1 141 ? -26.5 34.5 21.172 1 94.44 141 ILE B O 1
ATOM 5448 N N . ASP B 1 142 ? -27.406 36.219 20.062 1 93.75 142 ASP B N 1
ATOM 5449 C CA . ASP B 1 142 ? -28.75 35.625 20.109 1 93.75 142 ASP B CA 1
ATOM 5450 C C . ASP B 1 142 ? -28.797 34.25 19.453 1 93.75 142 ASP B C 1
ATOM 5452 O O . ASP B 1 142 ? -28.156 34.062 18.406 1 93.75 142 ASP B O 1
ATOM 5456 N N . PRO B 1 143 ? -29.531 33.344 20.031 1 91.75 143 PRO B N 1
ATOM 5457 C CA . PRO B 1 143 ? -29.562 31.984 19.5 1 91.75 143 PRO B CA 1
ATOM 5458 C C . PRO B 1 143 ? -30.016 31.938 18.047 1 91.75 143 PRO B C 1
ATOM 5460 O O . PRO B 1 143 ? -29.516 31.125 17.266 1 91.75 143 PRO B O 1
ATOM 5463 N N . ALA B 1 144 ? -30.938 32.75 17.75 1 93.44 144 ALA B N 1
ATOM 5464 C CA . ALA B 1 144 ? -31.406 32.75 16.375 1 93.44 144 ALA B CA 1
ATOM 5465 C C . ALA B 1 144 ? -30.328 33.219 15.414 1 93.44 144 ALA B C 1
ATOM 5467 O O . ALA B 1 144 ? -30.172 32.688 14.32 1 93.44 144 ALA B O 1
ATOM 5468 N N . LEU B 1 145 ? -29.672 34.219 15.82 1 94.69 145 LEU B N 1
ATOM 5469 C CA . LEU B 1 145 ? -28.562 34.719 15.016 1 94.69 145 LEU B CA 1
ATOM 5470 C C . LEU B 1 145 ? -27.438 33.688 14.938 1 94.69 145 LEU B C 1
ATOM 5472 O O . LEU B 1 145 ? -26.812 33.531 13.891 1 94.69 145 LEU B O 1
ATOM 5476 N N . ALA B 1 146 ? -27.234 33.094 16.031 1 95.38 146 ALA B N 1
ATOM 5477 C CA . ALA B 1 146 ? -26.203 32.062 16.047 1 95.38 146 ALA B CA 1
ATOM 5478 C C . ALA B 1 146 ? -26.516 30.969 15.031 1 95.38 146 ALA B C 1
ATOM 5480 O O . ALA B 1 146 ? -25.625 30.5 14.32 1 95.38 146 ALA B O 1
ATOM 5481 N N . GLN B 1 147 ? -27.688 30.594 14.945 1 94.44 147 GLN B N 1
ATOM 5482 C CA . GLN B 1 147 ? -28.109 29.578 13.992 1 94.44 147 GLN B CA 1
ATOM 5483 C C . GLN B 1 147 ? -27.875 30.047 12.555 1 94.44 147 GLN B C 1
ATOM 5485 O O . GLN B 1 147 ? -27.438 29.266 11.703 1 94.44 147 GLN B O 1
ATOM 5490 N N . SER B 1 148 ? -28.219 31.234 12.367 1 94.75 148 SER B N 1
ATOM 5491 C CA . SER B 1 148 ? -28 31.797 11.039 1 94.75 148 SER B CA 1
ATOM 5492 C C . SER B 1 148 ? -26.516 31.828 10.688 1 94.75 148 SER B C 1
ATOM 5494 O O . SER B 1 148 ? -26.125 31.562 9.555 1 94.75 148 SER B O 1
ATOM 5496 N N . LEU B 1 149 ? -25.734 32.219 11.656 1 95.88 149 LEU B N 1
ATOM 5497 C CA . LEU B 1 149 ? -24.281 32.281 11.438 1 95.88 149 LEU B CA 1
ATOM 5498 C C . LEU B 1 149 ? -23.734 30.875 11.148 1 95.88 149 LEU B C 1
ATOM 5500 O O . LEU B 1 149 ? -22.812 30.734 10.328 1 95.88 149 LEU B O 1
ATOM 5504 N N . VAL B 1 150 ? -24.25 29.875 11.812 1 95.94 150 VAL B N 1
ATOM 5505 C CA . VAL B 1 150 ? -23.828 28.5 11.539 1 95.94 150 VAL B CA 1
ATOM 5506 C C . VAL B 1 150 ? -24.172 28.141 10.094 1 95.94 150 VAL B C 1
ATOM 5508 O O . VAL B 1 150 ? -23.359 27.547 9.391 1 95.94 150 VAL B O 1
ATOM 5511 N N . GLY B 1 151 ? -25.312 28.469 9.695 1 92.88 151 GLY B N 1
ATOM 5512 C CA . GLY B 1 151 ? -25.703 28.25 8.312 1 92.88 151 GLY B CA 1
ATOM 5513 C C . GLY B 1 151 ? -24.766 28.891 7.316 1 92.88 151 GLY B C 1
ATOM 5514 O O . GLY B 1 151 ? -24.406 28.297 6.297 1 92.88 151 GLY B O 1
ATOM 5515 N N . LEU B 1 152 ? -24.391 30.078 7.613 1 92.06 152 LEU B N 1
ATOM 5516 C CA . LEU B 1 152 ? -23.469 30.797 6.75 1 92.06 152 LEU B CA 1
ATOM 5517 C C . LEU B 1 152 ? -22.109 30.109 6.715 1 92.06 152 LEU B C 1
ATOM 5519 O O . LEU B 1 152 ? -21.5 29.984 5.648 1 92.06 152 LEU B O 1
ATOM 5523 N N . LEU B 1 153 ? -21.656 29.672 7.879 1 93.31 153 LEU B N 1
ATOM 5524 C CA . LEU B 1 153 ? -20.391 28.953 7.945 1 93.31 153 LEU B CA 1
ATOM 5525 C C . LEU B 1 153 ? -20.406 27.719 7.066 1 93.31 153 LEU B C 1
ATOM 5527 O O . LEU B 1 153 ? -19.438 27.406 6.379 1 93.31 153 LEU B O 1
ATOM 5531 N N . ILE B 1 154 ? -21.516 27.016 7.09 1 91.62 154 ILE B N 1
ATOM 5532 C CA . ILE B 1 154 ? -21.688 25.797 6.324 1 91.62 154 ILE B CA 1
ATOM 5533 C C . ILE B 1 154 ? -21.672 26.109 4.832 1 91.62 154 ILE B C 1
ATOM 5535 O O . ILE B 1 154 ? -21 25.422 4.047 1 91.62 154 ILE B O 1
ATOM 5539 N N . THR B 1 155 ? -22.328 27.109 4.461 1 87.62 155 THR B N 1
ATOM 5540 C CA . THR B 1 155 ? -22.422 27.453 3.051 1 87.62 155 THR B CA 1
ATOM 5541 C C . THR B 1 155 ? -21.094 27.984 2.527 1 87.62 155 THR B C 1
ATOM 5543 O O . THR B 1 155 ? -20.75 27.766 1.363 1 87.62 155 THR B O 1
ATOM 5546 N N . MET B 1 156 ? -20.391 28.656 3.375 1 88.44 156 MET B N 1
ATOM 5547 C CA . MET B 1 156 ? -19.109 29.234 2.969 1 88.44 156 MET B CA 1
ATOM 5548 C C . MET B 1 156 ? -18.031 28.172 2.906 1 88.44 156 MET B C 1
ATOM 5550 O O . MET B 1 156 ? -17.078 28.281 2.121 1 88.44 156 MET B O 1
ATOM 5554 N N . ASN B 1 157 ? -18.125 27.203 3.795 1 90.44 157 ASN B N 1
ATOM 5555 C CA . ASN B 1 157 ? -17.125 26.141 3.898 1 90.44 157 ASN B CA 1
ATOM 5556 C C . ASN B 1 157 ? -17.75 24.766 3.85 1 90.44 157 ASN B C 1
ATOM 5558 O O . ASN B 1 157 ? -17.578 23.953 4.766 1 90.44 157 ASN B O 1
ATOM 5562 N N . PRO B 1 158 ? -18.344 24.469 2.721 1 86.88 158 PRO B N 1
ATOM 5563 C CA . PRO B 1 158 ? -19 23.156 2.662 1 86.88 158 PRO B CA 1
ATOM 5564 C C . PRO B 1 158 ? -18 22 2.686 1 86.88 158 PRO B C 1
ATOM 5566 O O . PRO B 1 158 ? -16.922 22.109 2.111 1 86.88 158 PRO B O 1
ATOM 5569 N N . VAL B 1 159 ? -18.422 20.969 3.373 1 90.19 159 VAL B N 1
ATOM 5570 C CA . VAL B 1 159 ? -17.594 19.766 3.43 1 90.19 159 VAL B CA 1
ATOM 5571 C C . VAL B 1 159 ? -18.109 18.734 2.434 1 90.19 159 VAL B C 1
ATOM 5573 O O . VAL B 1 159 ? -19.297 18.406 2.422 1 90.19 159 VAL B O 1
ATOM 5576 N N . PHE B 1 160 ? -17.156 18.312 1.563 1 84.38 160 PHE B N 1
ATOM 5577 C CA . PHE B 1 160 ? -17.453 17.219 0.643 1 84.38 160 PHE B CA 1
ATOM 5578 C C . PHE B 1 160 ? -16.703 15.961 1.061 1 84.38 160 PHE B C 1
ATOM 5580 O O . PHE B 1 160 ? -15.484 15.969 1.229 1 84.38 160 PHE B O 1
ATOM 5587 N N . ARG B 1 161 ? -17.469 15 1.285 1 85.5 161 ARG B N 1
ATOM 5588 C CA . ARG B 1 161 ? -16.891 13.727 1.699 1 85.5 161 ARG B CA 1
ATOM 5589 C C . ARG B 1 161 ? -16.844 12.742 0.537 1 85.5 161 ARG B C 1
ATOM 5591 O O . ARG B 1 161 ? -17.875 12.344 0.01 1 85.5 161 ARG B O 1
ATOM 5598 N N . LEU B 1 162 ? -15.57 12.508 0.171 1 77.69 162 LEU B N 1
ATOM 5599 C CA . LEU B 1 162 ? -15.352 11.562 -0.921 1 77.69 162 LEU B CA 1
ATOM 5600 C C . LEU B 1 162 ? -15.016 10.172 -0.383 1 77.69 162 LEU B C 1
ATOM 5602 O O . LEU B 1 162 ? -13.977 9.984 0.246 1 77.69 162 LEU B O 1
ATOM 5606 N N . ARG B 1 163 ? -16.016 9.281 -0.341 1 65.44 163 ARG B N 1
ATOM 5607 C CA . ARG B 1 163 ? -15.82 7.918 0.137 1 65.44 163 ARG B CA 1
ATOM 5608 C C . ARG B 1 163 ? -15.797 6.926 -1.022 1 65.44 163 ARG B C 1
ATOM 5610 O O . ARG B 1 163 ? -16.062 7.301 -2.168 1 65.44 163 ARG B O 1
ATOM 5617 N N . ASP B 1 164 ? -15.242 5.809 -0.731 1 55.69 164 ASP B N 1
ATOM 5618 C CA . ASP B 1 164 ? -15.32 4.746 -1.732 1 55.69 164 ASP B CA 1
ATOM 5619 C C . ASP B 1 164 ? -16.766 4.523 -2.189 1 55.69 164 ASP B C 1
ATOM 5621 O O . ASP B 1 164 ? -17.688 4.656 -1.398 1 55.69 164 ASP B O 1
ATOM 5625 N N . ALA B 1 165 ? -16.984 4.938 -3.391 1 42.72 165 ALA B N 1
ATOM 5626 C CA . ALA B 1 165 ? -18.266 4.918 -4.09 1 42.72 165 ALA B CA 1
ATOM 5627 C C . ALA B 1 165 ? -19.156 3.807 -3.562 1 42.72 165 ALA B C 1
ATOM 5629 O O . ALA B 1 165 ? -20.391 3.92 -3.605 1 42.72 165 ALA B O 1
ATOM 5630 N N . ARG B 1 166 ? -18.562 2.695 -3.213 1 40.72 166 ARG B N 1
ATOM 5631 C CA . ARG B 1 166 ? -19.531 1.629 -2.99 1 40.72 166 ARG B CA 1
ATOM 5632 C C . ARG B 1 166 ? -20.406 1.923 -1.773 1 40.72 166 ARG B C 1
ATOM 5634 O O . ARG B 1 166 ? -21.438 1.282 -1.572 1 40.72 166 ARG B O 1
ATOM 5641 N N . SER B 1 167 ? -19.859 2.77 -0.906 1 39.5 167 SER B N 1
ATOM 5642 C CA . SER B 1 167 ? -20.594 3.041 0.326 1 39.5 167 SER B CA 1
ATOM 5643 C C . SER B 1 167 ? -21.672 4.094 0.106 1 39.5 167 SER B C 1
ATOM 5645 O O . SER B 1 167 ? -22.453 4.379 1.009 1 39.5 167 SER B O 1
ATOM 5647 N N . ALA B 1 168 ? -21.5 4.887 -0.886 1 38.41 168 ALA B N 1
ATOM 5648 C CA . ALA B 1 168 ? -22.453 5.984 -0.964 1 38.41 168 ALA B CA 1
ATOM 5649 C C . ALA B 1 168 ? -23.875 5.461 -1.206 1 38.41 168 ALA B C 1
ATOM 5651 O O . ALA B 1 168 ? -24.125 4.785 -2.207 1 38.41 168 ALA B O 1
ATOM 5652 N N . GLN B 1 169 ? -24.531 5.164 -0.185 1 37.5 169 GLN B N 1
ATOM 5653 C CA . GLN B 1 169 ? -25.969 5.117 -0.425 1 37.5 169 GLN B CA 1
ATOM 5654 C C . GLN B 1 169 ? -26.391 6.16 -1.457 1 37.5 169 GLN B C 1
ATOM 5656 O O . GLN B 1 169 ? -26.125 7.352 -1.282 1 37.5 169 GLN B O 1
ATOM 5661 N N . LEU B 1 170 ? -26.359 5.809 -2.689 1 36.91 170 LEU B N 1
ATOM 5662 C CA . LEU B 1 170 ? -26.922 6.668 -3.73 1 36.91 170 LEU B CA 1
ATOM 5663 C C . LEU B 1 170 ? -28.094 7.484 -3.193 1 36.91 170 LEU B C 1
ATOM 5665 O O . LEU B 1 170 ? -29.188 6.949 -2.98 1 36.91 170 LEU B O 1
ATOM 5669 N N . SER B 1 171 ? -27.922 8.266 -2.27 1 36.34 171 SER B N 1
ATOM 5670 C CA . SER B 1 171 ? -29.078 9.148 -2.211 1 36.34 171 SER B CA 1
ATOM 5671 C C . SER B 1 171 ? -29.422 9.695 -3.592 1 36.34 171 SER B C 1
ATOM 5673 O O . SER B 1 171 ? -28.531 9.961 -4.402 1 36.34 171 SER B O 1
ATOM 5675 N N . GLU B 1 172 ? -30.547 9.375 -4.055 1 38.06 172 GLU B N 1
ATOM 5676 C CA . GLU B 1 172 ? -31.094 9.891 -5.305 1 38.06 172 GLU B CA 1
ATOM 5677 C C . GLU B 1 172 ? -30.688 11.336 -5.543 1 38.06 172 GLU B C 1
ATOM 5679 O O . GLU B 1 172 ? -31 12.219 -4.734 1 38.06 172 GLU B O 1
ATOM 5684 N N . PRO B 1 173 ? -29.641 11.562 -6.105 1 40.91 173 PRO B N 1
ATOM 5685 C CA . PRO B 1 173 ? -29.375 12.977 -6.375 1 40.91 173 PRO B CA 1
ATOM 5686 C C . PRO B 1 173 ? -30.594 13.703 -6.949 1 40.91 173 PRO B C 1
ATOM 5688 O O . PRO B 1 173 ? -31.281 13.164 -7.824 1 40.91 173 PRO B O 1
ATOM 5691 N N . ALA B 1 174 ? -31.328 14.398 -6.293 1 36.81 174 ALA B N 1
ATOM 5692 C CA . ALA B 1 174 ? -32.25 15.281 -7.012 1 36.81 174 ALA B CA 1
ATOM 5693 C C . ALA B 1 174 ? -31.516 16.047 -8.117 1 36.81 174 ALA B C 1
ATOM 5695 O O . ALA B 1 174 ? -31 17.141 -7.895 1 36.81 174 ALA B O 1
ATOM 5696 N N . PHE B 1 175 ? -30.797 15.242 -8.953 1 41.62 175 PHE B N 1
ATOM 5697 C CA . PHE B 1 175 ? -30.047 15.891 -10.023 1 41.62 175 PHE B CA 1
ATOM 5698 C C . PHE B 1 175 ? -30.984 16.688 -10.93 1 41.62 175 PHE B C 1
ATOM 5700 O O . PHE B 1 175 ? -31.969 16.141 -11.453 1 41.62 175 PHE B O 1
ATOM 5707 N N . ASN B 1 176 ? -31.047 17.797 -10.75 1 46.56 176 ASN B N 1
ATOM 5708 C CA . ASN B 1 176 ? -31.812 18.609 -11.688 1 46.56 176 ASN B CA 1
ATOM 5709 C C . ASN B 1 176 ? -31.266 18.5 -13.109 1 46.56 176 ASN B C 1
ATOM 5711 O O . ASN B 1 176 ? -32.031 18.656 -14.078 1 46.56 176 ASN B O 1
ATOM 5715 N N . GLY B 1 177 ? -29.906 18.609 -13.336 1 49.09 177 GLY B N 1
ATOM 5716 C CA . GLY B 1 177 ? -29.469 18.734 -14.719 1 49.09 177 GLY B CA 1
ATOM 5717 C C . GLY B 1 177 ? -29.016 17.422 -15.328 1 49.09 177 GLY B C 1
ATOM 5718 O O . GLY B 1 177 ? -28.688 16.469 -14.602 1 49.09 177 GLY B O 1
ATOM 5719 N N . HIS B 1 178 ? -29.219 17.016 -16.594 1 52.41 178 HIS B N 1
ATOM 5720 C CA . HIS B 1 178 ? -28.938 15.859 -17.438 1 52.41 178 HIS B CA 1
ATOM 5721 C C . HIS B 1 178 ? -27.516 15.359 -17.219 1 52.41 178 HIS B C 1
ATOM 5723 O O . HIS B 1 178 ? -27.266 14.148 -17.203 1 52.41 178 HIS B O 1
ATOM 5729 N N . TRP B 1 179 ? -26.625 16.234 -16.906 1 52.94 179 TRP B N 1
ATOM 5730 C CA . TRP B 1 179 ? -25.219 15.852 -16.844 1 52.94 179 TRP B CA 1
ATOM 5731 C C . TRP B 1 179 ? -24.906 15.148 -15.531 1 52.94 179 TRP B C 1
ATOM 5733 O O . TRP B 1 179 ? -24.031 14.281 -15.477 1 52.94 179 TRP B O 1
ATOM 5743 N N . GLU B 1 180 ? -25.562 15.367 -14.531 1 59.66 180 GLU B N 1
ATOM 5744 C CA . GLU B 1 180 ? -25.297 14.789 -13.219 1 59.66 180 GLU B CA 1
ATOM 5745 C C . GLU B 1 180 ? -25.656 13.305 -13.18 1 59.66 180 GLU B C 1
ATOM 5747 O O . GLU B 1 180 ? -24.938 12.5 -12.594 1 59.66 180 GLU B O 1
ATOM 5752 N N . GLN B 1 181 ? -26.688 13.078 -13.797 1 59.41 181 GLN B N 1
ATOM 5753 C CA . GLN B 1 181 ? -27.094 11.68 -13.875 1 59.41 181 GLN B CA 1
ATOM 5754 C C . GLN B 1 181 ? -26.094 10.859 -14.672 1 59.41 181 GLN B C 1
ATOM 5756 O O . GLN B 1 181 ? -25.75 9.734 -14.281 1 59.41 181 GLN B O 1
ATOM 5761 N N . SER B 1 182 ? -25.688 11.555 -15.68 1 58.97 182 SER B N 1
ATOM 5762 C CA . SER B 1 182 ? -24.75 10.867 -16.547 1 58.97 182 SER B CA 1
ATOM 5763 C C . SER B 1 182 ? -23.438 10.562 -15.805 1 58.97 182 SER B C 1
ATOM 5765 O O . SER B 1 182 ? -22.891 9.469 -15.945 1 58.97 182 SER B O 1
ATOM 5767 N N . LEU B 1 183 ? -23.062 11.43 -15.016 1 62.97 183 LEU B N 1
ATOM 5768 C CA . LEU B 1 183 ? -21.797 11.258 -14.297 1 62.97 183 LEU B CA 1
ATOM 5769 C C . LEU B 1 183 ? -21.953 10.203 -13.203 1 62.97 183 LEU B C 1
ATOM 5771 O O . LEU B 1 183 ? -21.031 9.406 -12.977 1 62.97 183 LEU B O 1
ATOM 5775 N N . SER B 1 184 ? -23.094 10.242 -12.617 1 62.28 184 SER B N 1
ATOM 5776 C CA . SER B 1 184 ? -23.328 9.258 -11.57 1 62.28 184 SER B CA 1
ATOM 5777 C C . SER B 1 184 ? -23.312 7.836 -12.133 1 62.28 184 SER B C 1
ATOM 5779 O O . SER B 1 184 ? -22.734 6.93 -11.523 1 62.28 184 SER B O 1
ATOM 5781 N N . ASP B 1 185 ? -23.984 7.812 -13.273 1 61.97 185 ASP B N 1
ATOM 5782 C CA . ASP B 1 185 ? -24.016 6.516 -13.938 1 61.97 185 ASP B CA 1
ATOM 5783 C C . ASP B 1 185 ? -22.609 6.066 -14.344 1 61.97 185 ASP B C 1
ATOM 5785 O O . ASP B 1 185 ? -22.281 4.887 -14.227 1 61.97 185 ASP B O 1
ATOM 5789 N N . LEU B 1 186 ? -21.922 7.047 -14.742 1 62.16 186 LEU B N 1
ATOM 5790 C CA . LEU B 1 186 ? -20.562 6.738 -15.18 1 62.16 186 LEU B CA 1
ATOM 5791 C C . LEU B 1 186 ? -19.719 6.27 -14.008 1 62.16 186 LEU B C 1
ATOM 5793 O O . LEU B 1 186 ? -18.938 5.324 -14.141 1 62.16 186 LEU B O 1
ATOM 5797 N N . VAL B 1 187 ? -19.875 6.941 -12.984 1 62.66 187 VAL B N 1
ATOM 5798 C CA . VAL B 1 187 ? -19.094 6.598 -11.812 1 62.66 187 VAL B CA 1
ATOM 5799 C C . VAL B 1 187 ? -19.422 5.18 -11.359 1 62.66 187 VAL B C 1
ATOM 5801 O O . VAL B 1 187 ? -18.531 4.41 -10.992 1 62.66 187 VAL B O 1
ATOM 5804 N N . GLU B 1 188 ? -20.641 4.957 -11.391 1 60.5 188 GLU B N 1
ATOM 5805 C CA . GLU B 1 188 ? -21.062 3.617 -11.008 1 60.5 188 GLU B CA 1
ATOM 5806 C C . GLU B 1 188 ? -20.5 2.562 -11.953 1 60.5 188 GLU B C 1
ATOM 5808 O O . GLU B 1 188 ? -20.031 1.507 -11.508 1 60.5 188 GLU B O 1
ATOM 5813 N N . ARG B 1 189 ? -20.5 2.932 -13.141 1 61.47 189 ARG B N 1
ATOM 5814 C CA . ARG B 1 189 ? -20 1.987 -14.141 1 61.47 189 ARG B CA 1
ATOM 5815 C C . ARG B 1 189 ? -18.484 1.847 -14.047 1 61.47 189 ARG B C 1
ATOM 5817 O O . ARG B 1 189 ? -17.953 0.774 -14.32 1 61.47 189 ARG B O 1
ATOM 5824 N N . MET B 1 190 ? -17.891 2.941 -13.766 1 61.44 190 MET B N 1
ATOM 5825 C CA . MET B 1 190 ? -16.438 2.934 -13.625 1 61.44 190 MET B CA 1
ATOM 5826 C C . MET B 1 190 ? -16.016 1.995 -12.5 1 61.44 190 MET B C 1
ATOM 5828 O O . MET B 1 190 ? -14.938 1.394 -12.562 1 61.44 190 MET B O 1
ATOM 5832 N N . ARG B 1 191 ? -16.906 2.016 -11.602 1 57.91 191 ARG B N 1
ATOM 5833 C CA . ARG B 1 191 ? -16.625 1.172 -10.445 1 57.91 191 ARG B CA 1
ATOM 5834 C C . ARG B 1 191 ? -16.75 -0.306 -10.805 1 57.91 191 ARG B C 1
ATOM 5836 O O . ARG B 1 191 ? -15.914 -1.118 -10.398 1 57.91 191 ARG B O 1
ATOM 5843 N N . ASP B 1 192 ? -17.828 -0.517 -11.461 1 54.03 192 ASP B N 1
ATOM 5844 C CA . ASP B 1 192 ? -18.172 -1.918 -11.695 1 54.03 192 ASP B CA 1
ATOM 5845 C C . ASP B 1 192 ? -17.531 -2.424 -12.984 1 54.03 192 ASP B C 1
ATOM 5847 O O . ASP B 1 192 ? -17.016 -3.545 -13.039 1 54.03 192 ASP B O 1
ATOM 5851 N N . GLU B 1 193 ? -17.672 -1.537 -14.039 1 54.81 193 GLU B N 1
ATOM 5852 C CA . GLU B 1 193 ? -17.234 -1.99 -15.359 1 54.81 193 GLU B CA 1
ATOM 5853 C C . GLU B 1 193 ? -16.641 -0.843 -16.172 1 54.81 193 GLU B C 1
ATOM 5855 O O . GLU B 1 193 ? -17.25 -0.374 -17.125 1 54.81 193 GLU B O 1
ATOM 5860 N N . PRO B 1 194 ? -15.414 -0.403 -15.773 1 55.72 194 PRO B N 1
ATOM 5861 C CA . PRO B 1 194 ? -14.852 0.748 -16.484 1 55.72 194 PRO B CA 1
ATOM 5862 C C . PRO B 1 194 ? -14.711 0.502 -17.984 1 55.72 194 PRO B C 1
ATOM 5864 O O . PRO B 1 194 ? -14.766 1.447 -18.781 1 55.72 194 PRO B O 1
ATOM 5867 N N . GLN B 1 195 ? -14.578 -0.688 -18.406 1 54.44 195 GLN B N 1
ATOM 5868 C CA . GLN B 1 195 ? -14.375 -0.981 -19.828 1 54.44 195 GLN B CA 1
ATOM 5869 C C . GLN B 1 195 ? -15.648 -0.729 -20.625 1 54.44 195 GLN B C 1
ATOM 5871 O O . GLN B 1 195 ? -15.594 -0.498 -21.828 1 54.44 195 GLN B O 1
ATOM 5876 N N . GLY B 1 196 ? -16.703 -0.76 -19.875 1 58.62 196 GLY B N 1
ATOM 5877 C CA . GLY B 1 196 ? -17.969 -0.58 -20.578 1 58.62 196 GLY B CA 1
ATOM 5878 C C . GLY B 1 196 ? -18.281 0.872 -20.891 1 58.62 196 GLY B C 1
ATOM 5879 O O . GLY B 1 196 ? -19.297 1.178 -21.516 1 58.62 196 GLY B O 1
ATOM 5880 N N . ILE B 1 197 ? -17.266 1.706 -20.469 1 66.12 197 ILE B N 1
ATOM 5881 C CA . ILE B 1 197 ? -17.516 3.121 -20.703 1 66.12 197 ILE B CA 1
ATOM 5882 C C . ILE B 1 197 ? -17.031 3.498 -22.109 1 66.12 197 ILE B C 1
ATOM 5884 O O . ILE B 1 197 ? -15.836 3.439 -22.391 1 66.12 197 ILE B O 1
ATOM 5888 N N . SER B 1 198 ? -18.016 3.699 -23 1 65.75 198 SER B N 1
ATOM 5889 C CA . SER B 1 198 ? -17.703 4.07 -24.375 1 65.75 198 SER B CA 1
ATOM 5890 C C . SER B 1 198 ? -16.969 5.406 -24.438 1 65.75 198 SER B C 1
ATOM 5892 O O . SER B 1 198 ? -16.984 6.172 -23.469 1 65.75 198 SER B O 1
ATOM 5894 N N . GLU B 1 199 ? -16.266 5.613 -25.5 1 68 199 GLU B N 1
ATOM 5895 C CA . GLU B 1 199 ? -15.562 6.871 -25.719 1 68 199 GLU B CA 1
ATOM 5896 C C . GLU B 1 199 ? -16.516 8.062 -25.656 1 68 199 GLU B C 1
ATOM 5898 O O . GLU B 1 199 ? -16.172 9.117 -25.125 1 68 199 GLU B O 1
ATOM 5903 N N . LEU B 1 200 ? -17.656 7.816 -26.188 1 66.5 200 LEU B N 1
ATOM 5904 C CA . LEU B 1 200 ? -18.641 8.891 -26.188 1 66.5 200 LEU B CA 1
ATOM 5905 C C . LEU B 1 200 ? -19.094 9.219 -24.766 1 66.5 200 LEU B C 1
ATOM 5907 O O . LEU B 1 200 ? -19.234 10.391 -24.422 1 66.5 200 LEU B O 1
ATOM 5911 N N . GLU B 1 201 ? -19.281 8.156 -24.047 1 67.75 201 GLU B N 1
ATOM 5912 C CA . GLU B 1 201 ? -19.688 8.359 -22.656 1 67.75 201 GLU B CA 1
ATOM 5913 C C . GLU B 1 201 ? -18.578 9.062 -21.875 1 67.75 201 GLU B C 1
ATOM 5915 O O . GLU B 1 201 ? -18.859 9.914 -21.031 1 67.75 201 GLU B O 1
ATOM 5920 N N . LEU B 1 202 ? -17.453 8.711 -22.188 1 70.75 202 LEU B N 1
ATOM 5921 C CA . LEU B 1 202 ? -16.312 9.32 -21.516 1 70.75 202 LEU B CA 1
ATOM 5922 C C . LEU B 1 202 ? -16.188 10.797 -21.875 1 70.75 202 LEU B C 1
ATOM 5924 O O . LEU B 1 202 ? -15.945 11.633 -21 1 70.75 202 LEU B O 1
ATOM 5928 N N . GLN B 1 203 ? -16.422 11.109 -23.156 1 70.56 203 GLN B N 1
ATOM 5929 C CA . GLN B 1 203 ? -16.359 12.5 -23.594 1 70.56 203 GLN B CA 1
ATOM 5930 C C . GLN B 1 203 ? -17.469 13.328 -22.938 1 70.56 203 GLN B C 1
ATOM 5932 O O . GLN B 1 203 ? -17.25 14.484 -22.562 1 70.56 203 GLN B O 1
ATOM 5937 N N . GLY B 1 204 ? -18.594 12.688 -22.859 1 67.06 204 GLY B N 1
ATOM 5938 C CA . GLY B 1 204 ? -19.672 13.352 -22.156 1 67.06 204 GLY B CA 1
ATOM 5939 C C . GLY B 1 204 ? -19.359 13.633 -20.703 1 67.06 204 GLY B C 1
ATOM 5940 O O . GLY B 1 204 ? -19.625 14.727 -20.203 1 67.06 204 GLY B O 1
ATOM 5941 N N . ALA B 1 205 ? -18.781 12.656 -20.109 1 66.75 205 ALA B N 1
ATOM 5942 C CA . ALA B 1 205 ? -18.391 12.812 -18.719 1 66.75 205 ALA B CA 1
ATOM 5943 C C . ALA B 1 205 ? -17.344 13.914 -18.547 1 66.75 205 ALA B C 1
ATOM 5945 O O . ALA B 1 205 ? -17.438 14.734 -17.641 1 66.75 205 ALA B O 1
ATOM 5946 N N . LEU B 1 206 ? -16.469 13.977 -19.453 1 70.56 206 LEU B N 1
ATOM 5947 C CA . LEU B 1 206 ? -15.414 14.977 -19.391 1 70.56 206 LEU B CA 1
ATOM 5948 C C . LEU B 1 206 ? -15.977 16.375 -19.594 1 70.56 206 LEU B C 1
ATOM 5950 O O . LEU B 1 206 ? -15.508 17.328 -18.969 1 70.56 206 LEU B O 1
ATOM 5954 N N . SER B 1 207 ? -16.938 16.438 -20.469 1 70.31 207 SER B N 1
ATOM 5955 C CA . SER B 1 207 ? -17.594 17.719 -20.656 1 70.31 207 SER B CA 1
ATOM 5956 C C . SER B 1 207 ? -18.281 18.188 -19.375 1 70.31 207 SER B C 1
ATOM 5958 O O . SER B 1 207 ? -18.25 19.375 -19.047 1 70.31 207 SER B O 1
ATOM 5960 N N . ALA B 1 208 ? -18.828 17.219 -18.703 1 65.75 208 ALA B N 1
ATOM 5961 C CA . ALA B 1 208 ? -19.469 17.547 -17.438 1 65.75 208 ALA B CA 1
ATOM 5962 C C . ALA B 1 208 ? -18.438 17.984 -16.406 1 65.75 208 ALA B C 1
ATOM 5964 O O . ALA B 1 208 ? -18.672 18.922 -15.641 1 65.75 208 ALA B O 1
ATOM 5965 N N . VAL B 1 209 ? -17.344 17.375 -16.422 1 67.81 209 VAL B N 1
ATOM 5966 C CA . VAL B 1 209 ? -16.281 17.734 -15.5 1 67.81 209 VAL B CA 1
ATOM 5967 C C . VAL B 1 209 ? -15.805 19.156 -15.797 1 67.81 209 VAL B C 1
ATOM 5969 O O . VAL B 1 209 ? -15.578 19.953 -14.875 1 67.81 209 VAL B O 1
ATOM 5972 N N . ARG B 1 210 ? -15.68 19.391 -17 1 68.56 210 ARG B N 1
ATOM 5973 C CA . ARG B 1 210 ? -15.242 20.734 -17.406 1 68.56 210 ARG B CA 1
ATOM 5974 C C . ARG B 1 210 ? -16.234 21.797 -16.922 1 68.56 210 ARG B C 1
ATOM 5976 O O . ARG B 1 210 ? -15.82 22.844 -16.438 1 68.56 210 ARG B O 1
ATOM 5983 N N . GLN B 1 211 ? -17.375 21.484 -17.047 1 65.5 211 GLN B N 1
ATOM 5984 C CA . GLN B 1 211 ? -18.406 22.422 -16.609 1 65.5 211 GLN B CA 1
ATOM 5985 C C . GLN B 1 211 ? -18.375 22.625 -15.102 1 65.5 211 GLN B C 1
ATOM 5987 O O . GLN B 1 211 ? -18.516 23.734 -14.609 1 65.5 211 GLN B O 1
ATOM 5992 N N . LEU B 1 212 ? -18.219 21.531 -14.484 1 63.47 212 LEU B N 1
ATOM 5993 C CA . LEU B 1 212 ? -18.125 21.594 -13.023 1 63.47 212 LEU B CA 1
ATOM 5994 C C . LEU B 1 212 ? -16.938 22.422 -12.586 1 63.47 212 LEU B C 1
ATOM 5996 O O . LEU B 1 212 ? -17.031 23.234 -11.664 1 63.47 212 LEU B O 1
ATOM 6000 N N . MET B 1 213 ? -15.875 22.125 -13.203 1 64.88 213 MET B N 1
ATOM 6001 C CA . MET B 1 213 ? -14.648 22.828 -12.859 1 64.88 213 MET B CA 1
ATOM 6002 C C . MET B 1 213 ? -14.789 24.328 -13.164 1 64.88 213 MET B C 1
ATOM 6004 O O . MET B 1 213 ? -14.328 25.172 -12.391 1 64.88 213 MET B O 1
ATOM 6008 N N . ASP B 1 214 ? -15.367 24.609 -14.289 1 63.03 214 ASP B N 1
ATOM 6009 C CA . ASP B 1 214 ? -15.57 26 -14.664 1 63.03 214 ASP B CA 1
ATOM 6010 C C . ASP B 1 214 ? -16.469 26.703 -13.656 1 63.03 214 ASP B C 1
ATOM 6012 O O . ASP B 1 214 ? -16.266 27.891 -13.367 1 63.03 214 ASP B O 1
ATOM 6016 N N . HIS B 1 215 ? -17.344 25.938 -13.32 1 60.78 215 HIS B N 1
ATOM 6017 C CA . HIS B 1 215 ? -18.312 26.516 -12.398 1 60.78 215 HIS B CA 1
ATOM 6018 C C . HIS B 1 215 ? -17.719 26.656 -10.992 1 60.78 215 HIS B C 1
ATOM 6020 O O . HIS B 1 215 ? -17.859 27.703 -10.359 1 60.78 215 HIS B O 1
ATOM 6026 N N . TYR B 1 216 ? -17.188 25.609 -10.562 1 59.09 216 TYR B N 1
ATOM 6027 C CA . TYR B 1 216 ? -16.812 25.578 -9.156 1 59.09 216 TYR B CA 1
ATOM 6028 C C . TYR B 1 216 ? -15.367 26.016 -8.961 1 59.09 216 TYR B C 1
ATOM 6030 O O . TYR B 1 216 ? -14.984 26.484 -7.887 1 59.09 216 TYR B O 1
ATOM 6038 N N . PHE B 1 217 ? -14.672 25.75 -9.977 1 57.5 217 PHE B N 1
ATOM 6039 C CA . PHE B 1 217 ? -13.25 25.953 -9.766 1 57.5 217 PHE B CA 1
ATOM 6040 C C . PHE B 1 217 ? -12.703 27 -10.719 1 57.5 217 PHE B C 1
ATOM 6042 O O . PHE B 1 217 ? -11.523 26.969 -11.086 1 57.5 217 PHE B O 1
ATOM 6049 N N . ARG B 1 218 ? -13.664 27.719 -11.258 1 54.38 218 ARG B N 1
ATOM 6050 C CA . ARG B 1 218 ? -13.281 28.797 -12.172 1 54.38 218 ARG B CA 1
ATOM 6051 C C . ARG B 1 218 ? -12.062 29.547 -11.656 1 54.38 218 ARG B C 1
ATOM 6053 O O . ARG B 1 218 ? -11.234 30.016 -12.445 1 54.38 218 ARG B O 1
ATOM 6060 N N . ALA B 1 219 ? -12.148 29.719 -10.391 1 47.53 219 ALA B N 1
ATOM 6061 C CA . ALA B 1 219 ? -11.086 30.547 -9.828 1 47.53 219 ALA B CA 1
ATOM 6062 C C . ALA B 1 219 ? -9.75 29.812 -9.828 1 47.53 219 ALA B C 1
ATOM 6064 O O . ALA B 1 219 ? -8.766 30.297 -9.273 1 47.53 219 ALA B O 1
ATOM 6065 N N . LEU B 1 220 ? -9.859 28.625 -10.25 1 47.66 220 LEU B N 1
ATOM 6066 C CA . LEU B 1 220 ? -8.594 27.906 -10.18 1 47.66 220 LEU B CA 1
ATOM 6067 C C . LEU B 1 220 ? -7.559 28.547 -11.109 1 47.66 220 LEU B C 1
ATOM 6069 O O . LEU B 1 220 ? -7.738 28.562 -12.328 1 47.66 220 LEU B O 1
ATOM 6073 N N . SER B 1 221 ? -7.047 29.578 -10.609 1 49 221 SER B N 1
ATOM 6074 C CA . SER B 1 221 ? -5.926 30.203 -11.312 1 49 221 SER B CA 1
ATOM 6075 C C . SER B 1 221 ? -4.918 29.156 -11.773 1 49 221 SER B C 1
ATOM 6077 O O . SER B 1 221 ? -4.746 28.109 -11.125 1 49 221 SER B O 1
ATOM 6079 N N . PRO B 1 222 ? -4.66 29.281 -13 1 50.34 222 PRO B N 1
ATOM 6080 C CA . PRO B 1 222 ? -3.543 28.453 -13.453 1 50.34 222 PRO B CA 1
ATOM 6081 C C . PRO B 1 222 ? -2.414 28.375 -12.43 1 50.34 222 PRO B C 1
ATOM 6083 O O . PRO B 1 222 ? -2 29.391 -11.875 1 50.34 222 PRO B O 1
ATOM 6086 N N . LEU B 1 223 ? -2.355 27.312 -11.75 1 51.69 223 LEU B N 1
ATOM 6087 C CA . LEU B 1 223 ? -1.232 27.188 -10.828 1 51.69 223 LEU B CA 1
ATOM 6088 C C . LEU B 1 223 ? 0.065 27.656 -11.484 1 51.69 223 LEU B C 1
ATOM 6090 O O . LEU B 1 223 ? 0.396 27.203 -12.586 1 51.69 223 LEU B O 1
ATOM 6094 N N . LYS B 1 224 ? 0.425 28.906 -11.219 1 55.31 224 LYS B N 1
ATOM 6095 C CA . LYS B 1 224 ? 1.734 29.359 -11.672 1 55.31 224 LYS B CA 1
ATOM 6096 C C . LYS B 1 224 ? 2.824 28.359 -11.312 1 55.31 224 LYS B C 1
ATOM 6098 O O . LYS B 1 224 ? 2.885 27.875 -10.18 1 55.31 224 LYS B O 1
ATOM 6103 N N . HIS B 1 225 ? 3.334 27.75 -12.32 1 61.81 225 HIS B N 1
ATOM 6104 C CA . HIS B 1 225 ? 4.453 26.828 -12.141 1 61.81 225 HIS B CA 1
ATOM 6105 C C . HIS B 1 225 ? 5.691 27.578 -11.633 1 61.81 225 HIS B C 1
ATOM 6107 O O . HIS B 1 225 ? 6.312 28.328 -12.383 1 61.81 225 HIS B O 1
ATOM 6113 N N . LYS B 1 226 ? 5.855 27.797 -10.336 1 72.88 226 LYS B N 1
ATOM 6114 C CA . LYS B 1 226 ? 7.137 28.25 -9.797 1 72.88 226 LYS B CA 1
ATOM 6115 C C . LYS B 1 226 ? 8.133 27.094 -9.711 1 72.88 226 LYS B C 1
ATOM 6117 O O . LYS B 1 226 ? 7.785 26 -9.273 1 72.88 226 LYS B O 1
ATOM 6122 N N . PRO B 1 227 ? 9.305 27.469 -10.312 1 82.69 227 PRO B N 1
ATOM 6123 C CA . PRO B 1 227 ? 10.328 26.422 -10.203 1 82.69 227 PRO B CA 1
ATOM 6124 C C . PRO B 1 227 ? 10.531 25.938 -8.766 1 82.69 227 PRO B C 1
ATOM 6126 O O . PRO B 1 227 ? 10.609 26.766 -7.848 1 82.69 227 PRO B O 1
ATOM 6129 N N . ARG B 1 228 ? 10.586 24.781 -8.656 1 86.81 228 ARG B N 1
ATOM 6130 C CA . ARG B 1 228 ? 10.758 24.188 -7.332 1 86.81 228 ARG B CA 1
ATOM 6131 C C . ARG B 1 228 ? 12.195 24.312 -6.852 1 86.81 228 ARG B C 1
ATOM 6133 O O . ARG B 1 228 ? 13.133 24.156 -7.637 1 86.81 228 ARG B O 1
ATOM 6140 N N . THR B 1 229 ? 12.336 24.609 -5.582 1 88.06 229 THR B N 1
ATOM 6141 C CA . THR B 1 229 ? 13.641 24.625 -4.938 1 88.06 229 THR B CA 1
ATOM 6142 C C . THR B 1 229 ? 14.031 23.219 -4.465 1 88.06 229 THR B C 1
ATOM 6144 O O . THR B 1 229 ? 13.219 22.297 -4.523 1 88.06 229 THR B O 1
ATOM 6147 N N . GLN B 1 230 ? 15.344 23.078 -4.074 1 87.62 230 GLN B N 1
ATOM 6148 C CA . GLN B 1 230 ? 15.805 21.812 -3.527 1 87.62 230 GLN B CA 1
ATOM 6149 C C . GLN B 1 230 ? 14.953 21.375 -2.342 1 87.62 230 GLN B C 1
ATOM 6151 O O . GLN B 1 230 ? 14.617 20.203 -2.211 1 87.62 230 GLN B O 1
ATOM 6156 N N . ARG B 1 231 ? 14.633 22.359 -1.624 1 86.94 231 ARG B N 1
ATOM 6157 C CA . ARG B 1 231 ? 13.82 22.062 -0.446 1 86.94 231 ARG B CA 1
ATOM 6158 C C . ARG B 1 231 ? 12.445 21.547 -0.844 1 86.94 231 ARG B C 1
ATOM 6160 O O . ARG B 1 231 ? 11.922 20.625 -0.218 1 86.94 231 ARG B O 1
ATOM 6167 N N . ASP B 1 232 ? 11.93 22.109 -1.854 1 86.81 232 ASP B N 1
ATOM 6168 C CA . ASP B 1 232 ? 10.633 21.672 -2.344 1 86.81 232 ASP B CA 1
ATOM 6169 C C . ASP B 1 232 ? 10.688 20.219 -2.844 1 86.81 232 ASP B C 1
ATOM 6171 O O . ASP B 1 232 ? 9.773 19.438 -2.602 1 86.81 232 ASP B O 1
ATOM 6175 N N . ILE B 1 233 ? 11.742 19.906 -3.443 1 86.44 233 ILE B N 1
ATOM 6176 C CA . ILE B 1 233 ? 11.922 18.594 -4.035 1 86.44 233 ILE B CA 1
ATOM 6177 C C . ILE B 1 233 ? 12.062 17.547 -2.932 1 86.44 233 ILE B C 1
ATOM 6179 O O . ILE B 1 233 ? 11.469 16.469 -3.006 1 86.44 233 ILE B O 1
ATOM 6183 N N . ILE B 1 234 ? 12.805 17.938 -1.982 1 86.69 234 ILE B N 1
ATOM 6184 C CA . ILE B 1 234 ? 13.031 17.031 -0.857 1 86.69 234 ILE B CA 1
ATOM 6185 C C . ILE B 1 234 ? 11.727 16.828 -0.095 1 86.69 234 ILE B C 1
ATOM 6187 O O . ILE B 1 234 ? 11.453 15.727 0.396 1 86.69 234 ILE B O 1
ATOM 6191 N N . ASN B 1 235 ? 10.945 17.844 -0.093 1 85.88 235 ASN B N 1
ATOM 6192 C CA . ASN B 1 235 ? 9.68 17.781 0.632 1 85.88 235 ASN B CA 1
ATOM 6193 C C . ASN B 1 235 ? 8.648 16.938 -0.11 1 85.88 235 ASN B C 1
ATOM 6195 O O . ASN B 1 235 ? 7.77 16.328 0.511 1 85.88 235 ASN B O 1
ATOM 6199 N N . LYS B 1 236 ? 8.812 16.938 -1.449 1 84.88 236 LYS B N 1
ATOM 6200 C CA . LYS B 1 236 ? 7.91 16.156 -2.283 1 84.88 236 LYS B CA 1
ATOM 6201 C C . LYS B 1 236 ? 8.688 15.336 -3.311 1 84.88 236 LYS B C 1
ATOM 6203 O O . LYS B 1 236 ? 8.586 15.578 -4.512 1 84.88 236 LYS B O 1
ATOM 6208 N N . PRO B 1 237 ? 9.367 14.336 -2.846 1 72.81 237 PRO B N 1
ATOM 6209 C CA . PRO B 1 237 ? 10.289 13.609 -3.727 1 72.81 237 PRO B CA 1
ATOM 6210 C C . PRO B 1 237 ? 9.57 12.828 -4.82 1 72.81 237 PRO B C 1
ATOM 6212 O O . PRO B 1 237 ? 10.133 12.586 -5.891 1 72.81 237 PRO B O 1
ATOM 6215 N N . MET B 1 238 ? 8.406 12.312 -4.602 1 67.31 238 MET B N 1
ATOM 6216 C CA . MET B 1 238 ? 7.711 11.445 -5.555 1 67.31 238 MET B CA 1
ATOM 6217 C C . MET B 1 238 ? 6.359 12.039 -5.941 1 67.31 238 MET B C 1
ATOM 6219 O O . MET B 1 238 ? 5.316 11.422 -5.703 1 67.31 238 MET B O 1
ATOM 6223 N N . THR B 1 239 ? 6.531 13.141 -6.719 1 69.31 239 THR B N 1
ATOM 6224 C CA . THR B 1 239 ? 5.297 13.844 -7.039 1 69.31 239 THR B CA 1
ATOM 6225 C C . THR B 1 239 ? 4.395 12.977 -7.914 1 69.31 239 THR B C 1
ATOM 6227 O O . THR B 1 239 ? 4.871 12.297 -8.828 1 69.31 239 THR B O 1
ATOM 6230 N N . LEU B 1 240 ? 3.227 12.711 -7.496 1 64.19 240 LEU B N 1
ATOM 6231 C CA . LEU B 1 240 ? 2.213 11.992 -8.266 1 64.19 240 LEU B CA 1
ATOM 6232 C C . LEU B 1 240 ? 1.475 12.938 -9.203 1 64.19 240 LEU B C 1
ATOM 6234 O O . LEU B 1 240 ? 0.543 12.523 -9.898 1 64.19 240 LEU B O 1
ATOM 6238 N N . ARG B 1 241 ? 1.994 14.109 -9.367 1 64.5 241 ARG B N 1
ATOM 6239 C CA . ARG B 1 241 ? 1.287 15.133 -10.133 1 64.5 241 ARG B CA 1
ATOM 6240 C C . ARG B 1 241 ? 1.609 15.016 -11.617 1 64.5 241 ARG B C 1
ATOM 6242 O O . ARG B 1 241 ? 2.734 14.68 -11.992 1 64.5 241 ARG B O 1
ATOM 6249 N N . HIS B 1 242 ? 0.525 14.945 -12.391 1 61.47 242 HIS B N 1
ATOM 6250 C CA . HIS B 1 242 ? 0.737 15.117 -13.82 1 61.47 242 HIS B CA 1
ATOM 6251 C C . HIS B 1 242 ? 1.26 16.516 -14.141 1 61.47 242 HIS B C 1
ATOM 6253 O O . HIS B 1 242 ? 0.857 17.484 -13.5 1 61.47 242 HIS B O 1
ATOM 6259 N N . PRO B 1 243 ? 2.361 16.359 -15.055 1 60.19 243 PRO B N 1
ATOM 6260 C CA . PRO B 1 243 ? 2.828 17.688 -15.445 1 60.19 243 PRO B CA 1
ATOM 6261 C C . PRO B 1 243 ? 1.763 18.484 -16.188 1 60.19 243 PRO B C 1
ATOM 6263 O O . PRO B 1 243 ? 0.997 17.922 -16.984 1 60.19 243 PRO B O 1
ATOM 6266 N N . GLY B 1 244 ? 1.372 19.531 -15.812 1 62.09 244 GLY B N 1
ATOM 6267 C CA . GLY B 1 244 ? 0.455 20.438 -16.484 1 62.09 244 GLY B CA 1
ATOM 6268 C C . GLY B 1 244 ? -0.746 20.797 -15.633 1 62.09 244 GLY B C 1
ATOM 6269 O O . GLY B 1 244 ? -0.986 20.188 -14.586 1 62.09 244 GLY B O 1
ATOM 6270 N N . ASN B 1 245 ? -1.287 21.766 -16.062 1 64.5 245 ASN B N 1
ATOM 6271 C CA . ASN B 1 245 ? -2.479 22.266 -15.391 1 64.5 245 ASN B CA 1
ATOM 6272 C C . ASN B 1 245 ? -3.705 21.422 -15.711 1 64.5 245 ASN B C 1
ATOM 6274 O O . ASN B 1 245 ? -3.791 20.828 -16.797 1 64.5 245 ASN B O 1
ATOM 6278 N N . LEU B 1 246 ? -4.496 21.125 -14.719 1 64.62 246 LEU B N 1
ATOM 6279 C CA . LEU B 1 246 ? -5.703 20.312 -14.836 1 64.62 246 LEU B CA 1
ATOM 6280 C C . LEU B 1 246 ? -6.473 20.672 -16.109 1 64.62 246 LEU B C 1
ATOM 6282 O O . LEU B 1 246 ? -7.016 19.781 -16.781 1 64.62 246 LEU B O 1
ATOM 6286 N N . TYR B 1 247 ? -6.387 21.953 -16.453 1 61.56 247 TYR B N 1
ATOM 6287 C CA . TYR B 1 247 ? -7.141 22.422 -17.625 1 61.56 247 TYR B CA 1
ATOM 6288 C C . TYR B 1 247 ? -6.559 21.859 -18.906 1 61.56 247 TYR B C 1
ATOM 6290 O O . TYR B 1 247 ? -7.297 21.406 -19.781 1 61.56 247 TYR B O 1
ATOM 6298 N N . ASP B 1 248 ? -5.289 21.891 -18.922 1 63.47 248 ASP B N 1
ATOM 6299 C CA . ASP B 1 248 ? -4.621 21.375 -20.109 1 63.47 248 ASP B CA 1
ATOM 6300 C C . ASP B 1 248 ? -4.805 19.875 -20.234 1 63.47 248 ASP B C 1
ATOM 6302 O O . ASP B 1 248 ? -4.98 19.359 -21.344 1 63.47 248 ASP B O 1
ATOM 6306 N N . LEU B 1 249 ? -4.895 19.344 -19.078 1 64.31 249 LEU B N 1
ATOM 6307 C CA . LEU B 1 249 ? -5.043 17.891 -19.062 1 64.31 249 LEU B CA 1
ATOM 6308 C C . LEU B 1 249 ? -6.43 17.484 -19.547 1 64.31 249 LEU B C 1
ATOM 6310 O O . LEU B 1 249 ? -6.57 16.5 -20.281 1 64.31 249 LEU B O 1
ATOM 6314 N N . LEU B 1 250 ? -7.367 18.266 -19.156 1 63.16 250 LEU B N 1
ATOM 6315 C CA . LEU B 1 250 ? -8.75 17.984 -19.531 1 63.16 250 LEU B CA 1
ATOM 6316 C C . LEU B 1 250 ? -8.961 18.203 -21.031 1 63.16 250 LEU B C 1
ATOM 6318 O O . LEU B 1 250 ? -9.805 17.547 -21.641 1 63.16 250 LEU B O 1
ATOM 6322 N N . GLN B 1 251 ? -8.18 19.094 -21.547 1 60.16 251 GLN B N 1
ATOM 6323 C CA . GLN B 1 251 ? -8.375 19.453 -22.953 1 60.16 251 GLN B CA 1
ATOM 6324 C C . GLN B 1 251 ? -7.613 18.5 -23.875 1 60.16 251 GLN B C 1
ATOM 6326 O O . GLN B 1 251 ? -8.078 18.188 -24.969 1 60.16 251 GLN B O 1
ATOM 6331 N N . SER B 1 252 ? -6.406 18.109 -23.344 1 57.12 252 SER B N 1
ATOM 6332 C CA . SER B 1 252 ? -5.52 17.531 -24.344 1 57.12 252 SER B CA 1
ATOM 6333 C C . SER B 1 252 ? -5.156 16.094 -23.984 1 57.12 252 SER B C 1
ATOM 6335 O O . SER B 1 252 ? -4.434 15.422 -24.734 1 57.12 252 SER B O 1
ATOM 6337 N N . SER B 1 253 ? -5.734 15.578 -22.891 1 58.31 253 SER B N 1
ATOM 6338 C CA . SER B 1 253 ? -5.074 14.328 -22.547 1 58.31 253 SER B CA 1
ATOM 6339 C C . SER B 1 253 ? -5.594 13.172 -23.406 1 58.31 253 SER B C 1
ATOM 6341 O O . SER B 1 253 ? -6.805 12.992 -23.531 1 58.31 253 SER B O 1
ATOM 6343 N N . ASP B 1 254 ? -4.637 12.586 -24.156 1 59.78 254 ASP B N 1
ATOM 6344 C CA . ASP B 1 254 ? -4.941 11.438 -25 1 59.78 254 ASP B CA 1
ATOM 6345 C C . ASP B 1 254 ? -4.914 10.141 -24.188 1 59.78 254 ASP B C 1
ATOM 6347 O O . ASP B 1 254 ? -5.207 9.07 -24.719 1 59.78 254 ASP B O 1
ATOM 6351 N N . SER B 1 255 ? -4.648 10.375 -22.922 1 65.06 255 SER B N 1
ATOM 6352 C CA . SER B 1 255 ? -4.57 9.148 -22.125 1 65.06 255 SER B CA 1
ATOM 6353 C C . SER B 1 255 ? -5.941 8.758 -21.578 1 65.06 255 SER B C 1
ATOM 6355 O O . SER B 1 255 ? -6.578 9.531 -20.859 1 65.06 255 SER B O 1
ATOM 6357 N N . ARG B 1 256 ? -6.43 7.648 -22.031 1 66.5 256 ARG B N 1
ATOM 6358 C CA . ARG B 1 256 ? -7.715 7.133 -21.562 1 66.5 256 ARG B CA 1
ATOM 6359 C C . ARG B 1 256 ? -7.742 7.004 -20.047 1 66.5 256 ARG B C 1
ATOM 6361 O O . ARG B 1 256 ? -8.758 7.309 -19.406 1 66.5 256 ARG B O 1
ATOM 6368 N N . ALA B 1 257 ? -6.645 6.648 -19.484 1 65.06 257 ALA B N 1
ATOM 6369 C CA . ALA B 1 257 ? -6.555 6.5 -18.031 1 65.06 257 ALA B CA 1
ATOM 6370 C C . ALA B 1 257 ? -6.805 7.832 -17.328 1 65.06 257 ALA B C 1
ATOM 6372 O O . ALA B 1 257 ? -7.523 7.887 -16.328 1 65.06 257 ALA B O 1
ATOM 6373 N N . LEU B 1 258 ? -6.246 8.805 -17.859 1 70.44 258 LEU B N 1
ATOM 6374 C CA . LEU B 1 258 ? -6.422 10.133 -17.281 1 70.44 258 LEU B CA 1
ATOM 6375 C C . LEU B 1 258 ? -7.867 10.602 -17.422 1 70.44 258 LEU B C 1
ATOM 6377 O O . LEU B 1 258 ? -8.43 11.188 -16.484 1 70.44 258 LEU B O 1
ATOM 6381 N N . GLN B 1 259 ? -8.406 10.289 -18.516 1 71.06 259 GLN B N 1
ATOM 6382 C CA . GLN B 1 259 ? -9.789 10.688 -18.75 1 71.06 259 GLN B CA 1
ATOM 6383 C C . GLN B 1 259 ? -10.742 9.984 -17.781 1 71.06 259 GLN B C 1
ATOM 6385 O O . GLN B 1 259 ? -11.641 10.617 -17.234 1 71.06 259 GLN B O 1
ATOM 6390 N N . LEU B 1 260 ? -10.445 8.781 -17.609 1 69.81 260 LEU B N 1
ATOM 6391 C CA . LEU B 1 260 ? -11.258 8.008 -16.672 1 69.81 260 LEU B CA 1
ATOM 6392 C C . LEU B 1 260 ? -11.086 8.516 -15.25 1 69.81 260 LEU B C 1
ATOM 6394 O O . LEU B 1 260 ? -12.07 8.625 -14.508 1 69.81 260 LEU B O 1
ATOM 6398 N N . ALA B 1 261 ? -9.883 8.812 -14.906 1 72.44 261 ALA B N 1
ATOM 6399 C CA . ALA B 1 261 ? -9.617 9.344 -13.57 1 72.44 261 ALA B CA 1
ATOM 6400 C C . ALA B 1 261 ? -10.336 10.672 -13.359 1 72.44 261 ALA B C 1
ATOM 6402 O O . ALA B 1 261 ? -10.914 10.906 -12.297 1 72.44 261 ALA B O 1
ATOM 6403 N N . MET B 1 262 ? -10.305 11.508 -14.336 1 73.25 262 MET B N 1
ATOM 6404 C CA . MET B 1 262 ? -10.961 12.812 -14.25 1 73.25 262 MET B CA 1
ATOM 6405 C C . MET B 1 262 ? -12.469 12.648 -14.109 1 73.25 262 MET B C 1
ATOM 6407 O O . MET B 1 262 ? -13.102 13.312 -13.289 1 73.25 262 MET B O 1
ATOM 6411 N N . ALA B 1 263 ? -12.945 11.734 -14.859 1 69.88 263 ALA B N 1
ATOM 6412 C CA . ALA B 1 263 ? -14.375 11.461 -14.789 1 69.88 263 ALA B CA 1
ATOM 6413 C C . ALA B 1 263 ? -14.758 10.906 -13.414 1 69.88 263 ALA B C 1
ATOM 6415 O O . ALA B 1 263 ? -15.797 11.281 -12.859 1 69.88 263 ALA B O 1
ATOM 6416 N N . GLY B 1 264 ? -13.898 10.062 -12.945 1 70.81 264 GLY B N 1
ATOM 6417 C CA . GLY B 1 264 ? -14.133 9.508 -11.625 1 70.81 264 GLY B CA 1
ATOM 6418 C C . GLY B 1 264 ? -14.133 10.555 -10.523 1 70.81 264 GLY B C 1
ATOM 6419 O O . GLY B 1 264 ? -15.023 10.57 -9.672 1 70.81 264 GLY B O 1
ATOM 6420 N N . VAL B 1 265 ? -13.18 11.406 -10.586 1 70.94 265 VAL B N 1
ATOM 6421 C CA . VAL B 1 265 ? -13.062 12.469 -9.594 1 70.94 265 VAL B CA 1
ATOM 6422 C C . VAL B 1 265 ? -14.266 13.406 -9.688 1 70.94 265 VAL B C 1
ATOM 6424 O O . VAL B 1 265 ? -14.875 13.75 -8.672 1 70.94 265 VAL B O 1
ATOM 6427 N N . ALA B 1 266 ? -14.57 13.742 -10.859 1 70.38 266 ALA B N 1
ATOM 6428 C CA . ALA B 1 266 ? -15.711 14.633 -11.07 1 70.38 266 ALA B CA 1
ATOM 6429 C C . ALA B 1 266 ? -17 13.992 -10.57 1 70.38 266 ALA B C 1
ATOM 6431 O O . ALA B 1 266 ? -17.828 14.648 -9.93 1 70.38 266 ALA B O 1
ATOM 6432 N N . GLY B 1 267 ? -17.078 12.727 -10.945 1 69.44 267 GLY B N 1
ATOM 6433 C CA . GLY B 1 267 ? -18.25 12.008 -10.492 1 69.44 267 GLY B CA 1
ATOM 6434 C C . GLY B 1 267 ? -18.359 11.93 -8.977 1 69.44 267 GLY B C 1
ATOM 6435 O O . GLY B 1 267 ? -19.438 12.125 -8.414 1 69.44 267 GLY B O 1
ATOM 6436 N N . THR B 1 268 ? -17.312 11.742 -8.336 1 70.94 268 THR B N 1
ATOM 6437 C CA . THR B 1 268 ? -17.297 11.656 -6.883 1 70.94 268 THR B CA 1
ATOM 6438 C C . THR B 1 268 ? -17.609 13.008 -6.25 1 70.94 268 THR B C 1
ATOM 6440 O O . THR B 1 268 ? -18.297 13.078 -5.234 1 70.94 268 THR B O 1
ATOM 6443 N N . LEU B 1 269 ? -17.109 14.047 -6.871 1 72 269 LEU B N 1
ATOM 6444 C CA . LEU B 1 269 ? -17.375 15.391 -6.367 1 72 269 LEU B CA 1
ATOM 6445 C C . LEU B 1 269 ? -18.859 15.75 -6.504 1 72 269 LEU B C 1
ATOM 6447 O O . LEU B 1 269 ? -19.438 16.359 -5.602 1 72 269 LEU B O 1
ATOM 6451 N N . LEU B 1 270 ? -19.375 15.336 -7.574 1 70.44 270 LEU B N 1
ATOM 6452 C CA . LEU B 1 270 ? -20.797 15.602 -7.797 1 70.44 270 LEU B CA 1
ATOM 6453 C C . LEU B 1 270 ? -21.656 14.852 -6.785 1 70.44 270 LEU B C 1
ATOM 6455 O O . LEU B 1 270 ? -22.625 15.398 -6.258 1 70.44 270 LEU B O 1
ATOM 6459 N N . GLN B 1 271 ? -21.25 13.68 -6.582 1 69.25 271 GLN B N 1
ATOM 6460 C CA . GLN B 1 271 ? -21.969 12.867 -5.609 1 69.25 271 GLN B CA 1
ATOM 6461 C C . GLN B 1 271 ? -21.859 13.461 -4.207 1 69.25 271 GLN B C 1
ATOM 6463 O O . GLN B 1 271 ? -22.828 13.469 -3.449 1 69.25 271 GLN B O 1
ATOM 6468 N N . ALA B 1 272 ? -20.734 13.898 -3.957 1 70.75 272 ALA B N 1
ATOM 6469 C CA . ALA B 1 272 ? -20.484 14.461 -2.631 1 70.75 272 ALA B CA 1
ATOM 6470 C C . ALA B 1 272 ? -21.281 15.75 -2.426 1 70.75 272 ALA B C 1
ATOM 6472 O O . ALA B 1 272 ? -21.703 16.047 -1.31 1 70.75 272 ALA B O 1
ATOM 6473 N N . ARG B 1 273 ? -21.438 16.547 -3.391 1 69.19 273 ARG B N 1
ATOM 6474 C CA . ARG B 1 273 ? -22.172 17.797 -3.307 1 69.19 273 ARG B CA 1
ATOM 6475 C C . ARG B 1 273 ? -23.656 17.547 -3.064 1 69.19 273 ARG B C 1
ATOM 6477 O O . ARG B 1 273 ? -24.297 18.297 -2.328 1 69.19 273 ARG B O 1
ATOM 6484 N N . GLY B 1 274 ? -24.047 16.516 -3.551 1 64.31 274 GLY B N 1
ATOM 6485 C CA . GLY B 1 274 ? -25.484 16.266 -3.432 1 64.31 274 GLY B CA 1
ATOM 6486 C C . GLY B 1 274 ? -26.328 17.422 -3.938 1 64.31 274 GLY B C 1
ATOM 6487 O O . GLY B 1 274 ? -26.062 17.984 -5.004 1 64.31 274 GLY B O 1
ATOM 6488 N N . ASN B 1 275 ? -27.406 17.781 -3.238 1 63.06 275 ASN B N 1
ATOM 6489 C CA . ASN B 1 275 ? -28.344 18.828 -3.631 1 63.06 275 ASN B CA 1
ATOM 6490 C C . ASN B 1 275 ? -27.984 20.172 -2.984 1 63.06 275 ASN B C 1
ATOM 6492 O O . ASN B 1 275 ? -28.797 21.094 -2.996 1 63.06 275 ASN B O 1
ATOM 6496 N N . ARG B 1 276 ? -26.781 20.25 -2.568 1 68.56 276 ARG B N 1
ATOM 6497 C CA . ARG B 1 276 ? -26.391 21.469 -1.856 1 68.56 276 ARG B CA 1
ATOM 6498 C C . ARG B 1 276 ? -26.031 22.578 -2.832 1 68.56 276 ARG B C 1
ATOM 6500 O O . ARG B 1 276 ? -25.438 22.328 -3.877 1 68.56 276 ARG B O 1
ATOM 6507 N N . GLU B 1 277 ? -26.688 23.672 -2.613 1 63.72 277 GLU B N 1
ATOM 6508 C CA . GLU B 1 277 ? -26.312 24.844 -3.396 1 63.72 277 GLU B CA 1
ATOM 6509 C C . GLU B 1 277 ? -25.031 25.469 -2.865 1 63.72 277 GLU B C 1
ATOM 6511 O O . GLU B 1 277 ? -24.875 25.656 -1.656 1 63.72 277 GLU B O 1
ATOM 6516 N N . LEU B 1 278 ? -24.125 25.562 -3.736 1 68.94 278 LEU B N 1
ATOM 6517 C CA . LEU B 1 278 ? -22.875 26.172 -3.33 1 68.94 278 LEU B CA 1
ATOM 6518 C C . LEU B 1 278 ? -22.859 27.656 -3.643 1 68.94 278 LEU B C 1
ATOM 6520 O O . LEU B 1 278 ? -23.328 28.078 -4.699 1 68.94 278 LEU B O 1
ATOM 6524 N N . GLU B 1 279 ? -22.547 28.375 -2.621 1 72.88 279 GLU B N 1
ATOM 6525 C CA . GLU B 1 279 ? -22.406 29.812 -2.859 1 72.88 279 GLU B CA 1
ATOM 6526 C C . GLU B 1 279 ? -21.188 30.125 -3.723 1 72.88 279 GLU B C 1
ATOM 6528 O O . GLU B 1 279 ? -20.234 29.344 -3.752 1 72.88 279 GLU B O 1
ATOM 6533 N N . GLU B 1 280 ? -21.312 31.234 -4.367 1 72.19 280 GLU B N 1
ATOM 6534 C CA . GLU B 1 280 ? -20.172 31.688 -5.152 1 72.19 280 GLU B CA 1
ATOM 6535 C C . GLU B 1 280 ? -18.969 32 -4.258 1 72.19 280 GLU B C 1
ATOM 6537 O O . GLU B 1 280 ? -19.109 32.719 -3.254 1 72.19 280 GLU B O 1
ATOM 6542 N N . GLY B 1 281 ? -17.906 31.406 -4.469 1 74.69 281 GLY B N 1
ATOM 6543 C CA . GLY B 1 281 ? -16.688 31.656 -3.711 1 74.69 281 GLY B CA 1
ATOM 6544 C C . GLY B 1 281 ? -16.516 30.719 -2.529 1 74.69 281 GLY B C 1
ATOM 6545 O O . GLY B 1 281 ? -15.633 30.922 -1.7 1 74.69 281 GLY B O 1
ATOM 6546 N N . ALA B 1 282 ? -17.422 29.859 -2.41 1 80.81 282 ALA B N 1
ATOM 6547 C CA . ALA B 1 282 ? -17.281 28.891 -1.322 1 80.81 282 ALA B CA 1
ATOM 6548 C C . ALA B 1 282 ? -15.938 28.188 -1.376 1 80.81 282 ALA B C 1
ATOM 6550 O O . ALA B 1 282 ? -15.375 28 -2.455 1 80.81 282 ALA B O 1
ATOM 6551 N N . ARG B 1 283 ? -15.375 27.922 -0.296 1 83.31 283 ARG B N 1
ATOM 6552 C CA . ARG B 1 283 ? -14.133 27.156 -0.169 1 83.31 283 ARG B CA 1
ATOM 6553 C C . ARG B 1 283 ? -14.383 25.812 0.497 1 83.31 283 ARG B C 1
ATOM 6555 O O . ARG B 1 283 ? -14.297 25.688 1.721 1 83.31 283 ARG B O 1
ATOM 6562 N N . PRO B 1 284 ? -14.555 24.844 -0.346 1 84.94 284 PRO B N 1
ATOM 6563 C CA . PRO B 1 284 ? -14.93 23.531 0.207 1 84.94 284 PRO B CA 1
ATOM 6564 C C . PRO B 1 284 ? -13.773 22.844 0.929 1 84.94 284 PRO B C 1
ATOM 6566 O O . PRO B 1 284 ? -12.609 23.125 0.653 1 84.94 284 PRO B O 1
ATOM 6569 N N . ILE B 1 285 ? -14.148 22.109 1.863 1 92.06 285 ILE B N 1
ATOM 6570 C CA . ILE B 1 285 ? -13.242 21.172 2.518 1 92.06 285 ILE B CA 1
ATOM 6571 C C . ILE B 1 285 ? -13.492 19.766 1.994 1 92.06 285 ILE B C 1
ATOM 6573 O O . ILE B 1 285 ? -14.57 19.203 2.193 1 92.06 285 ILE B O 1
ATOM 6577 N N . LEU B 1 286 ? -12.484 19.266 1.328 1 90.31 286 LEU B N 1
ATOM 6578 C CA . LEU B 1 286 ? -12.617 17.938 0.743 1 90.31 286 LEU B CA 1
ATOM 6579 C C . LEU B 1 286 ? -12.094 16.859 1.699 1 90.31 286 LEU B C 1
ATOM 6581 O O . LEU B 1 286 ? -10.938 16.906 2.115 1 90.31 286 LEU B O 1
ATOM 6585 N N . ILE B 1 287 ? -12.945 15.992 2.068 1 93 287 ILE B N 1
ATOM 6586 C CA . ILE B 1 287 ? -12.555 14.82 2.85 1 93 287 ILE B CA 1
ATOM 6587 C C . ILE B 1 287 ? -12.352 13.625 1.924 1 93 287 ILE B C 1
ATOM 6589 O O . ILE B 1 287 ? -13.289 13.188 1.251 1 93 287 ILE B O 1
ATOM 6593 N N . LEU B 1 288 ? -11.133 13.211 1.833 1 90.38 288 LEU B N 1
ATOM 6594 C CA . LEU B 1 288 ? -10.789 12.055 1.021 1 90.38 288 LEU B CA 1
ATOM 6595 C C . LEU B 1 288 ? -10.445 10.859 1.9 1 90.38 288 LEU B C 1
ATOM 6597 O O . LEU B 1 288 ? -9.359 10.805 2.492 1 90.38 288 LEU B O 1
ATOM 6601 N N . GLU B 1 289 ? -11.297 9.891 1.891 1 88.5 289 GLU B N 1
ATOM 6602 C CA . GLU B 1 289 ? -11.086 8.734 2.754 1 88.5 289 GLU B CA 1
ATOM 6603 C C . GLU B 1 289 ? -10.477 7.574 1.981 1 88.5 289 GLU B C 1
ATOM 6605 O O . GLU B 1 289 ? -11.102 7.027 1.071 1 88.5 289 GLU B O 1
ATOM 6610 N N . ASP B 1 290 ? -9.297 7.227 2.338 1 87.94 290 ASP B N 1
ATOM 6611 C CA . ASP B 1 290 ? -8.594 6.074 1.792 1 87.94 290 ASP B CA 1
ATOM 6612 C C . ASP B 1 290 ? -8.734 6.012 0.272 1 87.94 290 ASP B C 1
ATOM 6614 O O . ASP B 1 290 ? -9.18 5 -0.275 1 87.94 290 ASP B O 1
ATOM 6618 N N . PRO B 1 291 ? -8.25 6.984 -0.424 1 86.06 291 PRO B N 1
ATOM 6619 C CA . PRO B 1 291 ? -8.414 7.02 -1.879 1 86.06 291 PRO B CA 1
ATOM 6620 C C . PRO B 1 291 ? -7.762 5.828 -2.574 1 86.06 291 PRO B C 1
ATOM 6622 O O . PRO B 1 291 ? -8.07 5.539 -3.734 1 86.06 291 PRO B O 1
ATOM 6625 N N . GLU B 1 292 ? -6.867 5.141 -1.898 1 87.5 292 GLU B N 1
ATOM 6626 C CA . GLU B 1 292 ? -6.176 4.004 -2.494 1 87.5 292 GLU B CA 1
ATOM 6627 C C . GLU B 1 292 ? -7.082 2.779 -2.561 1 87.5 292 GLU B C 1
ATOM 6629 O O . GLU B 1 292 ? -6.75 1.79 -3.219 1 87.5 292 GLU B O 1
ATOM 6634 N N . SER B 1 293 ? -8.242 3.02 -1.95 1 80.94 293 SER B N 1
ATOM 6635 C CA . SER B 1 293 ? -9.117 1.852 -1.88 1 80.94 293 SER B CA 1
ATOM 6636 C C . SER B 1 293 ? -9.547 1.396 -3.271 1 80.94 293 SER B C 1
ATOM 6638 O O . SER B 1 293 ? -10.117 2.172 -4.035 1 80.94 293 SER B O 1
ATOM 6640 N N . ARG B 1 294 ? -9.125 0.362 -3.83 1 73.44 294 ARG B N 1
ATOM 6641 C CA . ARG B 1 294 ? -9.508 -0.343 -5.047 1 73.44 294 ARG B CA 1
ATOM 6642 C C . ARG B 1 294 ? -8.82 0.256 -6.27 1 73.44 294 ARG B C 1
ATOM 6644 O O . ARG B 1 294 ? -9.281 0.084 -7.398 1 73.44 294 ARG B O 1
ATOM 6651 N N . LEU B 1 295 ? -7.93 1.18 -6.027 1 81.81 295 LEU B N 1
ATOM 6652 C CA . LEU B 1 295 ? -7.18 1.742 -7.145 1 81.81 295 LEU B CA 1
ATOM 6653 C C . LEU B 1 295 ? -5.793 1.117 -7.234 1 81.81 295 LEU B C 1
ATOM 6655 O O . LEU B 1 295 ? -5.094 0.992 -6.223 1 81.81 295 LEU B O 1
ATOM 6659 N N . HIS B 1 296 ? -5.547 0.708 -8.398 1 88 296 HIS B N 1
ATOM 6660 C CA . HIS B 1 296 ? -4.164 0.319 -8.656 1 88 296 HIS B CA 1
ATOM 6661 C C . HIS B 1 296 ? -3.209 1.479 -8.398 1 88 296 HIS B C 1
ATOM 6663 O O . HIS B 1 296 ? -3.561 2.641 -8.617 1 88 296 HIS B O 1
ATOM 6669 N N . PRO B 1 297 ? -1.962 1.256 -7.953 1 88.81 297 PRO B N 1
ATOM 6670 C CA . PRO B 1 297 ? -1.016 2.316 -7.598 1 88.81 297 PRO B CA 1
ATOM 6671 C C . PRO B 1 297 ? -0.812 3.328 -8.727 1 88.81 297 PRO B C 1
ATOM 6673 O O . PRO B 1 297 ? -0.701 4.527 -8.469 1 88.81 297 PRO B O 1
ATOM 6676 N N . THR B 1 298 ? -0.789 2.928 -9.953 1 87.12 298 THR B N 1
ATOM 6677 C CA . THR B 1 298 ? -0.621 3.836 -11.078 1 87.12 298 THR B CA 1
ATOM 6678 C C . THR B 1 298 ? -1.804 4.793 -11.188 1 87.12 298 THR B C 1
ATOM 6680 O O . THR B 1 298 ? -1.618 6 -11.352 1 87.12 298 THR B O 1
ATOM 6683 N N . MET B 1 299 ? -2.963 4.234 -11.047 1 83.94 299 MET B N 1
ATOM 6684 C CA . MET B 1 299 ? -4.168 5.055 -11.117 1 83.94 299 MET B CA 1
ATOM 6685 C C . MET B 1 299 ? -4.266 5.977 -9.906 1 83.94 299 MET B C 1
ATOM 6687 O O . MET B 1 299 ? -4.762 7.102 -10.016 1 83.94 299 MET B O 1
ATOM 6691 N N . LEU B 1 300 ? -3.84 5.461 -8.789 1 85.12 300 LEU B N 1
ATOM 6692 C CA . LEU B 1 300 ? -3.816 6.293 -7.59 1 85.12 300 LEU B CA 1
ATOM 6693 C C . LEU B 1 300 ? -2.943 7.523 -7.801 1 85.12 300 LEU B C 1
ATOM 6695 O O . LEU B 1 300 ? -3.311 8.625 -7.391 1 85.12 300 LEU B O 1
ATOM 6699 N N . ALA B 1 301 ? -1.815 7.336 -8.461 1 85.25 301 ALA B N 1
ATOM 6700 C CA . ALA B 1 301 ? -0.912 8.445 -8.75 1 85.25 301 ALA B CA 1
ATOM 6701 C C . ALA B 1 301 ? -1.582 9.477 -9.656 1 85.25 301 ALA B C 1
ATOM 6703 O O . ALA B 1 301 ? -1.501 10.68 -9.398 1 85.25 301 ALA B O 1
ATOM 6704 N N . VAL B 1 302 ? -2.287 9.031 -10.609 1 81.31 302 VAL B N 1
ATOM 6705 C CA . VAL B 1 302 ? -2.975 9.914 -11.555 1 81.31 302 VAL B CA 1
ATOM 6706 C C . VAL B 1 302 ? -4.102 10.656 -10.844 1 81.31 302 VAL B C 1
ATOM 6708 O O . VAL B 1 302 ? -4.207 11.883 -10.938 1 81.31 302 VAL B O 1
ATOM 6711 N N . ALA B 1 303 ? -4.855 9.891 -10.094 1 80.25 303 ALA B N 1
ATOM 6712 C CA . ALA B 1 303 ? -5.996 10.469 -9.391 1 80.25 303 ALA B CA 1
ATOM 6713 C C . ALA B 1 303 ? -5.547 11.531 -8.398 1 80.25 303 ALA B C 1
ATOM 6715 O O . ALA B 1 303 ? -6.145 12.609 -8.32 1 80.25 303 ALA B O 1
ATOM 6716 N N . TRP B 1 304 ? -4.52 11.227 -7.695 1 83.44 304 TRP B N 1
ATOM 6717 C CA . TRP B 1 304 ? -4.039 12.188 -6.707 1 83.44 304 TRP B CA 1
ATOM 6718 C C . TRP B 1 304 ? -3.477 13.43 -7.383 1 83.44 304 TRP B C 1
ATOM 6720 O O . TRP B 1 304 ? -3.627 14.547 -6.871 1 83.44 304 TRP B O 1
ATOM 6730 N N . GLY B 1 305 ? -2.83 13.234 -8.469 1 79.94 305 GLY B N 1
ATOM 6731 C CA . GLY B 1 305 ? -2.334 14.383 -9.219 1 79.94 305 GLY B CA 1
ATOM 6732 C C . GLY B 1 305 ? -3.428 15.359 -9.602 1 79.94 305 GLY B C 1
ATOM 6733 O O . GLY B 1 305 ? -3.211 16.578 -9.586 1 79.94 305 GLY B O 1
ATOM 6734 N N . LEU B 1 306 ? -4.539 14.844 -9.859 1 78.25 306 LEU B N 1
ATOM 6735 C CA . LEU B 1 306 ? -5.684 15.672 -10.211 1 78.25 306 LEU B CA 1
ATOM 6736 C C . LEU B 1 306 ? -6.297 16.312 -8.969 1 78.25 306 LEU B C 1
ATOM 6738 O O . LEU B 1 306 ? -6.562 17.516 -8.945 1 78.25 306 LEU B O 1
ATOM 6742 N N . LEU B 1 307 ? -6.441 15.539 -7.93 1 79.75 307 LEU B N 1
ATOM 6743 C CA . LEU B 1 307 ? -7.094 16 -6.707 1 79.75 307 LEU B CA 1
ATOM 6744 C C . LEU B 1 307 ? -6.277 17.094 -6.031 1 79.75 307 LEU B C 1
ATOM 6746 O O . LEU B 1 307 ? -6.844 18.016 -5.449 1 79.75 307 LEU B O 1
ATOM 6750 N N . GLU B 1 308 ? -5.039 16.938 -6.133 1 80.44 308 GLU B N 1
ATOM 6751 C CA . GLU B 1 308 ? -4.148 17.906 -5.496 1 80.44 308 GLU B CA 1
ATOM 6752 C C . GLU B 1 308 ? -4.293 19.281 -6.125 1 80.44 308 GLU B C 1
ATOM 6754 O O . GLU B 1 308 ? -4.043 20.297 -5.469 1 80.44 308 GLU B O 1
ATOM 6759 N N . GLN B 1 309 ? -4.715 19.359 -7.324 1 76.62 309 GLN B N 1
ATOM 6760 C CA . GLN B 1 309 ? -4.828 20.625 -8.039 1 76.62 309 GLN B CA 1
ATOM 6761 C C . GLN B 1 309 ? -6.152 21.312 -7.727 1 76.62 309 GLN B C 1
ATOM 6763 O O . GLN B 1 309 ? -6.324 22.5 -8.023 1 76.62 309 GLN B O 1
ATOM 6768 N N . LEU B 1 310 ? -7.02 20.594 -7.145 1 76.19 310 LEU B N 1
ATOM 6769 C CA . LEU B 1 310 ? -8.305 21.188 -6.801 1 76.19 310 LEU B CA 1
ATOM 6770 C C . LEU B 1 310 ? -8.156 22.188 -5.656 1 76.19 310 LEU B C 1
ATOM 6772 O O . LEU B 1 310 ? -7.387 21.953 -4.719 1 76.19 310 LEU B O 1
ATOM 6776 N N . PRO B 1 311 ? -8.82 23.266 -5.777 1 76 311 PRO B N 1
ATOM 6777 C CA . PRO B 1 311 ? -8.758 24.219 -4.68 1 76 311 PRO B CA 1
ATOM 6778 C C . PRO B 1 311 ? -9.477 23.734 -3.424 1 76 311 PRO B C 1
ATOM 6780 O O . PRO B 1 311 ? -10.312 22.828 -3.496 1 76 311 PRO B O 1
ATOM 6783 N N . GLY B 1 312 ? -9.164 24.422 -2.361 1 82.75 312 GLY B N 1
ATOM 6784 C CA . GLY B 1 312 ? -9.812 24.094 -1.101 1 82.75 312 GLY B CA 1
ATOM 6785 C C . GLY B 1 312 ? -8.914 23.297 -0.165 1 82.75 312 GLY B C 1
ATOM 6786 O O . GLY B 1 312 ? -7.852 22.812 -0.567 1 82.75 312 GLY B O 1
ATOM 6787 N N . GLN B 1 313 ? -9.445 23.203 0.985 1 92.44 313 GLN B N 1
ATOM 6788 C CA . GLN B 1 313 ? -8.727 22.453 1.999 1 92.44 313 GLN B CA 1
ATOM 6789 C C . GLN B 1 313 ? -8.992 20.953 1.852 1 92.44 313 GLN B C 1
ATOM 6791 O O . GLN B 1 313 ? -10.109 20.547 1.533 1 92.44 313 GLN B O 1
ATOM 6796 N N . LYS B 1 314 ? -7.969 20.172 2.021 1 93.88 314 LYS B N 1
ATOM 6797 C CA . LYS B 1 314 ? -8.086 18.734 1.85 1 93.88 314 LYS B CA 1
ATOM 6798 C C . LYS B 1 314 ? -7.715 17.984 3.133 1 93.88 314 LYS B C 1
ATOM 6800 O O . LYS B 1 314 ? -6.695 18.297 3.754 1 93.88 314 LYS B O 1
ATOM 6805 N N . LEU B 1 315 ? -8.578 17.172 3.531 1 95.69 315 LEU B N 1
ATOM 6806 C CA . LEU B 1 315 ? -8.344 16.25 4.637 1 95.69 315 LEU B CA 1
ATOM 6807 C C . LEU B 1 315 ? -8.352 14.812 4.148 1 95.69 315 LEU B C 1
ATOM 6809 O O . LEU B 1 315 ? -9.398 14.297 3.73 1 95.69 315 LEU B O 1
ATOM 6813 N N . LEU B 1 316 ? -7.188 14.227 4.27 1 93.69 316 LEU B N 1
ATOM 6814 C CA . LEU B 1 316 ? -6.992 12.906 3.678 1 93.69 316 LEU B CA 1
ATOM 6815 C C . LEU B 1 316 ? -6.641 11.875 4.746 1 93.69 316 LEU B C 1
ATOM 6817 O O . LEU B 1 316 ? -5.879 12.172 5.668 1 93.69 316 LEU B O 1
ATOM 6821 N N . THR B 1 317 ? -7.281 10.68 4.688 1 93.69 317 THR B N 1
ATOM 6822 C CA . THR B 1 317 ? -6.809 9.508 5.414 1 93.69 317 THR B CA 1
ATOM 6823 C C . THR B 1 317 ? -6.211 8.484 4.457 1 93.69 317 THR B C 1
ATOM 6825 O O . THR B 1 317 ? -6.711 8.305 3.346 1 93.69 317 THR B O 1
ATOM 6828 N N . THR B 1 318 ? -5.141 7.84 4.836 1 93.06 318 THR B N 1
ATOM 6829 C CA . THR B 1 318 ? -4.555 6.855 3.93 1 93.06 318 THR B CA 1
ATOM 6830 C C . THR B 1 318 ? -3.789 5.789 4.711 1 93.06 318 THR B C 1
ATOM 6832 O O . THR B 1 318 ? -3.271 6.062 5.797 1 93.06 318 THR B O 1
ATOM 6835 N N . ASN B 1 319 ? -3.832 4.613 4.188 1 92.38 319 ASN B N 1
ATOM 6836 C CA . ASN B 1 319 ? -2.992 3.508 4.641 1 92.38 319 ASN B CA 1
ATOM 6837 C C . ASN B 1 319 ? -2.002 3.078 3.564 1 92.38 319 ASN B C 1
ATOM 6839 O O . ASN B 1 319 ? -1.403 2.004 3.656 1 92.38 319 ASN B O 1
ATOM 6843 N N . SER B 1 320 ? -1.837 3.977 2.596 1 91.75 320 SER B N 1
ATOM 6844 C CA . SER B 1 320 ? -0.954 3.674 1.475 1 91.75 320 SER B CA 1
ATOM 6845 C C . SER B 1 320 ? 0.41 4.332 1.652 1 91.75 320 SER B C 1
ATOM 6847 O O . SER B 1 320 ? 0.505 5.555 1.766 1 91.75 320 SER B O 1
ATOM 6849 N N . GLY B 1 321 ? 1.395 3.514 1.639 1 91.75 321 GLY B N 1
ATOM 6850 C CA . GLY B 1 321 ? 2.742 4.059 1.695 1 91.75 321 GLY B CA 1
ATOM 6851 C C . GLY B 1 321 ? 3.111 4.867 0.465 1 91.75 321 GLY B C 1
ATOM 6852 O O . GLY B 1 321 ? 3.844 5.852 0.561 1 91.75 321 GLY B O 1
ATOM 6853 N N . ASP B 1 322 ? 2.568 4.523 -0.672 1 88.94 322 ASP B N 1
ATOM 6854 C CA . ASP B 1 322 ? 2.84 5.219 -1.928 1 88.94 322 ASP B CA 1
ATOM 6855 C C . ASP B 1 322 ? 2.305 6.648 -1.892 1 88.94 322 ASP B C 1
ATOM 6857 O O . ASP B 1 322 ? 2.998 7.586 -2.287 1 88.94 322 ASP B O 1
ATOM 6861 N N . LEU B 1 323 ? 1.142 6.73 -1.423 1 90.81 323 LEU B N 1
ATOM 6862 C CA . LEU B 1 323 ? 0.548 8.062 -1.326 1 90.81 323 LEU B CA 1
ATOM 6863 C C . LEU B 1 323 ? 1.269 8.898 -0.277 1 90.81 323 LEU B C 1
ATOM 6865 O O . LEU B 1 323 ? 1.585 10.07 -0.521 1 90.81 323 LEU B O 1
ATOM 6869 N N . LEU B 1 324 ? 1.571 8.32 0.807 1 91.88 324 LEU B N 1
ATOM 6870 C CA . LEU B 1 324 ? 2.244 9.023 1.896 1 91.88 324 LEU B CA 1
ATOM 6871 C C . LEU B 1 324 ? 3.605 9.539 1.449 1 91.88 324 LEU B C 1
ATOM 6873 O O . LEU B 1 324 ? 4.023 10.625 1.851 1 91.88 324 LEU B O 1
ATOM 6877 N N . SER B 1 325 ? 4.258 8.797 0.62 1 89.88 325 SER B N 1
ATOM 6878 C CA . SER B 1 325 ? 5.598 9.156 0.167 1 89.88 325 SER B CA 1
ATOM 6879 C C . SER B 1 325 ? 5.566 10.398 -0.722 1 89.88 325 SER B C 1
ATOM 6881 O O . SER B 1 325 ? 6.582 11.078 -0.877 1 89.88 325 SER B O 1
ATOM 6883 N N . SER B 1 326 ? 4.473 10.695 -1.306 1 87.56 326 SER B N 1
ATOM 6884 C CA . SER B 1 326 ? 4.363 11.805 -2.248 1 87.56 326 SER B CA 1
ATOM 6885 C C . SER B 1 326 ? 3.93 13.086 -1.542 1 87.56 326 SER B C 1
ATOM 6887 O O . SER B 1 326 ? 3.881 14.148 -2.158 1 87.56 326 SER B O 1
ATOM 6889 N N . LEU B 1 327 ? 3.631 12.992 -0.274 1 90.81 327 LEU B N 1
ATOM 6890 C CA . LEU B 1 327 ? 3.137 14.141 0.475 1 90.81 327 LEU B CA 1
ATOM 6891 C C . LEU B 1 327 ? 4.219 14.695 1.394 1 90.81 327 LEU B C 1
ATOM 6893 O O . LEU B 1 327 ? 5.059 13.945 1.896 1 90.81 327 LEU B O 1
ATOM 6897 N N . PRO B 1 328 ? 4.148 15.977 1.585 1 91.25 328 PRO B N 1
ATOM 6898 C CA . PRO B 1 328 ? 5.09 16.547 2.557 1 91.25 328 PRO B CA 1
ATOM 6899 C C . PRO B 1 328 ? 4.883 15.992 3.965 1 91.25 328 PRO B C 1
ATOM 6901 O O . PRO B 1 328 ? 3.74 15.844 4.41 1 91.25 328 PRO B O 1
ATOM 6904 N N . LEU B 1 329 ? 5.941 15.781 4.652 1 91.25 329 LEU B N 1
ATOM 6905 C CA . LEU B 1 329 ? 5.875 15.25 6.008 1 91.25 329 LEU B CA 1
ATOM 6906 C C . LEU B 1 329 ? 5.191 16.234 6.949 1 91.25 329 LEU B C 1
ATOM 6908 O O . LEU B 1 329 ? 4.562 15.828 7.93 1 91.25 329 LEU B O 1
ATOM 6912 N N . SER B 1 330 ? 5.336 17.516 6.613 1 92.25 330 SER B N 1
ATOM 6913 C CA . SER B 1 330 ? 4.758 18.547 7.465 1 92.25 330 SER B CA 1
ATOM 6914 C C . SER B 1 330 ? 3.234 18.5 7.445 1 92.25 330 SER B C 1
ATOM 6916 O O . SER B 1 330 ? 2.574 19.047 8.328 1 92.25 330 SER B O 1
ATOM 6918 N N . GLU B 1 331 ? 2.693 17.828 6.469 1 94.38 331 GLU B N 1
ATOM 6919 C CA . GLU B 1 331 ? 1.244 17.75 6.316 1 94.38 331 GLU B CA 1
ATOM 6920 C C . GLU B 1 331 ? 0.689 16.5 6.984 1 94.38 331 GLU B C 1
ATOM 6922 O O . GLU B 1 331 ? -0.527 16.328 7.074 1 94.38 331 GLU B O 1
ATOM 6927 N N . VAL B 1 332 ? 1.547 15.672 7.504 1 95.56 332 VAL B N 1
ATOM 6928 C CA . VAL B 1 332 ? 1.131 14.391 8.062 1 95.56 332 VAL B CA 1
ATOM 6929 C C . VAL B 1 332 ? 0.842 14.547 9.555 1 95.56 332 VAL B C 1
ATOM 6931 O O . VAL B 1 332 ? 1.601 15.195 10.273 1 95.56 332 VAL B O 1
ATOM 6934 N N . ARG B 1 333 ? -0.314 14.102 9.961 1 97.38 333 ARG B N 1
ATOM 6935 C CA . ARG B 1 333 ? -0.706 13.969 11.359 1 97.38 333 ARG B CA 1
ATOM 6936 C C . ARG B 1 333 ? -0.902 12.508 11.742 1 97.38 333 ARG B C 1
ATOM 6938 O O . ARG B 1 333 ? -1.745 11.812 11.164 1 97.38 333 ARG B O 1
ATOM 6945 N N . ARG B 1 334 ? -0.119 12.023 12.695 1 96.5 334 ARG B N 1
ATOM 6946 C CA . ARG B 1 334 ? -0.269 10.656 13.172 1 96.5 334 ARG B CA 1
ATOM 6947 C C . ARG B 1 334 ? -1.083 10.609 14.461 1 96.5 334 ARG B C 1
ATOM 6949 O O . ARG B 1 334 ? -0.705 11.227 15.461 1 96.5 334 ARG B O 1
ATOM 6956 N N . LEU B 1 335 ? -2.178 9.93 14.422 1 95 335 LEU B N 1
ATOM 6957 C CA . LEU B 1 335 ? -3.027 9.781 15.594 1 95 335 LEU B CA 1
ATOM 6958 C C . LEU B 1 335 ? -2.668 8.516 16.375 1 95 335 LEU B C 1
ATOM 6960 O O . LEU B 1 335 ? -2.531 7.441 15.781 1 95 335 LEU B O 1
ATOM 6964 N N . VAL B 1 336 ? -2.459 8.711 17.641 1 92.31 336 VAL B N 1
ATOM 6965 C CA . VAL B 1 336 ? -2.135 7.594 18.531 1 92.31 336 VAL B CA 1
ATOM 6966 C C . VAL B 1 336 ? -3.109 7.566 19.703 1 92.31 336 VAL B C 1
ATOM 6968 O O . VAL B 1 336 ? -3.254 8.555 20.422 1 92.31 336 VAL B O 1
ATOM 6971 N N . ARG B 1 337 ? -3.727 6.473 19.812 1 86.12 337 ARG B N 1
ATOM 6972 C CA . ARG B 1 337 ? -4.645 6.328 20.922 1 86.12 337 ARG B CA 1
ATOM 6973 C C . ARG B 1 337 ? -3.9 5.918 22.203 1 86.12 337 ARG B C 1
ATOM 6975 O O . ARG B 1 337 ? -3.125 4.961 22.188 1 86.12 337 ARG B O 1
ATOM 6982 N N . ARG B 1 338 ? -4.133 6.695 23.156 1 83.5 338 ARG B N 1
ATOM 6983 C CA . ARG B 1 338 ? -3.639 6.379 24.5 1 83.5 338 ARG B CA 1
ATOM 6984 C C . ARG B 1 338 ? -4.793 6.102 25.453 1 83.5 338 ARG B C 1
ATOM 6986 O O . ARG B 1 338 ? -5.938 5.934 25.016 1 83.5 338 ARG B O 1
ATOM 6993 N N . GLU B 1 339 ? -4.602 5.758 26.688 1 73.69 339 GLU B N 1
ATOM 6994 C CA . GLU B 1 339 ? -5.598 5.309 27.641 1 73.69 339 GLU B CA 1
ATOM 6995 C C . GLU B 1 339 ? -6.766 6.293 27.734 1 73.69 339 GLU B C 1
ATOM 6997 O O . GLU B 1 339 ? -7.926 5.887 27.734 1 73.69 339 GLU B O 1
ATOM 7002 N N . HIS B 1 340 ? -6.441 7.578 27.703 1 75.75 340 HIS B N 1
ATOM 7003 C CA . HIS B 1 340 ? -7.535 8.492 27.984 1 75.75 340 HIS B CA 1
ATOM 7004 C C . HIS B 1 340 ? -7.711 9.516 26.875 1 75.75 340 HIS B C 1
ATOM 7006 O O . HIS B 1 340 ? -8.57 10.398 26.953 1 75.75 340 HIS B O 1
ATOM 7012 N N . ASP B 1 341 ? -6.934 9.367 25.844 1 86.44 341 ASP B N 1
ATOM 7013 C CA . ASP B 1 341 ? -7.059 10.391 24.812 1 86.44 341 ASP B CA 1
ATOM 7014 C C . ASP B 1 341 ? -6.391 9.938 23.516 1 86.44 341 ASP B C 1
ATOM 7016 O O . ASP B 1 341 ? -5.809 8.859 23.453 1 86.44 341 ASP B O 1
ATOM 7020 N N . ILE B 1 342 ? -6.691 10.695 22.516 1 91.19 342 ILE B N 1
ATOM 7021 C CA . ILE B 1 342 ? -6.023 10.508 21.234 1 91.19 342 ILE B CA 1
ATOM 7022 C C . ILE B 1 342 ? -5.008 11.625 21.016 1 91.19 342 ILE B C 1
ATOM 7024 O O . ILE B 1 342 ? -5.363 12.805 21 1 91.19 342 ILE B O 1
ATOM 7028 N N . GLN B 1 343 ? -3.826 11.25 20.906 1 93.69 343 GLN B N 1
ATOM 7029 C CA . GLN B 1 343 ? -2.756 12.219 20.688 1 93.69 343 GLN B CA 1
ATOM 7030 C C . GLN B 1 343 ? -2.455 12.391 19.203 1 93.69 343 GLN B C 1
ATOM 7032 O O . GLN B 1 343 ? -2.473 11.414 18.438 1 93.69 343 GLN B O 1
ATOM 7037 N N . CYS B 1 344 ? -2.227 13.594 18.844 1 95.31 344 CYS B N 1
ATOM 7038 C CA . CYS B 1 344 ? -1.827 13.914 17.469 1 95.31 344 CYS B CA 1
ATOM 7039 C C . CYS B 1 344 ? -0.351 14.289 17.406 1 95.31 344 CYS B C 1
ATOM 7041 O O . CYS B 1 344 ? 0.082 15.234 18.062 1 95.31 344 CYS B O 1
ATOM 7043 N N . HIS B 1 345 ? 0.39 13.508 16.641 1 96.12 345 HIS B N 1
ATOM 7044 C CA . HIS B 1 345 ? 1.818 13.75 16.484 1 96.12 345 HIS B CA 1
ATOM 7045 C C . HIS B 1 345 ? 2.129 14.289 15.086 1 96.12 345 HIS B C 1
ATOM 7047 O O . HIS B 1 345 ? 1.535 13.852 14.102 1 96.12 345 HIS B O 1
ATOM 7053 N N . GLN B 1 346 ? 3.025 15.242 15.016 1 95.38 346 GLN B N 1
ATOM 7054 C CA . GLN B 1 346 ? 3.426 15.852 13.75 1 95.38 346 GLN B CA 1
ATOM 7055 C C . GLN B 1 346 ? 4.871 16.328 13.805 1 95.38 346 GLN B C 1
ATOM 7057 O O . GLN B 1 346 ? 5.5 16.297 14.867 1 95.38 346 GLN B O 1
ATOM 7062 N N . LEU B 1 347 ? 5.328 16.75 12.656 1 92.81 347 LEU B N 1
ATOM 7063 C CA . LEU B 1 347 ? 6.672 17.312 12.578 1 92.81 347 LEU B CA 1
ATOM 7064 C C . LEU B 1 347 ? 6.746 18.641 13.312 1 92.81 347 LEU B C 1
ATOM 7066 O O . LEU B 1 347 ? 5.801 19.438 13.258 1 92.81 347 LEU B O 1
ATOM 7070 N N . GLY B 1 348 ? 7.836 19.016 14 1 86.94 348 GLY B N 1
ATOM 7071 C CA . GLY B 1 348 ? 8.008 20.344 14.562 1 86.94 348 GLY B CA 1
ATOM 7072 C C . GLY B 1 348 ? 8.719 20.344 15.906 1 86.94 348 GLY B C 1
ATOM 7073 O O . GLY B 1 348 ? 9.172 21.391 16.375 1 86.94 348 GLY B O 1
ATOM 7074 N N . GLY B 1 349 ? 8.875 19.234 16.469 1 83.75 349 GLY B N 1
ATOM 7075 C CA . GLY B 1 349 ? 9.516 19.172 17.766 1 83.75 349 GLY B CA 1
ATOM 7076 C C . GLY B 1 349 ? 11.031 19.109 17.688 1 83.75 349 GLY B C 1
ATOM 7077 O O . GLY B 1 349 ? 11.719 19.453 18.656 1 83.75 349 GLY B O 1
ATOM 7078 N N . GLU B 1 350 ? 11.492 18.703 16.516 1 87.81 350 GLU B N 1
ATOM 7079 C CA . GLU B 1 350 ? 12.93 18.531 16.359 1 87.81 350 GLU B CA 1
ATOM 7080 C C . GLU B 1 350 ? 13.492 19.484 15.305 1 87.81 350 GLU B C 1
ATOM 7082 O O . GLU B 1 350 ? 12.734 20.031 14.5 1 87.81 350 GLU B O 1
ATOM 7087 N N . ARG B 1 351 ? 14.734 19.688 15.414 1 89.81 351 ARG B N 1
ATOM 7088 C CA . ARG B 1 351 ? 15.43 20.5 14.414 1 89.81 351 ARG B CA 1
ATOM 7089 C C . ARG B 1 351 ? 16.047 19.609 13.336 1 89.81 351 ARG B C 1
ATOM 7091 O O . ARG B 1 351 ? 16.797 18.672 13.641 1 89.81 351 ARG B O 1
ATOM 7098 N N . TYR B 1 352 ? 15.727 19.938 12.133 1 92.44 352 TYR B N 1
ATOM 7099 C CA . TYR B 1 352 ? 16.219 19.141 11.016 1 92.44 352 TYR B CA 1
ATOM 7100 C C . TYR B 1 352 ? 17.141 19.953 10.125 1 92.44 352 TYR B C 1
ATOM 7102 O O . TYR B 1 352 ? 16.812 21.078 9.734 1 92.44 352 TYR B O 1
ATOM 7110 N N . SER B 1 353 ? 18.312 19.438 9.844 1 90.31 353 SER B N 1
ATOM 7111 C CA . SER B 1 353 ? 19.156 20.016 8.812 1 90.31 353 SER B CA 1
ATOM 7112 C C . SER B 1 353 ? 18.672 19.625 7.414 1 90.31 353 SER B C 1
ATOM 7114 O O . SER B 1 353 ? 17.828 18.734 7.266 1 90.31 353 SER B O 1
ATOM 7116 N N . SER B 1 354 ? 19.203 20.312 6.426 1 87.12 354 SER B N 1
ATOM 7117 C CA . SER B 1 354 ? 18.859 19.969 5.051 1 87.12 354 SER B CA 1
ATOM 7118 C C . SER B 1 354 ? 19.281 18.531 4.719 1 87.12 354 SER B C 1
ATOM 7120 O O . SER B 1 354 ? 18.594 17.828 3.996 1 87.12 354 SER B O 1
ATOM 7122 N N . ASP B 1 355 ? 20.359 18.203 5.25 1 88.69 355 ASP B N 1
ATOM 7123 C CA . ASP B 1 355 ? 20.875 16.844 5.023 1 88.69 355 ASP B CA 1
ATOM 7124 C C . ASP B 1 355 ? 19.984 15.812 5.719 1 88.69 355 ASP B C 1
ATOM 7126 O O . ASP B 1 355 ? 19.734 14.734 5.168 1 88.69 355 ASP B O 1
ATOM 7130 N N . ASP B 1 356 ? 19.547 16.141 6.879 1 91.56 356 ASP B N 1
ATOM 7131 C CA . ASP B 1 356 ? 18.625 15.266 7.598 1 91.56 356 ASP B CA 1
ATOM 7132 C C . ASP B 1 356 ? 17.359 15 6.773 1 91.56 356 ASP B C 1
ATOM 7134 O O . ASP B 1 356 ? 16.953 13.852 6.605 1 91.56 356 ASP B O 1
ATOM 7138 N N . LEU B 1 357 ? 16.906 16.078 6.27 1 91.19 357 LEU B N 1
ATOM 7139 C CA . LEU B 1 357 ? 15.648 15.977 5.531 1 91.19 357 LEU B CA 1
ATOM 7140 C C . LEU B 1 357 ? 15.836 15.18 4.246 1 91.19 357 LEU B C 1
ATOM 7142 O O . LEU B 1 357 ? 14.953 14.406 3.855 1 91.19 357 LEU B O 1
ATOM 7146 N N . ARG B 1 358 ? 16.906 15.375 3.604 1 90.06 358 ARG B N 1
ATOM 7147 C CA . ARG B 1 358 ? 17.203 14.602 2.4 1 90.06 358 ARG B CA 1
ATOM 7148 C C . ARG B 1 358 ? 17.312 13.117 2.715 1 90.06 358 ARG B C 1
ATOM 7150 O O . ARG B 1 358 ? 16.766 12.281 1.996 1 90.06 358 ARG B O 1
ATOM 7157 N N . LYS B 1 359 ? 18.016 12.773 3.766 1 92.31 359 LYS B N 1
ATOM 7158 C CA . LYS B 1 359 ? 18.188 11.383 4.164 1 92.31 359 LYS B CA 1
ATOM 7159 C C . LYS B 1 359 ? 16.844 10.742 4.531 1 92.31 359 LYS B C 1
ATOM 7161 O O . LYS B 1 359 ? 16.578 9.602 4.145 1 92.31 359 LYS B O 1
ATOM 7166 N N . ILE B 1 360 ? 16.078 11.484 5.234 1 92.94 360 ILE B N 1
ATOM 7167 C CA . ILE B 1 360 ? 14.75 10.992 5.605 1 92.94 360 ILE B CA 1
ATOM 7168 C C . ILE B 1 360 ? 13.914 10.766 4.348 1 92.94 360 ILE B C 1
ATOM 7170 O O . ILE B 1 360 ? 13.234 9.75 4.223 1 92.94 360 ILE B O 1
ATOM 7174 N N . ALA B 1 361 ? 14.008 11.711 3.449 1 92.25 361 ALA B N 1
ATOM 7175 C CA . ALA B 1 361 ? 13.242 11.609 2.207 1 92.25 361 ALA B CA 1
ATOM 7176 C C . ALA B 1 361 ? 13.609 10.344 1.437 1 92.25 361 ALA B C 1
ATOM 7178 O O . ALA B 1 361 ? 12.734 9.602 1 1 92.25 361 ALA B O 1
ATOM 7179 N N . PHE B 1 362 ? 14.812 10.047 1.366 1 89.62 362 PHE B N 1
ATOM 7180 C CA . PHE B 1 362 ? 15.258 8.914 0.567 1 89.62 362 PHE B CA 1
ATOM 7181 C C . PHE B 1 362 ? 15.047 7.605 1.319 1 89.62 362 PHE B C 1
ATOM 7183 O O . PHE B 1 362 ? 14.453 6.664 0.786 1 89.62 362 PHE B O 1
ATOM 7190 N N . HIS B 1 363 ? 15.438 7.504 2.572 1 90.56 363 HIS B N 1
ATOM 7191 C CA . HIS B 1 363 ? 15.516 6.223 3.266 1 90.56 363 HIS B CA 1
ATOM 7192 C C . HIS B 1 363 ? 14.18 5.855 3.9 1 90.56 363 HIS B C 1
ATOM 7194 O O . HIS B 1 363 ? 13.883 4.672 4.082 1 90.56 363 HIS B O 1
ATOM 7200 N N . VAL B 1 364 ? 13.422 6.844 4.242 1 91.62 364 VAL B N 1
ATOM 7201 C CA . VAL B 1 364 ? 12.156 6.559 4.922 1 91.62 364 VAL B CA 1
ATOM 7202 C C . VAL B 1 364 ? 10.992 6.754 3.953 1 91.62 364 VAL B C 1
ATOM 7204 O O . VAL B 1 364 ? 10.258 5.809 3.666 1 91.62 364 VAL B O 1
ATOM 7207 N N . ARG B 1 365 ? 10.969 7.828 3.326 1 91.94 365 ARG B N 1
ATOM 7208 C CA . ARG B 1 365 ? 9.781 8.172 2.541 1 91.94 365 ARG B CA 1
ATOM 7209 C C . ARG B 1 365 ? 9.773 7.43 1.209 1 91.94 365 ARG B C 1
ATOM 7211 O O . ARG B 1 365 ? 8.766 6.824 0.837 1 91.94 365 ARG B O 1
ATOM 7218 N N . ILE B 1 366 ? 10.867 7.43 0.494 1 88.69 366 ILE B N 1
ATOM 7219 C CA . ILE B 1 366 ? 10.922 6.816 -0.828 1 88.69 366 ILE B CA 1
ATOM 7220 C C . ILE B 1 366 ? 11.047 5.301 -0.689 1 88.69 366 ILE B C 1
ATOM 7222 O O . ILE B 1 366 ? 10.297 4.547 -1.311 1 88.69 366 ILE B O 1
ATOM 7226 N N . ASN B 1 367 ? 11.883 4.84 0.186 1 88.94 367 ASN B N 1
ATOM 7227 C CA . ASN B 1 367 ? 12.25 3.428 0.191 1 88.94 367 ASN B CA 1
ATOM 7228 C C . ASN B 1 367 ? 11.375 2.625 1.151 1 88.94 367 ASN B C 1
ATOM 7230 O O . ASN B 1 367 ? 11.109 1.447 0.914 1 88.94 367 ASN B O 1
ATOM 7234 N N . ARG B 1 368 ? 11.016 3.26 2.279 1 91.44 368 ARG B N 1
ATOM 7235 C CA . ARG B 1 368 ? 10.266 2.51 3.285 1 91.44 368 ARG B CA 1
ATOM 7236 C C . ARG B 1 368 ? 9.102 3.33 3.824 1 91.44 368 ARG B C 1
ATOM 7238 O O . ARG B 1 368 ? 8.961 3.496 5.035 1 91.44 368 ARG B O 1
ATOM 7245 N N . PRO B 1 369 ? 8.234 3.652 3.002 1 91.38 369 PRO B N 1
ATOM 7246 C CA . PRO B 1 369 ? 7.156 4.527 3.479 1 91.38 369 PRO B CA 1
ATOM 7247 C C . PRO B 1 369 ? 6.242 3.844 4.488 1 91.38 369 PRO B C 1
ATOM 7249 O O . PRO B 1 369 ? 5.637 4.512 5.332 1 91.38 369 PRO B O 1
ATOM 7252 N N . MET B 1 370 ? 6.172 2.521 4.5 1 93.31 370 MET B N 1
ATOM 7253 C CA . MET B 1 370 ? 5.305 1.777 5.41 1 93.31 370 MET B CA 1
ATOM 7254 C C . MET B 1 370 ? 5.812 1.876 6.844 1 93.31 370 MET B C 1
ATOM 7256 O O . MET B 1 370 ? 5.086 1.566 7.789 1 93.31 370 MET B O 1
ATOM 7260 N N . SER B 1 371 ? 7.035 2.283 7.004 1 94.75 371 SER B N 1
ATOM 7261 C CA . SER B 1 371 ? 7.605 2.396 8.344 1 94.75 371 SER B CA 1
ATOM 7262 C C . SER B 1 371 ? 6.883 3.463 9.164 1 94.75 371 SER B C 1
ATOM 7264 O O . SER B 1 371 ? 6.883 3.41 10.391 1 94.75 371 SER B O 1
ATOM 7266 N N . LEU B 1 372 ? 6.242 4.41 8.57 1 95.19 372 LEU B N 1
ATOM 7267 C CA . LEU B 1 372 ? 5.562 5.496 9.266 1 95.19 372 LEU B CA 1
ATOM 7268 C C . LEU B 1 372 ? 4.277 4.996 9.922 1 95.19 372 LEU B C 1
ATOM 7270 O O . LEU B 1 372 ? 3.711 5.672 10.781 1 95.19 372 LEU B O 1
ATOM 7274 N N . PHE B 1 373 ? 3.84 3.852 9.5 1 95.31 373 PHE B N 1
ATOM 7275 C CA . PHE B 1 373 ? 2.623 3.277 10.062 1 95.31 373 PHE B CA 1
ATOM 7276 C C . PHE B 1 373 ? 2.945 2.404 11.273 1 95.31 373 PHE B C 1
ATOM 7278 O O . PHE B 1 373 ? 2.039 1.902 11.945 1 95.31 373 PHE B O 1
ATOM 7285 N N . ALA B 1 374 ? 4.199 2.252 11.617 1 95.94 374 ALA B N 1
ATOM 7286 C CA . ALA B 1 374 ? 4.621 1.359 12.695 1 95.94 374 ALA B CA 1
ATOM 7287 C C . ALA B 1 374 ? 4.332 1.977 14.062 1 95.94 374 ALA B C 1
ATOM 7289 O O . ALA B 1 374 ? 4.156 3.191 14.18 1 95.94 374 ALA B O 1
ATOM 7290 N N . ARG B 1 375 ? 4.238 1.094 15.055 1 95.31 375 ARG B N 1
ATOM 7291 C CA . ARG B 1 375 ? 4.215 1.528 16.453 1 95.31 375 ARG B CA 1
ATOM 7292 C C . ARG B 1 375 ? 5.633 1.675 17 1 95.31 375 ARG B C 1
ATOM 7294 O O . ARG B 1 375 ? 5.887 2.531 17.844 1 95.31 375 ARG B O 1
ATOM 7301 N N . CYS B 1 376 ? 6.441 0.802 16.453 1 97.31 376 CYS B N 1
ATOM 7302 C CA . CYS B 1 376 ? 7.809 0.761 16.969 1 97.31 376 CYS B CA 1
ATOM 7303 C C . CYS B 1 376 ? 8.789 0.396 15.859 1 97.31 376 CYS B C 1
ATOM 7305 O O . CYS B 1 376 ? 8.516 -0.484 15.039 1 97.31 376 CYS B O 1
ATOM 7307 N N . TRP B 1 377 ? 9.953 1.111 15.852 1 97.75 377 TRP B N 1
ATOM 7308 C CA . TRP B 1 377 ? 11.039 0.783 14.938 1 97.75 377 TRP B CA 1
ATOM 7309 C C . TRP B 1 377 ? 12.133 0.003 15.656 1 97.75 377 TRP B C 1
ATOM 7311 O O . TRP B 1 377 ? 12.562 0.385 16.75 1 97.75 377 TRP B O 1
ATOM 7321 N N . LEU B 1 378 ? 12.477 -1.089 15.102 1 98.19 378 LEU B N 1
ATOM 7322 C CA . LEU B 1 378 ? 13.727 -1.748 15.492 1 98.19 378 LEU B CA 1
ATOM 7323 C C . LEU B 1 378 ? 14.852 -1.382 14.531 1 98.19 378 LEU B C 1
ATOM 7325 O O . LEU B 1 378 ? 14.859 -1.816 13.383 1 98.19 378 LEU B O 1
ATOM 7329 N N . LEU B 1 379 ? 15.758 -0.557 15.031 1 97.69 379 LEU B N 1
ATOM 7330 C CA . LEU B 1 379 ? 16.844 -0.033 14.211 1 97.69 379 LEU B CA 1
ATOM 7331 C C . LEU B 1 379 ? 18.031 -0.981 14.219 1 97.69 379 LEU B C 1
ATOM 7333 O O . LEU B 1 379 ? 18.547 -1.334 15.281 1 97.69 379 LEU B O 1
ATOM 7337 N N . VAL B 1 380 ? 18.438 -1.374 12.984 1 97.06 380 VAL B N 1
ATOM 7338 C CA . VAL B 1 380 ? 19.531 -2.336 12.867 1 97.06 380 VAL B CA 1
ATOM 7339 C C . VAL B 1 380 ? 20.547 -1.832 11.844 1 97.06 380 VAL B C 1
ATOM 7341 O O . VAL B 1 380 ? 20.266 -0.896 11.094 1 97.06 380 VAL B O 1
ATOM 7344 N N . GLU B 1 381 ? 21.625 -2.471 11.742 1 92.62 381 GLU B N 1
ATOM 7345 C CA . GLU B 1 381 ? 22.734 -1.979 10.914 1 92.62 381 GLU B CA 1
ATOM 7346 C C . GLU B 1 381 ? 22.547 -2.377 9.453 1 92.62 381 GLU B C 1
ATOM 7348 O O . GLU B 1 381 ? 22.781 -1.568 8.555 1 92.62 381 GLU B O 1
ATOM 7353 N N . GLY B 1 382 ? 22.094 -3.693 9.234 1 89.06 382 GLY B N 1
ATOM 7354 C CA . GLY B 1 382 ? 22.094 -4.09 7.832 1 89.06 382 GLY B CA 1
ATOM 7355 C C . GLY B 1 382 ? 21.109 -5.215 7.531 1 89.06 382 GLY B C 1
ATOM 7356 O O . GLY B 1 382 ? 20.25 -5.52 8.352 1 89.06 382 GLY B O 1
ATOM 7357 N N . GLU B 1 383 ? 21.328 -5.785 6.258 1 86.62 383 GLU B N 1
ATOM 7358 C CA . GLU B 1 383 ? 20.469 -6.824 5.707 1 86.62 383 GLU B CA 1
ATOM 7359 C C . GLU B 1 383 ? 20.484 -8.078 6.574 1 86.62 383 GLU B C 1
ATOM 7361 O O . GLU B 1 383 ? 19.438 -8.703 6.793 1 86.62 383 GLU B O 1
ATOM 7366 N N . THR B 1 384 ? 21.609 -8.406 7.074 1 91.75 384 THR B N 1
ATOM 7367 C CA . THR B 1 384 ? 21.766 -9.625 7.871 1 91.75 384 THR B CA 1
ATOM 7368 C C . THR B 1 384 ? 20.812 -9.609 9.062 1 91.75 384 THR B C 1
ATOM 7370 O O . THR B 1 384 ? 20.109 -10.586 9.32 1 91.75 384 THR B O 1
ATOM 7373 N N . GLU B 1 385 ? 20.797 -8.508 9.719 1 93.44 385 GLU B N 1
ATOM 7374 C CA . GLU B 1 385 ? 19.953 -8.375 10.906 1 93.44 385 GLU B CA 1
ATOM 7375 C C . GLU B 1 385 ? 18.469 -8.453 10.539 1 93.44 385 GLU B C 1
ATOM 7377 O O . GLU B 1 385 ? 17.672 -8.977 11.305 1 93.44 385 GLU B O 1
ATOM 7382 N N . ILE B 1 386 ? 18.125 -7.957 9.453 1 91.06 386 ILE B N 1
ATOM 7383 C CA . ILE B 1 386 ? 16.734 -7.961 9.031 1 91.06 386 ILE B CA 1
ATOM 7384 C C . ILE B 1 386 ? 16.25 -9.398 8.859 1 91.06 386 ILE B C 1
ATOM 7386 O O . ILE B 1 386 ? 15.172 -9.766 9.352 1 91.06 386 ILE B O 1
ATOM 7390 N N . TRP B 1 387 ? 17.031 -10.266 8.242 1 89.44 387 TRP B N 1
ATOM 7391 C CA . TRP B 1 387 ? 16.703 -11.672 8.07 1 89.44 387 TRP B CA 1
ATOM 7392 C C . TRP B 1 387 ? 16.656 -12.383 9.422 1 89.44 387 TRP B C 1
ATOM 7394 O O . TRP B 1 387 ? 15.672 -13.062 9.742 1 89.44 387 TRP B O 1
ATOM 7404 N N . LEU B 1 388 ? 17.672 -12.133 10.141 1 93.88 388 LEU B N 1
ATOM 7405 C CA . LEU B 1 388 ? 17.859 -12.859 11.391 1 93.88 388 LEU B CA 1
ATOM 7406 C C . LEU B 1 388 ? 16.766 -12.508 12.398 1 93.88 388 LEU B C 1
ATOM 7408 O O . LEU B 1 388 ? 16.094 -13.391 12.93 1 93.88 388 LEU B O 1
ATOM 7412 N N . LEU B 1 389 ? 16.562 -11.219 12.539 1 95.12 389 LEU B N 1
ATOM 7413 C CA . LEU B 1 389 ? 15.719 -10.781 13.641 1 95.12 389 LEU B CA 1
ATOM 7414 C C . LEU B 1 389 ? 14.25 -10.992 13.328 1 95.12 389 LEU B C 1
ATOM 7416 O O . LEU B 1 389 ? 13.453 -11.312 14.219 1 95.12 389 LEU B O 1
ATOM 7420 N N . SER B 1 390 ? 13.875 -10.836 12.102 1 91.38 390 SER B N 1
ATOM 7421 C CA . SER B 1 390 ? 12.492 -11.086 11.719 1 91.38 390 SER B CA 1
ATOM 7422 C C . SER B 1 390 ? 12.109 -12.539 11.977 1 91.38 390 SER B C 1
ATOM 7424 O O . SER B 1 390 ? 11.062 -12.82 12.562 1 91.38 390 SER B O 1
ATOM 7426 N N . GLU B 1 391 ? 12.977 -13.43 11.617 1 91.5 391 GLU B N 1
ATOM 7427 C CA . GLU B 1 391 ? 12.68 -14.859 11.719 1 91.5 391 GLU B CA 1
ATOM 7428 C C . GLU B 1 391 ? 12.852 -15.359 13.148 1 91.5 391 GLU B C 1
ATOM 7430 O O . GLU B 1 391 ? 12.055 -16.172 13.625 1 91.5 391 GLU B O 1
ATOM 7435 N N . LEU B 1 392 ? 13.898 -14.898 13.82 1 94.06 392 LEU B N 1
ATOM 7436 C CA . LEU B 1 392 ? 14.102 -15.32 15.203 1 94.06 392 LEU B CA 1
ATOM 7437 C C . LEU B 1 392 ? 12.938 -14.852 16.078 1 94.06 392 LEU B C 1
ATOM 7439 O O . LEU B 1 392 ? 12.523 -15.57 17 1 94.06 392 LEU B O 1
ATOM 7443 N N . ALA B 1 393 ? 12.469 -13.648 15.82 1 93.38 393 ALA B N 1
ATOM 7444 C CA . ALA B 1 393 ? 11.305 -13.164 16.562 1 93.38 393 ALA B CA 1
ATOM 7445 C C . ALA B 1 393 ? 10.102 -14.078 16.359 1 93.38 393 ALA B C 1
ATOM 7447 O O . ALA B 1 393 ? 9.375 -14.375 17.297 1 93.38 393 ALA B O 1
ATOM 7448 N N . GLN B 1 394 ? 9.922 -14.516 15.18 1 88.19 394 GLN B N 1
ATOM 7449 C CA . GLN B 1 394 ? 8.812 -15.414 14.867 1 88.19 394 GLN B CA 1
ATOM 7450 C C . GLN B 1 394 ? 8.945 -16.734 15.625 1 88.19 394 GLN B C 1
ATOM 7452 O O . GLN B 1 394 ? 7.949 -17.266 16.125 1 88.19 394 GLN B O 1
ATOM 7457 N N . ILE B 1 395 ? 10.148 -17.25 15.641 1 89.25 395 ILE B N 1
ATOM 7458 C CA . ILE B 1 395 ? 10.414 -18.5 16.359 1 89.25 395 ILE B CA 1
ATOM 7459 C C . ILE B 1 395 ? 10.117 -18.297 17.844 1 89.25 395 ILE B C 1
ATOM 7461 O O . ILE B 1 395 ? 9.648 -19.234 18.516 1 89.25 395 ILE B O 1
ATOM 7465 N N . CYS B 1 396 ? 10.367 -17.078 18.297 1 91.06 396 CYS B N 1
ATOM 7466 C CA . CYS B 1 396 ? 10.086 -16.766 19.703 1 91.06 396 CYS B CA 1
ATOM 7467 C C . CYS B 1 396 ? 8.602 -16.531 19.922 1 91.06 396 CYS B C 1
ATOM 7469 O O . CYS B 1 396 ? 8.18 -16.219 21.047 1 91.06 396 CYS B O 1
ATOM 7471 N N . GLY B 1 397 ? 7.812 -16.5 18.844 1 83.25 397 GLY B N 1
ATOM 7472 C CA . GLY B 1 397 ? 6.367 -16.391 18.984 1 83.25 397 GLY B CA 1
ATOM 7473 C C . GLY B 1 397 ? 5.852 -15 18.656 1 83.25 397 GLY B C 1
ATOM 7474 O O . GLY B 1 397 ? 4.699 -14.68 18.953 1 83.25 397 GLY B O 1
ATOM 7475 N N . TYR B 1 398 ? 6.676 -14.195 18.109 1 86.06 398 TYR B N 1
ATOM 7476 C CA . TYR B 1 398 ? 6.262 -12.836 17.781 1 86.06 398 TYR B CA 1
ATOM 7477 C C . TYR B 1 398 ? 6.281 -12.609 16.266 1 86.06 398 TYR B C 1
ATOM 7479 O O . TYR B 1 398 ? 7.289 -12.875 15.609 1 86.06 398 TYR B O 1
ATOM 7487 N N . SER B 1 399 ? 5.164 -12.234 15.727 1 84.75 399 SER B N 1
ATOM 7488 C CA . SER B 1 399 ? 5.191 -11.625 14.406 1 84.75 399 SER B CA 1
ATOM 7489 C C . SER B 1 399 ? 5.375 -10.109 14.5 1 84.75 399 SER B C 1
ATOM 7491 O O . SER B 1 399 ? 4.438 -9.391 14.836 1 84.75 399 SER B O 1
ATOM 7493 N N . LEU B 1 400 ? 6.512 -9.688 14.195 1 90.31 400 LEU B N 1
ATOM 7494 C CA . LEU B 1 400 ? 6.844 -8.281 14.414 1 90.31 400 LEU B CA 1
ATOM 7495 C C . LEU B 1 400 ? 5.895 -7.371 13.648 1 90.31 400 LEU B C 1
ATOM 7497 O O . LEU B 1 400 ? 5.402 -6.379 14.188 1 90.31 400 LEU B O 1
ATOM 7501 N N . ARG B 1 401 ? 5.574 -7.684 12.461 1 87.75 401 ARG B N 1
ATOM 7502 C CA . ARG B 1 401 ? 4.672 -6.867 11.656 1 87.75 401 ARG B CA 1
ATOM 7503 C C . ARG B 1 401 ? 3.281 -6.812 12.281 1 87.75 401 ARG B C 1
ATOM 7505 O O . ARG B 1 401 ? 2.652 -5.75 12.312 1 87.75 401 ARG B O 1
ATOM 7512 N N . ALA B 1 402 ? 2.809 -7.941 12.805 1 83.69 402 ALA B N 1
ATOM 7513 C CA . ALA B 1 402 ? 1.489 -8.008 13.43 1 83.69 402 ALA B CA 1
ATOM 7514 C C . ALA B 1 402 ? 1.459 -7.211 14.727 1 83.69 402 ALA B C 1
ATOM 7516 O O . ALA B 1 402 ? 0.395 -6.766 15.164 1 83.69 402 ALA B O 1
ATOM 7517 N N . GLU B 1 403 ? 2.656 -7.074 15.289 1 87.44 403 GLU B N 1
ATOM 7518 C CA . GLU B 1 403 ? 2.758 -6.316 16.531 1 87.44 403 GLU B CA 1
ATOM 7519 C C . GLU B 1 403 ? 2.979 -4.832 16.266 1 87.44 403 GLU B C 1
ATOM 7521 O O . GLU B 1 403 ? 3.043 -4.027 17.188 1 87.44 403 GLU B O 1
ATOM 7526 N N . GLY B 1 404 ? 3.09 -4.473 14.977 1 90.5 404 GLY B N 1
ATOM 7527 C CA . GLY B 1 404 ? 3.332 -3.084 14.617 1 90.5 404 GLY B CA 1
ATOM 7528 C C . GLY B 1 404 ? 4.793 -2.688 14.711 1 90.5 404 GLY B C 1
ATOM 7529 O O . GLY B 1 404 ? 5.113 -1.509 14.875 1 90.5 404 GLY B O 1
ATOM 7530 N N . VAL B 1 405 ? 5.684 -3.688 14.688 1 95.19 405 VAL B N 1
ATOM 7531 C CA . VAL B 1 405 ? 7.117 -3.418 14.75 1 95.19 405 VAL B CA 1
ATOM 7532 C C . VAL B 1 405 ? 7.723 -3.545 13.352 1 95.19 405 VAL B C 1
ATOM 7534 O O . VAL B 1 405 ? 7.48 -4.531 12.648 1 95.19 405 VAL B O 1
ATOM 7537 N N . ARG B 1 406 ? 8.438 -2.553 12.93 1 94.75 406 ARG B N 1
ATOM 7538 C CA . ARG B 1 406 ? 9.148 -2.605 11.656 1 94.75 406 ARG B CA 1
ATOM 7539 C C . ARG B 1 406 ? 10.656 -2.492 11.867 1 94.75 406 ARG B C 1
ATOM 7541 O O . ARG B 1 406 ? 11.117 -1.696 12.688 1 94.75 406 ARG B O 1
ATOM 7548 N N . ILE B 1 407 ? 11.422 -3.309 11.18 1 95.44 407 ILE B N 1
ATOM 7549 C CA . ILE B 1 407 ? 12.875 -3.271 11.25 1 95.44 407 ILE B CA 1
ATOM 7550 C C . ILE B 1 407 ? 13.422 -2.322 10.18 1 95.44 407 ILE B C 1
ATOM 7552 O O . ILE B 1 407 ? 13.07 -2.438 9.008 1 95.44 407 ILE B O 1
ATOM 7556 N N . ILE B 1 408 ? 14.25 -1.403 10.609 1 95.06 408 ILE B N 1
ATOM 7557 C CA . ILE B 1 408 ? 14.797 -0.398 9.703 1 95.06 408 ILE B CA 1
ATOM 7558 C C . ILE B 1 408 ? 16.312 -0.405 9.781 1 95.06 408 ILE B C 1
ATOM 7560 O O . ILE B 1 408 ? 16.891 -0.401 10.867 1 95.06 408 ILE B O 1
ATOM 7564 N N . GLU B 1 409 ? 16.969 -0.428 8.625 1 93.38 409 GLU B N 1
ATOM 7565 C CA . GLU B 1 409 ? 18.422 -0.293 8.57 1 93.38 409 GLU B CA 1
ATOM 7566 C C . GLU B 1 409 ? 18.844 1.168 8.688 1 93.38 409 GLU B C 1
ATOM 7568 O O . GLU B 1 409 ? 18.359 2.023 7.941 1 93.38 409 GLU B O 1
ATOM 7573 N N . PHE B 1 410 ? 19.766 1.482 9.57 1 94.31 410 PHE B N 1
ATOM 7574 C CA . PHE B 1 410 ? 20.094 2.887 9.797 1 94.31 410 PHE B CA 1
ATOM 7575 C C . PHE B 1 410 ? 21.484 3.217 9.25 1 94.31 410 PHE B C 1
ATOM 7577 O O . PHE B 1 410 ? 21.844 4.391 9.156 1 94.31 410 PHE B O 1
ATOM 7584 N N . ALA B 1 411 ? 22.266 2.225 8.805 1 87.62 411 ALA B N 1
ATOM 7585 C CA . ALA B 1 411 ? 23.672 2.441 8.484 1 87.62 411 ALA B CA 1
ATOM 7586 C C . ALA B 1 411 ? 23.828 3.488 7.383 1 87.62 411 ALA B C 1
ATOM 7588 O O . ALA B 1 411 ? 24.688 4.363 7.469 1 87.62 411 ALA B O 1
ATOM 7589 N N . GLN B 1 412 ? 22.953 3.445 6.434 1 83.06 412 GLN B N 1
ATOM 7590 C CA . GLN B 1 412 ? 23.078 4.367 5.312 1 83.06 412 GLN B CA 1
ATOM 7591 C C . GLN B 1 412 ? 22.406 5.703 5.625 1 83.06 412 GLN B C 1
ATOM 7593 O O . GLN B 1 412 ? 22.844 6.75 5.145 1 83.06 412 GLN B O 1
ATOM 7598 N N . CYS B 1 413 ? 21.469 5.738 6.43 1 89.5 413 CYS B N 1
ATOM 7599 C CA . CYS B 1 413 ? 20.703 6.941 6.746 1 89.5 413 CYS B CA 1
ATOM 7600 C C . CYS B 1 413 ? 21.328 7.691 7.914 1 89.5 413 CYS B C 1
ATOM 7602 O O . CYS B 1 413 ? 21.25 8.922 7.984 1 89.5 413 CYS B O 1
ATOM 7604 N N . GLY B 1 414 ? 21.922 7.051 8.742 1 91.62 414 GLY B N 1
ATOM 7605 C CA . GLY B 1 414 ? 22.312 7.625 10.023 1 91.62 414 GLY B CA 1
ATOM 7606 C C . GLY B 1 414 ? 21.25 7.469 11.086 1 91.62 414 GLY B C 1
ATOM 7607 O O . GLY B 1 414 ? 20.062 7.348 10.773 1 91.62 414 GLY B O 1
ATOM 7608 N N . LEU B 1 415 ? 21.641 7.562 12.305 1 93.62 415 LEU B N 1
ATOM 7609 C CA . LEU B 1 415 ? 20.75 7.297 13.422 1 93.62 415 LEU B CA 1
ATOM 7610 C C . LEU B 1 415 ? 19.984 8.555 13.812 1 93.62 415 LEU B C 1
ATOM 7612 O O . LEU B 1 415 ? 18.781 8.492 14.078 1 93.62 415 LEU B O 1
ATOM 7616 N N . SER B 1 416 ? 20.562 9.664 13.781 1 92.75 416 SER B N 1
ATOM 7617 C CA . SER B 1 416 ? 20 10.898 14.32 1 92.75 416 SER B CA 1
ATOM 7618 C C . SER B 1 416 ? 18.719 11.297 13.578 1 92.75 416 SER B C 1
ATOM 7620 O O . SER B 1 416 ? 17.688 11.547 14.203 1 92.75 416 SER B O 1
ATOM 7622 N N . PRO B 1 417 ? 18.766 11.312 12.258 1 94.56 417 PRO B N 1
ATOM 7623 C CA . PRO B 1 417 ? 17.547 11.695 11.555 1 94.56 417 PRO B CA 1
ATOM 7624 C C . PRO B 1 417 ? 16.375 10.75 11.852 1 94.56 417 PRO B C 1
ATOM 7626 O O . PRO B 1 417 ? 15.234 11.188 11.961 1 94.56 417 PRO B O 1
ATOM 7629 N N . LEU B 1 418 ? 16.656 9.508 12.023 1 95.94 418 LEU B N 1
ATOM 7630 C CA . LEU B 1 418 ? 15.609 8.516 12.281 1 95.94 418 LEU B CA 1
ATOM 7631 C C . LEU B 1 418 ? 15.008 8.711 13.672 1 95.94 418 LEU B C 1
ATOM 7633 O O . LEU B 1 418 ? 13.789 8.664 13.836 1 95.94 418 LEU B O 1
ATOM 7637 N N . VAL B 1 419 ? 15.852 8.969 14.617 1 95.25 419 VAL B N 1
ATOM 7638 C CA . VAL B 1 419 ? 15.398 9.148 15.992 1 95.25 419 VAL B CA 1
ATOM 7639 C C . VAL B 1 419 ? 14.555 10.422 16.094 1 95.25 419 VAL B C 1
ATOM 7641 O O . VAL B 1 419 ? 13.516 10.438 16.75 1 95.25 419 VAL B O 1
ATOM 7644 N N . LYS B 1 420 ? 14.961 11.445 15.391 1 94.81 420 LYS B N 1
ATOM 7645 C CA . LYS B 1 420 ? 14.234 12.711 15.398 1 94.81 420 LYS B CA 1
ATOM 7646 C C . LYS B 1 420 ? 12.82 12.523 14.844 1 94.81 420 LYS B C 1
ATOM 7648 O O . LYS B 1 420 ? 11.852 12.984 15.445 1 94.81 420 LYS B O 1
ATOM 7653 N N . ILE B 1 421 ? 12.719 11.836 13.758 1 95.69 421 ILE B N 1
ATOM 7654 C CA . ILE B 1 421 ? 11.422 11.633 13.125 1 95.69 421 ILE B CA 1
ATOM 7655 C C . ILE B 1 421 ? 10.555 10.734 14 1 95.69 421 ILE B C 1
ATOM 7657 O O . ILE B 1 421 ? 9.344 10.961 14.117 1 95.69 421 ILE B O 1
ATOM 7661 N N . ALA B 1 422 ? 11.172 9.719 14.562 1 96.06 422 ALA B N 1
ATOM 7662 C CA . ALA B 1 422 ? 10.422 8.836 15.461 1 96.06 422 ALA B CA 1
ATOM 7663 C C . ALA B 1 422 ? 9.828 9.617 16.625 1 96.06 422 ALA B C 1
ATOM 7665 O O . ALA B 1 422 ? 8.664 9.43 16.984 1 96.06 422 ALA B O 1
ATOM 7666 N N . ARG B 1 423 ? 10.531 10.5 17.141 1 94.94 423 ARG B N 1
ATOM 7667 C CA . ARG B 1 423 ? 10.078 11.305 18.266 1 94.94 423 ARG B CA 1
ATOM 7668 C C . ARG B 1 423 ? 8.961 12.25 17.859 1 94.94 423 ARG B C 1
ATOM 7670 O O . ARG B 1 423 ? 7.938 12.352 18.531 1 94.94 423 ARG B O 1
ATOM 7677 N N . ASP B 1 424 ? 9.18 12.883 16.766 1 96.06 424 ASP B N 1
ATOM 7678 C CA . ASP B 1 424 ? 8.188 13.844 16.297 1 96.06 424 ASP B CA 1
ATOM 7679 C C . ASP B 1 424 ? 6.855 13.156 15.992 1 96.06 424 ASP B C 1
ATOM 7681 O O . ASP B 1 424 ? 5.789 13.727 16.234 1 96.06 424 ASP B O 1
ATOM 7685 N N . PHE B 1 425 ? 6.906 11.945 15.484 1 96.12 425 PHE B N 1
ATOM 7686 C CA . PHE B 1 425 ? 5.676 11.266 15.094 1 96.12 425 PHE B CA 1
ATOM 7687 C C . PHE B 1 425 ? 5.215 10.312 16.188 1 96.12 425 PHE B C 1
ATOM 7689 O O . PHE B 1 425 ? 4.281 9.531 15.977 1 96.12 425 PHE B O 1
ATOM 7696 N N . GLY B 1 426 ? 5.852 10.328 17.297 1 94.44 426 GLY B N 1
ATOM 7697 C CA . GLY B 1 426 ? 5.449 9.516 18.438 1 94.44 426 GLY B CA 1
ATOM 7698 C C . GLY B 1 426 ? 5.66 8.031 18.219 1 94.44 426 GLY B C 1
ATOM 7699 O O . GLY B 1 426 ? 4.875 7.207 18.688 1 94.44 426 GLY B O 1
ATOM 7700 N N . LEU B 1 427 ? 6.648 7.617 17.453 1 96.19 427 LEU B N 1
ATOM 7701 C CA . LEU B 1 427 ? 7.012 6.223 17.234 1 96.19 427 LEU B CA 1
ATOM 7702 C C . LEU B 1 427 ? 7.992 5.746 18.312 1 96.19 427 LEU B C 1
ATOM 7704 O O . LEU B 1 427 ? 8.938 6.461 18.641 1 96.19 427 LEU B O 1
ATOM 7708 N N . GLU B 1 428 ? 7.711 4.625 18.812 1 96.44 428 GLU B N 1
ATOM 7709 C CA . GLU B 1 428 ? 8.734 3.998 19.641 1 96.44 428 GLU B CA 1
ATOM 7710 C C . GLU B 1 428 ? 9.898 3.494 18.797 1 96.44 428 GLU B C 1
ATOM 7712 O O . GLU B 1 428 ? 9.766 3.309 17.578 1 96.44 428 GLU B O 1
ATOM 7717 N N . TRP B 1 429 ? 11.055 3.402 19.438 1 97.12 429 TRP B N 1
ATOM 7718 C CA . TRP B 1 429 ? 12.203 2.891 18.703 1 97.12 429 TRP B CA 1
ATOM 7719 C C . TRP B 1 429 ? 13.195 2.205 19.625 1 97.12 429 TRP B C 1
ATOM 7721 O O . TRP B 1 429 ? 13.195 2.459 20.844 1 97.12 429 TRP B O 1
ATOM 7731 N N . HIS B 1 430 ? 13.922 1.286 19.156 1 98.19 430 HIS B N 1
ATOM 7732 C CA . HIS B 1 430 ? 14.969 0.54 19.844 1 98.19 430 HIS B CA 1
ATOM 7733 C C . HIS B 1 430 ? 16.141 0.24 18.906 1 98.19 430 HIS B C 1
ATOM 7735 O O . HIS B 1 430 ? 15.93 -0.155 17.75 1 98.19 430 HIS B O 1
ATOM 7741 N N . LEU B 1 431 ? 17.344 0.48 19.391 1 98 431 LEU B N 1
ATOM 7742 C CA . LEU B 1 431 ? 18.531 0.275 18.562 1 98 431 LEU B CA 1
ATOM 7743 C C . LEU B 1 431 ? 19.266 -0.989 18.984 1 98 431 LEU B C 1
ATOM 7745 O O . LEU B 1 431 ? 19.516 -1.206 20.188 1 98 431 LEU B O 1
ATOM 7749 N N . LEU B 1 432 ? 19.5 -1.837 18.016 1 98 432 LEU B N 1
ATOM 7750 C CA . LEU B 1 432 ? 20.453 -2.93 18.188 1 98 432 LEU B CA 1
ATOM 7751 C C . LEU B 1 432 ? 21.797 -2.59 17.547 1 98 432 LEU B C 1
ATOM 7753 O O . LEU B 1 432 ? 21.859 -2.375 16.328 1 98 432 LEU B O 1
ATOM 7757 N N . ALA B 1 433 ? 22.844 -2.527 18.328 1 96.75 433 ALA B N 1
ATOM 7758 C CA . ALA B 1 433 ? 24.156 -2.182 17.812 1 96.75 433 ALA B CA 1
ATOM 7759 C C . ALA B 1 433 ? 25.172 -3.289 18.109 1 96.75 433 ALA B C 1
ATOM 7761 O O . ALA B 1 433 ? 25.047 -3.992 19.125 1 96.75 433 ALA B O 1
ATOM 7762 N N . ASP B 1 434 ? 26.125 -3.371 17.203 1 95.5 434 ASP B N 1
ATOM 7763 C CA . ASP B 1 434 ? 27.234 -4.297 17.406 1 95.5 434 ASP B CA 1
ATOM 7764 C C . ASP B 1 434 ? 28.141 -3.811 18.547 1 95.5 434 ASP B C 1
ATOM 7766 O O . ASP B 1 434 ? 28.031 -2.662 18.984 1 95.5 434 ASP B O 1
ATOM 7770 N N . GLY B 1 435 ? 29.047 -4.723 19 1 95.88 435 GLY B N 1
ATOM 7771 C CA . GLY B 1 435 ? 29.938 -4.375 20.094 1 95.88 435 GLY B CA 1
ATOM 7772 C C . GLY B 1 435 ? 31.281 -3.855 19.625 1 95.88 435 GLY B C 1
ATOM 7773 O O . GLY B 1 435 ? 32.188 -3.617 20.453 1 95.88 435 GLY B O 1
ATOM 7774 N N . ASP B 1 436 ? 31.422 -3.65 18.391 1 95.5 436 ASP B N 1
ATOM 7775 C CA . ASP B 1 436 ? 32.688 -3.121 17.891 1 95.5 436 ASP B CA 1
ATOM 7776 C C . ASP B 1 436 ? 32.75 -1.606 18.078 1 95.5 436 ASP B C 1
ATOM 7778 O O . ASP B 1 436 ? 31.906 -1.014 18.734 1 95.5 436 ASP B O 1
ATOM 7782 N N . GLU B 1 437 ? 33.781 -1.026 17.562 1 95.88 437 GLU B N 1
ATOM 7783 C CA . GLU B 1 437 ? 34.031 0.399 17.781 1 95.88 437 GLU B CA 1
ATOM 7784 C C . GLU B 1 437 ? 32.906 1.237 17.188 1 95.88 437 GLU B C 1
ATOM 7786 O O . GLU B 1 437 ? 32.406 2.172 17.828 1 95.88 437 GLU B O 1
ATOM 7791 N N . ALA B 1 438 ? 32.5 0.903 16 1 94.19 438 ALA B N 1
ATOM 7792 C CA . ALA B 1 438 ? 31.422 1.626 15.344 1 94.19 438 ALA B CA 1
ATOM 7793 C C . ALA B 1 438 ? 30.125 1.491 16.141 1 94.19 438 ALA B C 1
ATOM 7795 O O . ALA B 1 438 ? 29.406 2.473 16.312 1 94.19 438 ALA B O 1
ATOM 7796 N N . GLY B 1 439 ? 29.859 0.293 16.609 1 95.31 439 GLY B N 1
ATOM 7797 C CA . GLY B 1 439 ? 28.656 0.059 17.391 1 95.31 439 GLY B CA 1
ATOM 7798 C C . GLY B 1 439 ? 28.625 0.852 18.688 1 95.31 439 GLY B C 1
ATOM 7799 O O . GLY B 1 439 ? 27.578 1.381 19.062 1 95.31 439 GLY B O 1
ATOM 7800 N N . VAL B 1 440 ? 29.766 0.948 19.281 1 96.12 440 VAL B N 1
ATOM 7801 C CA . VAL B 1 440 ? 29.859 1.698 20.531 1 96.12 440 VAL B CA 1
ATOM 7802 C C . VAL B 1 440 ? 29.609 3.182 20.266 1 96.12 440 VAL B C 1
ATOM 7804 O O . VAL B 1 440 ? 29 3.869 21.078 1 96.12 440 VAL B O 1
ATOM 7807 N N . LYS B 1 441 ? 30.047 3.617 19.203 1 95.12 441 LYS B N 1
ATOM 7808 C CA . LYS B 1 441 ? 29.797 5.004 18.828 1 95.12 441 LYS B CA 1
ATOM 7809 C C . LYS B 1 441 ? 28.297 5.254 18.656 1 95.12 441 LYS B C 1
ATOM 7811 O O . LYS B 1 441 ? 27.781 6.281 19.094 1 95.12 441 LYS B O 1
ATOM 7816 N N . TYR B 1 442 ? 27.641 4.352 18.016 1 94.81 442 TYR B N 1
ATOM 7817 C CA . TYR B 1 442 ? 26.203 4.465 17.859 1 94.81 442 TYR B CA 1
ATOM 7818 C C . TYR B 1 442 ? 25.5 4.453 19.219 1 94.81 442 TYR B C 1
ATOM 7820 O O . TYR B 1 442 ? 24.578 5.23 19.453 1 94.81 442 TYR B O 1
ATOM 7828 N N . ALA B 1 443 ? 25.953 3.586 20.062 1 95.5 443 ALA B N 1
ATOM 7829 C CA . ALA B 1 443 ? 25.391 3.482 21.406 1 95.5 443 ALA B CA 1
ATOM 7830 C C . ALA B 1 443 ? 25.531 4.797 22.156 1 95.5 443 ALA B C 1
ATOM 7832 O O . ALA B 1 443 ? 24.594 5.238 22.844 1 95.5 443 ALA B O 1
ATOM 7833 N N . ASN B 1 444 ? 26.641 5.348 22.016 1 95 444 ASN B N 1
ATOM 7834 C CA . ASN B 1 444 ? 26.875 6.613 22.688 1 95 444 ASN B CA 1
ATOM 7835 C C . ASN B 1 444 ? 26 7.727 22.141 1 95 444 ASN B C 1
ATOM 7837 O O . ASN B 1 444 ? 25.547 8.594 22.875 1 95 444 ASN B O 1
ATOM 7841 N N . SER B 1 445 ? 25.828 7.672 20.844 1 93.25 445 SER B N 1
ATOM 7842 C CA . SER B 1 445 ? 24.922 8.641 20.234 1 93.25 445 SER B CA 1
ATOM 7843 C C . SER B 1 445 ? 23.516 8.508 20.797 1 93.25 445 SER B C 1
ATOM 7845 O O . SER B 1 445 ? 22.859 9.516 21.062 1 93.25 445 SER B O 1
ATOM 7847 N N . VAL B 1 446 ? 23.062 7.363 21.016 1 93.5 446 VAL B N 1
ATOM 7848 C CA . VAL B 1 446 ? 21.734 7.109 21.578 1 93.5 446 VAL B CA 1
ATOM 7849 C C . VAL B 1 446 ? 21.688 7.59 23.031 1 93.5 446 VAL B C 1
ATOM 7851 O O . VAL B 1 446 ? 20.719 8.227 23.438 1 93.5 446 VAL B O 1
ATOM 7854 N N . ARG B 1 447 ? 22.766 7.285 23.75 1 93.62 447 ARG B N 1
ATOM 7855 C CA . ARG B 1 447 ? 22.828 7.676 25.156 1 93.62 447 ARG B CA 1
ATOM 7856 C C . ARG B 1 447 ? 22.75 9.188 25.297 1 93.62 447 ARG B C 1
ATOM 7858 O O . ARG B 1 447 ? 22.172 9.688 26.266 1 93.62 447 ARG B O 1
ATOM 7865 N N . SER B 1 448 ? 23.203 9.836 24.312 1 91.38 448 SER B N 1
ATOM 7866 C CA . SER B 1 448 ? 23.172 11.297 24.359 1 91.38 448 SER B CA 1
ATOM 7867 C C . SER B 1 448 ? 21.797 11.836 23.984 1 91.38 448 SER B C 1
ATOM 7869 O O . SER B 1 448 ? 21.5 13 24.266 1 91.38 448 SER B O 1
ATOM 7871 N N . GLN B 1 449 ? 20.953 10.984 23.422 1 87.19 449 GLN B N 1
ATOM 7872 C CA . GLN B 1 449 ? 19.656 11.445 22.938 1 87.19 449 GLN B CA 1
ATOM 7873 C C . GLN B 1 449 ? 18.531 10.875 23.797 1 87.19 449 GLN B C 1
ATOM 7875 O O . GLN B 1 449 ? 17.359 10.938 23.391 1 87.19 449 GLN B O 1
ATOM 7880 N N . LEU B 1 450 ? 18.641 10.219 24.891 1 87.25 450 LEU B N 1
ATOM 7881 C CA . LEU B 1 450 ? 17.625 9.531 25.672 1 87.25 450 LEU B CA 1
ATOM 7882 C C . LEU B 1 450 ? 16.641 10.523 26.281 1 87.25 450 LEU B C 1
ATOM 7884 O O . LEU B 1 450 ? 15.461 10.203 26.469 1 87.25 450 LEU B O 1
ATOM 7888 N N . LYS B 1 451 ? 16.906 11.797 26.297 1 83.31 451 LYS B N 1
ATOM 7889 C CA . LYS B 1 451 ? 16.047 12.859 26.812 1 83.31 451 LYS B CA 1
ATOM 7890 C C . LYS B 1 451 ? 15.039 12.312 27.828 1 83.31 451 LYS B C 1
ATOM 7892 O O . LYS B 1 451 ? 13.836 12.516 27.688 1 83.31 451 LYS B O 1
ATOM 7897 N N . GLY B 1 452 ? 15.383 11.453 28.922 1 85.75 452 GLY B N 1
ATOM 7898 C CA . GLY B 1 452 ? 14.531 10.945 29.984 1 85.75 452 GLY B CA 1
ATOM 7899 C C . GLY B 1 452 ? 14.18 9.477 29.812 1 85.75 452 GLY B C 1
ATOM 7900 O O . GLY B 1 452 ? 13.68 8.844 30.75 1 85.75 452 GLY B O 1
ATOM 7901 N N . ASP B 1 453 ? 14.383 8.914 28.703 1 90.56 453 ASP B N 1
ATOM 7902 C CA . ASP B 1 453 ? 14.094 7.508 28.469 1 90.56 453 ASP B CA 1
ATOM 7903 C C . ASP B 1 453 ? 15.102 6.609 29.172 1 90.56 453 ASP B C 1
ATOM 7905 O O . ASP B 1 453 ? 16.234 7.023 29.453 1 90.56 453 ASP B O 1
ATOM 7909 N N . ARG B 1 454 ? 14.648 5.449 29.516 1 92.88 454 ARG B N 1
ATOM 7910 C CA . ARG B 1 454 ? 15.555 4.441 30.062 1 92.88 454 ARG B CA 1
ATOM 7911 C C . ARG B 1 454 ? 16.406 3.814 28.969 1 92.88 454 ARG B C 1
ATOM 7913 O O . ARG B 1 454 ? 15.891 3.461 27.906 1 92.88 454 ARG B O 1
ATOM 7920 N N . GLU B 1 455 ? 17.625 3.697 29.188 1 94.44 455 GLU B N 1
ATOM 7921 C CA . GLU B 1 455 ? 18.547 3.141 28.203 1 94.44 455 GLU B CA 1
ATOM 7922 C C . GLU B 1 455 ? 18.109 1.75 27.75 1 94.44 455 GLU B C 1
ATOM 7924 O O . GLU B 1 455 ? 18.219 1.409 26.562 1 94.44 455 GLU B O 1
ATOM 7929 N N . ARG B 1 456 ? 17.625 0.973 28.688 1 93.56 456 ARG B N 1
ATOM 7930 C CA . ARG B 1 456 ? 17.234 -0.399 28.391 1 93.56 456 ARG B CA 1
ATOM 7931 C C . ARG B 1 456 ? 16.109 -0.432 27.359 1 93.56 456 ARG B C 1
ATOM 7933 O O . ARG B 1 456 ? 15.953 -1.417 26.625 1 93.56 456 ARG B O 1
ATOM 7940 N N . ASP B 1 457 ? 15.359 0.599 27.281 1 94.62 457 ASP B N 1
ATOM 7941 C CA . ASP B 1 457 ? 14.234 0.651 26.359 1 94.62 457 ASP B CA 1
ATOM 7942 C C . ASP B 1 457 ? 14.68 1.107 24.969 1 94.62 457 ASP B C 1
ATOM 7944 O O . ASP B 1 457 ? 13.977 0.901 23.984 1 94.62 457 ASP B O 1
ATOM 7948 N N . ARG B 1 458 ? 15.867 1.647 24.859 1 96.94 458 ARG B N 1
ATOM 7949 C CA . ARG B 1 458 ? 16.25 2.293 23.609 1 96.94 458 ARG B CA 1
ATOM 7950 C C . ARG B 1 458 ? 17.453 1.588 22.984 1 96.94 458 ARG B C 1
ATOM 7952 O O . ARG B 1 458 ? 17.703 1.739 21.781 1 96.94 458 ARG B O 1
ATOM 7959 N N . LEU B 1 459 ? 18.172 0.833 23.844 1 97.38 459 LEU B N 1
ATOM 7960 C CA . LEU B 1 459 ? 19.453 0.378 23.312 1 97.38 459 LEU B CA 1
ATOM 7961 C C . LEU B 1 459 ? 19.75 -1.051 23.766 1 97.38 459 LEU B C 1
ATOM 7963 O O . LEU B 1 459 ? 19.531 -1.396 24.938 1 97.38 459 LEU B O 1
ATOM 7967 N N . THR B 1 460 ? 20.078 -1.885 22.828 1 97.75 460 THR B N 1
ATOM 7968 C CA . THR B 1 460 ? 20.719 -3.178 23.062 1 97.75 460 THR B CA 1
ATOM 7969 C C . THR B 1 460 ? 22.094 -3.234 22.391 1 97.75 460 THR B C 1
ATOM 7971 O O . THR B 1 460 ? 22.188 -3.188 21.172 1 97.75 460 THR B O 1
ATOM 7974 N N . LEU B 1 461 ? 23.125 -3.271 23.172 1 97.25 461 LEU B N 1
ATOM 7975 C CA . LEU B 1 461 ? 24.484 -3.406 22.688 1 97.25 461 LEU B CA 1
ATOM 7976 C C . LEU B 1 461 ? 24.984 -4.844 22.828 1 97.25 461 LEU B C 1
ATOM 7978 O O . LEU B 1 461 ? 24.953 -5.402 23.938 1 97.25 461 LEU B O 1
ATOM 7982 N N . LEU B 1 462 ? 25.391 -5.414 21.703 1 96.69 462 LEU B N 1
ATOM 7983 C CA . LEU B 1 462 ? 25.859 -6.801 21.734 1 96.69 462 LEU B CA 1
ATOM 7984 C C . LEU B 1 462 ? 27.156 -6.918 22.516 1 96.69 462 LEU B C 1
ATOM 7986 O O . LEU B 1 462 ? 28.062 -6.09 22.344 1 96.69 462 LEU B O 1
ATOM 7990 N N . PRO B 1 463 ? 27.281 -7.938 23.391 1 95.88 463 PRO B N 1
ATOM 7991 C CA . PRO B 1 463 ? 28.531 -8.18 24.125 1 95.88 463 PRO B CA 1
ATOM 7992 C C . PRO B 1 463 ? 29.578 -8.906 23.266 1 95.88 463 PRO B C 1
ATOM 7994 O O . PRO B 1 463 ? 30.25 -9.812 23.766 1 95.88 463 PRO B O 1
ATOM 7997 N N . ALA B 1 464 ? 29.547 -8.766 21.969 1 96.19 464 ALA B N 1
ATOM 7998 C CA . ALA B 1 464 ? 30.469 -9.328 20.984 1 96.19 464 ALA B CA 1
ATOM 7999 C C . ALA B 1 464 ? 30.75 -8.328 19.859 1 96.19 464 ALA B C 1
ATOM 8001 O O . ALA B 1 464 ? 30.047 -7.324 19.734 1 96.19 464 ALA B O 1
ATOM 8002 N N . ALA B 1 465 ? 31.766 -8.578 19.094 1 94.88 465 ALA B N 1
ATOM 8003 C CA . ALA B 1 465 ? 32.188 -7.648 18.047 1 94.88 465 ALA B CA 1
ATOM 8004 C C . ALA B 1 465 ? 31.047 -7.414 17.047 1 94.88 465 ALA B C 1
ATOM 8006 O O . ALA B 1 465 ? 30.828 -6.285 16.609 1 94.88 465 ALA B O 1
ATOM 8007 N N . ASP B 1 466 ? 30.406 -8.414 16.625 1 95.31 466 ASP B N 1
ATOM 8008 C CA . ASP B 1 466 ? 29.266 -8.344 15.719 1 95.31 466 ASP B CA 1
ATOM 8009 C C . ASP B 1 466 ? 28.281 -9.484 15.977 1 95.31 466 ASP B C 1
ATOM 8011 O O . ASP B 1 466 ? 28.469 -10.266 16.922 1 95.31 466 ASP B O 1
ATOM 8015 N N . ILE B 1 467 ? 27.188 -9.539 15.305 1 95.31 467 ILE B N 1
ATOM 8016 C CA . ILE B 1 467 ? 26.094 -10.453 15.578 1 95.31 467 ILE B CA 1
ATOM 8017 C C . ILE B 1 467 ? 26.531 -11.891 15.281 1 95.31 467 ILE B C 1
ATOM 8019 O O . ILE B 1 467 ? 26.078 -12.828 15.93 1 95.31 467 ILE B O 1
ATOM 8023 N N . GLU B 1 468 ? 27.484 -12.117 14.328 1 95.62 468 GLU B N 1
ATOM 8024 C CA . GLU B 1 468 ? 27.984 -13.453 14.008 1 95.62 468 GLU B CA 1
ATOM 8025 C C . GLU B 1 468 ? 28.766 -14.039 15.18 1 95.62 468 GLU B C 1
ATOM 8027 O O . GLU B 1 468 ? 28.562 -15.203 15.539 1 95.62 468 GLU B O 1
ATOM 8032 N N . HIS B 1 469 ? 29.609 -13.188 15.781 1 96.44 469 HIS B N 1
ATOM 8033 C CA . HIS B 1 469 ? 30.375 -13.641 16.938 1 96.44 469 HIS B CA 1
ATOM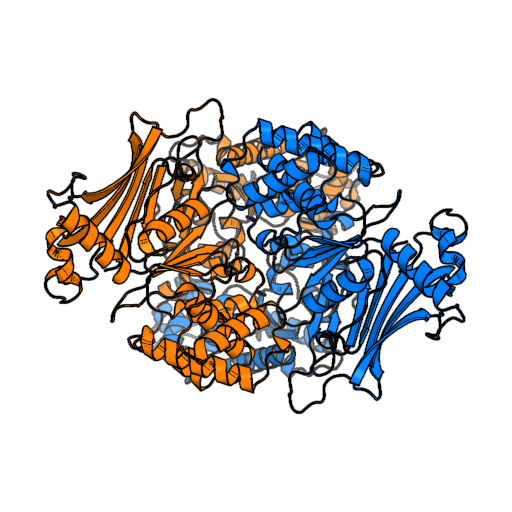 8034 C C . HIS B 1 469 ? 29.469 -13.922 18.125 1 96.44 469 HIS B C 1
ATOM 8036 O O . HIS B 1 469 ? 29.688 -14.875 18.875 1 96.44 469 HIS B O 1
ATOM 8042 N N . TYR B 1 470 ? 28.484 -13.078 18.266 1 96.69 470 TYR B N 1
ATOM 8043 C CA . TYR B 1 470 ? 27.547 -13.273 19.359 1 96.69 470 TYR B CA 1
ATOM 8044 C C . TYR B 1 470 ? 26.812 -14.602 19.219 1 96.69 470 TYR B C 1
ATOM 8046 O O . TYR B 1 470 ? 26.703 -15.359 20.188 1 96.69 470 TYR B O 1
ATOM 8054 N N . LEU B 1 471 ? 26.359 -14.922 18.047 1 97.06 471 LEU B N 1
ATOM 8055 C CA . LEU B 1 471 ? 25.625 -16.156 17.781 1 97.06 471 LEU B CA 1
ATOM 8056 C C . LEU B 1 471 ? 26.562 -17.359 17.891 1 97.06 471 LEU B C 1
ATOM 8058 O O . LEU B 1 471 ? 26.156 -18.422 18.406 1 97.06 471 LEU B O 1
ATOM 8062 N N . PHE B 1 472 ? 27.797 -17.172 17.422 1 95.94 472 PHE B N 1
ATOM 8063 C CA . PHE B 1 472 ? 28.797 -18.234 17.531 1 95.94 472 PHE B CA 1
ATOM 8064 C C . PHE B 1 472 ? 29.016 -18.625 18.984 1 95.94 472 PHE B C 1
ATOM 8066 O O . PHE B 1 472 ? 29.125 -19.797 19.312 1 95.94 472 PHE B O 1
ATOM 8073 N N . GLN B 1 473 ? 28.969 -17.656 19.875 1 95.62 473 GLN B N 1
ATOM 8074 C CA . GLN B 1 473 ? 29.266 -17.844 21.297 1 95.62 473 GLN B CA 1
ATOM 8075 C C . GLN B 1 473 ? 28.031 -18.328 22.047 1 95.62 473 GLN B C 1
ATOM 8077 O O . GLN B 1 473 ? 28.141 -18.859 23.156 1 95.62 473 GLN B O 1
ATOM 8082 N N . HIS B 1 474 ? 26.891 -18.125 21.469 1 95.75 474 HIS B N 1
ATOM 8083 C CA . HIS B 1 474 ? 25.672 -18.391 22.234 1 95.75 474 HIS B CA 1
ATOM 8084 C C . HIS B 1 474 ? 24.797 -19.422 21.531 1 95.75 474 HIS B C 1
ATOM 8086 O O . HIS B 1 474 ? 23.594 -19.219 21.359 1 95.75 474 HIS B O 1
ATOM 8092 N N . GLY B 1 475 ? 25.422 -20.547 21.078 1 92.56 475 GLY B N 1
ATOM 8093 C CA . GLY B 1 475 ? 24.594 -21.703 20.781 1 92.56 475 GLY B CA 1
ATOM 8094 C C . GLY B 1 475 ? 24.625 -22.094 19.312 1 92.56 475 GLY B C 1
ATOM 8095 O O . GLY B 1 475 ? 24.109 -23.141 18.938 1 92.56 475 GLY B O 1
ATOM 8096 N N . PHE B 1 476 ? 25.344 -21.312 18.422 1 96.56 476 PHE B N 1
ATOM 8097 C CA . PHE B 1 476 ? 25.234 -21.625 17 1 96.56 476 PHE B CA 1
ATOM 8098 C C . PHE B 1 476 ? 26.609 -21.859 16.391 1 96.56 476 PHE B C 1
ATOM 8100 O O . PHE B 1 476 ? 26.797 -21.672 15.195 1 96.56 476 PHE B O 1
ATOM 8107 N N . ALA B 1 477 ? 27.469 -22.219 17.234 1 94.69 477 ALA B N 1
ATOM 8108 C CA . ALA B 1 477 ? 28.828 -22.5 16.766 1 94.69 477 ALA B CA 1
ATOM 8109 C C . ALA B 1 477 ? 28.844 -23.625 15.75 1 94.69 477 ALA B C 1
ATOM 8111 O O . ALA B 1 477 ? 29.609 -23.594 14.789 1 94.69 477 ALA B O 1
ATOM 8112 N N . SER B 1 478 ? 27.969 -24.578 15.992 1 93.62 478 SER B N 1
ATOM 8113 C CA . SER B 1 478 ? 27.938 -25.75 15.133 1 93.62 478 SER B CA 1
ATOM 8114 C C . SER B 1 478 ? 27.547 -25.391 13.703 1 93.62 478 SER B C 1
ATOM 8116 O O . SER B 1 478 ? 28.047 -25.984 12.75 1 93.62 478 SER B O 1
ATOM 8118 N N . VAL B 1 479 ? 26.688 -24.438 13.547 1 95.56 479 VAL B N 1
ATOM 8119 C CA . VAL B 1 479 ? 26.25 -24 12.227 1 95.56 479 VAL B CA 1
ATOM 8120 C C . VAL B 1 479 ? 27.406 -23.359 11.469 1 95.56 479 VAL B C 1
ATOM 8122 O O . VAL B 1 479 ? 27.625 -23.641 10.289 1 95.56 479 VAL B O 1
ATOM 8125 N N . TYR B 1 480 ? 28.172 -22.516 12.141 1 95.75 480 TYR B N 1
ATOM 8126 C CA . TYR B 1 480 ? 29.312 -21.844 11.523 1 95.75 480 TYR B CA 1
ATOM 8127 C C . TYR B 1 480 ? 30.406 -22.844 11.148 1 95.75 480 TYR B C 1
ATOM 8129 O O . TYR B 1 480 ? 31.016 -22.734 10.086 1 95.75 480 TYR B O 1
ATOM 8137 N N . ARG B 1 481 ? 30.562 -23.812 12.031 1 95.12 481 ARG B N 1
ATOM 8138 C CA . ARG B 1 481 ? 31.562 -24.844 11.758 1 95.12 481 ARG B CA 1
ATOM 8139 C C . ARG B 1 481 ? 31.156 -25.688 10.555 1 95.12 481 ARG B C 1
ATOM 8141 O O . ARG B 1 481 ? 32 -26 9.703 1 95.12 481 ARG B O 1
ATOM 8148 N N . ARG B 1 482 ? 29.922 -26.031 10.508 1 94.38 482 ARG B N 1
ATOM 8149 C CA . ARG B 1 482 ? 29.391 -26.828 9.406 1 94.38 482 ARG B CA 1
ATOM 8150 C C . ARG B 1 482 ? 29.562 -26.109 8.07 1 94.38 482 ARG B C 1
ATOM 8152 O O . ARG B 1 482 ? 30.031 -26.703 7.098 1 94.38 482 ARG B O 1
ATOM 8159 N N . GLU B 1 483 ? 29.203 -24.828 8.039 1 94.25 483 GLU B N 1
ATOM 8160 C CA . GLU B 1 483 ? 29.266 -24.078 6.797 1 94.25 483 GLU B CA 1
ATOM 8161 C C . GLU B 1 483 ? 30.703 -23.75 6.414 1 94.25 483 GLU B C 1
ATOM 8163 O O . GLU B 1 483 ? 31.016 -23.609 5.234 1 94.25 483 GLU B O 1
ATOM 8168 N N . ALA B 1 484 ? 31.578 -23.688 7.457 1 94 484 ALA B N 1
ATOM 8169 C CA . ALA B 1 484 ? 33 -23.438 7.207 1 94 484 ALA B CA 1
ATOM 8170 C C . ALA B 1 484 ? 33.719 -24.719 6.77 1 94 484 ALA B C 1
ATOM 8172 O O . ALA B 1 484 ? 34.812 -24.672 6.254 1 94 484 ALA B O 1
ATOM 8173 N N . GLY B 1 485 ? 33.094 -25.828 6.902 1 92.69 485 GLY B N 1
ATOM 8174 C CA . GLY B 1 485 ? 33.719 -27.109 6.582 1 92.69 485 GLY B CA 1
ATOM 8175 C C . GLY B 1 485 ? 34.781 -27.531 7.559 1 92.69 485 GLY B C 1
ATOM 8176 O O . GLY B 1 485 ? 35.812 -28.094 7.16 1 92.69 485 GLY B O 1
ATOM 8177 N N . VAL B 1 486 ? 34.656 -27.078 8.773 1 90.94 486 VAL B N 1
ATOM 8178 C CA . VAL B 1 486 ? 35.656 -27.375 9.781 1 90.94 486 VAL B CA 1
ATOM 8179 C C . VAL B 1 486 ? 35.062 -28.297 10.844 1 90.94 486 VAL B C 1
ATOM 8181 O O . VAL B 1 486 ? 33.938 -28.141 11.266 1 90.94 486 VAL B O 1
ATOM 8184 N N . GLY B 1 487 ? 35.781 -29.328 11.188 1 85.19 487 GLY B N 1
ATOM 8185 C CA . GLY B 1 487 ? 35.344 -30.266 12.211 1 85.19 487 GLY B CA 1
ATOM 8186 C C . GLY B 1 487 ? 35.375 -29.672 13.609 1 85.19 487 GLY B C 1
ATOM 8187 O O . GLY B 1 487 ? 35.938 -28.609 13.82 1 85.19 487 GLY B O 1
ATOM 8188 N N . GLU B 1 488 ? 34.812 -30.219 14.547 1 81 488 GLU B N 1
ATOM 8189 C CA . GLU B 1 488 ? 34.688 -29.75 15.922 1 81 488 GLU B CA 1
ATOM 8190 C C . GLU B 1 488 ? 36.062 -29.641 16.594 1 81 488 GLU B C 1
ATOM 8192 O O . GLU B 1 488 ? 36.281 -28.781 17.453 1 81 488 GLU B O 1
ATOM 8197 N N . ARG B 1 489 ? 37.031 -30.438 16.141 1 79.62 489 ARG B N 1
ATOM 8198 C CA . ARG B 1 489 ? 38.312 -30.531 16.844 1 79.62 489 ARG B CA 1
ATOM 8199 C C . ARG B 1 489 ? 39.375 -29.641 16.188 1 79.62 489 ARG B C 1
ATOM 8201 O O . ARG B 1 489 ? 40.5 -29.578 16.656 1 79.62 489 ARG B O 1
ATOM 8208 N N . THR B 1 490 ? 38.938 -28.875 15.188 1 81.19 490 THR B N 1
ATOM 8209 C CA . THR B 1 490 ? 39.906 -28.031 14.508 1 81.19 490 THR B CA 1
ATOM 8210 C C . THR B 1 490 ? 40.25 -26.812 15.344 1 81.19 490 THR B C 1
ATOM 8212 O O . THR B 1 490 ? 39.344 -26.125 15.836 1 81.19 490 THR B O 1
ATOM 8215 N N . PRO B 1 491 ? 41.5 -26.562 15.617 1 84.5 491 PRO B N 1
ATOM 8216 C CA . PRO B 1 491 ? 41.938 -25.469 16.5 1 84.5 491 PRO B CA 1
ATOM 8217 C C . PRO B 1 491 ? 41.906 -24.109 15.812 1 84.5 491 PRO B C 1
ATOM 8219 O O . PRO B 1 491 ? 42.969 -23.469 15.656 1 84.5 491 PRO B O 1
ATOM 8222 N N . LEU B 1 492 ? 40.906 -23.703 15.156 1 90.06 492 LEU B N 1
ATOM 8223 C CA . LEU B 1 492 ? 40.812 -22.359 14.57 1 90.06 492 LEU B CA 1
ATOM 8224 C C . LEU B 1 492 ? 40.062 -21.422 15.516 1 90.06 492 LEU B C 1
ATOM 8226 O O . LEU B 1 492 ? 39.188 -21.859 16.281 1 90.06 492 LEU B O 1
ATOM 8230 N N . SER B 1 493 ? 40.5 -20.188 15.461 1 92.88 493 SER B N 1
ATOM 8231 C CA . SER B 1 493 ? 39.812 -19.172 16.266 1 92.88 493 SER B CA 1
ATOM 8232 C C . SER B 1 493 ? 38.406 -18.938 15.758 1 92.88 493 SER B C 1
ATOM 8234 O O . SER B 1 493 ? 38.094 -19.25 14.609 1 92.88 493 SER B O 1
ATOM 8236 N N . ALA B 1 494 ? 37.562 -18.469 16.594 1 92.69 494 ALA B N 1
ATOM 8237 C CA . ALA B 1 494 ? 36.188 -18.188 16.234 1 92.69 494 ALA B CA 1
ATOM 8238 C C . ALA B 1 494 ? 36.094 -17.234 15.039 1 92.69 494 ALA B C 1
ATOM 8240 O O . ALA B 1 494 ? 35.312 -17.438 14.125 1 92.69 494 ALA B O 1
ATOM 8241 N N . GLY B 1 495 ? 36.938 -16.219 15.039 1 94.56 495 GLY B N 1
ATOM 8242 C CA . GLY B 1 495 ? 36.969 -15.242 13.969 1 94.56 495 GLY B CA 1
ATOM 8243 C C . GLY B 1 495 ? 37.281 -15.852 12.609 1 94.56 495 GLY B C 1
ATOM 8244 O O . GLY B 1 495 ? 36.656 -15.508 11.609 1 94.56 495 GLY B O 1
ATOM 8245 N N . ARG B 1 496 ? 38.156 -16.75 12.633 1 94.88 496 ARG B N 1
ATOM 8246 C CA . ARG B 1 496 ? 38.562 -17.391 11.391 1 94.88 496 ARG B CA 1
ATOM 8247 C C . ARG B 1 496 ? 37.469 -18.328 10.883 1 94.88 496 ARG B C 1
ATOM 8249 O O . ARG B 1 496 ? 37.25 -18.422 9.672 1 94.88 496 ARG B O 1
ATOM 8256 N N . ILE B 1 497 ? 36.875 -19.047 11.844 1 95.19 497 ILE B N 1
ATOM 8257 C CA . ILE B 1 497 ? 35.781 -19.953 11.469 1 95.19 497 ILE B CA 1
ATOM 8258 C C . ILE B 1 497 ? 34.656 -19.156 10.859 1 95.19 497 ILE B C 1
ATOM 8260 O O . ILE B 1 497 ? 34.094 -19.531 9.82 1 95.19 497 ILE B O 1
ATOM 8264 N N . ILE B 1 498 ? 34.312 -18.078 11.445 1 96.12 498 ILE B N 1
ATOM 8265 C CA . ILE B 1 498 ? 33.219 -17.234 10.992 1 96.12 498 ILE B CA 1
ATOM 8266 C C . ILE B 1 498 ? 33.562 -16.656 9.617 1 96.12 498 ILE B C 1
ATOM 8268 O O . ILE B 1 498 ? 32.719 -16.641 8.719 1 96.12 498 ILE B O 1
ATOM 8272 N N . ASP B 1 499 ? 34.781 -16.234 9.453 1 96 499 ASP B N 1
ATOM 8273 C CA . ASP B 1 499 ? 35.219 -15.672 8.18 1 96 499 ASP B CA 1
ATOM 8274 C C . ASP B 1 499 ? 35.125 -16.703 7.055 1 96 499 ASP B C 1
ATOM 8276 O O . ASP B 1 499 ? 34.688 -16.375 5.945 1 96 499 ASP B O 1
ATOM 8280 N N . LYS B 1 500 ? 35.531 -17.875 7.379 1 95.19 500 LYS B N 1
ATOM 8281 C CA . LYS B 1 500 ? 35.469 -18.953 6.391 1 95.19 500 LYS B CA 1
ATOM 8282 C C . LYS B 1 500 ? 34.031 -19.266 6.023 1 95.19 500 LYS B C 1
ATOM 8284 O O . LYS B 1 500 ? 33.719 -19.5 4.855 1 95.19 500 LYS B O 1
ATOM 8289 N N . ALA B 1 501 ? 33.188 -19.312 6.996 1 95.69 501 ALA B N 1
ATOM 8290 C CA . ALA B 1 501 ? 31.781 -19.594 6.758 1 95.69 501 ALA B CA 1
ATOM 8291 C C . ALA B 1 501 ? 31.141 -18.5 5.898 1 95.69 501 ALA B C 1
ATOM 8293 O O . ALA B 1 501 ? 30.406 -18.797 4.961 1 95.69 501 ALA B O 1
ATOM 8294 N N . ILE B 1 502 ? 31.453 -17.25 6.16 1 94.75 502 ILE B N 1
ATOM 8295 C CA . ILE B 1 502 ? 30.906 -16.109 5.441 1 94.75 502 ILE B CA 1
ATOM 8296 C C . ILE B 1 502 ? 31.422 -16.109 4.008 1 94.75 502 ILE B C 1
ATOM 8298 O O . ILE B 1 502 ? 30.703 -15.75 3.074 1 94.75 502 ILE B O 1
ATOM 8302 N N . HIS B 1 503 ? 32.656 -16.484 3.938 1 93.12 503 HIS B N 1
ATOM 8303 C CA . HIS B 1 503 ? 33.219 -16.562 2.598 1 93.12 503 HIS B CA 1
ATOM 8304 C C . HIS B 1 503 ? 32.469 -17.578 1.739 1 93.12 503 HIS B C 1
ATOM 8306 O O . HIS B 1 503 ? 32.281 -17.359 0.542 1 93.12 503 HIS B O 1
ATOM 8312 N N . HIS B 1 504 ? 32.031 -18.594 2.371 1 90.69 504 HIS B N 1
ATOM 8313 C CA . HIS B 1 504 ? 31.344 -19.672 1.66 1 90.69 504 HIS B CA 1
ATOM 8314 C C . HIS B 1 504 ? 29.891 -19.281 1.369 1 90.69 504 HIS B C 1
ATOM 8316 O O . HIS B 1 504 ? 29.391 -19.547 0.274 1 90.69 504 HIS B O 1
ATOM 8322 N N . ARG B 1 505 ? 29.125 -18.672 2.232 1 91 505 ARG B N 1
ATOM 8323 C CA . ARG B 1 505 ? 27.672 -18.484 2.125 1 91 505 ARG B CA 1
ATOM 8324 C C . ARG B 1 505 ? 27.328 -17 2.016 1 91 505 ARG B C 1
ATOM 8326 O O . ARG B 1 505 ? 26.203 -16.641 1.662 1 91 505 ARG B O 1
ATOM 8333 N N . SER B 1 506 ? 28.203 -16.047 2.293 1 89.31 506 SER B N 1
ATOM 8334 C CA . SER B 1 506 ? 27.953 -14.625 2.473 1 89.31 506 SER B CA 1
ATOM 8335 C C . SER B 1 506 ? 27.312 -14.344 3.83 1 89.31 506 SER B C 1
ATOM 8337 O O . SER B 1 506 ? 26.906 -15.273 4.531 1 89.31 506 SER B O 1
ATOM 8339 N N . LYS B 1 507 ? 27.266 -13.125 4.207 1 91.75 507 LYS B N 1
ATOM 8340 C CA . LYS B 1 507 ? 26.719 -12.742 5.5 1 91.75 507 LYS B CA 1
ATOM 8341 C C . LYS B 1 507 ? 25.219 -13.031 5.562 1 91.75 507 LYS B C 1
ATOM 8343 O O . LYS B 1 507 ? 24.75 -13.695 6.488 1 91.75 507 LYS B O 1
ATOM 8348 N N . PRO B 1 508 ? 24.438 -12.672 4.562 1 89.56 508 PRO B N 1
ATOM 8349 C CA . PRO B 1 508 ? 23.016 -12.992 4.617 1 89.56 508 PRO B CA 1
ATOM 8350 C C . PRO B 1 508 ? 22.75 -14.492 4.508 1 89.56 508 PRO B C 1
ATOM 8352 O O . PRO B 1 508 ? 21.797 -15 5.125 1 89.56 508 PRO B O 1
ATOM 8355 N N . GLY B 1 509 ? 23.578 -15.18 3.742 1 90.69 509 GLY B N 1
ATOM 8356 C CA . GLY B 1 509 ? 23.438 -16.625 3.648 1 90.69 509 GLY B CA 1
ATOM 8357 C C . GLY B 1 509 ? 23.625 -17.328 4.98 1 90.69 509 GLY B C 1
ATOM 8358 O O . GLY B 1 509 ? 22.875 -18.25 5.309 1 90.69 509 GLY B O 1
ATOM 8359 N N . MET B 1 510 ? 24.578 -16.828 5.703 1 93.44 510 MET B N 1
ATOM 8360 C CA . MET B 1 510 ? 24.828 -17.406 7.02 1 93.44 510 MET B CA 1
ATOM 8361 C C . MET B 1 510 ? 23.672 -17.141 7.969 1 93.44 510 MET B C 1
ATOM 8363 O O . MET B 1 510 ? 23.328 -17.969 8.805 1 93.44 510 MET B O 1
ATOM 8367 N N . ALA B 1 511 ? 23.109 -15.938 7.84 1 93.94 511 ALA B N 1
ATOM 8368 C CA . ALA B 1 511 ? 21.953 -15.586 8.656 1 93.94 511 ALA B CA 1
ATOM 8369 C C . ALA B 1 511 ? 20.812 -16.594 8.445 1 93.94 511 ALA B C 1
ATOM 8371 O O . ALA B 1 511 ? 20.203 -17.047 9.406 1 93.94 511 ALA B O 1
ATOM 8372 N N . LEU B 1 512 ? 20.594 -16.984 7.254 1 92.25 512 LEU B N 1
ATOM 8373 C CA . LEU B 1 512 ? 19.531 -17.922 6.918 1 92.25 512 LEU B CA 1
ATOM 8374 C C . LEU B 1 512 ? 19.844 -19.312 7.445 1 92.25 512 LEU B C 1
ATOM 8376 O O . LEU B 1 512 ? 18.953 -20.031 7.891 1 92.25 512 LEU B O 1
ATOM 8380 N N . ALA B 1 513 ? 21.109 -19.672 7.387 1 94.62 513 ALA B N 1
ATOM 8381 C CA . ALA B 1 513 ? 21.516 -20.969 7.938 1 94.62 513 ALA B CA 1
ATOM 8382 C C . ALA B 1 513 ? 21.266 -21.016 9.438 1 94.62 513 ALA B C 1
ATOM 8384 O O . ALA B 1 513 ? 20.828 -22.047 9.961 1 94.62 513 ALA B O 1
ATOM 8385 N N . VAL B 1 514 ? 21.578 -19.953 10.086 1 96 514 VAL B N 1
ATOM 8386 C CA . VAL B 1 514 ? 21.359 -19.875 11.531 1 96 514 VAL B CA 1
ATOM 8387 C C . VAL B 1 514 ? 19.875 -19.984 11.828 1 96 514 VAL B C 1
ATOM 8389 O O . VAL B 1 514 ? 19.469 -20.672 12.766 1 96 514 VAL B O 1
ATOM 8392 N N . VAL B 1 515 ? 19.062 -19.312 11.031 1 94.06 515 VAL B N 1
ATOM 8393 C CA . VAL B 1 515 ? 17.625 -19.328 11.234 1 94.06 515 VAL B CA 1
ATOM 8394 C C . VAL B 1 515 ? 17.078 -20.734 11.039 1 94.06 515 VAL B C 1
ATOM 8396 O O . VAL B 1 515 ? 16.219 -21.188 11.805 1 94.06 515 VAL B O 1
ATOM 8399 N N . GLU B 1 516 ? 17.547 -21.375 10.047 1 93.62 516 GLU B N 1
ATOM 8400 C CA . GLU B 1 516 ? 17.109 -22.75 9.805 1 93.62 516 GLU B CA 1
ATOM 8401 C C . GLU B 1 516 ? 17.422 -23.641 11 1 93.62 516 GLU B C 1
ATOM 8403 O O . GLU B 1 516 ? 16.594 -24.453 11.406 1 93.62 516 GLU B O 1
ATOM 8408 N N . GLU B 1 517 ? 18.625 -23.469 11.531 1 94.75 517 GLU B N 1
ATOM 8409 C CA . GLU B 1 517 ? 19.016 -24.25 12.711 1 94.75 517 GLU B CA 1
ATOM 8410 C C . GLU B 1 517 ? 18.141 -23.875 13.914 1 94.75 517 GLU B C 1
ATOM 8412 O O . GLU B 1 517 ? 17.75 -24.75 14.68 1 94.75 517 GLU B O 1
ATOM 8417 N N . ALA B 1 518 ? 17.906 -22.609 14.047 1 94.56 518 ALA B N 1
ATOM 8418 C CA . ALA B 1 518 ? 17.078 -22.141 15.156 1 94.56 518 ALA B CA 1
ATOM 8419 C C . ALA B 1 518 ? 15.664 -22.719 15.07 1 94.56 518 ALA B C 1
ATOM 8421 O O . ALA B 1 518 ? 15.047 -23.047 16.094 1 94.56 518 ALA B O 1
ATOM 8422 N N . GLU B 1 519 ? 15.156 -22.812 13.867 1 90.62 519 GLU B N 1
ATOM 8423 C CA . GLU B 1 519 ? 13.852 -23.422 13.633 1 90.62 519 GLU B CA 1
ATOM 8424 C C . GLU B 1 519 ? 13.828 -24.875 14.109 1 90.62 519 GLU B C 1
ATOM 8426 O O . GLU B 1 519 ? 12.836 -25.312 14.688 1 90.62 519 GLU B O 1
ATOM 8431 N N . ARG B 1 520 ? 14.867 -25.562 13.891 1 90.5 520 ARG B N 1
ATOM 8432 C CA . ARG B 1 520 ? 14.984 -26.969 14.273 1 90.5 520 ARG B CA 1
ATOM 8433 C C . ARG B 1 520 ? 15.102 -27.109 15.781 1 90.5 520 ARG B C 1
ATOM 8435 O O . ARG B 1 520 ? 14.492 -28.016 16.375 1 90.5 520 ARG B O 1
ATOM 8442 N N . LEU B 1 521 ? 15.828 -26.25 16.406 1 92.19 521 LEU B N 1
ATOM 8443 C CA . LEU B 1 521 ? 16.125 -26.359 17.828 1 92.19 521 LEU B CA 1
ATOM 8444 C C . LEU B 1 521 ? 14.969 -25.828 18.672 1 92.19 521 LEU B C 1
ATOM 8446 O O . LEU B 1 521 ? 14.68 -26.375 19.75 1 92.19 521 LEU B O 1
ATOM 8450 N N . GLY B 1 522 ? 14.383 -24.719 18.203 1 90 522 GLY B N 1
ATOM 8451 C CA . GLY B 1 522 ? 13.273 -24.141 18.953 1 90 522 GLY B CA 1
ATOM 8452 C C . GLY B 1 522 ? 13.625 -22.828 19.625 1 90 522 GLY B C 1
ATOM 8453 O O . GLY B 1 522 ? 14.789 -22.438 19.656 1 90 522 GLY B O 1
ATOM 8454 N N . ALA B 1 523 ? 12.695 -22.219 20.25 1 91.56 523 ALA B N 1
ATOM 8455 C CA . ALA B 1 523 ? 12.781 -20.859 20.781 1 91.56 523 ALA B CA 1
ATOM 8456 C C . ALA B 1 523 ? 13.703 -20.812 22 1 91.56 523 ALA B C 1
ATOM 8458 O O . ALA B 1 523 ? 14.359 -19.797 22.25 1 91.56 523 ALA B O 1
ATOM 8459 N N . GLU B 1 524 ? 13.805 -21.844 22.688 1 92.5 524 GLU B N 1
ATOM 8460 C CA . GLU B 1 524 ? 14.586 -21.891 23.922 1 92.5 524 GLU B CA 1
ATOM 8461 C C . GLU B 1 524 ? 16.078 -21.75 23.625 1 92.5 524 GLU B C 1
ATOM 8463 O O . GLU B 1 524 ? 16.859 -21.406 24.516 1 92.5 524 GLU B O 1
ATOM 8468 N N . HIS B 1 525 ? 16.453 -22.016 22.422 1 94.56 525 HIS B N 1
ATOM 8469 C CA . HIS B 1 525 ? 17.875 -21.984 22.078 1 94.56 525 HIS B CA 1
ATOM 8470 C C . HIS B 1 525 ? 18.281 -20.641 21.5 1 94.56 525 HIS B C 1
ATOM 8472 O O . HIS B 1 525 ? 19.453 -20.406 21.219 1 94.56 525 HIS B O 1
ATOM 8478 N N . ILE B 1 526 ? 17.312 -19.766 21.297 1 96.56 526 ILE B N 1
ATOM 8479 C CA . ILE B 1 526 ? 17.641 -18.406 20.906 1 96.56 526 ILE B CA 1
ATOM 8480 C C . ILE B 1 526 ? 18.266 -17.656 22.078 1 96.56 526 ILE B C 1
ATOM 8482 O O . ILE B 1 526 ? 17.766 -17.719 23.203 1 96.56 526 ILE B O 1
ATOM 8486 N N . PRO B 1 527 ? 19.359 -17.016 21.812 1 96.88 527 PRO B N 1
ATOM 8487 C CA . PRO B 1 527 ? 20.062 -16.328 22.906 1 96.88 527 PRO B CA 1
ATOM 8488 C C . PRO B 1 527 ? 19.141 -15.438 23.734 1 96.88 527 PRO B C 1
ATOM 8490 O O . PRO B 1 527 ? 18.297 -14.727 23.172 1 96.88 527 PRO B O 1
ATOM 8493 N N . PRO B 1 528 ? 19.312 -15.422 25 1 95.94 528 PRO B N 1
ATOM 8494 C CA . PRO B 1 528 ? 18.406 -14.703 25.891 1 95.94 528 PRO B CA 1
ATOM 8495 C C . PRO B 1 528 ? 18.359 -13.203 25.625 1 95.94 528 PRO B C 1
ATOM 8497 O O . PRO B 1 528 ? 17.297 -12.578 25.734 1 95.94 528 PRO B O 1
ATOM 8500 N N . MET B 1 529 ? 19.438 -12.625 25.312 1 96.62 529 MET B N 1
ATOM 8501 C CA . MET B 1 529 ? 19.469 -11.188 25.062 1 96.62 529 MET B CA 1
ATOM 8502 C C . MET B 1 529 ? 18.531 -10.812 23.906 1 96.62 529 MET B C 1
ATOM 8504 O O . MET B 1 529 ? 17.844 -9.789 23.984 1 96.62 529 MET B O 1
ATOM 8508 N N . LEU B 1 530 ? 18.531 -11.609 22.875 1 97.31 530 LEU B N 1
ATOM 8509 C CA . LEU B 1 530 ? 17.656 -11.352 21.734 1 97.31 530 LEU B CA 1
ATOM 8510 C C . LEU B 1 530 ? 16.203 -11.57 22.109 1 97.31 530 LEU B C 1
ATOM 8512 O O . LEU B 1 530 ? 15.328 -10.789 21.719 1 97.31 530 LEU B O 1
ATOM 8516 N N . ARG B 1 531 ? 15.969 -12.586 22.844 1 97.19 531 ARG B N 1
ATOM 8517 C CA . ARG B 1 531 ? 14.609 -12.852 23.297 1 97.19 531 ARG B CA 1
ATOM 8518 C C . ARG B 1 531 ? 14.078 -11.695 24.141 1 97.19 531 ARG B C 1
ATOM 8520 O O . ARG B 1 531 ? 12.93 -11.273 23.969 1 97.19 531 ARG B O 1
ATOM 8527 N N . GLN B 1 532 ? 14.914 -11.227 25 1 96.94 532 GLN B N 1
ATOM 8528 C CA . GLN B 1 532 ? 14.531 -10.102 25.844 1 96.94 532 GLN B CA 1
ATOM 8529 C C . GLN B 1 532 ? 14.289 -8.844 25 1 96.94 532 GLN B C 1
ATOM 8531 O O . GLN B 1 532 ? 13.375 -8.078 25.281 1 96.94 532 GLN B O 1
ATOM 8536 N N . MET B 1 533 ? 15.086 -8.633 24.031 1 97.62 533 MET B N 1
ATOM 8537 C CA . MET B 1 533 ? 14.93 -7.484 23.156 1 97.62 533 MET B CA 1
ATOM 8538 C C . MET B 1 533 ? 13.594 -7.543 22.422 1 97.62 533 MET B C 1
ATOM 8540 O O . MET B 1 533 ? 12.875 -6.543 22.344 1 97.62 533 MET B O 1
ATOM 8544 N N . PHE B 1 534 ? 13.273 -8.75 21.922 1 96.56 534 PHE B N 1
ATOM 8545 C CA . PHE B 1 534 ? 12 -8.914 21.234 1 96.56 534 PHE B CA 1
ATOM 8546 C C . PHE B 1 534 ? 10.836 -8.602 22.156 1 96.56 534 PHE B C 1
ATOM 8548 O O . PHE B 1 534 ? 9.914 -7.879 21.781 1 96.56 534 PHE B O 1
ATOM 8555 N N . ALA B 1 535 ? 10.93 -9.125 23.328 1 95.75 535 ALA B N 1
ATOM 8556 C CA . ALA B 1 535 ? 9.875 -8.883 24.312 1 95.75 535 ALA B CA 1
ATOM 8557 C C . ALA B 1 535 ? 9.734 -7.395 24.609 1 95.75 535 ALA B C 1
ATOM 8559 O O . ALA B 1 535 ? 8.617 -6.883 24.719 1 95.75 535 ALA B O 1
ATOM 8560 N N . ARG B 1 536 ? 10.797 -6.762 24.703 1 96.62 536 ARG B N 1
ATOM 8561 C CA . ARG B 1 536 ? 10.805 -5.336 25.016 1 96.62 536 ARG B CA 1
ATOM 8562 C C . ARG B 1 536 ? 10.203 -4.52 23.875 1 96.62 536 ARG B C 1
ATOM 8564 O O . ARG B 1 536 ? 9.367 -3.646 24.109 1 96.62 536 ARG B O 1
ATOM 8571 N N . VAL B 1 537 ? 10.688 -4.766 22.688 1 96.75 537 VAL B N 1
ATOM 8572 C CA . VAL B 1 537 ? 10.227 -4.027 21.516 1 96.75 537 VAL B CA 1
ATOM 8573 C C . VAL B 1 537 ? 8.727 -4.25 21.328 1 96.75 537 VAL B C 1
ATOM 8575 O O . VAL B 1 537 ? 7.988 -3.311 21.031 1 96.75 537 VAL B O 1
ATOM 8578 N N . VAL B 1 538 ? 8.25 -5.453 21.547 1 93.19 538 VAL B N 1
ATOM 8579 C CA . VAL B 1 538 ? 6.84 -5.793 21.406 1 93.19 538 VAL B CA 1
ATOM 8580 C C . VAL B 1 538 ? 6.035 -5.105 22.516 1 93.19 538 VAL B C 1
ATOM 8582 O O . VAL B 1 538 ? 4.938 -4.602 22.266 1 93.19 538 VAL B O 1
ATOM 8585 N N . ALA B 1 539 ? 6.598 -5.098 23.688 1 93.31 539 ALA B N 1
ATOM 8586 C CA . ALA B 1 539 ? 5.926 -4.422 24.797 1 93.31 539 ALA B CA 1
ATOM 8587 C C . ALA B 1 539 ? 5.762 -2.932 24.516 1 93.31 539 ALA B C 1
ATOM 8589 O O . ALA B 1 539 ? 4.707 -2.355 24.781 1 93.31 539 ALA B O 1
ATOM 8590 N N . MET B 1 540 ? 6.758 -2.35 23.984 1 94.06 540 MET B N 1
ATOM 8591 C CA . MET B 1 540 ? 6.691 -0.936 23.625 1 94.06 540 MET B CA 1
ATOM 8592 C C . MET B 1 540 ? 5.629 -0.694 22.547 1 94.06 540 MET B C 1
ATOM 8594 O O . MET B 1 540 ? 4.883 0.284 22.625 1 94.06 540 MET B O 1
ATOM 8598 N N . ALA B 1 541 ? 5.602 -1.559 21.594 1 92.56 541 ALA B N 1
ATOM 8599 C CA . ALA B 1 541 ? 4.605 -1.448 20.531 1 92.56 541 ALA B CA 1
ATOM 8600 C C . ALA B 1 541 ? 3.191 -1.588 21.094 1 92.56 541 ALA B C 1
ATOM 8602 O O . ALA B 1 541 ? 2.293 -0.826 20.734 1 92.56 541 ALA B O 1
ATOM 8603 N N . ARG B 1 542 ? 3.012 -2.514 22.016 1 86.31 542 ARG B N 1
ATOM 8604 C CA . ARG B 1 542 ? 1.702 -2.773 22.609 1 86.31 542 ARG B CA 1
ATOM 8605 C C . ARG B 1 542 ? 1.264 -1.618 23.5 1 86.31 542 ARG B C 1
ATOM 8607 O O . ARG B 1 542 ? 0.071 -1.445 23.75 1 86.31 542 ARG B O 1
ATOM 8614 N N . GLY B 1 543 ? 2.17 -0.854 23.953 1 83.06 543 GLY B N 1
ATOM 8615 C CA . GLY B 1 543 ? 1.856 0.303 24.766 1 83.06 543 GLY B CA 1
ATOM 8616 C C . GLY B 1 543 ? 1.203 1.429 23.984 1 83.06 543 GLY B C 1
ATOM 8617 O O . GLY B 1 543 ? 0.546 2.295 24.578 1 83.06 543 GLY B O 1
ATOM 8618 N N . GLN B 1 544 ? 1.389 1.536 22.719 1 77.69 544 GLN B N 1
ATOM 8619 C CA . GLN B 1 544 ? 0.769 2.557 21.891 1 77.69 544 GLN B CA 1
ATOM 8620 C C . GLN B 1 544 ? -0.617 2.119 21.422 1 77.69 544 GLN B C 1
ATOM 8622 O O . GLN B 1 544 ? -1.375 2.92 20.875 1 77.69 544 GLN B O 1
ATOM 8627 N N . GLY B 1 545 ? -1.24 1.046 21.75 1 64.38 545 GLY B N 1
ATOM 8628 C CA . GLY B 1 545 ? -2.523 0.557 21.266 1 64.38 545 GLY B CA 1
ATOM 8629 C C . GLY B 1 545 ? -3.473 0.175 22.391 1 64.38 545 GLY B C 1
ATOM 8630 O O . GLY B 1 545 ? -3.047 -0.014 23.531 1 64.38 545 GLY B O 1
#

Organism: NCBI:txid218936